Protein 1WE1 (pdb70)

Radius of gyration: 30.24 Å; Cα contacts (8 Å, |Δi|>4): 987; chains: 4; bounding box: 77×78×67 Å

Secondary structure (DSSP, 8-state):
---HHHHHHHHTHHHHHHHHTSHHHHHHHTT---HHHHHHHHHHHHHHHHHHHHHHHHTTTSTTGGGG--TTS--HHHHHHHHHHHH-TTHHHH----HHHHHHHHHHHHHHHH-GGGHHHHHIIIIIHHHHHHHHHHHHHHHHHT-SSSS-GGG--TT-SSHHHHHHHHHHHHHT----HHHHHHHHHHHHHHHHHHHHHHHHTHHHHHHHHHHHHHHHH-/---HHHHHHHHTHHHHHHHHTSHHHHHHHTT---HHHHHHHHHHHHHHHHHHHHHHHHTTT-TTGGGG--GGG--HHHHHHHHHHHH-TTHHHH----HHHHHHHHHHHHHHHH-GGGHHHHHIIIIIHHHHHHHHHHHHHHHHTT-BSBS-GGG--TT-S-HHHHHHHHHHHHHTS---HHHHHHHHHHHHHHHHHHHHHHHTTHHHHHHHHHHHHHHHH-/---HHHHHHHHHHHHHHHHHTSHHHHHHHTT---HHHHHHHHHHHHHHHHHHHHHHHHTTTSTTGGGG--GGG--HHHHHHHHHHHH-TTHHHH----HHHHHHHHHHHHHHHH-GGGHHHHHIIIIIHHHHHHHHHHHHHHHHTT--SSS-GGG--TT-S-HHHHHHHHHHHHHT----HHHHHHHHHHHHHHHHHHHHHHHHSHHHHHHHHHHHHHHHH-/--HHHHHHHHSHHHHHHHHTSHHHHHHHTT---HHHHHHHHHHHHHHHHHHHHHHHT-SS-TTTTTT--GGG--HHHHHHHHHHHH-TTGGGT----HHHHHHHHHHHHHHHH-GGGHHHHHIIIIIHHHHSHHHHHHHHHHHHT--SSS-GGG--TT-S-HHHHHHHHHHHHHT----HHHHHHHHHHHHHHHHHHHHHHHHTHHHHHHHHHHHHHHHT-

Nearest PDB structures (foldseek):
  1we1-assembly4_D  TM=1.002E+00  e=9.434E-27  Synechocystis sp. PCC 6803
  1wox-assembly1_B  TM=9.243E-01  e=7.169E-17  Synechocystis sp. PCC 6803
  5uc9-assembly2_B  TM=9.709E-01  e=1.671E-16  Homo sapiens
  5kzl-assembly1_A  TM=9.758E-01  e=2.385E-16  Leptospira interrogans
  4mec-assembly5_E  TM=9.619E-01  e=2.558E-14  Rattus norvegicus

CATH classification: 1.20.910.10

B-factor: mean 52.41, std 11.66, range [22.94, 97.83]

Sequence (887 aa):
SVNLASQLREGTKKSHSMAENVGFVKCFLKGVVEKNSYRKLVGNLYFVYSAMEEEMAKFKDHPILSHIYFPELNRKQSLEQDLQFYYGSNWRQEVKISAAGQAYVDRVRQVAATAPELLVAHSYTRYLGDLSGGQILKKIAQNAMNLHDGGTAFYEFADIDDEKAFKNTYRQAMNDLPIDQATAERIVDEANDAFAMNMKMFNELEGNLIKAIGIMVFNSLTSVNLASQLREGTKKSHSMAENVGFVKCFLKGVVEKNSYRKLVGNLYFVYSAMEEEMAKFKDHPILSHIYFPELNRKQSLEQDLQFYYGSNWRQEVKISAAGQAYVDRVRQVAATAPELLVAHSYTRYLGDLSGGQILKKIAQNAMNLHDGGTAFYEFADIDDEKAFKNTYRQAMNDLPIDQATAERIVDEANDAFAMNMKMFNELEGNLIKAIGIMVFNSLTSVNLASQLREGTKKSHSMAENVGFVKCFLKGVVEKNSYRKLVGNLYFVYSAMEEEMAKFKDHPILSHIYFPELNRKQSLEQDLQFYYGSNWRQEVKISAAGQAYVDRVRQVAATAPELLVAHSYTRYLGDLSGGQILKKIAQNAMNLHDGGTAFYEFADIDDEKAFKNTYRQAMNDLPIDQATAERIVDEANDAFAMNMKMFNELEGNLIKAIGIMVFNSLTVNLASQLREGTKKSHSMAENVGFVKCFLKGVVEKNSYRKLVGNLYFVYSAMEEEMAKFKDHPILSHIYFPELNRKQSLEQDLQFYYGSNWRQEVKISAAGQAYVDRVRQVAATAPELLVAHSYTRYLGDLSGGQILKKIAQNAMNLHDGGTAFYEFADIDDEKAFKNTYRQAMNDLPIDQATAERIVDEANDAFAMNMKMFNELEGNLIKAIGIMVFNSLT

Structure (mmCIF, N/CA/C/O backbone):
data_1WE1
#
_entry.id   1WE1
#
_cell.length_a   110.790
_cell.length_b   113.730
_cell.length_c   109.700
_cell.angle_alpha   90.00
_cell.angle_beta   112.26
_cell.angle_gamma   90.00
#
_symmetry.space_group_name_H-M   'C 1 2 1'
#
loop_
_entity.id
_entity.type
_entity.pdbx_description
1 polymer 'Heme oxygenase 1'
2 non-polymer 'PHOSPHATE ION'
3 non-polymer 'CHLORIDE ION'
4 non-polymer 'PROTOPORPHYRIN IX CONTAINING FE'
5 non-polymer 'ISOPROPYL ALCOHOL'
6 water water
#
loop_
_atom_site.group_PDB
_atom_site.id
_atom_site.type_symbol
_atom_site.label_atom_id
_atom_site.label_alt_id
_atom_site.label_comp_id
_atom_site.label_asym_id
_atom_site.label_entity_id
_atom_site.label_seq_id
_atom_site.pdbx_PDB_ins_code
_atom_site.Cartn_x
_atom_site.Cartn_y
_atom_site.Cartn_z
_atom_site.occupancy
_atom_site.B_iso_or_equiv
_atom_site.auth_seq_id
_atom_site.auth_comp_id
_atom_site.auth_asym_id
_atom_site.auth_atom_id
_atom_site.pdbx_PDB_model_num
ATOM 1 N N . SER A 1 2 ? 31.403 -4.959 49.663 1.00 74.29 2 SER A N 1
ATOM 2 C CA . SER A 1 2 ? 31.861 -6.307 50.096 1.00 75.09 2 SER A CA 1
ATOM 3 C C . SER A 1 2 ? 32.755 -6.991 49.057 1.00 76.08 2 SER A C 1
ATOM 4 O O . SER A 1 2 ? 33.668 -7.739 49.427 1.00 77.19 2 SER A O 1
ATOM 6 N N . VAL A 1 3 ? 32.508 -6.728 47.769 1.00 75.72 3 VAL A N 1
ATOM 7 C CA . VAL A 1 3 ? 33.289 -7.347 46.690 1.00 74.83 3 VAL A CA 1
ATOM 8 C C . VAL A 1 3 ? 33.847 -6.413 45.602 1.00 74.16 3 VAL A C 1
ATOM 9 O O . VAL A 1 3 ? 34.834 -6.757 44.954 1.00 75.14 3 VAL A O 1
ATOM 13 N N . ASN A 1 4 ? 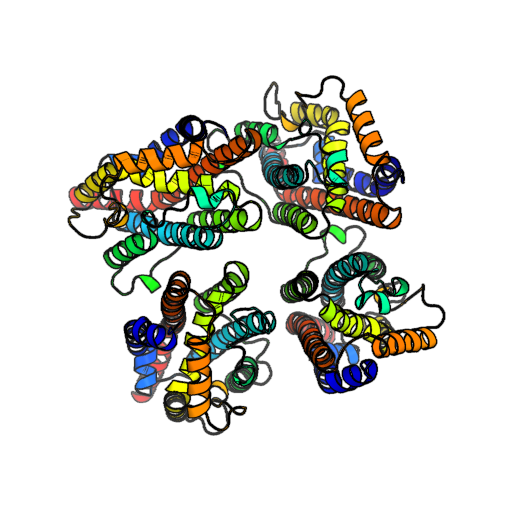33.220 -5.255 45.394 1.00 72.55 4 ASN A N 1
ATOM 14 C CA . ASN A 1 4 ? 33.666 -4.273 44.388 1.00 72.25 4 ASN A CA 1
ATOM 15 C C . ASN A 1 4 ? 33.317 -4.632 42.920 1.00 70.64 4 ASN A C 1
ATOM 16 O O . ASN A 1 4 ? 34.126 -4.472 41.999 1.00 68.74 4 ASN A O 1
ATOM 21 N N . LEU A 1 5 ? 32.080 -5.076 42.706 1.00 69.38 5 LEU A N 1
ATOM 22 C CA . LEU A 1 5 ? 31.640 -5.462 41.368 1.00 68.50 5 LEU A CA 1
ATOM 23 C C . LEU A 1 5 ? 31.722 -4.322 40.345 1.00 66.71 5 LEU A C 1
ATOM 24 O O . LEU A 1 5 ? 31.874 -4.566 39.149 1.00 66.82 5 LEU A O 1
ATOM 29 N N . ALA A 1 6 ? 31.638 -3.082 40.815 1.00 64.26 6 ALA A N 1
ATOM 30 C CA . ALA A 1 6 ? 31.706 -1.929 39.925 1.00 62.20 6 ALA A CA 1
ATOM 31 C C . ALA A 1 6 ? 32.840 -2.056 38.908 1.00 61.05 6 ALA A C 1
ATOM 32 O O . ALA A 1 6 ? 32.648 -1.822 37.712 1.00 61.96 6 ALA A O 1
ATOM 34 N N . SER A 1 7 ? 34.021 -2.431 39.383 1.00 59.29 7 SER A N 1
ATOM 35 C CA . SER A 1 7 ? 35.173 -2.585 38.502 1.00 57.23 7 SER A CA 1
ATOM 36 C C . SER A 1 7 ? 35.149 -3.925 37.783 1.00 54.90 7 SER A C 1
ATOM 37 O O . SER A 1 7 ? 35.698 -4.065 36.687 1.00 53.29 7 SER A O 1
ATOM 40 N N . GLN A 1 8 ? 34.513 -4.909 38.406 1.00 53.01 8 GLN A N 1
ATOM 41 C CA . GLN A 1 8 ? 34.411 -6.226 37.809 1.00 52.50 8 GLN A CA 1
ATOM 42 C C . GLN A 1 8 ? 33.462 -6.178 36.609 1.00 51.18 8 GLN A C 1
ATOM 43 O O . GLN A 1 8 ? 33.722 -6.794 35.582 1.00 49.01 8 GLN A O 1
ATOM 49 N N . LEU A 1 9 ? 32.368 -5.435 36.730 1.00 50.89 9 LEU A N 1
ATOM 50 C CA . LEU A 1 9 ? 31.437 -5.313 35.613 1.00 51.26 9 LEU A CA 1
ATOM 51 C C . LEU A 1 9 ? 32.110 -4.510 34.509 1.00 51.98 9 LEU A C 1
ATOM 52 O O . LEU A 1 9 ? 32.089 -4.909 33.350 1.00 50.42 9 LEU A O 1
ATOM 57 N N . ARG A 1 10 ? 32.737 -3.397 34.878 1.00 53.32 10 ARG A N 1
ATOM 58 C CA . ARG A 1 10 ? 33.400 -2.564 33.889 1.00 55.90 10 ARG A CA 1
ATOM 59 C C . ARG A 1 10 ? 34.477 -3.311 33.111 1.00 56.14 10 ARG A C 1
ATOM 60 O O . ARG A 1 10 ? 34.505 -3.271 31.885 1.00 57.67 10 ARG A O 1
ATOM 68 N N . GLU A 1 11 ? 35.374 -3.988 33.805 1.00 56.77 11 GLU A N 1
ATOM 69 C CA . GLU A 1 11 ? 36.413 -4.710 33.092 1.00 56.59 11 GLU A CA 1
ATOM 70 C C . GLU A 1 11 ? 35.812 -5.921 32.405 1.00 54.12 11 GLU A C 1
ATOM 71 O O . GLU A 1 11 ? 36.199 -6.265 31.293 1.00 55.30 11 GLU A O 1
ATOM 77 N N . GLY A 1 12 ? 34.845 -6.548 33.068 1.00 52.56 12 GLY A N 1
ATOM 78 C CA . GLY A 1 12 ? 34.203 -7.742 32.535 1.00 51.28 12 GLY A CA 1
ATOM 79 C C . GLY A 1 12 ? 33.358 -7.620 31.275 1.00 50.36 12 GLY A C 1
ATOM 80 O O . GLY A 1 12 ? 33.128 -8.619 30.593 1.00 50.63 12 GLY A O 1
ATOM 81 N N . THR A 1 13 ? 32.884 -6.417 30.964 1.00 49.02 13 THR A N 1
ATOM 82 C CA . THR A 1 13 ? 32.072 -6.208 29.769 1.00 46.98 13 THR A CA 1
ATOM 83 C C . THR A 1 13 ? 32.846 -5.417 28.719 1.00 47.93 13 THR A C 1
ATOM 84 O O . THR A 1 13 ? 32.274 -4.943 27.741 1.00 48.10 13 THR A O 1
ATOM 88 N N . LYS A 1 14 ? 34.149 -5.270 28.926 1.00 48.35 14 LYS A N 1
ATOM 89 C CA . LYS A 1 14 ? 34.990 -4.537 27.987 1.00 49.11 14 LYS A CA 1
ATOM 90 C C . LYS A 1 14 ? 34.794 -5.082 26.572 1.00 50.01 14 LYS A C 1
ATOM 91 O O . LYS A 1 14 ? 34.419 -4.347 25.665 1.00 51.60 14 LYS A O 1
ATOM 93 N N . LYS A 1 15 ? 35.044 -6.374 26.395 1.00 50.01 15 LYS A N 1
ATOM 94 C CA . LYS A 1 15 ? 34.897 -7.028 25.098 1.00 50.34 15 LYS A CA 1
ATOM 95 C C . LYS A 1 15 ? 33.509 -6.813 24.478 1.00 49.90 15 LYS A C 1
ATOM 96 O O . LYS A 1 15 ? 33.390 -6.316 23.361 1.00 48.73 15 LYS A O 1
ATOM 102 N N . SER A 1 16 ? 32.464 -7.195 25.205 1.00 47.54 16 SER A N 1
ATOM 103 C CA . SER A 1 16 ? 31.108 -7.052 24.703 1.00 46.68 16 SER A CA 1
ATOM 104 C C . SER A 1 16 ? 30.754 -5.658 24.218 1.00 46.88 16 SER A C 1
ATOM 105 O O . SER A 1 16 ? 30.172 -5.510 23.153 1.00 47.66 16 SER A O 1
ATOM 108 N N . HIS A 1 17 ? 31.089 -4.636 24.996 1.00 46.78 17 HIS A N 1
ATOM 109 C CA . HIS A 1 17 ? 30.788 -3.265 24.604 1.00 46.01 17 HIS A CA 1
ATOM 110 C C . HIS A 1 17 ? 31.472 -2.958 23.280 1.00 46.40 17 HIS A C 1
ATOM 111 O O . HIS A 1 17 ? 30.938 -2.232 22.439 1.00 47.61 17 HIS A O 1
ATOM 118 N N . SER A 1 18 ? 32.658 -3.521 23.102 1.00 46.64 18 SER A N 1
ATOM 119 C CA . SER A 1 18 ? 33.422 -3.339 21.878 1.00 47.16 18 SER A CA 1
ATOM 120 C C . SER A 1 18 ? 32.683 -3.969 20.679 1.00 47.05 18 SER A C 1
ATOM 121 O O . SER A 1 18 ? 32.633 -3.380 19.598 1.00 44.95 18 SER A O 1
ATOM 124 N N . MET A 1 19 ? 32.110 -5.157 20.873 1.00 46.50 19 MET A N 1
ATOM 125 C CA . MET A 1 19 ? 31.368 -5.824 19.806 1.00 47.61 19 MET A CA 1
ATOM 126 C C . MET A 1 19 ? 30.105 -5.025 19.500 1.00 47.60 19 MET A C 1
ATOM 127 O O . MET A 1 19 ? 29.660 -4.947 18.358 1.00 47.57 19 MET A O 1
ATOM 132 N N . ALA A 1 20 ? 29.532 -4.429 20.535 1.00 46.93 20 ALA A N 1
ATOM 133 C CA . ALA A 1 20 ? 28.330 -3.625 20.381 1.00 47.37 20 ALA A CA 1
ATOM 134 C C . ALA A 1 20 ? 28.580 -2.477 19.395 1.00 48.40 20 ALA A C 1
ATOM 135 O O . ALA A 1 20 ? 27.794 -2.241 18.477 1.00 47.89 20 ALA A O 1
ATOM 137 N N . GLU A 1 21 ? 29.692 -1.777 19.586 1.00 49.99 21 GLU A N 1
ATOM 138 C CA . GLU A 1 21 ? 30.046 -0.653 18.734 1.00 50.98 21 GLU A CA 1
ATOM 139 C C . GLU A 1 21 ? 30.292 -1.069 17.288 1.00 50.03 21 GLU A C 1
ATOM 140 O O . GLU A 1 21 ? 30.170 -0.254 16.379 1.00 51.60 21 GLU A O 1
ATOM 146 N N . ASN A 1 22 ? 30.636 -2.334 17.076 1.00 49.27 22 ASN A N 1
ATOM 147 C CA . ASN A 1 22 ? 30.939 -2.824 15.737 1.00 47.77 22 ASN A CA 1
ATOM 148 C C . ASN A 1 22 ? 29.801 -3.470 14.949 1.00 47.24 22 ASN A C 1
ATOM 149 O O . ASN A 1 22 ? 30.001 -3.917 13.822 1.00 46.51 22 ASN A O 1
ATOM 154 N N . VAL A 1 23 ? 28.617 -3.538 15.542 1.00 45.52 23 VAL A N 1
ATOM 155 C CA . VAL A 1 23 ? 27.473 -4.099 14.851 1.00 42.95 23 VAL A CA 1
ATOM 156 C C . VAL A 1 23 ? 27.194 -3.186 13.651 1.00 41.62 23 VAL A C 1
ATOM 157 O O . VAL A 1 23 ? 27.316 -1.966 13.765 1.00 41.38 23 VAL A O 1
ATOM 161 N N . GLY A 1 24 ? 26.837 -3.779 12.512 1.00 39.35 24 GLY A N 1
ATOM 162 C CA . GLY A 1 24 ? 26.547 -3.002 11.316 1.00 37.73 24 GLY A CA 1
ATOM 163 C C . GLY A 1 24 ? 25.624 -1.820 11.570 1.00 36.81 24 GLY A C 1
ATOM 164 O O . GLY A 1 24 ? 25.963 -0.674 11.282 1.00 36.37 24 GLY A O 1
ATOM 165 N N . PHE A 1 25 ? 24.449 -2.099 12.120 1.00 35.98 25 PHE A N 1
ATOM 166 C CA . PHE A 1 25 ? 23.484 -1.054 12.426 1.00 35.13 25 PHE A CA 1
ATOM 167 C C . PHE A 1 25 ? 24.145 0.088 13.213 1.00 35.69 25 PHE A C 1
ATOM 168 O O . PHE A 1 25 ? 23.988 1.268 12.860 1.00 33.21 25 PHE A O 1
ATOM 176 N N . VAL A 1 26 ? 24.879 -0.273 14.274 1.00 36.48 26 VAL A N 1
ATOM 177 C CA . VAL A 1 26 ? 25.557 0.704 15.131 1.00 34.23 26 VAL A CA 1
ATOM 178 C C . VAL A 1 26 ? 26.628 1.484 14.393 1.00 34.59 26 VAL A C 1
ATOM 179 O O . VAL A 1 26 ? 26.715 2.706 14.533 1.00 33.28 26 VAL A O 1
ATOM 183 N N . LYS A 1 27 ? 27.441 0.792 13.604 1.00 34.85 27 LYS A N 1
ATOM 184 C CA . LYS A 1 27 ? 28.475 1.475 12.839 1.00 37.19 27 LYS A CA 1
ATOM 185 C C . LYS A 1 27 ? 27.857 2.594 12.001 1.00 39.41 27 LYS A C 1
ATOM 186 O O . LYS A 1 27 ? 28.375 3.710 11.958 1.00 39.28 27 LYS A O 1
ATOM 192 N N . CYS A 1 28 ? 26.749 2.285 11.329 1.00 39.40 28 CYS A N 1
ATOM 193 C CA . CYS A 1 28 ? 26.077 3.273 10.503 1.00 40.85 28 CYS A CA 1
ATOM 194 C C . CYS A 1 28 ? 25.555 4.417 11.362 1.00 40.91 28 CYS A C 1
ATOM 195 O O . CYS A 1 28 ? 25.660 5.582 10.985 1.00 40.94 28 CYS A O 1
ATOM 198 N N . PHE A 1 29 ? 24.988 4.080 12.514 1.00 40.61 29 PHE A N 1
ATOM 199 C CA . PHE A 1 29 ? 24.458 5.079 13.444 1.00 42.33 29 PHE A CA 1
ATOM 200 C C . PHE A 1 29 ? 25.549 6.076 13.850 1.00 43.08 29 PHE A C 1
ATOM 201 O O . PHE A 1 29 ? 25.344 7.285 13.855 1.00 42.25 29 PHE A O 1
ATOM 209 N N . LEU A 1 30 ? 26.710 5.545 14.204 1.00 45.85 30 LEU A N 1
ATOM 210 C CA . LEU A 1 30 ? 27.824 6.368 14.622 1.00 47.51 30 LEU A CA 1
ATOM 211 C C . LEU A 1 30 ? 28.270 7.308 13.518 1.00 48.30 30 LEU A C 1
ATOM 212 O O . LEU A 1 30 ? 28.493 8.488 13.769 1.00 49.87 30 LEU A O 1
ATOM 217 N N . LYS A 1 31 ? 28.391 6.791 12.299 1.00 49.64 31 LYS A N 1
ATOM 218 C CA . LYS A 1 31 ? 28.800 7.617 11.165 1.00 50.82 31 LYS A CA 1
ATOM 219 C C . LYS A 1 31 ? 27.676 8.560 10.729 1.00 51.65 31 LYS A C 1
ATOM 220 O O . LYS A 1 31 ? 27.717 9.129 9.636 1.00 52.34 31 LYS A O 1
ATOM 226 N N . GLY A 1 32 ? 26.665 8.703 11.581 1.00 51.68 32 GLY A N 1
ATOM 227 C CA . GLY A 1 32 ? 25.570 9.604 11.287 1.00 51.22 32 GLY A CA 1
ATOM 228 C C . GLY A 1 32 ? 24.439 9.127 10.407 1.00 52.10 32 GLY A C 1
ATOM 229 O O . GLY A 1 32 ? 23.512 9.890 10.142 1.00 53.79 32 GLY A O 1
ATOM 230 N N . VAL A 1 33 ? 24.487 7.891 9.930 1.00 51.80 33 VAL A N 1
ATOM 231 C CA . VAL A 1 33 ? 23.391 7.418 9.102 1.00 49.76 33 VAL A CA 1
ATOM 232 C C . VAL A 1 33 ? 22.420 6.540 9.911 1.00 51.58 33 VAL A C 1
ATOM 233 O O . VAL A 1 33 ? 22.635 5.343 10.136 1.00 51.45 33 VAL A O 1
ATOM 237 N N . VAL A 1 34 ? 21.370 7.197 10.395 1.00 51.86 34 VAL A N 1
ATOM 238 C CA . VAL A 1 34 ? 20.300 6.574 11.163 1.00 52.62 34 VAL A CA 1
ATOM 239 C C . VAL A 1 34 ? 19.027 7.095 10.530 1.00 53.23 34 VAL A C 1
ATOM 240 O O . VAL A 1 34 ? 19.003 8.190 9.973 1.00 53.74 34 VAL A O 1
ATOM 244 N N . GLU A 1 35 ? 17.962 6.320 10.606 1.00 54.42 35 GLU A N 1
ATOM 245 C CA . GLU A 1 35 ? 16.732 6.763 9.999 1.00 53.70 35 GLU A CA 1
ATOM 246 C C . GLU A 1 35 ? 15.519 6.419 10.839 1.00 51.67 35 GLU A C 1
ATOM 247 O O . GLU A 1 35 ? 15.374 5.302 11.336 1.00 51.30 35 GLU A O 1
ATOM 253 N N . LYS A 1 36 ? 14.666 7.423 10.994 1.00 50.34 36 LYS A N 1
ATOM 254 C CA . LYS A 1 36 ? 13.434 7.351 11.762 1.00 50.23 36 LYS A CA 1
ATOM 255 C C . LYS A 1 36 ? 12.676 6.013 11.811 1.00 49.34 36 LYS A C 1
ATOM 256 O O . LYS A 1 36 ? 12.259 5.585 12.877 1.00 48.94 36 LYS A O 1
ATOM 262 N N . ASN A 1 37 ? 12.501 5.331 10.687 1.00 49.16 37 ASN A N 1
ATOM 263 C CA . ASN A 1 37 ? 11.728 4.092 10.735 1.00 48.88 37 ASN A CA 1
ATOM 264 C C . ASN A 1 37 ? 12.335 2.895 11.446 1.00 46.57 37 ASN A C 1
ATOM 265 O O . ASN A 1 37 ? 11.635 2.199 12.177 1.00 45.60 37 ASN A O 1
ATOM 270 N N . SER A 1 38 ? 13.619 2.633 11.244 1.00 44.27 38 SER A N 1
ATOM 271 C CA . SER A 1 38 ? 14.221 1.504 11.927 1.00 43.58 38 SER A CA 1
ATOM 272 C C . SER A 1 38 ? 14.482 1.878 13.399 1.00 43.56 38 SER A C 1
ATOM 273 O O . SER A 1 38 ? 14.145 1.116 14.302 1.00 41.92 38 SER A O 1
ATOM 276 N N . TYR A 1 39 ? 15.034 3.067 13.633 1.00 42.02 39 TYR A N 1
ATOM 277 C CA . TYR A 1 39 ? 15.331 3.534 14.988 1.00 42.18 39 TYR A CA 1
ATOM 278 C C . TYR A 1 39 ? 14.070 3.625 15.834 1.00 42.13 39 TYR A C 1
ATOM 279 O O . TYR A 1 39 ? 14.107 3.541 17.050 1.00 42.11 39 TYR A O 1
ATOM 288 N N . ARG A 1 40 ? 12.946 3.798 15.167 1.00 44.16 40 ARG A N 1
ATOM 289 C CA . ARG A 1 40 ? 11.651 3.913 15.819 1.00 44.22 40 ARG A CA 1
ATOM 290 C C . ARG A 1 40 ? 11.268 2.562 16.442 1.00 43.62 40 ARG A C 1
ATOM 291 O O . ARG A 1 40 ? 10.617 2.496 17.487 1.00 40.74 40 ARG A O 1
ATOM 299 N N . LYS A 1 41 ? 11.680 1.483 15.783 1.00 43.55 41 LYS A N 1
ATOM 300 C CA . LYS A 1 41 ? 11.379 0.145 16.257 1.00 44.47 41 LYS A CA 1
ATOM 301 C C . LYS A 1 41 ? 12.249 -0.220 17.454 1.00 43.73 41 LYS A C 1
ATOM 302 O O . LYS A 1 41 ? 11.842 -1.000 18.323 1.00 43.57 41 LYS A O 1
ATOM 308 N N . LEU A 1 42 ? 13.446 0.357 17.501 1.00 42.50 42 LEU A N 1
ATOM 309 C CA . LEU A 1 42 ? 14.359 0.121 18.606 1.00 41.63 42 LEU A CA 1
ATOM 310 C C . LEU A 1 42 ? 13.741 0.745 19.849 1.00 40.06 42 LEU A C 1
ATOM 311 O O . LEU A 1 42 ? 13.710 0.136 20.918 1.00 41.89 42 LEU A O 1
ATOM 316 N N . VAL A 1 43 ? 13.234 1.962 19.691 1.00 37.27 43 VAL A N 1
ATOM 317 C CA . VAL A 1 43 ? 12.596 2.679 20.787 1.00 35.59 43 VAL A CA 1
ATOM 318 C C . VAL A 1 43 ? 11.414 1.883 21.314 1.00 35.17 43 VAL A C 1
ATOM 319 O O . VAL A 1 43 ? 11.195 1.818 22.519 1.00 34.67 43 VAL A O 1
ATOM 323 N N . GLY A 1 44 ? 10.649 1.287 20.406 1.00 34.09 44 GLY A N 1
ATOM 324 C CA . GLY A 1 44 ? 9.512 0.482 20.814 1.00 33.86 44 GLY A CA 1
ATOM 325 C C . GLY A 1 44 ? 9.997 -0.681 21.665 1.00 35.47 44 GLY A C 1
ATOM 326 O O . GLY A 1 44 ? 9.427 -0.967 22.719 1.00 37.08 44 GLY A O 1
ATOM 327 N N . ASN A 1 45 ? 11.060 -1.354 21.233 1.00 34.65 45 ASN A N 1
ATOM 328 C CA . ASN A 1 45 ? 11.573 -2.466 22.022 1.00 36.11 45 ASN A CA 1
ATOM 329 C C . ASN A 1 45 ? 12.065 -2.033 23.415 1.00 36.45 45 ASN A C 1
ATOM 330 O O . ASN A 1 45 ? 11.593 -2.552 24.434 1.00 37.26 45 ASN A O 1
ATOM 335 N N . LEU A 1 46 ? 12.995 -1.083 23.472 1.00 35.62 46 LEU A N 1
ATOM 336 C CA . LEU A 1 46 ? 13.494 -0.632 24.764 1.00 36.27 46 LEU A CA 1
ATOM 337 C C . LEU A 1 46 ? 12.329 -0.237 25.659 1.00 36.16 46 LEU A C 1
ATOM 338 O O . LEU A 1 46 ? 12.358 -0.454 26.864 1.00 37.10 46 LEU A O 1
ATOM 343 N N . TYR A 1 47 ? 11.293 0.333 25.059 1.00 36.48 47 TYR A N 1
ATOM 344 C CA . TYR A 1 47 ? 10.120 0.728 25.814 1.00 35.97 47 TYR A CA 1
ATOM 345 C C . TYR A 1 47 ? 9.598 -0.457 26.642 1.00 37.22 47 TYR A C 1
ATOM 346 O O . TYR A 1 47 ? 9.293 -0.304 27.820 1.00 37.46 47 TYR A O 1
ATOM 355 N N . PHE A 1 48 ? 9.500 -1.638 26.031 1.00 39.02 48 PHE A N 1
ATOM 356 C CA . PHE A 1 48 ? 9.005 -2.817 26.746 1.00 40.91 48 PHE A CA 1
ATOM 357 C C . PHE A 1 48 ? 10.020 -3.368 27.744 1.00 40.40 48 PHE A C 1
ATOM 358 O O . PHE A 1 48 ? 9.656 -3.815 28.830 1.00 39.31 48 PHE A O 1
ATOM 366 N N . VAL A 1 49 ? 11.294 -3.328 27.379 1.00 39.28 49 VAL A N 1
ATOM 367 C CA . VAL A 1 49 ? 12.318 -3.835 28.269 1.00 37.55 49 VAL A CA 1
ATOM 368 C C . VAL A 1 49 ? 12.388 -3.002 29.533 1.00 38.44 49 VAL A C 1
ATOM 369 O O . VAL A 1 49 ? 12.424 -3.546 30.632 1.00 40.85 49 VAL A O 1
ATOM 373 N N . TYR A 1 50 ? 12.412 -1.679 29.391 1.00 38.15 50 TYR A N 1
ATOM 374 C CA . TYR A 1 50 ? 12.468 -0.816 30.568 1.00 37.61 50 TYR A CA 1
ATOM 375 C C . TYR A 1 50 ? 11.210 -0.944 31.391 1.00 38.85 50 TYR A C 1
ATOM 376 O O . TYR A 1 50 ? 11.265 -0.891 32.609 1.00 39.55 50 TYR A O 1
ATOM 385 N N . SER A 1 51 ? 10.068 -1.123 30.736 1.00 41.54 51 SER A N 1
ATOM 386 C CA . SER A 1 51 ? 8.828 -1.271 31.486 1.00 43.12 51 SER A CA 1
ATOM 387 C C . SER A 1 51 ? 8.974 -2.467 32.412 1.00 43.32 51 SER A C 1
ATOM 388 O O . SER A 1 51 ? 8.754 -2.350 33.618 1.00 43.82 51 SER A O 1
ATOM 391 N N . ALA A 1 52 ? 9.358 -3.607 31.836 1.00 43.86 52 ALA A N 1
ATOM 392 C CA . ALA A 1 52 ? 9.548 -4.854 32.584 1.00 44.71 52 ALA A CA 1
ATOM 393 C C . ALA A 1 52 ? 10.500 -4.667 33.764 1.00 45.02 52 ALA A C 1
ATOM 394 O O . ALA A 1 52 ? 10.170 -4.978 34.903 1.00 42.93 52 ALA A O 1
ATOM 396 N N . MET A 1 53 ? 11.680 -4.142 33.465 1.00 46.44 53 MET A N 1
ATOM 397 C CA . MET A 1 53 ? 12.715 -3.902 34.456 1.00 48.55 53 MET A CA 1
ATOM 398 C C . MET A 1 53 ? 12.291 -2.941 35.566 1.00 48.84 53 MET A C 1
ATOM 399 O O . MET A 1 53 ? 12.504 -3.215 36.736 1.00 48.80 53 MET A O 1
ATOM 404 N N . GLU A 1 54 ? 11.679 -1.820 35.206 1.00 50.35 54 GLU A N 1
ATOM 405 C CA . GLU A 1 54 ? 11.256 -0.843 36.209 1.00 50.00 54 GLU A CA 1
ATOM 406 C C . GLU A 1 54 ? 10.101 -1.313 37.093 1.00 50.21 54 GLU A C 1
ATOM 407 O O . GLU A 1 54 ? 9.989 -0.905 38.252 1.00 49.49 54 GLU A O 1
ATOM 413 N N . GLU A 1 55 ? 9.249 -2.173 36.552 1.00 49.72 55 GLU A N 1
ATOM 414 C CA . GLU A 1 55 ? 8.138 -2.710 37.325 1.00 51.34 55 GLU A CA 1
ATOM 415 C C . GLU A 1 55 ? 8.689 -3.696 38.380 1.00 52.90 55 GLU A C 1
ATOM 416 O O . GLU A 1 55 ? 8.377 -3.591 39.567 1.00 51.48 55 GLU A O 1
ATOM 422 N N . GLU A 1 56 ? 9.514 -4.644 37.933 1.00 53.98 56 GLU A N 1
ATOM 423 C CA . GLU A 1 56 ? 10.107 -5.645 38.818 1.00 54.57 56 GLU A CA 1
ATOM 424 C C . GLU A 1 56 ? 11.015 -4.991 39.860 1.00 55.22 56 GLU A C 1
ATOM 425 O O . GLU A 1 56 ? 11.011 -5.371 41.027 1.00 55.24 56 GLU A O 1
ATOM 431 N N . MET A 1 57 ? 11.791 -4.004 39.440 1.00 55.68 57 MET A N 1
ATOM 432 C CA . MET A 1 57 ? 12.688 -3.331 40.362 1.00 58.10 57 MET A CA 1
ATOM 433 C C . MET A 1 57 ? 11.919 -2.648 41.504 1.00 58.80 57 MET A C 1
ATOM 434 O O . MET A 1 57 ? 12.410 -2.573 42.632 1.00 58.04 57 MET A O 1
ATOM 439 N N . ALA A 1 58 ? 10.716 -2.159 41.210 1.00 58.91 58 ALA A N 1
ATOM 440 C CA . ALA A 1 58 ? 9.896 -1.486 42.214 1.00 59.76 58 ALA A CA 1
ATOM 441 C C . ALA A 1 58 ? 9.386 -2.472 43.256 1.00 60.61 58 ALA A C 1
ATOM 442 O O . ALA A 1 58 ? 9.149 -2.093 44.406 1.00 61.67 58 ALA A O 1
ATOM 444 N N . LYS A 1 59 ? 9.207 -3.730 42.860 1.00 60.98 59 LYS A N 1
ATOM 445 C CA . LYS A 1 59 ? 8.759 -4.756 43.802 1.00 62.45 59 LYS A CA 1
ATOM 446 C C . LYS A 1 59 ? 9.869 -5.021 44.812 1.00 61.71 59 LYS A C 1
ATOM 447 O O . LYS A 1 59 ? 9.609 -5.400 45.950 1.00 61.46 59 LYS A O 1
ATOM 453 N N . PHE A 1 60 ? 11.111 -4.830 44.381 1.00 61.46 60 PHE A N 1
ATOM 454 C CA . PHE A 1 60 ? 12.251 -5.071 45.250 1.00 62.36 60 PHE A CA 1
ATOM 455 C C . PHE A 1 60 ? 12.872 -3.785 45.769 1.00 63.41 60 PHE A C 1
ATOM 456 O O . PHE A 1 60 ? 14.069 -3.742 46.032 1.00 62.99 60 PHE A O 1
ATOM 464 N N . LYS A 1 61 ? 12.067 -2.738 45.924 1.00 65.53 61 LYS A N 1
ATOM 465 C CA . LYS A 1 61 ? 12.599 -1.474 46.421 1.00 68.35 61 LYS A CA 1
ATOM 466 C C . LYS A 1 61 ? 13.221 -1.656 47.811 1.00 69.31 61 LYS A C 1
ATOM 467 O O . LYS A 1 61 ? 14.159 -0.940 48.179 1.00 69.22 61 LYS A O 1
ATOM 473 N N . ASP A 1 62 ? 12.709 -2.628 48.567 1.00 69.54 62 ASP A N 1
ATOM 474 C CA . ASP A 1 62 ? 13.198 -2.900 49.922 1.00 70.28 62 ASP A CA 1
ATOM 475 C C . ASP A 1 62 ? 13.863 -4.269 50.086 1.00 69.24 62 ASP A C 1
ATOM 476 O O . ASP A 1 62 ? 13.978 -4.780 51.200 1.00 69.21 62 ASP A O 1
ATOM 481 N N . HIS A 1 63 ? 14.296 -4.857 48.974 1.00 67.85 63 HIS A N 1
ATOM 482 C CA . HIS A 1 63 ? 14.962 -6.157 48.985 1.00 65.97 63 HIS A CA 1
ATOM 483 C C . HIS A 1 63 ? 16.387 -5.990 49.529 1.00 65.08 63 HIS A C 1
ATOM 484 O O . HIS A 1 63 ? 17.027 -4.961 49.319 1.00 63.51 63 HIS A O 1
ATOM 491 N N . PRO A 1 64 ? 16.889 -6.995 50.263 1.00 65.12 64 PRO A N 1
ATOM 492 C CA . PRO A 1 64 ? 18.236 -6.965 50.847 1.00 65.09 64 PRO A CA 1
ATOM 493 C C . PRO A 1 64 ? 19.356 -6.490 49.916 1.00 63.99 64 PRO A C 1
ATOM 494 O O . PRO A 1 64 ? 20.297 -5.822 50.358 1.00 63.89 64 PRO A O 1
ATOM 498 N N . ILE A 1 65 ? 19.253 -6.831 48.634 1.00 62.55 65 ILE A N 1
ATOM 499 C CA . ILE A 1 65 ? 20.268 -6.438 47.660 1.00 61.14 65 ILE A CA 1
ATOM 500 C C . ILE A 1 65 ? 19.837 -5.305 46.741 1.00 60.25 65 ILE A C 1
ATOM 501 O O . ILE A 1 65 ? 20.421 -4.228 46.781 1.00 60.65 65 ILE A O 1
ATOM 506 N N . LEU A 1 66 ? 18.815 -5.546 45.923 1.00 60.02 66 LEU A N 1
ATOM 507 C CA . LEU A 1 66 ? 18.317 -4.546 44.970 1.00 59.57 66 LEU A CA 1
ATOM 508 C C . LEU A 1 66 ? 18.028 -3.142 45.524 1.00 59.02 66 LEU A C 1
ATOM 509 O O . LEU A 1 66 ? 18.183 -2.145 44.811 1.00 56.83 66 LEU A O 1
ATOM 514 N N . SER A 1 67 ? 17.617 -3.066 46.785 1.00 58.92 67 SER A N 1
ATOM 515 C CA . SER A 1 67 ? 17.309 -1.785 47.422 1.00 60.73 67 SER A CA 1
ATOM 516 C C . SER A 1 67 ? 18.478 -0.811 47.347 1.00 60.50 67 SER A C 1
ATOM 517 O O . SER A 1 67 ? 18.295 0.401 47.458 1.00 58.82 67 SER A O 1
ATOM 520 N N . HIS A 1 68 ? 19.677 -1.357 47.174 1.00 62.20 68 HIS A N 1
ATOM 521 C CA . HIS A 1 68 ? 20.900 -0.566 47.090 1.00 64.25 68 HIS A CA 1
ATOM 522 C C . HIS A 1 68 ? 21.053 0.127 45.739 1.00 64.44 68 HIS A C 1
ATOM 523 O O . HIS A 1 68 ? 21.646 1.203 45.651 1.00 65.43 68 HIS A O 1
ATOM 530 N N . ILE A 1 69 ? 20.529 -0.490 44.685 1.00 63.48 69 ILE A N 1
ATOM 531 C CA . ILE A 1 69 ? 20.631 0.096 43.355 1.00 62.30 69 ILE A CA 1
ATOM 532 C C . ILE A 1 69 ? 19.262 0.554 42.853 1.00 62.04 69 ILE A C 1
ATOM 533 O O . ILE A 1 69 ? 19.018 0.650 41.648 1.00 61.64 69 ILE A O 1
ATOM 538 N N . TYR A 1 70 ? 18.372 0.839 43.794 1.00 60.76 70 TYR A N 1
ATOM 539 C CA . TYR A 1 70 ? 17.036 1.288 43.455 1.00 61.61 70 TYR A CA 1
ATOM 540 C C . TYR A 1 70 ? 16.982 2.812 43.418 1.00 60.38 70 TYR A C 1
ATOM 541 O O . TYR A 1 70 ? 16.782 3.463 44.445 1.00 60.08 70 TYR A O 1
ATOM 550 N N . PHE A 1 71 ? 17.162 3.367 42.223 1.00 58.48 71 PHE A N 1
ATOM 551 C CA . PHE A 1 71 ? 17.144 4.807 42.001 1.00 55.72 71 PHE A CA 1
ATOM 552 C C . PHE A 1 71 ? 16.067 5.161 40.979 1.00 54.69 71 PHE A C 1
ATOM 553 O O . PHE A 1 71 ? 16.359 5.332 39.796 1.00 52.78 71 PHE A O 1
ATOM 561 N N . PRO A 1 72 ? 14.808 5.285 41.427 1.00 54.86 72 PRO A N 1
ATOM 562 C CA . PRO A 1 72 ? 13.688 5.623 40.538 1.00 53.79 72 PRO A CA 1
ATOM 563 C C . PRO A 1 72 ? 13.946 6.868 39.689 1.00 53.17 72 PRO A C 1
ATOM 564 O O . PRO A 1 72 ? 13.148 7.218 38.818 1.00 52.21 72 PRO A O 1
ATOM 568 N N . GLU A 1 73 ? 15.067 7.530 39.950 1.00 52.54 73 GLU A N 1
ATOM 569 C CA . GLU A 1 73 ? 15.442 8.719 39.203 1.00 53.71 73 GLU A CA 1
ATOM 570 C C . GLU A 1 73 ? 15.985 8.300 37.844 1.00 52.16 73 GLU A C 1
ATOM 571 O O . GLU A 1 73 ? 16.135 9.125 36.945 1.00 53.40 73 GLU A O 1
ATOM 577 N N . LEU A 1 74 ? 16.291 7.013 37.705 1.00 49.40 74 LEU A N 1
ATOM 578 C CA . LEU A 1 74 ? 16.815 6.485 36.458 1.00 46.69 74 LEU A CA 1
ATOM 579 C C . LEU A 1 74 ? 15.700 6.079 35.499 1.00 45.57 74 LEU A C 1
ATOM 580 O O . LEU A 1 74 ? 15.886 6.132 34.283 1.00 43.25 74 LEU A O 1
ATOM 585 N N . ASN A 1 75 ? 14.545 5.691 36.042 1.00 44.25 75 ASN A N 1
ATOM 586 C CA . ASN A 1 75 ? 13.411 5.248 35.219 1.00 45.91 75 ASN A CA 1
ATOM 587 C C . ASN A 1 75 ? 13.266 5.915 33.835 1.00 45.33 75 ASN A C 1
ATOM 588 O O . ASN A 1 75 ? 13.090 7.128 33.711 1.00 46.34 75 ASN A O 1
ATOM 593 N N . ARG A 1 76 ? 13.346 5.090 32.796 1.00 43.70 76 ARG A N 1
ATOM 594 C CA . ARG A 1 76 ? 13.253 5.555 31.417 1.00 42.21 76 ARG A CA 1
ATOM 595 C C . ARG A 1 76 ? 11.881 5.314 30.760 1.00 41.47 76 ARG A C 1
ATOM 596 O O . ARG A 1 76 ? 11.599 5.874 29.708 1.00 39.90 76 ARG A O 1
ATOM 604 N N . LYS A 1 77 ? 11.025 4.500 31.365 1.00 41.01 77 LYS A N 1
ATOM 605 C CA . LYS A 1 77 ? 9.747 4.204 30.727 1.00 43.31 77 LYS A CA 1
ATOM 606 C C . LYS A 1 77 ? 8.975 5.418 30.192 1.00 45.84 77 LYS A C 1
ATOM 607 O O . LYS A 1 77 ? 8.660 5.479 28.998 1.00 44.96 77 LYS A O 1
ATOM 613 N N . GLN A 1 78 ? 8.671 6.372 31.071 1.00 47.08 78 GLN A N 1
ATOM 614 C CA . GLN A 1 78 ? 7.931 7.573 30.687 1.00 48.40 78 GLN A CA 1
ATOM 615 C C . GLN A 1 78 ? 8.600 8.387 29.571 1.00 48.19 78 GLN A C 1
ATOM 616 O O . GLN A 1 78 ? 7.941 8.786 28.609 1.00 48.12 78 GLN A O 1
ATOM 622 N N . SER A 1 79 ? 9.899 8.639 29.696 1.00 47.25 79 SER A N 1
ATOM 623 C CA . SER A 1 79 ? 10.610 9.409 28.683 1.00 47.17 79 SER A CA 1
ATOM 624 C C . SER A 1 79 ? 10.543 8.689 27.344 1.00 47.41 79 SER A C 1
ATOM 625 O O . SER A 1 79 ? 10.465 9.322 26.292 1.00 49.38 79 SER A O 1
ATOM 628 N N . LEU A 1 80 ? 10.560 7.360 27.394 1.00 45.73 80 LEU A N 1
ATOM 629 C CA . LEU A 1 80 ? 10.500 6.529 26.201 1.00 44.30 80 LEU A CA 1
ATOM 630 C C . LEU A 1 80 ? 9.085 6.583 25.603 1.00 46.10 80 LEU A C 1
ATOM 631 O O . LEU A 1 80 ? 8.899 6.433 24.385 1.00 46.28 80 LEU A O 1
ATOM 636 N N . GLU A 1 81 ? 8.084 6.793 26.452 1.00 44.62 81 GLU A N 1
ATOM 637 C CA . GLU A 1 81 ? 6.723 6.900 25.954 1.00 46.98 81 GLU A CA 1
ATOM 638 C C . GLU A 1 81 ? 6.633 8.224 25.209 1.00 47.88 81 GLU A C 1
ATOM 639 O O . GLU A 1 81 ? 5.930 8.346 24.200 1.00 47.94 81 GLU A O 1
ATOM 645 N N . GLN A 1 82 ? 7.358 9.216 25.711 1.00 47.96 82 GLN A N 1
ATOM 646 C CA . GLN A 1 82 ? 7.371 10.523 25.081 1.00 48.87 82 GLN A CA 1
ATOM 647 C C . GLN A 1 82 ? 7.974 10.410 23.689 1.00 47.97 82 GLN A C 1
ATOM 648 O O . GLN A 1 82 ? 7.500 11.038 22.744 1.00 48.27 82 GLN A O 1
ATOM 654 N N . ASP A 1 83 ? 9.001 9.583 23.556 1.00 46.92 83 ASP A N 1
ATOM 655 C CA . ASP A 1 83 ? 9.629 9.395 22.260 1.00 46.23 83 ASP A CA 1
ATOM 656 C C . ASP A 1 83 ? 8.728 8.645 21.273 1.00 44.47 83 ASP A C 1
ATOM 657 O O . ASP A 1 83 ? 8.738 8.943 20.090 1.00 43.65 83 ASP A O 1
ATOM 662 N N . LEU A 1 84 ? 7.957 7.674 21.754 1.00 43.30 84 LEU A N 1
ATOM 663 C CA . LEU A 1 84 ? 7.055 6.920 20.886 1.00 44.37 84 LEU A CA 1
ATOM 664 C C . LEU A 1 84 ? 5.989 7.871 20.337 1.00 44.63 84 LEU A C 1
ATOM 665 O O . LEU A 1 84 ? 5.587 7.789 19.169 1.00 41.21 84 LEU A O 1
ATOM 670 N N . GLN A 1 85 ? 5.534 8.768 21.202 1.00 45.91 85 GLN A N 1
ATOM 671 C CA . GLN A 1 85 ? 4.536 9.758 20.833 1.00 48.96 85 GLN A CA 1
ATOM 672 C C . GLN A 1 85 ? 5.066 10.564 19.647 1.00 48.98 85 GLN A C 1
ATOM 673 O O . GLN A 1 85 ? 4.351 10.810 18.679 1.00 50.91 85 GLN A O 1
ATOM 679 N N . PHE A 1 86 ? 6.329 10.963 19.735 1.00 47.10 86 PHE A N 1
ATOM 680 C CA . PHE A 1 86 ? 6.976 11.741 18.695 1.00 46.05 86 PHE A CA 1
ATOM 681 C C . PHE A 1 86 ? 7.189 10.968 17.380 1.00 46.49 86 PHE A C 1
ATOM 682 O O . PHE A 1 86 ? 6.924 11.493 16.293 1.00 48.98 86 PHE A O 1
ATOM 690 N N . TYR A 1 87 ? 7.667 9.731 17.470 1.00 44.68 87 TYR A N 1
ATOM 691 C CA . TYR A 1 87 ? 7.915 8.927 16.280 1.00 41.34 87 TYR A CA 1
ATOM 692 C C . TYR A 1 87 ? 6.673 8.275 15.691 1.00 43.52 87 TYR A C 1
ATOM 693 O O . TYR A 1 87 ? 6.608 8.040 14.486 1.00 43.92 87 TYR A O 1
ATOM 702 N N . TYR A 1 88 ? 5.691 7.983 16.539 1.00 44.28 88 TYR A N 1
ATOM 703 C CA . TYR A 1 88 ? 4.462 7.337 16.091 1.00 45.34 88 TYR A CA 1
ATOM 704 C C . TYR A 1 88 ? 3.240 8.234 16.110 1.00 45.73 88 TYR A C 1
ATOM 705 O O . TYR A 1 88 ? 2.292 8.009 15.350 1.00 47.21 88 TYR A O 1
ATOM 714 N N . GLY A 1 89 ? 3.242 9.228 16.988 1.00 44.39 89 GLY A N 1
ATOM 715 C CA . GLY A 1 89 ? 2.103 10.119 17.068 1.00 44.87 89 GLY A CA 1
ATOM 716 C C . GLY A 1 89 ? 1.095 9.667 18.104 1.00 46.91 89 GLY A C 1
ATOM 717 O O . GLY A 1 89 ? 1.266 8.630 18.743 1.00 48.22 89 GLY A O 1
ATOM 718 N N . SER A 1 90 ? 0.027 10.444 18.254 1.00 46.69 90 SER A N 1
ATOM 719 C CA . SER A 1 90 ? -1.019 10.170 19.228 1.00 46.41 90 SER A CA 1
ATOM 720 C C . SER A 1 90 ? -1.544 8.746 19.324 1.00 45.60 90 SER A C 1
ATOM 721 O O . SER A 1 90 ? -1.911 8.307 20.410 1.00 46.42 90 SER A O 1
ATOM 724 N N . ASN A 1 91 ? -1.607 8.021 18.213 1.00 42.65 91 ASN A N 1
ATOM 725 C CA . ASN A 1 91 ? -2.106 6.660 18.294 1.00 41.00 91 ASN A CA 1
ATOM 726 C C . ASN A 1 91 ? -0.975 5.659 18.567 1.00 40.50 91 ASN A C 1
ATOM 727 O O . ASN A 1 91 ? -1.126 4.468 18.260 1.00 39.36 91 ASN A O 1
ATOM 732 N N . TRP A 1 92 ? 0.136 6.115 19.152 1.00 38.01 92 TRP A N 1
ATOM 733 C CA . TRP A 1 92 ? 1.264 5.212 19.398 1.00 39.49 92 TRP A CA 1
ATOM 734 C C . TRP A 1 92 ? 0.969 3.939 20.183 1.00 39.15 92 TRP A C 1
ATOM 735 O O . TRP A 1 92 ? 1.574 2.910 19.903 1.00 38.86 92 TRP A O 1
ATOM 746 N N . ARG A 1 93 ? 0.055 3.989 21.152 1.00 40.91 93 ARG A N 1
ATOM 747 C CA . ARG A 1 93 ? -0.266 2.785 21.927 1.00 43.42 93 ARG A CA 1
ATOM 748 C C . ARG A 1 93 ? -0.689 1.686 20.959 1.00 44.53 93 ARG A C 1
ATOM 749 O O . ARG A 1 93 ? -0.450 0.503 21.201 1.00 45.05 93 ARG A O 1
ATOM 757 N N . GLN A 1 94 ? -1.303 2.091 19.849 1.00 46.13 94 GLN A N 1
ATOM 758 C CA . GLN A 1 94 ? -1.806 1.144 18.860 1.00 46.92 94 GLN A CA 1
ATOM 759 C C . GLN A 1 94 ? -0.826 0.767 17.757 1.00 46.94 94 GLN A C 1
ATOM 760 O O . GLN A 1 94 ? -1.004 -0.253 17.104 1.00 47.35 94 GLN A O 1
ATOM 766 N N . GLU A 1 95 ? 0.205 1.577 17.543 1.00 47.92 95 GLU A N 1
ATOM 767 C CA . GLU A 1 95 ? 1.180 1.293 16.489 1.00 49.03 95 GLU A CA 1
ATOM 768 C C . GLU A 1 95 ? 2.469 0.622 16.962 1.00 48.55 95 GLU A C 1
ATOM 769 O O . GLU A 1 95 ? 3.134 -0.079 16.190 1.00 46.45 95 GLU A O 1
ATOM 775 N N . VAL A 1 96 ? 2.827 0.850 18.222 1.00 46.83 96 VAL A N 1
ATOM 776 C CA . VAL A 1 96 ? 4.054 0.290 18.758 1.00 47.57 96 VAL A CA 1
ATOM 777 C C . VAL A 1 96 ? 3.977 -1.221 18.891 1.00 46.84 96 VAL A C 1
ATOM 778 O O . VAL A 1 96 ? 2.945 -1.766 19.279 1.00 48.10 96 VAL A O 1
ATOM 782 N N . LYS A 1 97 ? 5.067 -1.895 18.545 1.00 46.12 97 LYS A N 1
ATOM 783 C CA . LYS A 1 97 ? 5.118 -3.347 18.646 1.00 48.14 97 LYS A CA 1
ATOM 784 C C . LYS A 1 97 ? 6.490 -3.797 19.166 1.00 47.79 97 LYS A C 1
ATOM 785 O O . LYS A 1 97 ? 7.460 -3.029 19.187 1.00 48.99 97 LYS A O 1
ATOM 791 N N . ILE A 1 98 ? 6.569 -5.049 19.586 1.00 46.13 98 ILE A N 1
ATOM 792 C CA . ILE A 1 98 ? 7.814 -5.582 20.104 1.00 45.06 98 ILE A CA 1
ATOM 793 C C . ILE A 1 98 ? 8.299 -6.684 19.167 1.00 43.91 98 ILE A C 1
ATOM 794 O O . ILE A 1 98 ? 7.499 -7.473 18.682 1.00 45.54 98 ILE A O 1
ATOM 799 N N . SER A 1 99 ? 9.599 -6.723 18.889 1.00 42.56 99 SER A N 1
ATOM 800 C CA . SER A 1 99 ? 10.152 -7.758 18.015 1.00 41.86 99 SER A CA 1
ATOM 801 C C . SER A 1 99 ? 10.479 -9.033 18.814 1.00 41.73 99 SER A C 1
ATOM 802 O O . SER A 1 99 ? 10.430 -9.037 20.050 1.00 42.81 99 SER A O 1
ATOM 805 N N . ALA A 1 100 ? 10.828 -10.111 18.112 1.00 40.19 100 ALA A N 1
ATOM 806 C CA . ALA A 1 100 ? 11.163 -11.365 18.786 1.00 38.45 100 ALA A CA 1
ATOM 807 C C . ALA A 1 100 ? 12.353 -11.188 19.729 1.00 37.07 100 ALA A C 1
ATOM 808 O O . ALA A 1 100 ? 12.313 -11.658 20.855 1.00 37.28 100 ALA A O 1
ATOM 810 N N . ALA A 1 101 ? 13.405 -10.513 19.279 1.00 37.96 101 ALA A N 1
ATOM 811 C CA . ALA A 1 101 ? 14.572 -10.305 20.134 1.00 40.91 101 ALA A CA 1
ATOM 812 C C . ALA A 1 101 ? 14.165 -9.475 21.339 1.00 42.69 101 ALA A C 1
ATOM 813 O O . ALA A 1 101 ? 14.591 -9.738 22.470 1.00 43.13 101 ALA A O 1
ATOM 815 N N . GLY A 1 102 ? 13.329 -8.474 21.091 1.00 42.50 102 GLY A N 1
ATOM 816 C CA . GLY A 1 102 ? 12.874 -7.630 22.173 1.00 42.31 102 GLY A CA 1
ATOM 817 C C . GLY A 1 102 ? 12.078 -8.434 23.178 1.00 42.29 102 GLY A C 1
ATOM 818 O O . GLY A 1 102 ? 12.169 -8.200 24.377 1.00 41.59 102 GLY A O 1
ATOM 819 N N . GLN A 1 103 ? 11.287 -9.386 22.692 1.00 42.72 103 GLN A N 1
ATOM 820 C CA . GLN A 1 103 ? 10.477 -10.210 23.583 1.00 41.32 103 GLN A CA 1
ATOM 821 C C . GLN A 1 103 ? 11.387 -11.114 24.407 1.00 40.61 103 GLN A C 1
ATOM 822 O O . GLN A 1 103 ? 11.163 -11.308 25.606 1.00 40.60 103 GLN A O 1
ATOM 828 N N . ALA A 1 104 ? 12.412 -11.663 23.762 1.00 37.55 104 ALA A N 1
ATOM 829 C CA . ALA A 1 104 ? 13.354 -12.528 24.455 1.00 38.66 104 ALA A CA 1
ATOM 830 C C . ALA A 1 104 ? 14.006 -11.708 25.573 1.00 39.35 104 ALA A C 1
ATOM 831 O O . ALA A 1 104 ? 14.206 -12.195 26.686 1.00 39.86 104 ALA A O 1
ATOM 833 N N . TYR A 1 105 ? 14.328 -10.456 25.268 1.00 39.48 105 TYR A N 1
ATOM 834 C CA . TYR A 1 105 ? 14.934 -9.574 26.248 1.00 40.14 105 TYR A CA 1
ATOM 835 C C . TYR A 1 105 ? 13.994 -9.464 27.455 1.00 39.99 105 TYR A C 1
ATOM 836 O O . TYR A 1 105 ? 14.379 -9.778 28.578 1.00 39.90 105 TYR A O 1
ATOM 845 N N . VAL A 1 106 ? 12.763 -9.020 27.210 1.00 39.23 106 VAL A N 1
ATOM 846 C CA . VAL A 1 106 ? 11.758 -8.865 28.261 1.00 39.75 106 VAL A CA 1
ATOM 847 C C . VAL A 1 106 ? 11.580 -10.159 29.033 1.00 41.69 106 VAL A C 1
ATOM 848 O O . VAL A 1 106 ? 11.426 -10.148 30.258 1.00 41.84 106 VAL A O 1
ATOM 852 N N . ASP A 1 107 ? 11.577 -11.268 28.297 1.00 43.83 107 ASP A N 1
ATOM 853 C CA . ASP A 1 107 ? 11.414 -12.597 28.885 1.00 45.32 107 ASP A CA 1
ATOM 854 C C . ASP A 1 107 ? 12.509 -12.895 29.907 1.00 45.32 107 ASP A C 1
ATOM 855 O O . ASP A 1 107 ? 12.227 -13.390 30.997 1.00 44.54 107 ASP A O 1
ATOM 860 N N . ARG A 1 108 ? 13.755 -12.589 29.559 1.00 45.57 108 ARG A N 1
ATOM 861 C CA . ARG A 1 108 ? 14.856 -12.830 30.474 1.00 47.48 108 ARG A CA 1
ATOM 862 C C . ARG A 1 108 ? 14.725 -12.005 31.756 1.00 47.81 108 ARG A C 1
ATOM 863 O O . ARG A 1 108 ? 14.957 -12.515 32.852 1.00 47.85 108 ARG A O 1
ATOM 871 N N . VAL A 1 109 ? 14.368 -10.732 31.619 1.00 48.12 109 VAL A N 1
ATOM 872 C CA . VAL A 1 109 ? 14.221 -9.854 32.781 1.00 48.69 109 VAL A CA 1
ATOM 873 C C . VAL A 1 109 ? 13.222 -10.458 33.765 1.00 49.74 109 VAL A C 1
ATOM 874 O O . VAL A 1 109 ? 13.487 -10.560 34.963 1.00 49.05 109 VAL A O 1
ATOM 878 N N . ARG A 1 110 ? 12.074 -10.861 33.233 1.00 50.40 110 ARG A N 1
ATOM 879 C CA . ARG A 1 110 ? 11.009 -11.444 34.024 1.00 50.84 110 ARG A CA 1
ATOM 880 C C . ARG A 1 110 ? 11.425 -12.756 34.671 1.00 51.45 110 ARG A C 1
ATOM 881 O O . ARG A 1 110 ? 11.058 -13.035 35.814 1.00 50.52 110 ARG A O 1
ATOM 889 N N . GLN A 1 111 ? 12.192 -13.556 33.939 1.00 51.88 111 GLN A N 1
ATOM 890 C CA . GLN A 1 111 ? 12.649 -14.845 34.436 1.00 52.51 111 GLN A CA 1
ATOM 891 C C . GLN A 1 111 ? 13.585 -14.619 35.615 1.00 52.80 111 GLN A C 1
ATOM 892 O O . GLN A 1 111 ? 13.380 -15.133 36.715 1.00 52.84 111 GLN A O 1
ATOM 898 N N . VAL A 1 112 ? 14.627 -13.844 35.364 1.00 51.91 112 VAL A N 1
ATOM 899 C CA . VAL A 1 112 ? 15.606 -13.537 36.374 1.00 51.22 112 VAL A CA 1
ATOM 900 C C . VAL A 1 112 ? 14.939 -12.981 37.628 1.00 51.53 112 VAL A C 1
ATOM 901 O O . VAL A 1 112 ? 15.375 -13.262 38.742 1.00 51.06 112 VAL A O 1
ATOM 905 N N . ALA A 1 113 ? 13.872 -12.208 37.454 1.00 50.82 113 ALA A N 1
ATOM 906 C CA . ALA A 1 113 ? 13.186 -11.628 38.605 1.00 50.66 113 ALA A CA 1
ATOM 907 C C . ALA A 1 113 ? 12.449 -12.655 39.467 1.00 50.65 113 ALA A C 1
ATOM 908 O O . ALA A 1 113 ? 12.115 -12.373 40.614 1.00 51.25 113 ALA A O 1
ATOM 910 N N . ALA A 1 114 ? 12.196 -13.843 38.930 1.00 52.03 114 ALA A N 1
ATOM 911 C CA . ALA A 1 114 ? 11.478 -14.871 39.694 1.00 53.75 114 ALA A CA 1
ATOM 912 C C . ALA A 1 114 ? 12.381 -15.866 40.437 1.00 54.70 114 ALA A C 1
ATOM 913 O O . ALA A 1 114 ? 12.003 -16.387 41.492 1.00 55.76 114 ALA A O 1
ATOM 915 N N . THR A 1 115 ? 13.577 -16.109 39.899 1.00 54.56 115 THR A N 1
ATOM 916 C CA . THR A 1 115 ? 14.497 -17.069 40.491 1.00 53.46 115 THR A CA 1
ATOM 917 C C . THR A 1 115 ? 15.853 -16.516 40.941 1.00 52.30 115 THR A C 1
ATOM 918 O O . THR A 1 115 ? 16.516 -17.117 41.779 1.00 52.79 115 THR A O 1
ATOM 922 N N . ALA A 1 116 ? 16.267 -15.374 40.404 1.00 51.65 116 ALA A N 1
ATOM 923 C CA . ALA A 1 116 ? 17.554 -14.792 40.784 1.00 49.59 116 ALA A CA 1
ATOM 924 C C . ALA A 1 116 ? 17.546 -13.269 40.778 1.00 49.22 116 ALA A C 1
ATOM 925 O O . ALA A 1 116 ? 18.372 -12.645 40.131 1.00 49.77 116 ALA A O 1
ATOM 927 N N . PRO A 1 117 ? 16.625 -12.650 41.528 1.00 49.63 117 PRO A N 1
ATOM 928 C CA . PRO A 1 117 ? 16.526 -11.191 41.590 1.00 49.05 117 PRO A CA 1
ATOM 929 C C . PRO A 1 117 ? 17.842 -10.434 41.646 1.00 49.11 117 PRO A C 1
ATOM 930 O O . PRO A 1 117 ? 17.907 -9.273 41.224 1.00 49.37 117 PRO A O 1
ATOM 934 N N . GLU A 1 118 ? 18.893 -11.068 42.156 1.00 47.39 118 GLU A N 1
ATOM 935 C CA . GLU A 1 118 ? 20.169 -10.365 42.233 1.00 46.90 118 GLU A CA 1
ATOM 936 C C . GLU A 1 118 ? 20.778 -10.143 40.855 1.00 45.27 118 GLU A C 1
ATOM 937 O O . GLU A 1 118 ? 21.568 -9.221 40.672 1.00 46.86 118 GLU A O 1
ATOM 943 N N . LEU A 1 119 ? 20.408 -10.975 39.886 1.00 43.06 119 LEU A N 1
ATOM 944 C CA . LEU A 1 119 ? 20.919 -10.824 38.528 1.00 42.31 119 LEU A CA 1
ATOM 945 C C . LEU A 1 119 ? 20.370 -9.544 37.879 1.00 43.79 119 LEU A C 1
ATOM 946 O O . LEU A 1 119 ? 20.862 -9.091 36.840 1.00 43.63 119 LEU A O 1
ATOM 951 N N . LEU A 1 120 ? 19.354 -8.966 38.513 1.00 44.13 120 LEU A N 1
ATOM 952 C CA . LEU A 1 120 ? 18.732 -7.734 38.050 1.00 44.67 120 LEU A CA 1
ATOM 953 C C . LEU A 1 120 ? 19.720 -6.568 38.106 1.00 45.71 120 LEU A C 1
ATOM 954 O O . LEU A 1 120 ? 19.528 -5.550 37.446 1.00 45.11 120 LEU A O 1
ATOM 959 N N . VAL A 1 121 ? 20.775 -6.706 38.900 1.00 46.75 121 VAL A N 1
ATOM 960 C CA . VAL A 1 121 ? 21.760 -5.637 38.985 1.00 48.39 121 VAL A CA 1
ATOM 961 C C . VAL A 1 121 ? 22.586 -5.621 37.707 1.00 47.33 121 VAL A C 1
ATOM 962 O O . VAL A 1 121 ? 23.159 -4.604 37.346 1.00 47.51 121 VAL A O 1
ATOM 966 N N . ALA A 1 122 ? 22.636 -6.752 37.014 1.00 47.93 122 ALA A N 1
ATOM 967 C CA . ALA A 1 122 ? 23.390 -6.840 35.766 1.00 47.59 122 ALA A CA 1
ATOM 968 C C . ALA A 1 122 ? 22.628 -6.082 34.690 1.00 47.51 122 ALA A C 1
ATOM 969 O O . ALA A 1 122 ? 23.221 -5.419 33.840 1.00 47.31 122 ALA A O 1
ATOM 971 N N . HIS A 1 123 ? 21.304 -6.195 34.745 1.00 47.92 123 HIS A N 1
ATOM 972 C CA . HIS A 1 123 ? 20.417 -5.533 33.804 1.00 47.30 123 HIS A CA 1
ATOM 973 C C . HIS A 1 123 ? 20.348 -4.036 34.060 1.00 46.97 123 HIS A C 1
ATOM 974 O O . HIS A 1 123 ? 20.368 -3.242 33.116 1.00 47.47 123 HIS A O 1
ATOM 981 N N . SER A 1 124 ? 20.269 -3.657 35.334 1.00 46.10 124 SER A N 1
ATOM 982 C CA . SER A 1 124 ? 20.251 -2.251 35.714 1.00 44.44 124 SER A CA 1
ATOM 983 C C . SER A 1 124 ? 21.582 -1.652 35.259 1.00 44.96 124 SER A C 1
ATOM 984 O O . SER A 1 124 ? 21.635 -0.552 34.704 1.00 46.02 124 SER A O 1
ATOM 987 N N . TYR A 1 125 ? 22.661 -2.395 35.483 1.00 43.35 125 TYR A N 1
ATOM 988 C CA . TYR A 1 125 ? 23.973 -1.920 35.105 1.00 41.51 125 TYR A CA 1
ATOM 989 C C . TYR A 1 125 ? 24.035 -1.726 33.602 1.00 42.30 125 TYR A C 1
ATOM 990 O O . TYR A 1 125 ? 24.281 -0.616 33.135 1.00 44.51 125 TYR A O 1
ATOM 999 N N . THR A 1 126 ? 23.796 -2.794 32.847 1.00 42.30 126 THR A N 1
ATOM 1000 C CA . THR A 1 126 ? 23.865 -2.731 31.387 1.00 42.20 126 THR A CA 1
ATOM 1001 C C . THR A 1 126 ? 23.080 -1.597 30.724 1.00 40.48 126 THR A C 1
ATOM 1002 O O . THR A 1 126 ? 23.574 -0.977 29.799 1.00 35.63 126 THR A O 1
ATOM 1006 N N . ARG A 1 127 ? 21.874 -1.308 31.200 1.00 42.16 127 ARG A N 1
ATOM 1007 C CA . ARG A 1 127 ? 21.096 -0.221 30.607 1.00 44.27 127 ARG A CA 1
ATOM 1008 C C . ARG A 1 127 ? 21.387 1.147 31.235 1.00 44.00 127 ARG A C 1
ATOM 1009 O O . ARG A 1 127 ? 22.018 2.007 30.615 1.00 44.06 127 ARG A O 1
ATOM 1017 N N . TYR A 1 128 ? 20.933 1.346 32.463 1.00 44.01 128 TYR A N 1
ATOM 1018 C CA . TYR A 1 128 ? 21.142 2.611 33.163 1.00 44.55 128 TYR A CA 1
ATOM 1019 C C . TYR A 1 128 ? 22.564 3.179 33.207 1.00 44.92 128 TYR A C 1
ATOM 1020 O O . TYR A 1 128 ? 22.753 4.351 32.891 1.00 45.06 128 TYR A O 1
ATOM 1029 N N . LEU A 1 129 ? 23.569 2.392 33.586 1.00 45.40 129 LEU A N 1
ATOM 1030 C CA . LEU A 1 129 ? 24.915 2.970 33.640 1.00 47.08 129 LEU A CA 1
ATOM 1031 C C . LEU A 1 129 ? 25.437 3.282 32.244 1.00 47.54 129 LEU A C 1
ATOM 1032 O O . LEU A 1 129 ? 26.309 4.129 32.071 1.00 47.65 129 LEU A O 1
ATOM 1037 N N . GLY A 1 130 ? 24.891 2.600 31.244 1.00 48.74 130 GLY A N 1
ATOM 1038 C CA . GLY A 1 130 ? 25.297 2.865 29.874 1.00 49.36 130 GLY A CA 1
ATOM 1039 C C . GLY A 1 130 ? 24.574 4.095 29.350 1.00 49.91 130 GLY A C 1
ATOM 1040 O O . GLY A 1 130 ? 25.167 4.927 28.661 1.00 50.26 130 GLY A O 1
ATOM 1041 N N . ASP A 1 131 ? 23.285 4.201 29.673 1.00 49.39 131 ASP A N 1
ATOM 1042 C CA . ASP A 1 131 ? 22.474 5.344 29.266 1.00 50.46 131 ASP A CA 1
ATOM 1043 C C . ASP A 1 131 ? 23.093 6.605 29.853 1.00 51.01 131 ASP A C 1
ATOM 1044 O O . ASP A 1 131 ? 23.141 7.661 29.220 1.00 49.94 131 ASP A O 1
ATOM 1049 N N . LEU A 1 132 ? 23.552 6.471 31.089 1.00 50.09 132 LEU A N 1
ATOM 1050 C CA . LEU A 1 132 ? 24.130 7.570 31.822 1.00 50.31 132 LEU A CA 1
ATOM 1051 C C . LEU A 1 132 ? 25.447 8.021 31.234 1.00 50.40 132 LEU A C 1
ATOM 1052 O O . LEU A 1 132 ? 25.721 9.212 31.179 1.00 52.05 132 LEU A O 1
ATOM 1057 N N . SER A 1 133 ? 26.250 7.075 30.772 1.00 50.61 133 SER A N 1
ATOM 1058 C CA . SER A 1 133 ? 27.567 7.394 30.231 1.00 51.42 133 SER A CA 1
ATOM 1059 C C . SER A 1 133 ? 27.624 7.768 28.754 1.00 52.18 133 SER A C 1
ATOM 1060 O O . SER A 1 133 ? 28.445 8.605 28.357 1.00 50.98 133 SER A O 1
ATOM 1063 N N . GLY A 1 134 ? 26.775 7.134 27.944 1.00 51.68 134 GLY A N 1
ATOM 1064 C CA . GLY A 1 134 ? 26.765 7.417 26.515 1.00 52.91 134 GLY A CA 1
ATOM 1065 C C . GLY A 1 134 ? 25.642 8.341 26.076 1.00 52.69 134 GLY A C 1
ATOM 1066 O O . GLY A 1 134 ? 25.666 8.888 24.977 1.00 53.11 134 GLY A O 1
ATOM 1067 N N . GLY A 1 135 ? 24.662 8.513 26.953 1.00 52.87 135 GLY A N 1
ATOM 1068 C CA . GLY A 1 135 ? 23.517 9.360 26.671 1.00 55.58 135 GLY A CA 1
ATOM 1069 C C . GLY A 1 135 ? 23.746 10.653 25.909 1.00 57.57 135 GLY A C 1
ATOM 1070 O O . GLY A 1 135 ? 22.969 10.986 25.011 1.00 58.82 135 GLY A O 1
ATOM 1071 N N . GLN A 1 136 ? 24.793 11.396 26.250 1.00 57.55 136 GLN A N 1
ATOM 1072 C CA . GLN A 1 136 ? 25.048 12.653 25.561 1.00 58.03 136 GLN A CA 1
ATOM 1073 C C . GLN A 1 136 ? 25.573 12.490 24.138 1.00 56.05 136 GLN A C 1
ATOM 1074 O O . GLN A 1 136 ? 25.169 13.229 23.241 1.00 55.97 136 GLN A O 1
ATOM 1080 N N . ILE A 1 137 ? 26.474 11.538 23.928 1.00 53.53 137 ILE A N 1
ATOM 1081 C CA . ILE A 1 137 ? 27.024 11.317 22.601 1.00 53.30 137 ILE A CA 1
ATOM 1082 C C . ILE A 1 137 ? 25.936 10.854 21.644 1.00 52.86 137 ILE A C 1
ATOM 1083 O O . ILE A 1 137 ? 25.760 11.424 20.568 1.00 51.78 137 ILE A O 1
ATOM 1088 N N . LEU A 1 138 ? 25.207 9.820 22.055 1.00 51.88 138 LEU A N 1
ATOM 1089 C CA . LEU A 1 138 ? 24.129 9.250 21.247 1.00 52.76 138 LEU A CA 1
ATOM 1090 C C . LEU A 1 138 ? 23.043 10.267 20.883 1.00 51.24 138 LEU A C 1
ATOM 1091 O O . LEU A 1 138 ? 22.485 10.233 19.779 1.00 49.38 138 LEU A O 1
ATOM 1096 N N . LYS A 1 139 ? 22.756 11.166 21.819 1.00 50.45 139 LYS A N 1
ATOM 1097 C CA . LYS A 1 139 ? 21.735 12.180 21.626 1.00 50.82 139 LYS A CA 1
ATOM 1098 C C . LYS A 1 139 ? 22.091 13.118 20.478 1.00 52.01 139 LYS A C 1
ATOM 1099 O O . LYS A 1 139 ? 21.276 13.334 19.582 1.00 50.52 139 LYS A O 1
ATOM 1105 N N . LYS A 1 140 ? 23.302 13.671 20.491 1.00 51.89 140 LYS A N 1
ATOM 1106 C CA . LYS A 1 140 ? 23.692 14.570 19.416 1.00 53.32 140 LYS A CA 1
ATOM 1107 C C . LYS A 1 140 ? 23.710 13.836 18.072 1.00 51.71 140 LYS A C 1
ATOM 1108 O O . LYS A 1 140 ? 23.151 14.320 17.089 1.00 52.92 140 LYS A O 1
ATOM 1114 N N . ILE A 1 141 ? 24.337 12.670 18.023 1.00 49.99 141 ILE A N 1
ATOM 1115 C CA . ILE A 1 141 ? 24.380 11.910 16.781 1.00 49.93 141 ILE A CA 1
ATOM 1116 C C . ILE A 1 141 ? 22.978 11.667 16.218 1.00 48.18 141 ILE A C 1
ATOM 1117 O O . ILE A 1 141 ? 22.770 11.751 15.017 1.00 45.83 141 ILE A O 1
ATOM 1122 N N . ALA A 1 142 ? 22.029 11.365 17.097 1.00 47.53 142 ALA A N 1
ATOM 1123 C CA . ALA A 1 142 ? 20.656 11.120 16.694 1.00 45.92 142 ALA A CA 1
ATOM 1124 C C . ALA A 1 142 ? 20.057 12.422 16.182 1.00 47.53 142 ALA A C 1
ATOM 1125 O O . ALA A 1 142 ? 19.551 12.487 15.057 1.00 47.84 142 ALA A O 1
ATOM 1127 N N . GLN A 1 143 ? 20.114 13.451 17.022 1.00 48.79 143 GLN A N 1
ATOM 1128 C CA . GLN A 1 143 ? 19.607 14.779 16.687 1.00 51.41 143 GLN A CA 1
ATOM 1129 C C . GLN A 1 143 ? 20.157 15.308 15.353 1.00 52.15 143 GLN A C 1
ATOM 1130 O O . GLN A 1 143 ? 19.442 15.960 14.596 1.00 50.24 143 GLN A O 1
ATOM 1136 N N . ASN A 1 144 ? 21.426 15.033 15.070 1.00 52.83 144 ASN A N 1
ATOM 1137 C CA . ASN A 1 144 ? 22.018 15.503 13.827 1.00 55.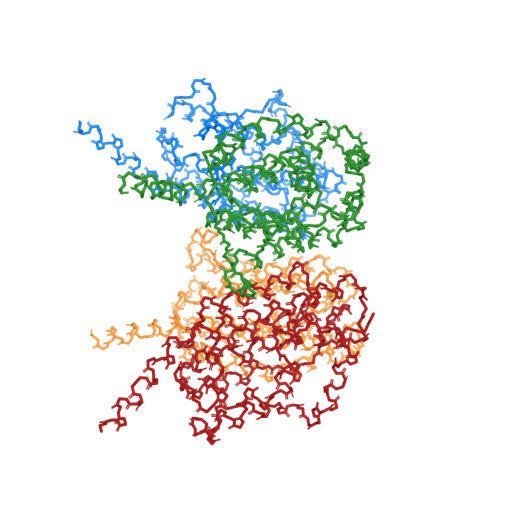70 144 ASN A CA 1
ATOM 1138 C C . ASN A 1 144 ? 21.614 14.668 12.615 1.00 56.70 144 ASN A C 1
ATOM 1139 O O . ASN A 1 144 ? 21.282 15.212 11.557 1.00 55.24 144 ASN A O 1
ATOM 1144 N N . ALA A 1 145 ? 21.624 13.350 12.782 1.00 56.71 145 ALA A N 1
ATOM 1145 C CA . ALA A 1 145 ? 21.291 12.444 11.699 1.00 57.07 145 ALA A CA 1
ATOM 1146 C C . ALA A 1 145 ? 19.810 12.381 11.325 1.00 58.37 145 ALA A C 1
ATOM 1147 O O . ALA A 1 145 ? 19.464 11.843 10.279 1.00 58.42 145 ALA A O 1
ATOM 1149 N N . MET A 1 146 ? 18.942 12.934 12.163 1.00 60.32 146 MET A N 1
ATOM 1150 C CA . MET A 1 146 ? 17.506 12.900 11.896 1.00 63.22 146 MET A CA 1
ATOM 1151 C C . MET A 1 146 ? 16.828 14.268 12.026 1.00 66.46 146 MET A C 1
ATOM 1152 O O . MET A 1 146 ? 15.638 14.412 11.741 1.00 65.13 146 MET A O 1
ATOM 1157 N N . ASN A 1 147 ? 17.580 15.272 12.454 1.00 71.16 147 ASN A N 1
ATOM 1158 C CA . ASN A 1 147 ? 17.018 16.607 12.621 1.00 76.01 147 ASN A CA 1
ATOM 1159 C C . ASN A 1 147 ? 15.911 16.652 13.673 1.00 78.47 147 ASN A C 1
ATOM 1160 O O . ASN A 1 147 ? 14.732 16.775 13.336 1.00 79.35 147 ASN A O 1
ATOM 1165 N N . LEU A 1 148 ? 16.296 16.548 14.944 1.00 80.66 148 LEU A N 1
ATOM 1166 C CA . LEU A 1 148 ? 15.339 16.600 16.048 1.00 83.14 148 LEU A CA 1
ATOM 1167 C C . LEU A 1 148 ? 15.587 17.848 16.897 1.00 85.42 148 LEU A C 1
ATOM 1168 O O . LEU A 1 148 ? 15.939 17.744 18.077 1.00 86.16 148 LEU A O 1
ATOM 1173 N N . HIS A 1 149 ? 15.404 19.021 16.291 1.00 87.54 149 HIS A N 1
ATOM 1174 C CA . HIS A 1 149 ? 15.611 20.293 16.985 1.00 89.11 149 HIS A CA 1
ATOM 1175 C C . HIS A 1 149 ? 15.121 20.171 18.425 1.00 89.10 149 HIS A C 1
ATOM 1176 O O . HIS A 1 149 ? 15.770 20.654 19.355 1.00 90.06 149 HIS A O 1
ATOM 1183 N N . ASP A 1 150 ? 13.975 19.515 18.595 1.00 87.91 150 ASP A N 1
ATOM 1184 C CA . ASP A 1 150 ? 13.396 19.288 19.915 1.00 86.55 150 ASP A CA 1
ATOM 1185 C C . ASP A 1 150 ? 12.327 18.203 19.835 1.00 83.45 150 ASP A C 1
ATOM 1186 O O . ASP A 1 150 ? 11.359 18.321 19.079 1.00 83.97 150 ASP A O 1
ATOM 1191 N N . GLY A 1 151 ? 12.509 17.150 20.625 1.00 78.96 151 GLY A N 1
ATOM 1192 C CA . GLY A 1 151 ? 11.576 16.041 20.617 1.00 72.05 151 GLY A CA 1
ATOM 1193 C C . GLY A 1 151 ? 12.235 14.852 19.942 1.00 68.30 151 GLY A C 1
ATOM 1194 O O . GLY A 1 151 ? 12.986 15.013 18.974 1.00 66.51 151 GLY A O 1
ATOM 1195 N N . GLY A 1 152 ? 11.973 13.656 20.456 1.00 63.98 152 GLY A N 1
ATOM 1196 C CA . GLY A 1 152 ? 12.562 12.469 19.868 1.00 59.46 152 GLY A CA 1
ATOM 1197 C C . GLY A 1 152 ? 13.796 11.967 20.593 1.00 56.76 152 GLY A C 1
ATOM 1198 O O . GLY A 1 152 ? 14.333 10.916 20.243 1.00 55.38 152 GLY A O 1
ATOM 1199 N N . THR A 1 153 ? 14.251 12.704 21.602 1.00 54.04 153 THR A N 1
ATOM 1200 C CA . THR A 1 153 ? 15.431 12.296 22.356 1.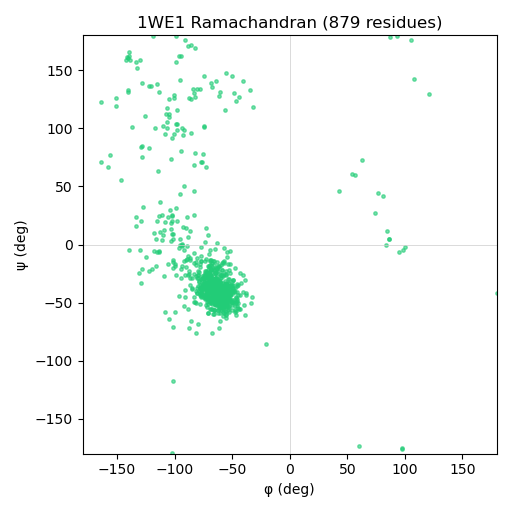00 52.82 153 THR A CA 1
ATOM 1201 C C . THR A 1 153 ? 15.249 12.394 23.867 1.00 50.85 153 THR A C 1
ATOM 1202 O O . THR A 1 153 ? 16.214 12.502 24.604 1.00 49.48 153 THR A O 1
ATOM 1206 N N . ALA A 1 154 ? 14.010 12.346 24.331 1.00 50.20 154 ALA A N 1
ATOM 1207 C CA . ALA A 1 154 ? 13.741 12.433 25.758 1.00 49.93 154 ALA A CA 1
ATOM 1208 C C . ALA A 1 154 ? 14.429 11.304 26.548 1.00 50.70 154 ALA A C 1
ATOM 1209 O O . ALA A 1 154 ? 14.670 11.429 27.755 1.00 50.77 154 ALA A O 1
ATOM 1211 N N . PHE A 1 155 ? 14.748 10.215 25.850 1.00 50.67 155 PHE A N 1
ATOM 1212 C CA . PHE A 1 155 ? 15.387 9.039 26.440 1.00 50.16 155 PHE A CA 1
ATOM 1213 C C . PHE A 1 155 ? 16.811 9.261 26.938 1.00 50.79 155 PHE A C 1
ATOM 1214 O O . PHE A 1 155 ? 17.245 8.625 27.890 1.00 52.96 155 PHE A O 1
ATOM 1222 N N . TYR A 1 156 ? 17.538 10.159 26.292 1.00 52.35 156 TYR A N 1
ATOM 1223 C CA . TYR A 1 156 ? 18.916 10.450 26.668 1.00 53.38 156 TYR A CA 1
ATOM 1224 C C . TYR A 1 156 ? 19.002 11.566 27.733 1.00 54.77 156 TYR A C 1
ATOM 1225 O O . TYR A 1 156 ? 20.087 11.917 28.202 1.00 55.20 156 TYR A O 1
ATOM 1234 N N . GLU A 1 157 ? 17.854 12.108 28.121 1.00 55.47 157 GLU A N 1
ATOM 1235 C CA . GLU A 1 157 ? 17.818 13.186 29.095 1.00 57.50 157 GLU A CA 1
ATOM 1236 C C . GLU A 1 157 ? 17.295 12.764 30.462 1.00 57.73 157 GLU A C 1
ATOM 1237 O O . GLU A 1 157 ? 16.115 12.437 30.616 1.00 56.56 157 GLU A O 1
ATOM 1243 N N . PHE A 1 158 ? 18.178 12.775 31.454 1.00 58.39 158 PHE A N 1
ATOM 1244 C CA . PHE A 1 158 ? 17.780 12.437 32.813 1.00 59.84 158 PHE A CA 1
ATOM 1245 C C . PHE A 1 158 ? 17.409 13.753 33.488 1.00 61.36 158 PHE A C 1
ATOM 1246 O O . PHE A 1 158 ? 18.263 14.514 33.941 1.00 60.98 158 PHE A O 1
ATOM 1254 N N . ALA A 1 159 ? 16.112 14.016 33.522 1.00 64.32 159 ALA A N 1
ATOM 1255 C CA . ALA A 1 159 ? 15.589 15.243 34.098 1.00 67.47 159 ALA A CA 1
ATOM 1256 C C . ALA A 1 159 ? 15.801 15.347 35.601 1.00 68.86 159 ALA A C 1
ATOM 1257 O O . ALA A 1 159 ? 16.241 16.382 36.106 1.00 69.66 159 ALA A O 1
ATOM 1259 N N . ASP A 1 160 ? 15.496 14.266 36.308 1.00 69.70 160 ASP A N 1
ATOM 1260 C CA . ASP A 1 160 ? 15.603 14.245 37.755 1.00 70.56 160 ASP A CA 1
ATOM 1261 C C . ASP A 1 160 ? 16.989 13.954 38.302 1.00 70.36 160 ASP A C 1
ATOM 1262 O O . ASP A 1 160 ? 17.133 13.460 39.416 1.00 69.81 160 ASP A O 1
ATOM 1267 N N . ILE A 1 161 ? 18.005 14.267 37.508 1.00 70.98 161 ILE A N 1
ATOM 1268 C CA . ILE A 1 161 ? 19.390 14.079 37.913 1.00 71.86 161 ILE A CA 1
ATOM 1269 C C . ILE A 1 161 ? 20.201 15.303 37.489 1.00 74.25 161 ILE A C 1
ATOM 1270 O O . ILE A 1 161 ? 20.569 15.463 36.320 1.00 73.26 161 ILE A O 1
ATOM 1275 N N . ASP A 1 162 ? 20.457 16.175 38.456 1.00 77.21 162 ASP A N 1
ATOM 1276 C CA . ASP A 1 162 ? 21.214 17.394 38.222 1.00 79.29 162 ASP A CA 1
ATOM 1277 C C . ASP A 1 162 ? 22.658 17.035 37.905 1.00 79.38 162 ASP A C 1
ATOM 1278 O O . ASP A 1 162 ? 23.079 17.075 36.749 1.00 79.71 162 ASP A O 1
ATOM 1283 N N . ASP A 1 163 ? 23.412 16.678 38.939 1.00 78.94 163 ASP A N 1
ATOM 1284 C CA . ASP A 1 163 ? 24.808 16.310 38.761 1.00 79.14 163 ASP A CA 1
ATOM 1285 C C . ASP A 1 163 ? 24.868 14.835 38.404 1.00 77.76 163 ASP A C 1
ATOM 1286 O O . ASP A 1 163 ? 24.857 13.975 39.281 1.00 78.15 163 ASP A O 1
ATOM 1291 N N . GLU A 1 164 ? 24.933 14.550 37.109 1.00 77.22 164 GLU A N 1
ATOM 1292 C CA . GLU A 1 164 ? 24.976 13.176 36.627 1.00 75.46 164 GLU A CA 1
ATOM 1293 C C . GLU A 1 164 ? 26.297 12.469 36.922 1.00 73.74 164 GLU A C 1
ATOM 1294 O O . GLU A 1 164 ? 26.307 11.292 37.272 1.00 73.98 164 GLU A O 1
ATOM 1300 N N . LYS A 1 165 ? 27.409 13.180 36.788 1.00 72.57 165 LYS A N 1
ATOM 1301 C CA . LYS A 1 165 ? 28.710 12.591 37.080 1.00 71.85 165 LYS A CA 1
ATOM 1302 C C . LYS A 1 165 ? 28.724 12.197 38.550 1.00 70.42 165 LYS A C 1
ATOM 1303 O O . LYS A 1 165 ? 29.304 11.178 38.929 1.00 70.34 165 LYS A O 1
ATOM 1309 N N . ALA A 1 166 ? 28.075 13.014 39.374 1.00 67.95 166 ALA A N 1
ATOM 1310 C CA . ALA A 1 166 ? 27.995 12.752 40.803 1.00 65.37 166 ALA A CA 1
ATOM 1311 C C . ALA A 1 166 ? 27.047 11.589 41.052 1.00 63.59 166 ALA A C 1
ATOM 1312 O O . ALA A 1 166 ? 27.175 10.884 42.054 1.00 63.82 166 ALA A O 1
ATOM 1314 N N . PHE A 1 167 ? 26.084 11.394 40.153 1.00 61.41 167 PHE A N 1
ATOM 1315 C CA . PHE A 1 167 ? 25.158 10.287 40.319 1.00 59.02 167 PHE A CA 1
ATOM 1316 C C . PHE A 1 167 ? 25.855 9.016 39.883 1.00 58.56 167 PHE A C 1
ATOM 1317 O O . PHE A 1 167 ? 25.673 7.958 40.481 1.00 58.76 167 PHE A O 1
ATOM 1325 N N . LYS A 1 168 ? 26.657 9.123 38.832 1.00 58.57 168 LYS A N 1
ATOM 1326 C CA . LYS A 1 168 ? 27.372 7.968 38.317 1.00 59.68 168 LYS A CA 1
ATOM 1327 C C . LYS A 1 168 ? 28.286 7.381 39.399 1.00 59.92 168 LYS A C 1
ATOM 1328 O O . LYS A 1 168 ? 28.597 6.195 39.383 1.00 59.59 168 LYS A O 1
ATOM 1334 N N . ASN A 1 169 ? 28.710 8.209 40.350 1.00 62.04 169 ASN A N 1
ATOM 1335 C CA . ASN A 1 169 ? 29.565 7.720 41.432 1.00 63.62 169 ASN A CA 1
ATOM 1336 C C . ASN A 1 169 ? 28.722 7.063 42.514 1.00 63.11 169 ASN A C 1
ATOM 1337 O O . ASN A 1 169 ? 29.013 5.948 42.946 1.00 62.94 169 ASN A O 1
ATOM 1342 N N . THR A 1 170 ? 27.679 7.755 42.954 1.00 61.55 170 THR A N 1
ATOM 1343 C CA . THR A 1 170 ? 26.798 7.194 43.958 1.00 61.83 170 THR A CA 1
ATOM 1344 C C . THR A 1 170 ? 26.401 5.796 43.483 1.00 62.16 170 THR A C 1
ATOM 1345 O O . THR A 1 170 ? 26.382 4.842 44.268 1.00 62.58 170 THR A O 1
ATOM 1349 N N . TYR A 1 171 ? 26.108 5.680 42.187 1.00 60.96 171 TYR A N 1
ATOM 1350 C CA . TYR A 1 171 ? 25.694 4.409 41.608 1.00 59.92 171 TYR A CA 1
ATOM 1351 C C . TYR A 1 171 ? 26.791 3.330 41.624 1.00 60.29 171 TYR A C 1
ATOM 1352 O O . TYR A 1 171 ? 26.527 2.196 42.024 1.00 59.68 171 TYR A O 1
ATOM 1361 N N . ARG A 1 172 ? 28.006 3.664 41.188 1.00 60.69 172 ARG A N 1
ATOM 1362 C CA . ARG A 1 172 ? 29.107 2.694 41.200 1.00 61.78 172 ARG A CA 1
ATOM 1363 C C . ARG A 1 172 ? 29.355 2.303 42.653 1.00 63.36 172 ARG A C 1
ATOM 1364 O O . ARG A 1 172 ? 29.555 1.133 42.982 1.00 62.09 172 ARG A O 1
ATOM 1372 N N . GLN A 1 173 ? 29.352 3.317 43.513 1.00 65.14 173 GLN A N 1
ATOM 1373 C CA . GLN A 1 173 ? 29.549 3.144 44.944 1.00 66.04 173 GLN A CA 1
ATOM 1374 C C . GLN A 1 173 ? 28.499 2.162 45.446 1.00 65.28 173 GLN A C 1
ATOM 1375 O O . GLN A 1 173 ? 28.824 1.162 46.093 1.00 65.12 173 GLN A O 1
ATOM 1381 N N . ALA A 1 174 ? 27.240 2.455 45.133 1.00 64.00 174 ALA A N 1
ATOM 1382 C CA . ALA A 1 174 ? 26.130 1.607 45.540 1.00 64.47 174 ALA A CA 1
ATOM 1383 C C . ALA A 1 174 ? 26.443 0.145 45.245 1.00 65.03 174 ALA A C 1
ATOM 1384 O O . ALA A 1 174 ? 26.239 -0.723 46.091 1.00 66.54 174 ALA A O 1
ATOM 1386 N N . MET A 1 175 ? 26.950 -0.122 44.047 1.00 65.28 175 MET A N 1
ATOM 1387 C CA . MET A 1 175 ? 27.298 -1.481 43.659 1.00 66.09 175 MET A CA 1
ATOM 1388 C C . MET A 1 175 ? 28.422 -2.058 44.520 1.00 65.74 175 MET A C 1
ATOM 1389 O O . MET A 1 175 ? 28.382 -3.230 44.896 1.00 64.30 175 MET A O 1
ATOM 1394 N N . ASN A 1 176 ? 29.420 -1.227 44.822 1.00 66.43 176 ASN A N 1
ATOM 1395 C CA . ASN A 1 176 ? 30.567 -1.639 45.626 1.00 68.05 176 ASN A CA 1
ATOM 1396 C C . ASN A 1 176 ? 30.252 -1.894 47.099 1.00 68.52 176 ASN A C 1
ATOM 1397 O O . ASN A 1 176 ? 31.103 -2.384 47.843 1.00 67.39 176 ASN A O 1
ATOM 1402 N N . ASP A 1 177 ? 29.035 -1.556 47.518 1.00 69.11 177 ASP A N 1
ATOM 1403 C CA . ASP A 1 177 ? 28.622 -1.777 48.898 1.00 70.59 177 ASP A CA 1
ATOM 1404 C C . ASP A 1 177 ? 27.513 -2.820 48.943 1.00 70.32 177 ASP A C 1
ATOM 1405 O O . ASP A 1 177 ? 26.716 -2.853 49.882 1.00 70.15 177 ASP A O 1
ATOM 1410 N N . LEU A 1 178 ? 27.468 -3.674 47.926 1.00 70.68 178 LEU A N 1
ATOM 1411 C CA . LEU A 1 178 ? 26.449 -4.719 47.843 1.00 70.80 178 LEU A CA 1
ATOM 1412 C C . LEU A 1 178 ? 26.807 -5.960 48.652 1.00 69.56 178 LEU A C 1
ATOM 1413 O O . LEU A 1 178 ? 27.916 -6.486 48.547 1.00 68.98 178 LEU A O 1
ATOM 1418 N N . PRO A 1 179 ? 25.861 -6.441 49.475 1.00 68.68 179 PRO A N 1
ATOM 1419 C CA . PRO A 1 179 ? 26.031 -7.626 50.324 1.00 68.17 179 PRO A CA 1
ATOM 1420 C C . PRO A 1 179 ? 26.032 -8.941 49.541 1.00 67.83 179 PRO A C 1
ATOM 1421 O O . PRO A 1 179 ? 25.125 -9.762 49.689 1.00 67.28 179 PRO A O 1
ATOM 1425 N N . ILE A 1 180 ? 27.051 -9.146 48.714 1.00 68.03 180 ILE A N 1
ATOM 1426 C CA . ILE A 1 180 ? 27.133 -10.367 47.920 1.00 70.36 180 ILE A CA 1
ATOM 1427 C C . ILE A 1 180 ? 28.522 -10.997 47.972 1.00 71.73 180 ILE A C 1
ATOM 1428 O O . ILE A 1 180 ? 29.509 -10.311 48.244 1.00 71.54 180 ILE A O 1
ATOM 1433 N N . ASP A 1 181 ? 28.591 -12.302 47.709 1.00 73.25 181 ASP A N 1
ATOM 1434 C CA . ASP A 1 181 ? 29.868 -13.009 47.709 1.00 74.90 181 ASP A CA 1
ATOM 1435 C C . ASP A 1 181 ? 30.436 -13.098 46.292 1.00 74.46 181 ASP A C 1
ATOM 1436 O O . ASP A 1 181 ? 29.698 -13.279 45.326 1.00 73.75 181 ASP A O 1
ATOM 1441 N N . GLN A 1 182 ? 31.752 -12.960 46.181 1.00 73.69 182 GLN A N 1
ATOM 1442 C CA . GLN A 1 182 ? 32.433 -13.012 44.896 1.00 73.47 182 GLN A CA 1
ATOM 1443 C C . GLN A 1 182 ? 31.878 -14.056 43.926 1.00 72.74 182 GLN A C 1
ATOM 1444 O O . GLN A 1 182 ? 31.932 -13.865 42.708 1.00 71.96 182 GLN A O 1
ATOM 1450 N N . ALA A 1 183 ? 31.348 -15.153 44.464 1.00 71.70 183 ALA A N 1
ATOM 1451 C CA . ALA A 1 183 ? 30.789 -16.218 43.630 1.00 71.61 183 ALA A CA 1
ATOM 1452 C C . ALA A 1 183 ? 29.609 -15.709 42.800 1.00 72.14 183 ALA A C 1
ATOM 1453 O O . ALA A 1 183 ? 29.558 -15.902 41.583 1.00 71.73 183 ALA A O 1
ATOM 1455 N N . THR A 1 184 ? 28.661 -15.058 43.466 1.00 71.63 184 THR A N 1
ATOM 1456 C CA . THR A 1 184 ? 27.495 -14.520 42.787 1.00 71.49 184 THR A CA 1
ATOM 1457 C C . THR A 1 184 ? 27.889 -13.280 41.975 1.00 71.20 184 THR A C 1
ATOM 1458 O O . THR A 1 184 ? 27.405 -13.076 40.860 1.00 70.37 184 THR A O 1
ATOM 1462 N N . ALA A 1 185 ? 28.779 -12.463 42.530 1.00 69.59 185 ALA A N 1
ATOM 1463 C CA . ALA A 1 185 ? 29.236 -11.261 41.839 1.00 68.21 185 ALA A CA 1
ATOM 1464 C C . ALA A 1 185 ? 29.724 -11.645 40.450 1.00 67.13 185 ALA A C 1
ATOM 1465 O O . ALA A 1 185 ? 29.771 -10.816 39.540 1.00 66.88 185 ALA A O 1
ATOM 1467 N N . GLU A 1 186 ? 30.084 -12.909 40.288 1.00 65.02 186 GLU A N 1
ATOM 1468 C CA . GLU A 1 186 ? 30.555 -13.376 39.002 1.00 64.14 186 GLU A CA 1
ATOM 1469 C C . GLU A 1 186 ? 29.396 -13.833 38.121 1.00 61.80 186 GLU A C 1
ATOM 1470 O O . GLU A 1 186 ? 29.503 -13.818 36.898 1.00 61.31 186 GLU A O 1
ATOM 1476 N N . ARG A 1 187 ? 28.288 -14.230 38.743 1.00 59.30 187 ARG A N 1
ATOM 1477 C CA . ARG A 1 187 ? 27.103 -14.656 37.996 1.00 57.48 187 ARG A CA 1
ATOM 1478 C C . ARG A 1 187 ? 26.433 -13.410 37.407 1.00 55.25 187 ARG A C 1
ATOM 1479 O O . ARG A 1 187 ? 25.723 -13.478 36.401 1.00 54.02 187 ARG A O 1
ATOM 1487 N N . ILE A 1 188 ? 26.667 -12.285 38.078 1.00 52.00 188 ILE A N 1
ATOM 1488 C CA . ILE A 1 188 ? 26.143 -10.986 37.700 1.00 49.58 188 ILE A CA 1
ATOM 1489 C C . ILE A 1 188 ? 26.913 -10.500 36.480 1.00 50.28 188 ILE A C 1
ATOM 1490 O O . ILE A 1 188 ? 26.324 -10.015 35.509 1.00 50.65 188 ILE A O 1
ATOM 1495 N N . VAL A 1 189 ? 28.235 -10.626 36.534 1.00 48.79 189 VAL A N 1
ATOM 1496 C CA . VAL A 1 189 ? 29.055 -10.220 35.414 1.00 48.14 189 VAL A CA 1
ATOM 1497 C C . VAL A 1 189 ? 28.653 -11.036 34.184 1.00 50.04 189 VAL A C 1
ATOM 1498 O O . VAL A 1 189 ? 28.455 -10.491 33.091 1.00 50.29 189 VAL A O 1
ATOM 1502 N N . ASP A 1 190 ? 28.506 -12.340 34.351 1.00 50.89 190 ASP A N 1
ATOM 1503 C CA . ASP A 1 190 ? 28.115 -13.155 33.212 1.00 53.68 190 ASP A CA 1
ATOM 1504 C C . ASP A 1 190 ? 26.757 -12.729 32.659 1.00 52.52 190 ASP A C 1
ATOM 1505 O O . ASP A 1 190 ? 26.565 -12.695 31.451 1.00 51.89 190 ASP A O 1
ATOM 1510 N N . GLU A 1 191 ? 25.825 -12.387 33.544 1.00 51.85 191 GLU A N 1
ATOM 1511 C CA . GLU A 1 191 ? 24.497 -11.958 33.119 1.00 50.36 191 GLU A CA 1
ATOM 1512 C C . GLU A 1 191 ? 24.584 -10.647 32.321 1.00 49.06 191 GLU A C 1
ATOM 1513 O O . GLU A 1 191 ? 23.835 -10.437 31.366 1.00 46.57 191 GLU A O 1
ATOM 1519 N N . ALA A 1 192 ? 25.507 -9.774 32.714 1.00 47.36 192 ALA A N 1
ATOM 1520 C CA . ALA A 1 192 ? 25.689 -8.507 32.028 1.00 47.27 192 ALA A CA 1
ATOM 1521 C C . ALA A 1 192 ? 26.094 -8.756 30.568 1.00 47.55 192 ALA A C 1
ATOM 1522 O O . ALA A 1 192 ? 25.561 -8.127 29.651 1.00 46.05 192 ALA A O 1
ATOM 1524 N N . ASN A 1 193 ? 27.040 -9.666 30.358 1.00 47.50 193 ASN A N 1
ATOM 1525 C CA . ASN A 1 193 ? 27.476 -9.991 29.008 1.00 49.53 193 ASN A CA 1
ATOM 1526 C C . ASN A 1 193 ? 26.310 -10.616 28.232 1.00 50.25 193 ASN A C 1
ATOM 1527 O O . ASN A 1 193 ? 26.266 -10.565 26.995 1.00 48.54 193 ASN A O 1
ATOM 1532 N N . ASP A 1 194 ? 25.366 -11.202 28.962 1.00 50.02 194 ASP A N 1
ATOM 1533 C CA . ASP A 1 194 ? 24.195 -11.796 28.331 1.00 51.60 194 ASP A CA 1
ATOM 1534 C C . ASP A 1 194 ? 23.305 -10.662 27.815 1.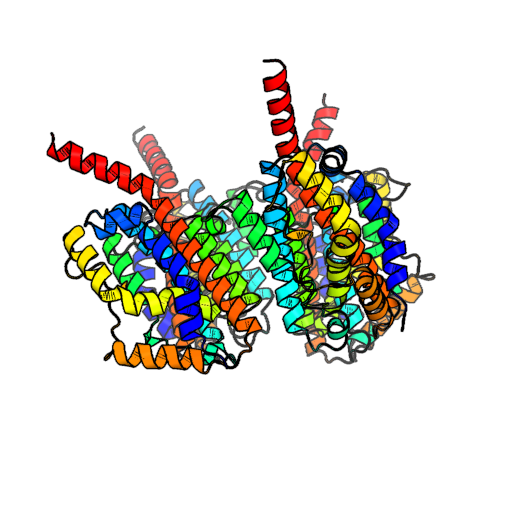00 50.01 194 ASP A C 1
ATOM 1535 O O . ASP A 1 194 ? 22.874 -10.676 26.659 1.00 49.65 194 ASP A O 1
ATOM 1540 N N . ALA A 1 195 ? 23.040 -9.685 28.682 1.00 45.93 195 ALA A N 1
ATOM 1541 C CA . ALA A 1 195 ? 22.208 -8.547 28.321 1.00 44.38 195 ALA A CA 1
ATOM 1542 C C . ALA A 1 195 ? 22.786 -7.826 27.111 1.00 42.61 195 ALA A C 1
ATOM 1543 O O . ALA A 1 195 ? 22.053 -7.459 26.201 1.00 42.93 195 ALA A O 1
ATOM 1545 N N . PHE A 1 196 ? 24.097 -7.624 27.094 1.00 39.49 196 PHE A N 1
ATOM 1546 C CA . PHE A 1 196 ? 24.709 -6.959 25.958 1.00 40.10 196 PHE A CA 1
ATOM 1547 C C . PHE A 1 196 ? 24.320 -7.690 24.676 1.00 40.72 196 PHE A C 1
ATOM 1548 O O . PHE A 1 196 ? 23.921 -7.068 23.692 1.00 40.85 196 PHE A O 1
ATOM 1556 N N . ALA A 1 197 ? 24.446 -9.013 24.692 1.00 39.93 197 ALA A N 1
ATOM 1557 C CA . ALA A 1 197 ? 24.125 -9.807 23.522 1.00 40.26 197 ALA A CA 1
ATOM 1558 C C . ALA A 1 197 ? 22.670 -9.587 23.121 1.00 41.13 197 ALA A C 1
ATOM 1559 O O . ALA A 1 197 ? 22.351 -9.542 21.937 1.00 42.49 197 ALA A O 1
ATOM 1561 N N . MET A 1 198 ? 21.791 -9.442 24.103 1.00 40.57 198 MET A N 1
ATOM 1562 C CA . MET A 1 198 ? 20.382 -9.229 23.813 1.00 41.86 198 MET A CA 1
ATOM 1563 C C . MET A 1 198 ? 20.102 -7.868 23.162 1.00 42.31 198 MET A C 1
ATOM 1564 O O . MET A 1 198 ? 19.160 -7.720 22.384 1.00 39.73 198 MET A O 1
ATOM 1569 N N . ASN A 1 199 ? 20.925 -6.878 23.486 1.00 41.72 199 ASN A N 1
ATOM 1570 C CA . ASN A 1 199 ? 20.778 -5.560 22.898 1.00 42.39 199 ASN A CA 1
ATOM 1571 C C . ASN A 1 199 ? 21.271 -5.681 21.469 1.00 42.48 199 ASN A C 1
ATOM 1572 O O . ASN A 1 199 ? 20.643 -5.199 20.529 1.00 43.14 199 ASN A O 1
ATOM 1577 N N . MET A 1 200 ? 22.401 -6.355 21.319 1.00 42.27 200 MET A N 1
ATOM 1578 C CA . MET A 1 200 ? 22.998 -6.543 20.020 1.00 41.56 200 MET A CA 1
ATOM 1579 C C . MET A 1 200 ? 22.072 -7.285 19.066 1.00 43.23 200 MET A C 1
ATOM 1580 O O . MET A 1 200 ? 22.073 -7.014 17.866 1.00 44.05 200 MET A O 1
ATOM 1585 N N . LYS A 1 201 ? 21.265 -8.205 19.584 1.00 43.77 201 LYS A N 1
ATOM 1586 C CA . LYS A 1 201 ? 20.366 -8.939 18.712 1.00 44.05 201 LYS A CA 1
ATOM 1587 C C . LYS A 1 201 ? 19.238 -8.032 18.203 1.00 43.34 201 LYS A C 1
ATOM 1588 O O . LYS A 1 201 ? 18.767 -8.187 17.073 1.00 41.37 201 LYS A O 1
ATOM 1594 N N . MET A 1 202 ? 18.806 -7.081 19.029 1.00 42.43 202 MET A N 1
ATOM 1595 C CA . MET A 1 202 ? 17.769 -6.151 18.601 1.00 40.40 202 MET A CA 1
ATOM 1596 C C . MET A 1 202 ? 18.309 -5.289 17.445 1.00 40.63 202 MET A C 1
ATOM 1597 O O . MET A 1 202 ? 17.595 -5.017 16.473 1.00 38.89 202 MET A O 1
ATOM 1602 N N . PHE A 1 203 ? 19.573 -4.877 17.552 1.00 40.48 203 PHE A N 1
ATOM 1603 C CA . PHE A 1 203 ? 20.210 -4.054 16.525 1.00 40.44 203 PHE A CA 1
ATOM 1604 C C . PHE A 1 203 ? 20.309 -4.805 15.205 1.00 42.77 203 PHE A C 1
ATOM 1605 O O . PHE A 1 203 ? 20.005 -4.259 14.140 1.00 42.91 203 PHE A O 1
ATOM 1613 N N . ASN A 1 204 ? 20.761 -6.053 15.273 1.00 44.09 204 ASN A N 1
ATOM 1614 C CA . ASN A 1 204 ? 20.893 -6.873 14.074 1.00 44.97 204 ASN A CA 1
ATOM 1615 C C . ASN A 1 204 ? 19.543 -7.069 13.362 1.00 44.66 204 ASN A C 1
ATOM 1616 O O . ASN A 1 204 ? 19.496 -7.169 12.134 1.00 44.09 204 ASN A O 1
ATOM 1621 N N . GLU A 1 205 ? 18.458 -7.115 14.136 1.00 43.08 205 GLU A N 1
ATOM 1622 C CA . GLU A 1 205 ? 17.114 -7.269 13.579 1.00 43.47 205 GLU A CA 1
ATOM 1623 C C . GLU A 1 205 ? 16.771 -6.087 12.675 1.00 43.39 205 GLU A C 1
ATOM 1624 O O . GLU A 1 205 ? 15.904 -6.181 11.805 1.00 44.20 205 GLU A O 1
ATOM 1630 N N . LEU A 1 206 ? 17.447 -4.969 12.887 1.00 40.79 206 LEU A N 1
ATOM 1631 C CA . LEU A 1 206 ? 17.154 -3.798 12.099 1.00 39.60 206 LEU A CA 1
ATOM 1632 C C . LEU A 1 206 ? 18.057 -3.609 10.907 1.00 39.04 206 LEU A C 1
ATOM 1633 O O . LEU A 1 206 ? 17.842 -2.693 10.129 1.00 39.50 206 LEU A O 1
ATOM 1638 N N . GLU A 1 207 ? 19.045 -4.479 10.737 1.00 38.82 207 GLU A N 1
ATOM 1639 C CA . GLU A 1 207 ? 19.960 -4.326 9.610 1.00 40.52 207 GLU A CA 1
ATOM 1640 C C . GLU A 1 207 ? 19.224 -4.252 8.285 1.00 41.77 207 GLU A C 1
ATOM 1641 O O . GLU A 1 207 ? 19.456 -3.330 7.502 1.00 43.05 207 GLU A O 1
ATOM 1647 N N . GLY A 1 208 ? 18.339 -5.215 8.036 1.00 42.65 208 GLY A N 1
ATOM 1648 C CA . GLY A 1 208 ? 17.576 -5.228 6.799 1.00 41.72 208 GLY A CA 1
ATOM 1649 C C . GLY A 1 208 ? 16.733 -3.978 6.567 1.00 43.90 208 GLY A C 1
ATOM 1650 O O . GLY A 1 208 ? 16.658 -3.479 5.440 1.00 43.52 208 GLY A O 1
ATOM 1651 N N . ASN A 1 209 ? 16.096 -3.464 7.617 1.00 45.00 209 ASN A N 1
ATOM 1652 C CA . ASN A 1 209 ? 15.272 -2.263 7.482 1.00 48.22 209 ASN A CA 1
ATOM 1653 C C . ASN A 1 209 ? 16.123 -1.038 7.124 1.00 49.14 209 ASN A C 1
ATOM 1654 O O . ASN A 1 209 ? 15.677 -0.140 6.405 1.00 50.05 209 ASN A O 1
ATOM 1659 N N . LEU A 1 210 ? 17.347 -1.007 7.636 1.00 48.43 210 LEU A N 1
ATOM 1660 C CA . LEU A 1 210 ? 18.258 0.101 7.392 1.00 47.19 210 LEU A CA 1
ATOM 1661 C C . LEU A 1 210 ? 18.817 0.053 5.966 1.00 47.53 210 LEU A C 1
ATOM 1662 O O . LEU A 1 210 ? 19.005 1.094 5.327 1.00 45.94 210 LEU A O 1
ATOM 1667 N N . ILE A 1 211 ? 19.089 -1.155 5.476 1.00 47.60 211 ILE A N 1
ATOM 1668 C CA . ILE A 1 211 ? 19.613 -1.323 4.129 1.00 48.39 211 ILE A CA 1
ATOM 1669 C C . ILE A 1 211 ? 18.636 -0.681 3.142 1.00 49.26 211 ILE A C 1
ATOM 1670 O O . ILE A 1 211 ? 19.011 0.236 2.408 1.00 50.13 211 ILE A O 1
ATOM 1675 N N . LYS A 1 212 ? 17.385 -1.139 3.131 1.00 48.42 212 LYS A N 1
ATOM 1676 C CA . LYS A 1 212 ? 16.404 -0.561 2.224 1.00 49.16 212 LYS A CA 1
ATOM 1677 C C . LYS A 1 212 ? 16.464 0.956 2.269 1.00 48.13 212 LYS A C 1
ATOM 1678 O O . LYS A 1 212 ? 16.736 1.596 1.251 1.00 47.90 212 LYS A O 1
ATOM 1684 N N . ALA A 1 213 ? 16.214 1.514 3.455 1.00 46.23 213 ALA A N 1
ATOM 1685 C CA . ALA A 1 213 ? 16.238 2.962 3.685 1.00 44.87 213 ALA A CA 1
ATOM 1686 C C . ALA A 1 213 ? 17.464 3.638 3.070 1.00 44.61 213 ALA A C 1
ATOM 1687 O O . ALA A 1 213 ? 17.369 4.733 2.508 1.00 45.01 213 ALA A O 1
ATOM 1689 N N . ILE A 1 214 ? 18.618 2.990 3.194 1.00 44.18 214 ILE A N 1
ATOM 1690 C CA . ILE A 1 214 ? 19.846 3.533 2.637 1.00 45.18 214 ILE A CA 1
ATOM 1691 C C . ILE A 1 214 ? 19.730 3.493 1.119 1.00 44.91 214 ILE A C 1
ATOM 1692 O O . ILE A 1 214 ? 19.993 4.486 0.447 1.00 45.48 214 ILE A O 1
ATOM 1697 N N . GLY A 1 215 ? 19.338 2.338 0.586 1.00 44.56 215 GLY A N 1
ATOM 1698 C CA . GLY A 1 215 ? 19.193 2.204 -0.850 1.00 44.57 215 GLY A CA 1
ATOM 1699 C C . GLY A 1 215 ? 18.210 3.231 -1.386 1.00 44.98 215 GLY A C 1
ATOM 1700 O O . GLY A 1 215 ? 18.405 3.812 -2.452 1.00 42.08 215 GLY A O 1
ATOM 1701 N N . ILE A 1 216 ? 17.157 3.474 -0.620 1.00 45.13 216 ILE A N 1
ATOM 1702 C CA . ILE A 1 216 ? 16.142 4.413 -1.027 1.00 46.96 216 ILE A CA 1
ATOM 1703 C C . ILE A 1 216 ? 16.643 5.847 -1.089 1.00 49.78 216 ILE A C 1
ATOM 1704 O O . ILE A 1 216 ? 16.408 6.543 -2.079 1.00 52.04 216 ILE A O 1
ATOM 1709 N N . MET A 1 217 ? 17.345 6.302 -0.059 1.00 50.81 217 MET A N 1
ATOM 1710 C CA . MET A 1 217 ? 17.845 7.671 -0.090 1.00 51.88 217 MET A CA 1
ATOM 1711 C C . MET A 1 217 ? 18.883 7.893 -1.198 1.00 50.24 217 MET A C 1
ATOM 1712 O O . MET A 1 217 ? 18.889 8.944 -1.834 1.00 50.48 217 MET A O 1
ATOM 1717 N N . VAL A 1 218 ? 19.751 6.911 -1.435 1.00 47.28 218 VAL A N 1
ATOM 1718 C CA . VAL A 1 218 ? 20.770 7.034 -2.473 1.00 45.69 218 VAL A CA 1
ATOM 1719 C C . VAL A 1 218 ? 20.159 6.914 -3.864 1.00 47.93 218 VAL A C 1
ATOM 1720 O O . VAL A 1 218 ? 20.618 7.550 -4.810 1.00 47.32 218 VAL A O 1
ATOM 1724 N N . PHE A 1 219 ? 19.135 6.077 -3.985 1.00 48.84 219 PHE A N 1
ATOM 1725 C CA . PHE A 1 219 ? 18.446 5.902 -5.255 1.00 49.45 219 PHE A CA 1
ATOM 1726 C C . PHE A 1 219 ? 17.793 7.243 -5.577 1.00 49.64 219 PHE A C 1
ATOM 1727 O O . PHE A 1 219 ? 17.881 7.726 -6.709 1.00 48.87 219 PHE A O 1
ATOM 1735 N N . ASN A 1 220 ? 17.142 7.837 -4.576 1.00 48.65 220 ASN A N 1
ATOM 1736 C CA . ASN A 1 220 ? 16.498 9.137 -4.756 1.00 49.47 220 ASN A CA 1
ATOM 1737 C C . ASN A 1 220 ? 17.545 10.190 -5.115 1.00 50.05 220 ASN A C 1
ATOM 1738 O O . ASN A 1 220 ? 17.270 11.153 -5.820 1.00 51.03 220 ASN A O 1
ATOM 1743 N N . SER A 1 221 ? 18.757 9.996 -4.621 1.00 50.51 221 SER A N 1
ATOM 1744 C CA . SER A 1 221 ? 19.835 10.928 -4.893 1.00 51.94 221 SER A CA 1
ATOM 1745 C C . SER A 1 221 ? 20.266 10.829 -6.366 1.00 52.02 221 SER A C 1
ATOM 1746 O O . SER A 1 221 ? 20.435 11.843 -7.043 1.00 51.71 221 SER A O 1
ATOM 1749 N N . LEU A 1 222 ? 20.439 9.603 -6.852 1.00 51.00 222 LEU A N 1
ATOM 1750 C CA . LEU A 1 222 ? 20.837 9.372 -8.234 1.00 50.11 222 LEU A CA 1
ATOM 1751 C C . LEU A 1 222 ? 19.732 9.808 -9.187 1.00 50.79 222 LEU A C 1
ATOM 1752 O O . LEU A 1 222 ? 19.959 9.954 -10.379 1.00 51.76 222 LEU A O 1
ATOM 1757 N N . THR A 1 223 ? 18.542 10.025 -8.650 1.00 51.17 223 THR A N 1
ATOM 1758 C CA . THR A 1 223 ? 17.406 10.427 -9.461 1.00 52.83 223 THR A CA 1
ATOM 1759 C C . THR A 1 223 ? 16.914 11.840 -9.102 1.00 54.06 223 THR A C 1
ATOM 1760 O O . THR A 1 223 ? 15.818 12.220 -9.552 1.00 55.86 223 THR A O 1
ATOM 1764 N N . SER B 1 2 ? 20.514 -43.472 54.431 1.00 44.24 2 SER B N 1
ATOM 1765 C CA . SER B 1 2 ? 19.257 -44.117 54.924 1.00 45.11 2 SER B CA 1
ATOM 1766 C C . SER B 1 2 ? 18.794 -45.269 54.030 1.00 44.41 2 SER B C 1
ATOM 1767 O O . SER B 1 2 ? 18.297 -46.276 54.540 1.00 46.33 2 SER B O 1
ATOM 1770 N N . VAL B 1 3 ? 18.906 -45.125 52.709 1.00 42.50 3 VAL B N 1
ATOM 1771 C CA . VAL B 1 3 ? 18.572 -46.247 51.813 1.00 40.85 3 VAL B CA 1
ATOM 1772 C C . VAL B 1 3 ? 19.562 -46.273 50.653 1.00 39.49 3 VAL B C 1
ATOM 1773 O O . VAL B 1 3 ? 20.244 -45.279 50.388 1.00 38.60 3 VAL B O 1
ATOM 1777 N N . ASN B 1 4 ? 19.645 -47.417 49.981 1.00 38.52 4 ASN B N 1
ATOM 1778 C CA . ASN B 1 4 ? 20.551 -47.586 48.846 1.00 38.92 4 ASN B CA 1
ATOM 1779 C C . ASN B 1 4 ? 19.997 -46.909 47.591 1.00 40.16 4 ASN B C 1
ATOM 1780 O O . ASN B 1 4 ? 19.572 -47.565 46.640 1.00 41.06 4 ASN B O 1
ATOM 1785 N N . LEU B 1 5 ? 20.016 -45.581 47.604 1.00 41.18 5 LEU B N 1
ATOM 1786 C CA . LEU B 1 5 ? 19.523 -44.782 46.498 1.00 40.77 5 LEU B CA 1
ATOM 1787 C C . LEU B 1 5 ? 20.328 -45.017 45.225 1.00 41.51 5 LEU B C 1
ATOM 1788 O O . LEU B 1 5 ? 19.756 -45.269 44.164 1.00 42.69 5 LEU B O 1
ATOM 1793 N N . ALA B 1 6 ? 21.650 -44.943 45.327 1.00 40.35 6 ALA B N 1
ATOM 1794 C CA . ALA B 1 6 ? 22.502 -45.131 44.156 1.00 41.59 6 ALA B CA 1
ATOM 1795 C C . ALA B 1 6 ? 22.111 -46.337 43.320 1.00 41.79 6 ALA B C 1
ATOM 1796 O O . ALA B 1 6 ? 22.031 -46.255 42.096 1.00 42.82 6 ALA B O 1
ATOM 1798 N N . SER B 1 7 ? 21.863 -47.453 43.987 1.00 42.86 7 SER B N 1
ATOM 1799 C CA . SER B 1 7 ? 21.505 -48.686 43.313 1.00 42.71 7 SER B CA 1
ATOM 1800 C C . SER B 1 7 ? 20.053 -48.696 42.822 1.00 43.77 7 SER B C 1
ATOM 1801 O O . SER B 1 7 ? 19.756 -49.236 41.754 1.00 42.22 7 SER B O 1
ATOM 1804 N N . GLN B 1 8 ? 19.145 -48.116 43.602 1.00 43.51 8 GLN B N 1
ATOM 1805 C CA . GLN B 1 8 ? 17.750 -48.063 43.193 1.00 45.08 8 GLN B CA 1
ATOM 1806 C C . GLN B 1 8 ? 17.598 -47.170 41.959 1.00 46.69 8 GLN B C 1
ATOM 1807 O O . GLN B 1 8 ? 16.714 -47.376 41.135 1.00 47.53 8 GLN B O 1
ATOM 1813 N N . LEU B 1 9 ? 18.467 -46.172 41.838 1.00 47.10 9 LEU B N 1
ATOM 1814 C CA . LEU B 1 9 ? 18.428 -45.277 40.695 1.00 45.95 9 LEU B CA 1
ATOM 1815 C C . LEU B 1 9 ? 19.010 -45.971 39.487 1.00 46.36 9 LEU B C 1
ATOM 1816 O O . LEU B 1 9 ? 18.461 -45.863 38.393 1.00 47.32 9 LEU B O 1
ATOM 1821 N N . ARG B 1 10 ? 20.116 -46.687 39.676 1.00 45.30 10 ARG B N 1
ATOM 1822 C CA . ARG B 1 10 ? 20.729 -47.406 38.567 1.00 45.17 10 ARG B CA 1
ATOM 1823 C C . ARG B 1 10 ? 19.735 -48.435 38.019 1.00 46.02 10 ARG B C 1
ATOM 1824 O O . ARG B 1 10 ? 19.450 -48.454 36.817 1.00 46.14 10 ARG B O 1
ATOM 1832 N N . GLU B 1 11 ? 19.205 -49.275 38.905 1.00 43.86 11 GLU B N 1
ATOM 1833 C CA . GLU B 1 11 ? 18.252 -50.301 38.514 1.00 45.22 11 GLU B CA 1
ATOM 1834 C C . GLU B 1 11 ? 16.917 -49.732 38.037 1.00 45.54 11 GLU B C 1
ATOM 1835 O O . GLU B 1 11 ? 16.339 -50.230 37.073 1.00 46.62 11 GLU B O 1
ATOM 1841 N N . GLY B 1 12 ? 16.432 -48.689 38.705 1.00 44.23 12 GLY B N 1
ATOM 1842 C CA . GLY B 1 12 ? 15.162 -48.096 38.326 1.00 40.39 12 GLY B CA 1
ATOM 1843 C C . GLY B 1 12 ? 15.133 -47.342 37.004 1.00 39.86 12 GLY B C 1
ATOM 1844 O O . GLY B 1 12 ? 14.052 -47.126 36.458 1.00 39.11 12 GLY B O 1
ATOM 1845 N N . THR B 1 13 ? 16.296 -46.936 36.492 1.00 36.59 13 THR B N 1
ATOM 1846 C CA . THR B 1 13 ? 16.359 -46.201 35.232 1.00 37.32 13 THR B CA 1
ATOM 1847 C C . THR B 1 13 ? 17.037 -47.039 34.162 1.00 39.71 13 THR B C 1
ATOM 1848 O O . THR B 1 13 ? 17.383 -46.533 33.089 1.00 39.49 13 THR B O 1
ATOM 1852 N N . LYS B 1 14 ? 17.236 -48.318 34.466 1.00 41.12 14 LYS B N 1
ATOM 1853 C CA . LYS B 1 14 ? 17.887 -49.253 33.548 1.00 42.26 14 LYS B CA 1
ATOM 1854 C C . LYS B 1 14 ? 17.172 -49.285 32.196 1.00 42.25 14 LYS B C 1
ATOM 1855 O O . LYS B 1 14 ? 17.779 -49.035 31.139 1.00 39.96 14 LYS B O 1
ATOM 1861 N N . LYS B 1 15 ? 15.879 -49.600 32.235 1.00 41.42 15 LYS B N 1
ATOM 1862 C CA . LYS B 1 15 ? 15.082 -49.661 31.018 1.00 42.48 15 LYS B CA 1
ATOM 1863 C C . LYS B 1 15 ? 15.167 -48.358 30.236 1.00 41.08 15 LYS B C 1
ATOM 1864 O O . LYS B 1 15 ? 15.365 -48.373 29.020 1.00 41.61 15 LYS B O 1
ATOM 1870 N N . SER B 1 16 ? 15.039 -47.233 30.936 1.00 39.19 16 SER B N 1
ATOM 1871 C CA . SER B 1 16 ? 15.079 -45.931 30.285 1.00 37.46 16 SER B CA 1
ATOM 1872 C C . SER B 1 16 ? 16.387 -45.666 29.588 1.00 37.97 16 SER B C 1
ATOM 1873 O O . SER B 1 16 ? 16.397 -45.130 28.484 1.00 39.32 16 SER B O 1
ATOM 1876 N N . HIS B 1 17 ? 17.496 -46.032 30.224 1.00 38.28 17 HIS B N 1
ATOM 1877 C CA . HIS B 1 17 ? 18.804 -45.802 29.615 1.00 37.12 17 HIS B CA 1
ATOM 1878 C C . HIS B 1 17 ? 18.879 -46.612 28.326 1.00 35.61 17 HIS B C 1
ATOM 1879 O O . HIS B 1 17 ? 19.496 -46.196 27.350 1.00 35.84 17 HIS B O 1
ATOM 1886 N N . SER B 1 18 ? 18.227 -47.764 28.319 1.00 37.62 18 SER B N 1
ATOM 1887 C CA . SER B 1 18 ? 18.243 -48.608 27.133 1.00 40.07 18 SER B CA 1
ATOM 1888 C C . SER B 1 18 ? 17.376 -48.015 26.014 1.00 40.16 18 SER B C 1
ATOM 1889 O O . SER B 1 18 ? 17.741 -48.092 24.841 1.00 38.03 18 SER B O 1
ATOM 1892 N N . MET B 1 19 ? 16.240 -47.420 26.380 1.00 41.20 19 MET B N 1
ATOM 1893 C CA . MET B 1 19 ? 15.373 -46.776 25.400 1.00 42.47 19 MET B CA 1
ATOM 1894 C C . MET B 1 19 ? 16.160 -45.604 24.818 1.00 43.13 19 MET B C 1
ATOM 1895 O O . MET B 1 19 ? 16.154 -45.365 23.612 1.00 44.87 19 MET B O 1
ATOM 1900 N N . ALA B 1 20 ? 16.849 -44.876 25.684 1.00 44.22 20 ALA B N 1
ATOM 1901 C CA . ALA B 1 20 ? 17.648 -43.735 25.255 1.00 46.49 20 ALA B CA 1
ATOM 1902 C C . ALA B 1 20 ? 18.675 -44.138 24.193 1.00 47.84 20 ALA B C 1
ATOM 1903 O O . ALA B 1 20 ? 18.975 -43.362 23.282 1.00 47.95 20 ALA B O 1
ATOM 1905 N N . GLU B 1 21 ? 19.215 -45.348 24.316 1.00 49.53 21 GLU B N 1
ATOM 1906 C CA . GLU B 1 21 ? 20.210 -45.843 23.363 1.00 52.13 21 GLU B CA 1
ATOM 1907 C C . GLU B 1 21 ? 19.572 -46.306 22.062 1.00 51.71 21 GLU B C 1
ATOM 1908 O O . GLU B 1 21 ? 20.249 -46.421 21.044 1.00 51.80 21 GLU B O 1
ATOM 1914 N N . ASN B 1 22 ? 18.270 -46.571 22.098 1.00 51.64 22 ASN B N 1
ATOM 1915 C CA . ASN B 1 22 ? 17.557 -47.033 20.912 1.00 51.61 22 ASN B CA 1
ATOM 1916 C C . ASN B 1 22 ? 16.727 -45.976 20.199 1.00 49.76 22 ASN B C 1
ATOM 1917 O O . ASN B 1 22 ? 15.809 -46.312 19.458 1.00 49.29 22 ASN B O 1
ATOM 1922 N N . VAL B 1 23 ? 17.036 -44.707 20.443 1.00 47.95 23 VAL B N 1
ATOM 1923 C CA . VAL B 1 23 ? 16.333 -43.612 19.789 1.00 45.42 23 VAL B CA 1
ATOM 1924 C C . VAL B 1 23 ? 17.048 -43.412 18.461 1.00 44.77 23 VAL B C 1
ATOM 1925 O O . VAL B 1 23 ? 18.274 -43.234 18.435 1.00 46.39 23 VAL B O 1
ATOM 1929 N N . GLY B 1 24 ? 16.290 -43.459 17.365 1.00 41.07 24 GLY B N 1
ATOM 1930 C CA . GLY B 1 24 ? 16.866 -43.286 16.039 1.00 35.84 24 GLY B CA 1
ATOM 1931 C C . GLY B 1 24 ? 18.042 -42.329 15.930 1.00 33.60 24 GLY B C 1
ATOM 1932 O O . GLY B 1 24 ? 19.080 -42.674 15.361 1.00 33.89 24 GLY B O 1
ATOM 1933 N N . PHE B 1 25 ? 17.891 -41.122 16.462 1.00 31.98 25 PHE B N 1
ATOM 1934 C CA . PHE B 1 25 ? 18.967 -40.137 16.407 1.00 33.66 25 PHE B CA 1
ATOM 1935 C C . PHE B 1 25 ? 20.252 -40.612 17.116 1.00 33.11 25 PHE B C 1
ATOM 1936 O O . PHE B 1 25 ? 21.373 -40.345 16.651 1.00 29.08 25 PHE B O 1
ATOM 1944 N N . VAL B 1 26 ? 20.089 -41.320 18.234 1.00 33.22 26 VAL B N 1
ATOM 1945 C CA . VAL B 1 26 ? 21.247 -41.789 18.998 1.00 35.63 26 VAL B CA 1
ATOM 1946 C C . VAL B 1 26 ? 21.927 -42.990 18.351 1.00 36.79 26 VAL B C 1
ATOM 1947 O O . VAL B 1 26 ? 23.156 -43.119 18.406 1.00 38.04 26 VAL B O 1
ATOM 1951 N N . LYS B 1 27 ? 21.146 -43.874 17.738 1.00 38.68 27 LYS B N 1
ATOM 1952 C CA . LYS B 1 27 ? 21.753 -45.021 17.067 1.00 41.12 27 LYS B CA 1
ATOM 1953 C C . LYS B 1 27 ? 22.675 -44.523 15.970 1.00 42.33 27 LYS B C 1
ATOM 1954 O O . LYS B 1 27 ? 23.809 -44.991 15.850 1.00 44.33 27 LYS B O 1
ATOM 1960 N N . CYS B 1 28 ? 22.191 -43.566 15.176 1.00 42.18 28 CYS B N 1
ATOM 1961 C CA . CYS B 1 28 ? 22.989 -43.014 14.085 1.00 41.73 28 CYS B CA 1
ATOM 1962 C C . CYS B 1 28 ? 24.230 -42.375 14.652 1.00 40.42 28 CYS B C 1
ATOM 1963 O O . CYS B 1 28 ? 25.320 -42.486 14.082 1.00 40.20 28 CYS B O 1
ATOM 1966 N N . PHE B 1 29 ? 24.055 -41.684 15.773 1.00 40.79 29 PHE B N 1
ATOM 1967 C CA . PHE B 1 29 ? 25.174 -41.036 16.444 1.00 41.57 29 PHE B CA 1
ATOM 1968 C C . PHE B 1 29 ? 26.185 -42.130 16.806 1.00 40.96 29 PHE B C 1
ATOM 1969 O O . PHE B 1 29 ? 27.348 -42.080 16.393 1.00 38.75 29 PHE B O 1
ATOM 1977 N N . LEU B 1 30 ? 25.715 -43.130 17.552 1.00 39.41 30 LEU B N 1
ATOM 1978 C CA . LEU B 1 30 ? 26.558 -44.234 17.987 1.00 41.78 30 LEU B CA 1
ATOM 1979 C C . LEU B 1 30 ? 27.300 -44.938 16.845 1.00 43.79 30 LEU B C 1
ATOM 1980 O O . LEU B 1 30 ? 28.402 -45.459 17.044 1.00 44.79 30 LEU B O 1
ATOM 1985 N N . LYS B 1 31 ? 26.716 -44.943 15.649 1.00 45.37 31 LYS B N 1
ATOM 1986 C CA . LYS B 1 31 ? 27.370 -45.571 14.503 1.00 46.03 31 LYS B CA 1
ATOM 1987 C C . LYS B 1 31 ? 28.206 -44.577 13.705 1.00 45.94 31 LYS B C 1
ATOM 1988 O O . LYS B 1 31 ? 28.590 -44.852 12.572 1.00 46.25 31 LYS B O 1
ATOM 1994 N N . GLY B 1 32 ? 28.476 -43.416 14.297 1.00 46.33 32 GLY B N 1
ATOM 1995 C CA . GLY B 1 32 ? 29.289 -42.411 13.630 1.00 45.15 32 GLY B CA 1
ATOM 1996 C C . GLY B 1 32 ? 28.563 -41.482 12.678 1.00 46.11 32 GLY B C 1
ATOM 1997 O O . GLY B 1 32 ? 29.187 -40.740 11.916 1.00 45.43 32 GLY B O 1
ATOM 1998 N N . VAL B 1 33 ? 27.240 -41.508 12.713 1.00 46.87 33 VAL B N 1
ATOM 1999 C CA . VAL B 1 33 ? 26.473 -40.651 11.825 1.00 49.16 33 VAL B CA 1
ATOM 2000 C C . VAL B 1 33 ? 25.862 -39.496 12.618 1.00 49.87 33 VAL B C 1
ATOM 2001 O O . VAL B 1 33 ? 24.849 -39.661 13.299 1.00 49.37 33 VAL B O 1
ATOM 2005 N N . VAL B 1 34 ? 26.494 -38.329 12.534 1.00 50.54 34 VAL B N 1
ATOM 2006 C CA . VAL B 1 34 ? 26.014 -37.162 13.261 1.00 53.28 34 VAL B CA 1
ATOM 2007 C C . VAL B 1 34 ? 26.350 -35.841 12.573 1.00 53.52 34 VAL B C 1
ATOM 2008 O O . VAL B 1 34 ? 27.519 -35.510 12.365 1.00 53.12 34 VAL B O 1
ATOM 2012 N N . GLU B 1 35 ? 25.302 -35.099 12.226 1.00 55.31 35 GLU B N 1
ATOM 2013 C CA . GLU B 1 35 ? 25.432 -33.796 11.575 1.00 57.28 35 GLU B CA 1
ATOM 2014 C C . GLU B 1 35 ? 25.810 -32.742 12.620 1.00 54.66 35 GLU B C 1
ATOM 2015 O O . GLU B 1 35 ? 25.219 -32.682 13.699 1.00 53.51 35 GLU B O 1
ATOM 2021 N N . LYS B 1 36 ? 26.789 -31.910 12.291 1.00 53.47 36 LYS B N 1
ATOM 2022 C CA . LYS B 1 36 ? 27.242 -30.864 13.202 1.00 54.60 36 LYS B CA 1
ATOM 2023 C C . LYS B 1 36 ? 26.130 -29.885 13.618 1.00 54.42 36 LYS B C 1
ATOM 2024 O O . LYS B 1 36 ? 26.024 -29.526 14.789 1.00 53.18 36 LYS B O 1
ATOM 2030 N N . ASN B 1 37 ? 25.296 -29.472 12.667 1.00 54.98 37 ASN B N 1
ATOM 2031 C CA . ASN B 1 37 ? 24.203 -28.538 12.944 1.00 55.18 37 ASN B CA 1
ATOM 2032 C C . ASN B 1 37 ? 23.134 -29.042 13.915 1.00 54.30 37 ASN B C 1
ATOM 2033 O O . ASN B 1 37 ? 22.726 -28.316 14.827 1.00 54.08 37 ASN B O 1
ATOM 2038 N N . SER B 1 38 ? 22.662 -30.267 13.737 1.00 51.76 38 SER B N 1
ATOM 2039 C CA . SER B 1 38 ? 21.665 -30.774 14.670 1.00 51.22 38 SER B CA 1
ATOM 2040 C C . SER B 1 38 ? 22.310 -31.016 16.041 1.00 48.68 38 SER B C 1
ATOM 2041 O O . SER B 1 38 ? 21.671 -30.868 17.079 1.00 46.39 38 SER B O 1
ATOM 2044 N N . TYR B 1 39 ? 23.588 -31.379 16.037 1.00 47.72 39 TYR B N 1
ATOM 2045 C CA . TYR B 1 39 ? 24.307 -31.633 17.278 1.00 46.04 39 TYR B CA 1
ATOM 2046 C C . TYR B 1 39 ? 24.396 -30.362 18.136 1.00 45.19 39 TYR B C 1
ATOM 2047 O O . TYR B 1 39 ? 24.008 -30.379 19.305 1.00 44.63 39 TYR B O 1
ATOM 2056 N N . ARG B 1 40 ? 24.871 -29.262 17.553 1.00 43.04 40 ARG B N 1
ATOM 2057 C CA . ARG B 1 40 ? 25.010 -28.002 18.289 1.00 43.42 40 ARG B CA 1
ATOM 2058 C C . ARG B 1 40 ? 23.678 -27.434 18.796 1.00 44.17 40 ARG B C 1
ATOM 2059 O O . ARG B 1 40 ? 23.635 -26.581 19.690 1.00 43.59 40 ARG B O 1
ATOM 2067 N N . LYS B 1 41 ? 22.588 -27.903 18.212 1.00 43.99 41 LYS B N 1
ATOM 2068 C CA . LYS B 1 41 ? 21.266 -27.465 18.619 1.00 43.22 41 LYS B CA 1
ATOM 2069 C C . LYS B 1 41 ? 20.986 -28.221 19.919 1.00 41.67 41 LYS B C 1
ATOM 2070 O O . LYS B 1 41 ? 20.269 -27.758 20.803 1.00 40.15 41 LYS B O 1
ATOM 2076 N N . LEU B 1 42 ? 21.572 -29.405 20.025 1.00 40.90 42 LEU B N 1
ATOM 2077 C CA . LEU B 1 42 ? 21.409 -30.218 21.216 1.00 39.72 42 LEU B CA 1
ATOM 2078 C C . LEU B 1 42 ? 22.247 -29.571 22.318 1.00 38.71 42 LEU B C 1
ATOM 2079 O O . LEU B 1 42 ? 21.806 -29.431 23.461 1.00 38.34 42 LEU B O 1
ATOM 2084 N N . VAL B 1 43 ? 23.459 -29.162 21.955 1.00 37.50 43 VAL B N 1
ATOM 2085 C CA . VAL B 1 43 ? 24.349 -28.514 22.902 1.00 38.08 43 VAL B CA 1
ATOM 2086 C C . VAL B 1 43 ? 23.605 -27.328 23.484 1.00 37.97 43 VAL B C 1
ATOM 2087 O O . VAL B 1 43 ? 23.534 -27.169 24.704 1.00 38.09 43 VAL B O 1
ATOM 2091 N N . GLY B 1 44 ? 23.036 -26.515 22.593 1.00 38.63 44 GLY B N 1
ATOM 2092 C CA . GLY B 1 44 ? 22.290 -25.333 22.994 1.00 37.34 44 GLY B CA 1
ATOM 2093 C C . GLY B 1 44 ? 21.213 -25.602 24.026 1.00 39.33 44 GLY B C 1
ATOM 2094 O O . GLY B 1 44 ? 21.114 -24.887 25.028 1.00 38.10 44 GLY B O 1
ATOM 2095 N N . ASN B 1 45 ? 20.395 -26.627 23.797 1.00 40.49 45 ASN B N 1
ATOM 2096 C CA . ASN B 1 45 ? 19.350 -26.943 24.759 1.00 41.74 45 ASN B CA 1
ATOM 2097 C C . ASN B 1 45 ? 19.958 -27.295 26.112 1.00 42.97 45 ASN B C 1
ATOM 2098 O O . ASN B 1 45 ? 19.483 -26.831 27.145 1.00 42.81 45 ASN B O 1
ATOM 2103 N N . LEU B 1 46 ? 21.012 -28.110 26.104 1.00 43.47 46 LEU B N 1
ATOM 2104 C CA . LEU B 1 46 ? 21.661 -28.505 27.345 1.00 43.66 46 LEU B CA 1
ATOM 2105 C C . LEU B 1 46 ? 22.217 -27.290 28.091 1.00 44.57 46 LEU B C 1
ATOM 2106 O O . LEU B 1 46 ? 22.129 -27.223 29.320 1.00 45.26 46 LEU B O 1
ATOM 2111 N N . TYR B 1 47 ? 22.770 -26.325 27.353 1.00 44.12 47 TYR B N 1
ATOM 2112 C CA . TYR B 1 47 ? 23.296 -25.107 27.965 1.00 42.82 47 TYR B CA 1
ATOM 2113 C C . TYR B 1 47 ? 22.237 -24.450 28.846 1.00 43.20 47 TYR B C 1
ATOM 2114 O O . TYR B 1 47 ? 22.554 -23.912 29.906 1.00 43.68 47 TYR B O 1
ATOM 2123 N N . PHE B 1 48 ? 20.975 -24.500 28.415 1.00 43.86 48 PHE B N 1
ATOM 2124 C CA . PHE B 1 48 ? 19.886 -23.895 29.187 1.00 44.14 48 PHE B CA 1
ATOM 2125 C C . PHE B 1 48 ? 19.452 -24.742 30.365 1.00 44.06 48 PHE B C 1
ATOM 2126 O O . PHE B 1 48 ? 19.213 -24.219 31.458 1.00 45.85 48 PHE B O 1
ATOM 2134 N N . VAL B 1 49 ? 19.349 -26.047 30.148 1.00 42.51 49 VAL B N 1
ATOM 2135 C CA . VAL B 1 49 ? 18.951 -26.953 31.219 1.00 41.08 49 VAL B CA 1
ATOM 2136 C C . VAL B 1 49 ? 19.998 -26.868 32.333 1.00 39.71 49 VAL B C 1
ATOM 2137 O O . VAL B 1 49 ? 19.669 -26.621 33.490 1.00 36.88 49 VAL B O 1
ATOM 2141 N N . TYR B 1 50 ? 21.263 -27.048 31.974 1.00 39.74 50 TYR B N 1
ATOM 2142 C CA . TYR B 1 50 ? 22.330 -26.978 32.958 1.00 41.61 50 TYR B CA 1
ATOM 2143 C C . TYR B 1 50 ? 22.363 -25.635 33.680 1.00 42.33 50 TYR B C 1
ATOM 2144 O O . TYR B 1 50 ? 22.514 -25.595 34.903 1.00 42.89 50 TYR B O 1
ATOM 2153 N N . SER B 1 51 ? 22.207 -24.542 32.939 1.00 42.23 51 SER B N 1
ATOM 2154 C CA . SER B 1 51 ? 22.206 -23.216 33.557 1.00 43.28 51 SER B CA 1
ATOM 2155 C C . SER B 1 51 ? 21.137 -23.123 34.645 1.00 43.75 51 SER B C 1
ATOM 2156 O O . SER B 1 51 ? 21.409 -22.722 35.785 1.00 41.38 51 SER B O 1
ATOM 2159 N N . ALA B 1 52 ? 19.920 -23.504 34.285 1.00 43.62 52 ALA B N 1
ATOM 2160 C CA . ALA B 1 52 ? 18.817 -23.476 35.221 1.00 44.00 52 ALA B CA 1
ATOM 2161 C C . ALA B 1 52 ? 19.098 -24.352 36.437 1.00 45.49 52 ALA B C 1
ATOM 2162 O O . ALA B 1 52 ? 18.868 -23.946 37.576 1.00 46.97 52 ALA B O 1
ATOM 2164 N N . MET B 1 53 ? 19.602 -25.553 36.195 1.00 47.92 53 MET B N 1
ATOM 2165 C CA . MET B 1 53 ? 19.881 -26.496 37.274 1.00 49.68 53 MET B CA 1
ATOM 2166 C C . MET B 1 53 ? 21.001 -26.041 38.204 1.00 49.77 53 MET B C 1
ATOM 2167 O O . MET B 1 53 ? 20.866 -26.092 39.425 1.00 48.07 53 MET B O 1
ATOM 2172 N N . GLU B 1 54 ? 22.107 -25.589 37.630 1.00 51.02 54 GLU B N 1
ATOM 2173 C CA . GLU B 1 54 ? 23.239 -25.148 38.435 1.00 52.02 54 GLU B CA 1
ATOM 2174 C C . GLU B 1 54 ? 22.954 -23.881 39.242 1.00 53.12 54 GLU B C 1
ATOM 2175 O O . GLU B 1 54 ? 23.663 -23.560 40.200 1.00 53.85 54 GLU B O 1
ATOM 2181 N N . GLU B 1 55 ? 21.888 -23.189 38.865 1.00 53.91 55 GLU B N 1
ATOM 2182 C CA . GLU B 1 55 ? 21.465 -21.976 39.543 1.00 55.55 55 GLU B CA 1
ATOM 2183 C C . GLU B 1 55 ? 20.629 -22.343 40.773 1.00 54.25 55 GLU B C 1
ATOM 2184 O O . GLU B 1 55 ? 20.818 -21.787 41.855 1.00 55.11 55 GLU B O 1
ATOM 2190 N N . GLU B 1 56 ? 19.700 -23.274 40.601 1.00 52.69 56 GLU B N 1
ATOM 2191 C CA . GLU B 1 56 ? 18.851 -23.711 41.699 1.00 52.17 56 GLU B CA 1
ATOM 2192 C C . GLU B 1 56 ? 19.671 -24.540 42.695 1.00 51.71 56 GLU B C 1
ATOM 2193 O O . GLU B 1 56 ? 19.460 -24.493 43.905 1.00 49.06 56 GLU B O 1
ATOM 2199 N N . MET B 1 57 ? 20.620 -25.299 42.171 1.00 52.15 57 MET B N 1
ATOM 2200 C CA . MET B 1 57 ? 21.447 -26.139 43.010 1.00 53.46 57 MET B CA 1
ATOM 2201 C C . MET B 1 57 ? 22.245 -25.287 43.987 1.00 54.37 57 MET B C 1
ATOM 2202 O O . MET B 1 57 ? 22.358 -25.616 45.168 1.00 54.02 57 MET B O 1
ATOM 2207 N N . ALA B 1 58 ? 22.795 -24.189 43.484 1.00 54.72 58 ALA B N 1
ATOM 2208 C CA . ALA B 1 58 ? 23.576 -23.282 44.304 1.00 55.75 58 ALA B CA 1
ATOM 2209 C C . ALA B 1 58 ? 22.702 -22.715 45.419 1.00 57.40 58 ALA B C 1
ATOM 2210 O O . ALA B 1 58 ? 23.117 -22.664 46.582 1.00 58.37 58 ALA B O 1
ATOM 2212 N N . LYS B 1 59 ? 21.489 -22.301 45.070 1.00 57.19 59 LYS B N 1
ATOM 2213 C CA . LYS B 1 59 ? 20.590 -21.742 46.065 1.00 58.14 59 LYS B CA 1
ATOM 2214 C C . LYS B 1 59 ? 20.297 -22.724 47.190 1.00 57.61 59 LYS B C 1
ATOM 2215 O O . LYS B 1 59 ? 19.916 -22.310 48.287 1.00 57.92 59 LYS B O 1
ATOM 2221 N N . PHE B 1 60 ? 20.473 -24.018 46.931 1.00 56.47 60 PHE B N 1
ATOM 2222 C CA . PHE B 1 60 ? 20.203 -25.025 47.959 1.00 56.25 60 PHE B CA 1
ATOM 2223 C C . PHE B 1 60 ? 21.442 -25.703 48.540 1.00 55.43 60 PHE B C 1
ATOM 2224 O O . PHE B 1 60 ? 21.339 -26.769 49.132 1.00 54.74 60 PHE B O 1
ATOM 2232 N N . LYS B 1 61 ? 22.606 -25.085 48.391 1.00 56.58 61 LYS B N 1
ATOM 2233 C CA . LYS B 1 61 ? 23.840 -25.667 48.911 1.00 57.58 61 LYS B CA 1
ATOM 2234 C C . LYS B 1 61 ? 23.771 -25.982 50.407 1.00 57.51 61 LYS B C 1
ATOM 2235 O O . LYS B 1 61 ? 24.472 -26.875 50.892 1.00 54.85 61 LYS B O 1
ATOM 2241 N N . ASP B 1 62 ? 22.923 -25.252 51.130 1.00 57.71 62 ASP B N 1
ATOM 2242 C CA . ASP B 1 62 ? 22.764 -25.459 52.569 1.00 58.89 62 ASP B CA 1
ATOM 2243 C C . ASP B 1 62 ? 21.452 -26.170 52.899 1.00 58.27 62 ASP B C 1
ATOM 2244 O O . ASP B 1 62 ? 20.939 -26.062 54.015 1.00 58.56 62 ASP B O 1
ATOM 2249 N N . HIS B 1 63 ? 20.916 -26.903 51.926 1.00 57.32 63 HIS B N 1
ATOM 2250 C CA . HIS B 1 63 ? 19.660 -27.636 52.101 1.00 55.19 63 HIS B CA 1
ATOM 2251 C C . HIS B 1 63 ? 19.911 -28.992 52.769 1.00 53.59 63 HIS B C 1
ATOM 2252 O O . HIS B 1 63 ? 20.828 -29.720 52.387 1.00 52.13 63 HIS B O 1
ATOM 2259 N N . PRO B 1 64 ? 19.092 -29.344 53.777 1.00 53.52 64 PRO B N 1
ATOM 2260 C CA . PRO B 1 64 ? 19.203 -30.608 54.521 1.00 52.42 64 PRO B CA 1
ATOM 2261 C C . PRO B 1 64 ? 19.462 -31.834 53.644 1.00 51.65 64 PRO B C 1
ATOM 2262 O O . PRO B 1 64 ? 20.289 -32.683 53.975 1.00 51.30 64 PRO B O 1
ATOM 2266 N N . ILE B 1 65 ? 18.755 -31.927 52.525 1.00 51.09 65 ILE B N 1
ATOM 2267 C CA . ILE B 1 65 ? 18.932 -33.054 51.624 1.00 49.19 65 ILE B CA 1
ATOM 2268 C C . ILE B 1 65 ? 19.878 -32.794 50.462 1.00 49.09 65 ILE B C 1
ATOM 2269 O O . ILE B 1 65 ? 20.708 -33.646 50.158 1.00 51.04 65 ILE B O 1
ATOM 2274 N N . LEU B 1 66 ? 19.766 -31.634 49.815 1.00 47.77 66 LEU B N 1
ATOM 2275 C CA . LEU B 1 66 ? 20.613 -31.331 48.659 1.00 48.44 66 LEU B CA 1
ATOM 2276 C C . LEU B 1 66 ? 22.061 -30.928 48.949 1.00 48.86 66 LEU B C 1
ATOM 2277 O O . LEU B 1 66 ? 22.898 -30.901 48.040 1.00 48.56 66 LEU B O 1
ATOM 2282 N N . SER B 1 67 ? 22.367 -30.610 50.199 1.00 48.00 67 SER B N 1
ATOM 2283 C CA . SER B 1 67 ? 23.735 -30.235 50.545 1.00 47.84 67 SER B CA 1
ATOM 2284 C C . SER B 1 67 ? 24.670 -31.423 50.298 1.00 46.62 67 SER B C 1
ATOM 2285 O O . SER B 1 67 ? 25.832 -31.246 49.950 1.00 44.26 67 SER B O 1
ATOM 2288 N N . HIS B 1 68 ? 24.140 -32.631 50.470 1.00 48.13 68 HIS B N 1
ATOM 2289 C CA . HIS B 1 68 ? 24.909 -33.860 50.280 1.00 51.27 68 HIS B CA 1
ATOM 2290 C C . HIS B 1 68 ? 25.347 -34.138 48.845 1.00 50.78 68 HIS B C 1
ATOM 2291 O O . HIS B 1 68 ? 26.265 -34.923 48.624 1.00 50.84 68 HIS B O 1
ATOM 2298 N N . ILE B 1 69 ? 24.689 -33.519 47.872 1.00 50.86 69 ILE B N 1
ATOM 2299 C CA . ILE B 1 69 ? 25.063 -33.732 46.480 1.00 51.03 69 ILE B CA 1
ATOM 2300 C C . ILE B 1 69 ? 25.543 -32.458 45.789 1.00 50.41 69 ILE B C 1
ATOM 2301 O O . ILE B 1 69 ? 25.725 -32.433 44.571 1.00 49.02 69 ILE B O 1
ATOM 2306 N N . TYR B 1 70 ? 25.752 -31.401 46.570 1.00 51.13 70 TYR B N 1
ATOM 2307 C CA . TYR B 1 70 ? 26.245 -30.147 46.011 1.00 52.17 70 TYR B CA 1
ATOM 2308 C C . TYR B 1 70 ? 27.725 -30.312 45.701 1.00 50.88 70 TYR B C 1
ATOM 2309 O O . TYR B 1 70 ? 28.555 -30.249 46.604 1.00 52.56 70 TYR B O 1
ATOM 2318 N N . PHE B 1 71 ? 28.046 -30.536 44.429 1.00 49.10 71 PHE B N 1
ATOM 2319 C CA . PHE B 1 71 ? 29.424 -30.717 43.982 1.00 47.21 71 PHE B CA 1
ATOM 2320 C C . PHE B 1 71 ? 29.717 -29.788 42.826 1.00 47.83 71 PHE B C 1
ATOM 2321 O O . PHE B 1 71 ? 29.795 -30.224 41.679 1.00 49.48 71 PHE B O 1
ATOM 2329 N N . PRO B 1 72 ? 29.908 -28.495 43.106 1.00 47.55 72 PRO B N 1
ATOM 2330 C CA . PRO B 1 72 ? 30.193 -27.542 42.026 1.00 45.26 72 PRO B CA 1
ATOM 2331 C C . PRO B 1 72 ? 31.271 -27.960 41.023 1.00 44.75 72 PRO B C 1
ATOM 2332 O O . PRO B 1 72 ? 31.307 -27.426 39.911 1.00 45.56 72 PRO B O 1
ATOM 2336 N N . GLU B 1 73 ? 32.143 -28.900 41.396 1.00 43.40 73 GLU B N 1
ATOM 2337 C CA . GLU B 1 73 ? 33.207 -29.345 40.480 1.00 43.64 73 GLU B CA 1
ATOM 2338 C C . GLU B 1 73 ? 32.599 -29.993 39.244 1.00 41.76 73 GLU B C 1
ATOM 2339 O O . GLU B 1 73 ? 33.277 -30.204 38.248 1.00 41.59 73 GLU B O 1
ATOM 2345 N N . LEU B 1 74 ? 31.318 -30.322 39.335 1.00 40.78 74 LEU B N 1
ATOM 2346 C CA . LEU B 1 74 ? 30.590 -30.952 38.247 1.00 40.94 74 LEU B CA 1
ATOM 2347 C C . LEU B 1 74 ? 30.022 -29.968 37.219 1.00 42.22 74 LEU B C 1
ATOM 2348 O O . LEU B 1 74 ? 29.860 -30.335 36.048 1.00 42.57 74 LEU B O 1
ATOM 2353 N N . ASN B 1 75 ? 29.718 -28.741 37.652 1.00 42.09 75 ASN B N 1
ATOM 2354 C CA . ASN B 1 75 ? 29.121 -27.719 36.777 1.00 43.83 75 ASN B CA 1
ATOM 2355 C C . ASN B 1 75 ? 29.569 -27.723 35.323 1.00 44.24 75 ASN B C 1
ATOM 2356 O O . ASN B 1 75 ? 30.762 -27.759 35.027 1.00 45.14 75 ASN B O 1
ATOM 2361 N N . ARG B 1 76 ? 28.604 -27.642 34.412 1.00 44.37 76 ARG B N 1
ATOM 2362 C CA . ARG B 1 76 ? 28.916 -27.688 32.991 1.00 43.62 76 ARG B CA 1
ATOM 2363 C C . ARG B 1 76 ? 28.557 -26.454 32.169 1.00 43.22 76 ARG B C 1
ATOM 2364 O O . ARG B 1 76 ? 28.904 -26.376 30.992 1.00 42.45 76 ARG B O 1
ATOM 2372 N N . LYS B 1 77 ? 27.883 -25.489 32.790 1.00 44.24 77 LYS B N 1
ATOM 2373 C CA . LYS B 1 77 ? 27.478 -24.259 32.109 1.00 44.60 77 LYS B CA 1
ATOM 2374 C C . LYS B 1 77 ? 28.645 -23.658 31.326 1.00 47.13 77 LYS B C 1
ATOM 2375 O O . LYS B 1 77 ? 28.537 -23.379 30.125 1.00 48.71 77 LYS B O 1
ATOM 2381 N N . GLN B 1 78 ? 29.767 -23.469 32.006 1.00 49.38 78 GLN B N 1
ATOM 2382 C CA . GLN B 1 78 ? 30.953 -22.902 31.374 1.00 51.16 78 GLN B CA 1
ATOM 2383 C C . GLN B 1 78 ? 31.475 -23.767 30.220 1.00 50.69 78 GLN B C 1
ATOM 2384 O O . GLN B 1 78 ? 31.844 -23.250 29.160 1.00 51.13 78 GLN B O 1
ATOM 2390 N N . SER B 1 79 ? 31.494 -25.083 30.405 1.00 49.12 79 SER B N 1
ATOM 2391 C CA . SER B 1 79 ? 31.991 -25.954 29.350 1.00 48.37 79 SER B CA 1
ATOM 2392 C C . SER B 1 79 ? 31.074 -25.891 28.137 1.00 47.61 79 SER B C 1
ATOM 2393 O O . SER B 1 79 ? 31.547 -25.921 27.001 1.00 48.13 79 SER B O 1
ATOM 2396 N N . LEU B 1 80 ? 29.766 -25.812 28.374 1.00 46.74 80 LEU B N 1
ATOM 2397 C CA . LEU B 1 80 ? 28.806 -25.721 27.275 1.00 47.26 80 LEU B CA 1
ATOM 2398 C C . LEU B 1 80 ? 28.998 -24.395 26.528 1.00 47.61 80 LEU B C 1
ATOM 2399 O O . LEU B 1 80 ? 28.840 -24.323 25.304 1.00 47.01 80 LEU B O 1
ATOM 2404 N N . GLU B 1 81 ? 29.333 -23.345 27.271 1.00 47.85 81 GLU B N 1
ATOM 2405 C CA . GLU B 1 81 ? 29.561 -22.044 26.664 1.00 48.93 81 GLU B CA 1
ATOM 2406 C C . GLU B 1 81 ? 30.766 -22.113 25.732 1.00 47.95 81 GLU B C 1
ATOM 2407 O O . GLU B 1 81 ? 30.779 -21.485 24.679 1.00 47.07 81 GLU B O 1
ATOM 2413 N N . GLN B 1 82 ? 31.776 -22.885 26.114 1.00 47.78 82 GLN B N 1
ATOM 2414 C CA . GLN B 1 82 ? 32.960 -23.027 25.270 1.00 47.56 82 GLN B CA 1
ATOM 2415 C C . GLN B 1 82 ? 32.600 -23.820 24.023 1.00 46.69 82 GLN B C 1
ATOM 2416 O O . GLN B 1 82 ? 33.117 -23.564 22.938 1.00 45.05 82 GLN B O 1
ATOM 2422 N N . ASP B 1 83 ? 31.714 -24.796 24.176 1.00 46.74 83 ASP B N 1
ATOM 2423 C CA . ASP B 1 83 ? 31.318 -25.586 23.026 1.00 48.28 83 ASP B CA 1
ATOM 2424 C C . ASP B 1 83 ? 30.425 -24.763 22.106 1.00 47.36 83 ASP B C 1
ATOM 2425 O O . ASP B 1 83 ? 30.560 -24.860 20.891 1.00 48.73 83 ASP B O 1
ATOM 2430 N N . LEU B 1 84 ? 29.533 -23.943 22.667 1.00 46.72 84 LEU B N 1
ATOM 2431 C CA . LEU B 1 84 ? 28.662 -23.100 21.831 1.00 46.79 84 LEU B CA 1
ATOM 2432 C C . LEU B 1 84 ? 29.516 -22.089 21.064 1.00 48.48 84 LEU B C 1
ATOM 2433 O O . LEU B 1 84 ? 29.159 -21.676 19.964 1.00 49.97 84 LEU B O 1
ATOM 2438 N N . GLN B 1 85 ? 30.648 -21.696 21.637 1.00 49.33 85 GLN B N 1
ATOM 2439 C CA . GLN B 1 85 ? 31.519 -20.743 20.965 1.00 51.67 85 GLN B CA 1
ATOM 2440 C C . GLN B 1 85 ? 32.227 -21.409 19.802 1.00 51.53 85 GLN B C 1
ATOM 2441 O O . GLN B 1 85 ? 32.543 -20.760 18.805 1.00 51.92 85 GLN B O 1
ATOM 2447 N N . PHE B 1 86 ? 32.480 -22.708 19.939 1.00 50.30 86 PHE B N 1
ATOM 2448 C CA . PHE B 1 86 ? 33.153 -23.471 18.898 1.00 48.72 86 PHE B CA 1
ATOM 2449 C C . PHE B 1 86 ? 32.192 -23.745 17.751 1.00 49.32 86 PHE B C 1
ATOM 2450 O O . PHE B 1 86 ? 32.543 -23.584 16.583 1.00 49.96 86 PHE B O 1
ATOM 2458 N N . TYR B 1 87 ? 30.977 -24.155 18.090 1.00 48.50 87 TYR B N 1
ATOM 2459 C CA . TYR B 1 87 ? 29.979 -24.478 17.082 1.00 48.89 87 TYR B CA 1
ATOM 2460 C C . TYR B 1 87 ? 29.273 -23.288 16.458 1.00 49.47 87 TYR B C 1
ATOM 2461 O O . TYR B 1 87 ? 28.759 -23.394 15.340 1.00 50.81 87 TYR B O 1
ATOM 2470 N N . TYR B 1 88 ? 29.248 -22.162 17.167 1.00 48.71 88 TYR B N 1
ATOM 2471 C CA . TYR B 1 88 ? 28.557 -20.979 16.675 1.00 48.40 88 TYR B CA 1
ATOM 2472 C C . TYR B 1 88 ? 29.412 -19.757 16.395 1.00 49.57 88 TYR B C 1
ATOM 2473 O O . TYR B 1 88 ? 28.990 -18.857 15.668 1.00 51.90 88 TYR B O 1
ATOM 2482 N N . GLY B 1 89 ? 30.610 -19.717 16.960 1.00 50.05 89 GLY B N 1
ATOM 2483 C CA . GLY B 1 89 ? 31.468 -18.566 16.747 1.00 49.40 89 GLY B CA 1
ATOM 2484 C C . GLY B 1 89 ? 31.361 -17.587 17.902 1.00 49.06 89 GLY B C 1
ATOM 2485 O O . GLY B 1 89 ? 30.663 -17.854 18.886 1.00 48.16 89 GLY B O 1
ATOM 2486 N N . SER B 1 90 ? 32.045 -16.451 17.781 1.00 49.66 90 SER B N 1
ATOM 2487 C CA . SER B 1 90 ? 32.048 -15.427 18.823 1.00 50.02 90 SER B CA 1
ATOM 2488 C C . SER B 1 90 ? 30.679 -14.820 19.147 1.00 48.79 90 SER B C 1
ATOM 2489 O O . SER B 1 90 ? 30.506 -14.231 20.210 1.00 49.14 90 SER B O 1
ATOM 2492 N N . ASN B 1 91 ? 29.714 -14.963 18.241 1.00 47.01 91 ASN B N 1
ATOM 2493 C CA . ASN B 1 91 ? 28.367 -14.438 18.471 1.00 46.54 91 ASN B CA 1
ATOM 2494 C C . ASN B 1 91 ? 27.355 -15.522 18.872 1.00 46.90 91 ASN B C 1
ATOM 2495 O O . ASN B 1 91 ? 26.151 -15.355 18.659 1.00 48.17 91 ASN B O 1
ATOM 2500 N N . TRP B 1 92 ? 27.824 -16.624 19.452 1.00 46.03 92 TRP B N 1
ATOM 2501 C CA . TRP B 1 92 ? 26.914 -17.701 19.838 1.00 45.46 92 TRP B CA 1
ATOM 2502 C C . TRP B 1 92 ? 25.774 -17.216 20.724 1.00 46.49 92 TRP B C 1
ATOM 2503 O O . TRP B 1 92 ? 24.626 -17.622 20.559 1.00 46.47 92 TRP B O 1
ATOM 2514 N N . ARG B 1 93 ? 26.099 -16.340 21.663 1.00 48.60 93 ARG B N 1
ATOM 2515 C CA . ARG B 1 93 ? 25.113 -15.804 22.590 1.00 49.14 93 ARG B CA 1
ATOM 2516 C C . ARG B 1 93 ? 23.835 -15.338 21.858 1.00 48.77 93 ARG B C 1
ATOM 2517 O O . ARG B 1 93 ? 22.722 -15.513 22.357 1.00 45.25 93 ARG B O 1
ATOM 2525 N N . GLN B 1 94 ? 23.998 -14.763 20.666 1.00 49.69 94 GLN B N 1
ATOM 2526 C CA . GLN B 1 94 ? 22.851 -14.282 19.883 1.00 50.65 94 GLN B CA 1
ATOM 2527 C C . GLN B 1 94 ? 22.327 -15.381 18.960 1.00 51.44 94 GLN B C 1
ATOM 2528 O O . GLN B 1 94 ? 21.240 -15.261 18.391 1.00 50.83 94 GLN B O 1
ATOM 2534 N N . GLU B 1 95 ? 23.121 -16.436 18.802 1.00 52.51 95 GLU B N 1
ATOM 2535 C CA . GLU B 1 95 ? 22.771 -17.561 17.942 1.00 55.33 95 GLU B CA 1
ATOM 2536 C C . GLU B 1 95 ? 22.027 -18.661 18.697 1.00 55.40 95 GLU B C 1
ATOM 2537 O O . GLU B 1 95 ? 21.095 -19.263 18.174 1.00 54.34 95 GLU B O 1
ATOM 2543 N N . VAL B 1 96 ? 22.448 -18.924 19.928 1.00 56.67 96 VAL B N 1
ATOM 2544 C CA . VAL B 1 96 ? 21.826 -19.966 20.735 1.00 57.44 96 VAL B CA 1
ATOM 2545 C C . VAL B 1 96 ? 20.314 -19.874 20.742 1.00 57.28 96 VAL B C 1
ATOM 2546 O O . VAL B 1 96 ? 19.756 -18.810 20.999 1.00 58.23 96 VAL B O 1
ATOM 2550 N N . LYS B 1 97 ? 19.664 -21.004 20.485 1.00 56.32 97 LYS B N 1
ATOM 2551 C CA . LYS B 1 97 ? 18.208 -21.092 20.473 1.00 55.18 97 LYS B CA 1
ATOM 2552 C C . LYS B 1 97 ? 17.792 -22.270 21.343 1.00 53.61 97 LYS B C 1
ATOM 2553 O O . LYS B 1 97 ? 18.596 -23.161 21.611 1.00 54.99 97 LYS B O 1
ATOM 2559 N N . ILE B 1 98 ? 16.550 -22.270 21.806 1.00 50.22 98 ILE B N 1
ATOM 2560 C CA . ILE B 1 98 ? 16.075 -23.370 22.620 1.00 47.89 98 ILE B CA 1
ATOM 2561 C C . ILE B 1 98 ? 14.857 -23.996 21.956 1.00 46.40 98 ILE B C 1
ATOM 2562 O O . ILE B 1 98 ? 13.990 -23.291 21.461 1.00 47.30 98 ILE B O 1
ATOM 2567 N N . SER B 1 99 ? 14.806 -25.323 21.925 1.00 44.68 99 SER B N 1
ATOM 2568 C CA . SER B 1 99 ? 13.686 -26.031 21.326 1.00 42.55 99 SER B CA 1
ATOM 2569 C C . SER B 1 99 ? 12.553 -26.113 22.345 1.00 43.71 99 SER B C 1
ATOM 2570 O O . SER B 1 99 ? 12.744 -25.811 23.523 1.00 44.56 99 SER B O 1
ATOM 2573 N N . ALA B 1 100 ? 11.371 -26.522 21.897 1.00 44.11 100 ALA B N 1
ATOM 2574 C CA . ALA B 1 100 ? 10.231 -26.639 22.797 1.00 43.09 100 ALA B CA 1
ATOM 2575 C C . ALA B 1 100 ? 10.526 -27.677 23.876 1.00 42.32 100 ALA B C 1
ATOM 2576 O O . ALA B 1 100 ? 10.203 -27.480 25.047 1.00 43.43 100 ALA B O 1
ATOM 2578 N N . ALA B 1 101 ? 11.133 -28.786 23.467 1.00 40.73 101 ALA B N 1
ATOM 2579 C CA . ALA B 1 101 ? 11.491 -29.857 24.391 1.00 40.11 101 ALA B CA 1
ATOM 2580 C C . ALA B 1 101 ? 12.494 -29.304 25.415 1.00 39.56 101 ALA B C 1
ATOM 2581 O O . ALA B 1 101 ? 12.393 -29.556 26.610 1.00 38.64 101 ALA B O 1
ATOM 2583 N N . GLY B 1 102 ? 13.462 -28.542 24.934 1.00 38.98 102 GLY B N 1
ATOM 2584 C CA . GLY B 1 102 ? 14.423 -27.953 25.841 1.00 40.76 102 GLY B CA 1
ATOM 2585 C C . GLY B 1 102 ? 13.733 -27.047 26.848 1.00 41.57 102 GLY B C 1
ATOM 2586 O O . GLY B 1 102 ? 14.045 -27.089 28.040 1.00 42.75 102 GLY B O 1
ATOM 2587 N N . GLN B 1 103 ? 12.793 -26.226 26.382 1.00 40.25 103 GLN B N 1
ATOM 2588 C CA . GLN B 1 103 ? 12.086 -25.324 27.277 1.00 38.03 103 GLN B CA 1
ATOM 2589 C C . GLN B 1 103 ? 11.298 -26.119 28.306 1.00 38.11 103 GLN B C 1
ATOM 2590 O O . GLN B 1 103 ? 11.290 -25.782 29.490 1.00 39.75 103 GLN B O 1
ATOM 2596 N N . ALA B 1 104 ? 10.627 -27.176 27.866 1.00 37.50 104 ALA B N 1
ATOM 2597 C CA . ALA B 1 104 ? 9.857 -27.984 28.807 1.00 38.57 104 ALA B CA 1
ATOM 2598 C C . ALA B 1 104 ? 10.799 -28.530 29.893 1.00 39.52 104 ALA B C 1
ATOM 2599 O O . ALA B 1 104 ? 10.487 -28.474 31.083 1.00 39.97 104 ALA B O 1
ATOM 2601 N N . TYR B 1 105 ? 11.950 -29.043 29.463 1.00 40.48 105 TYR B N 1
ATOM 2602 C CA . TYR B 1 105 ? 12.955 -29.599 30.361 1.00 44.14 105 TYR B CA 1
ATOM 2603 C C . TYR B 1 105 ? 13.323 -28.542 31.407 1.00 43.49 105 TYR B C 1
ATOM 2604 O O . TYR B 1 105 ? 13.277 -28.812 32.603 1.00 43.41 105 TYR B O 1
ATOM 2613 N N . VAL B 1 106 ? 13.673 -27.342 30.939 1.00 43.31 106 VAL B N 1
ATOM 2614 C CA . VAL B 1 106 ? 14.032 -26.210 31.804 1.00 41.98 106 VAL B CA 1
ATOM 2615 C C . VAL B 1 106 ? 12.895 -25.853 32.764 1.00 43.51 106 VAL B C 1
ATOM 2616 O O . VAL B 1 106 ? 13.126 -25.630 33.951 1.00 44.90 106 VAL B O 1
ATOM 2620 N N . ASP B 1 107 ? 11.672 -25.779 32.246 1.00 42.74 107 ASP B N 1
ATOM 2621 C CA . ASP B 1 107 ? 10.521 -25.443 33.084 1.00 43.66 107 ASP B CA 1
ATOM 2622 C C . ASP B 1 107 ? 10.331 -26.453 34.204 1.00 42.59 107 ASP B C 1
ATOM 2623 O O . ASP B 1 107 ? 9.920 -26.088 35.312 1.00 40.53 107 ASP B O 1
ATOM 2628 N N . ARG B 1 108 ? 10.613 -27.724 33.908 1.00 40.82 108 ARG B N 1
ATOM 2629 C CA . ARG B 1 108 ? 10.463 -28.774 34.905 1.00 39.58 108 ARG B CA 1
ATOM 2630 C C . ARG B 1 108 ? 11.490 -28.595 36.003 1.00 38.59 108 ARG B C 1
ATOM 2631 O O . ARG B 1 108 ? 11.159 -28.703 37.170 1.00 38.35 108 ARG B O 1
ATOM 2639 N N . VAL B 1 109 ? 12.735 -28.325 35.634 1.00 38.60 109 VAL B N 1
ATOM 2640 C CA . VAL B 1 109 ? 13.776 -28.116 36.636 1.00 42.24 109 VAL B CA 1
ATOM 2641 C C . VAL B 1 109 ? 13.371 -26.956 37.577 1.00 44.03 109 VAL B C 1
ATOM 2642 O O . VAL B 1 109 ? 13.433 -27.074 38.807 1.00 44.93 109 VAL B O 1
ATOM 2646 N N . ARG B 1 110 ? 12.927 -25.848 36.994 1.00 44.07 110 ARG B N 1
ATOM 2647 C CA . ARG B 1 110 ? 12.521 -24.697 37.779 1.00 44.24 110 ARG B CA 1
ATOM 2648 C C . ARG B 1 110 ? 11.298 -25.018 38.639 1.00 43.70 110 ARG B C 1
ATOM 2649 O O . ARG B 1 110 ? 11.147 -24.502 39.747 1.00 42.79 110 ARG B O 1
ATOM 2657 N N . GLN B 1 111 ? 10.438 -25.895 38.138 1.00 42.88 111 GLN B N 1
ATOM 2658 C CA . GLN B 1 111 ? 9.228 -26.248 38.863 1.00 43.40 111 GLN B CA 1
ATOM 2659 C C . GLN B 1 111 ? 9.447 -27.091 40.110 1.00 42.97 111 GLN B C 1
ATOM 2660 O O . GLN B 1 111 ? 8.840 -26.824 41.148 1.00 40.12 111 GLN B O 1
ATOM 2666 N N . VAL B 1 112 ? 10.294 -28.114 40.005 1.00 43.91 112 VAL B N 1
ATOM 2667 C CA . VAL B 1 112 ? 10.575 -28.974 41.150 1.00 46.20 112 VAL B CA 1
ATOM 2668 C C . VAL B 1 112 ? 11.325 -28.177 42.212 1.00 48.54 112 VAL B C 1
ATOM 2669 O O . VAL B 1 112 ? 11.091 -28.348 43.412 1.00 49.70 112 VAL B O 1
ATOM 2673 N N . ALA B 1 113 ? 12.215 -27.297 41.758 1.00 49.49 113 ALA B N 1
ATOM 2674 C CA . ALA B 1 113 ? 13.008 -26.464 42.652 1.00 50.97 113 ALA B CA 1
ATOM 2675 C C . ALA B 1 113 ? 12.142 -25.506 43.479 1.00 51.59 113 ALA B C 1
ATOM 2676 O O . ALA B 1 113 ? 12.561 -25.030 44.539 1.00 54.27 113 ALA B O 1
ATOM 2678 N N . ALA B 1 114 ? 10.933 -25.232 43.006 1.00 51.09 114 ALA B N 1
ATOM 2679 C CA . ALA B 1 114 ? 10.034 -24.325 43.712 1.00 50.69 114 ALA B CA 1
ATOM 2680 C C . ALA B 1 114 ? 8.981 -25.029 44.558 1.00 50.54 114 ALA B C 1
ATOM 2681 O O . ALA B 1 114 ? 8.373 -24.406 45.426 1.00 53.73 114 ALA B O 1
ATOM 2683 N N . THR B 1 115 ? 8.758 -26.318 44.326 1.00 49.82 115 THR B N 1
ATOM 2684 C CA . THR B 1 115 ? 7.721 -27.030 45.072 1.00 49.32 115 THR B CA 1
ATOM 2685 C C . THR B 1 115 ? 8.164 -28.335 45.744 1.00 48.16 115 THR B C 1
ATOM 2686 O O . THR B 1 115 ? 7.516 -28.800 46.686 1.00 46.61 115 THR B O 1
ATOM 2690 N N . ALA B 1 116 ? 9.257 -28.924 45.256 1.00 46.55 116 ALA B N 1
ATOM 2691 C CA . ALA B 1 116 ? 9.777 -30.186 45.800 1.00 45.59 116 ALA B CA 1
ATOM 2692 C C . ALA B 1 116 ? 11.257 -30.327 45.459 1.00 43.36 116 ALA B C 1
ATOM 2693 O O . ALA B 1 116 ? 11.642 -31.225 44.716 1.00 41.89 116 ALA B O 1
ATOM 2695 N N . PRO B 1 117 ? 12.104 -29.452 46.037 1.00 43.81 117 PRO B N 1
ATOM 2696 C CA . PRO B 1 117 ? 13.557 -29.392 45.848 1.00 43.52 117 PRO B CA 1
ATOM 2697 C C . PRO B 1 117 ? 14.246 -30.750 45.847 1.00 43.94 117 PRO B C 1
ATOM 2698 O O . PRO B 1 117 ? 15.257 -30.946 45.153 1.00 41.09 117 PRO B O 1
ATOM 2702 N N . GLU B 1 118 ? 13.699 -31.673 46.634 1.00 43.01 118 GLU B N 1
ATOM 2703 C CA . GLU B 1 118 ? 14.261 -33.003 46.738 1.00 43.91 118 GLU B CA 1
ATOM 2704 C C . GLU B 1 118 ? 14.267 -33.742 45.405 1.00 42.58 118 GLU B C 1
ATOM 2705 O O . GLU B 1 118 ? 15.152 -34.543 45.154 1.00 42.14 118 GLU B O 1
ATOM 2711 N N . LEU B 1 119 ? 13.289 -33.493 44.540 1.00 43.60 119 LEU B N 1
ATOM 2712 C CA . LEU B 1 119 ? 13.287 -34.185 43.246 1.00 42.53 119 LEU B CA 1
ATOM 2713 C C . LEU B 1 119 ? 14.488 -33.740 42.401 1.00 40.18 119 LEU B C 1
ATOM 2714 O O . LEU B 1 119 ? 14.844 -34.381 41.410 1.00 37.08 119 LEU B O 1
ATOM 2719 N N . LEU B 1 120 ? 15.123 -32.643 42.808 1.00 39.43 120 LEU B N 1
ATOM 2720 C CA . LEU B 1 120 ? 16.295 -32.158 42.100 1.00 37.59 120 LEU B CA 1
ATOM 2721 C C . LEU B 1 120 ? 17.425 -33.206 42.147 1.00 39.12 120 LEU B C 1
ATOM 2722 O O . LEU B 1 120 ? 18.353 -33.143 41.320 1.00 39.61 120 LEU B O 1
ATOM 2727 N N . VAL B 1 121 ? 17.371 -34.169 43.082 1.00 35.66 121 VAL B N 1
ATOM 2728 C CA . VAL B 1 121 ? 18.443 -35.162 43.099 1.00 36.44 121 VAL B CA 1
ATOM 2729 C C . VAL B 1 121 ? 18.335 -36.065 41.855 1.00 36.34 121 VAL B C 1
ATOM 2730 O O . VAL B 1 121 ? 19.350 -36.504 41.311 1.00 35.43 121 VAL B O 1
ATOM 2734 N N . ALA B 1 122 ? 17.114 -36.308 41.378 1.00 36.95 122 ALA B N 1
ATOM 2735 C CA . ALA B 1 122 ? 16.921 -37.125 40.174 1.00 35.73 122 ALA B CA 1
ATOM 2736 C C . ALA B 1 122 ? 17.554 -36.426 38.971 1.00 36.00 122 ALA B C 1
ATOM 2737 O O . ALA B 1 122 ? 18.083 -37.072 38.063 1.00 38.41 122 ALA B O 1
ATOM 2739 N N . HIS B 1 123 ? 17.525 -35.099 38.976 1.00 35.72 123 HIS B N 1
ATOM 2740 C CA . HIS B 1 123 ? 18.096 -34.327 37.880 1.00 35.01 123 HIS B CA 1
ATOM 2741 C C . HIS B 1 123 ? 19.613 -34.278 37.889 1.00 35.36 123 HIS B C 1
ATOM 2742 O O . HIS B 1 123 ? 20.237 -34.262 36.830 1.00 34.11 123 HIS B O 1
ATOM 2749 N N . SER B 1 124 ? 20.205 -34.263 39.083 1.00 37.09 124 SER B N 1
ATOM 2750 C CA . SER B 1 124 ? 21.664 -34.240 39.217 1.00 35.98 124 SER B CA 1
ATOM 2751 C C . SER B 1 124 ? 22.211 -35.611 38.811 1.00 35.44 124 SER B C 1
ATOM 2752 O O . SER B 1 124 ? 23.225 -35.724 38.112 1.00 33.47 124 SER B O 1
ATOM 2755 N N . TYR B 1 125 ? 21.515 -36.654 39.249 1.00 35.11 125 TYR B N 1
ATOM 2756 C CA . TYR B 1 125 ? 21.908 -38.015 38.934 1.00 36.89 125 TYR B CA 1
ATOM 2757 C C . TYR B 1 125 ? 21.802 -38.285 37.427 1.00 37.13 125 TYR B C 1
ATOM 2758 O O . TYR B 1 125 ? 22.747 -38.754 36.794 1.00 36.67 125 TYR B O 1
ATOM 2767 N N . THR B 1 126 ? 20.645 -37.974 36.858 1.00 37.72 126 THR B N 1
ATOM 2768 C CA . THR B 1 126 ? 20.412 -38.217 35.444 1.00 37.95 126 THR B CA 1
ATOM 2769 C C . THR B 1 126 ? 21.396 -37.526 34.512 1.00 38.04 126 THR B C 1
ATOM 2770 O O . THR B 1 126 ? 21.881 -38.138 33.550 1.00 37.28 126 THR B O 1
ATOM 2774 N N . ARG B 1 127 ? 21.713 -36.267 34.802 1.00 37.95 127 ARG B N 1
ATOM 2775 C CA . ARG B 1 127 ? 22.652 -35.526 33.969 1.00 37.79 127 ARG B CA 1
ATOM 2776 C C . ARG B 1 127 ? 24.116 -35.684 34.359 1.00 37.31 127 ARG B C 1
ATOM 2777 O O . ARG B 1 127 ? 24.924 -36.084 33.530 1.00 37.02 127 ARG B O 1
ATOM 2785 N N . TYR B 1 128 ? 24.464 -35.385 35.612 1.00 36.57 128 TYR B N 1
ATOM 2786 C CA . TYR B 1 128 ? 25.862 -35.470 36.033 1.00 34.11 128 TYR B CA 1
ATOM 2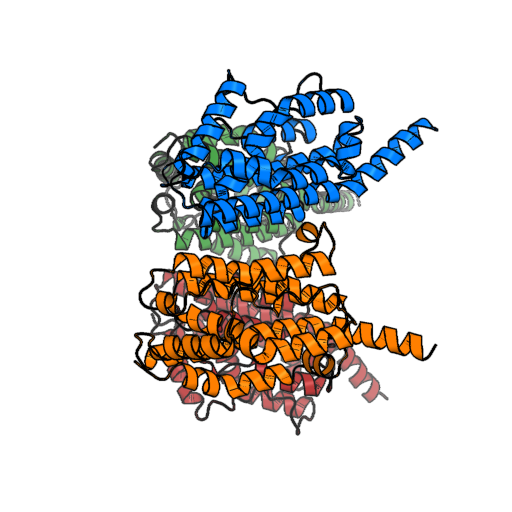787 C C . TYR B 1 128 ? 26.463 -36.860 36.123 1.00 31.50 128 TYR B C 1
ATOM 2788 O O . TYR B 1 128 ? 27.538 -37.085 35.587 1.00 28.55 128 TYR B O 1
ATOM 2797 N N . LEU B 1 129 ? 25.799 -37.804 36.780 1.00 31.42 129 LEU B N 1
ATOM 2798 C CA . LEU B 1 129 ? 26.398 -39.129 36.847 1.00 32.49 129 LEU B CA 1
ATOM 2799 C C . LEU B 1 129 ? 26.535 -39.701 35.438 1.00 34.82 129 LEU B C 1
ATOM 2800 O O . LEU B 1 129 ? 27.542 -40.326 35.114 1.00 35.11 129 LEU B O 1
ATOM 2805 N N . GLY B 1 130 ? 25.541 -39.465 34.583 1.00 35.75 130 GLY B N 1
ATOM 2806 C CA . GLY B 1 130 ? 25.639 -39.960 33.220 1.00 36.36 130 GLY B CA 1
ATOM 2807 C C . GLY B 1 130 ? 26.819 -39.365 32.477 1.00 38.24 130 GLY B C 1
ATOM 2808 O O . GLY B 1 130 ? 27.506 -40.059 31.727 1.00 40.42 130 GLY B O 1
ATOM 2809 N N . ASP B 1 131 ? 27.054 -38.070 32.679 1.00 39.81 131 ASP B N 1
ATOM 2810 C CA . ASP B 1 131 ? 28.167 -37.373 32.040 1.00 39.86 131 ASP B CA 1
ATOM 2811 C C . ASP B 1 131 ? 29.490 -37.971 32.509 1.00 41.75 131 ASP B C 1
ATOM 2812 O O . ASP B 1 131 ? 30.396 -38.188 31.702 1.00 41.68 131 ASP B O 1
ATOM 2817 N N . LEU B 1 132 ? 29.608 -38.226 33.814 1.00 42.04 132 LEU B N 1
ATOM 2818 C CA . LEU B 1 132 ? 30.833 -38.815 34.362 1.00 43.46 132 LEU B CA 1
ATOM 2819 C C . LEU B 1 132 ? 31.092 -40.184 33.737 1.00 42.33 132 LEU B C 1
ATOM 2820 O O . LEU B 1 132 ? 32.181 -40.459 33.254 1.00 41.05 132 LEU B O 1
ATOM 2825 N N . SER B 1 133 ? 30.064 -41.025 33.750 1.00 42.22 133 SER B N 1
ATOM 2826 C CA . SER B 1 133 ? 30.133 -42.381 33.228 1.00 43.17 133 SER B CA 1
ATOM 2827 C C . SER B 1 133 ? 30.348 -42.554 31.728 1.00 44.22 133 SER B C 1
ATOM 2828 O O . SER B 1 133 ? 31.338 -43.163 31.311 1.00 45.21 133 SER B O 1
ATOM 2831 N N . GLY B 1 134 ? 29.438 -42.019 30.912 1.00 43.24 134 GLY B N 1
ATOM 2832 C CA . GLY B 1 134 ? 29.556 -42.209 29.475 1.00 42.65 134 GLY B CA 1
ATOM 2833 C C . GLY B 1 134 ? 30.277 -41.123 28.724 1.00 43.83 134 GLY B C 1
ATOM 2834 O O . GLY B 1 134 ? 30.442 -41.202 27.505 1.00 43.82 134 GLY B O 1
ATOM 2835 N N . GLY B 1 135 ? 30.727 -40.118 29.464 1.00 43.86 135 GLY B N 1
ATOM 2836 C CA . GLY B 1 135 ? 31.411 -38.990 28.863 1.00 44.09 135 GLY B CA 1
ATOM 2837 C C . GLY B 1 135 ? 32.477 -39.282 27.834 1.00 45.46 135 GLY B C 1
ATOM 2838 O O . GLY B 1 135 ? 32.440 -38.745 26.730 1.00 45.88 135 GLY B O 1
ATOM 2839 N N . GLN B 1 136 ? 33.440 -40.123 28.185 1.00 48.13 136 GLN B N 1
ATOM 2840 C CA . GLN B 1 136 ? 34.522 -40.438 27.263 1.00 49.47 136 GLN B CA 1
ATOM 2841 C C . GLN B 1 136 ? 34.095 -41.285 26.062 1.00 47.36 136 GLN B C 1
ATOM 2842 O O . GLN B 1 136 ? 34.702 -41.193 24.998 1.00 45.71 136 GLN B O 1
ATOM 2848 N N . ILE B 1 137 ? 33.064 -42.106 26.218 1.00 45.62 137 ILE B N 1
ATOM 2849 C CA . ILE B 1 137 ? 32.619 -42.901 25.088 1.00 47.19 137 ILE B CA 1
ATOM 2850 C C . ILE B 1 137 ? 32.072 -41.916 24.058 1.00 46.81 137 ILE B C 1
ATOM 2851 O O . ILE B 1 137 ? 32.409 -41.980 22.872 1.00 47.22 137 ILE B O 1
ATOM 2856 N N . LEU B 1 138 ? 31.229 -41.001 24.534 1.00 45.52 138 LEU B N 1
ATOM 2857 C CA . LEU B 1 138 ? 30.603 -39.998 23.687 1.00 44.72 138 LEU B CA 1
ATOM 2858 C C . LEU B 1 138 ? 31.610 -39.045 23.049 1.00 44.86 138 LEU B C 1
ATOM 2859 O O . LEU B 1 138 ? 31.533 -38.751 21.849 1.00 44.01 138 LEU B O 1
ATOM 2864 N N . LYS B 1 139 ? 32.560 -38.567 23.846 1.00 42.85 139 LYS B N 1
ATOM 2865 C CA . LYS B 1 139 ? 33.561 -37.651 23.337 1.00 41.68 139 LYS B CA 1
ATOM 2866 C C . LYS B 1 139 ? 34.341 -38.285 22.196 1.00 41.21 139 LYS B C 1
ATOM 2867 O O . LYS B 1 139 ? 34.694 -37.612 21.226 1.00 41.23 139 LYS B O 1
ATOM 2873 N N . LYS B 1 140 ? 34.619 -39.579 22.317 1.00 38.68 140 LYS B N 1
ATOM 2874 C CA . LYS B 1 140 ? 35.370 -40.286 21.284 1.00 39.56 140 LYS B CA 1
ATOM 2875 C C . LYS B 1 140 ? 34.557 -40.376 19.991 1.00 38.36 140 LYS B C 1
ATOM 2876 O O . LYS B 1 140 ? 35.055 -40.076 18.908 1.00 35.32 140 LYS B O 1
ATOM 2878 N N . ILE B 1 141 ? 33.306 -40.803 20.120 1.00 38.23 141 ILE B N 1
ATOM 2879 C CA . ILE B 1 141 ? 32.418 -40.927 18.977 1.00 40.56 141 ILE B CA 1
ATOM 2880 C C . ILE B 1 141 ? 32.213 -39.578 18.278 1.00 41.64 141 ILE B C 1
ATOM 2881 O O . ILE B 1 141 ? 32.296 -39.494 17.053 1.00 43.53 141 ILE B O 1
ATOM 2886 N N . ALA B 1 142 ? 31.958 -38.531 19.059 1.00 41.81 142 ALA B N 1
ATOM 2887 C CA . ALA B 1 142 ? 31.754 -37.200 18.508 1.00 43.24 142 ALA B CA 1
ATOM 2888 C C . ALA B 1 142 ? 32.978 -36.715 17.736 1.00 45.67 142 ALA B C 1
ATOM 2889 O O . ALA B 1 142 ? 32.847 -36.227 16.609 1.00 47.58 142 ALA B O 1
ATOM 2891 N N . GLN B 1 143 ? 34.162 -36.836 18.330 1.00 47.40 143 GLN B N 1
ATOM 2892 C CA . GLN B 1 143 ? 35.389 -36.400 17.655 1.00 50.43 143 GLN B CA 1
ATOM 2893 C C . GLN B 1 143 ? 35.682 -37.223 16.400 1.00 50.58 143 GLN B C 1
ATOM 2894 O O . GLN B 1 143 ? 36.381 -36.763 15.493 1.00 51.17 143 GLN B O 1
ATOM 2900 N N . ASN B 1 144 ? 35.161 -38.443 16.357 1.00 49.69 144 ASN B N 1
ATOM 2901 C CA . ASN B 1 144 ? 35.360 -39.292 15.195 1.00 51.40 144 ASN B CA 1
ATOM 2902 C C . ASN B 1 144 ? 34.359 -38.912 14.100 1.00 51.89 144 ASN B C 1
ATOM 2903 O O . ASN B 1 144 ? 34.737 -38.683 12.950 1.00 49.40 144 ASN B O 1
ATOM 2908 N N . ALA B 1 145 ? 33.085 -38.838 14.470 1.00 51.37 145 ALA B N 1
ATOM 2909 C CA . ALA B 1 145 ? 32.041 -38.496 13.522 1.00 54.15 145 ALA B CA 1
ATOM 2910 C C . ALA B 1 145 ? 32.237 -37.101 12.900 1.00 56.94 145 ALA B C 1
ATOM 2911 O O . ALA B 1 145 ? 32.489 -36.983 11.700 1.00 56.60 145 ALA B O 1
ATOM 2913 N N . MET B 1 146 ? 32.132 -36.048 13.705 1.00 59.88 146 MET B N 1
ATOM 2914 C CA . MET B 1 146 ? 32.301 -34.688 13.187 1.00 62.81 146 MET B CA 1
ATOM 2915 C C . MET B 1 146 ? 33.760 -34.313 12.954 1.00 65.02 146 MET B C 1
ATOM 2916 O O . MET B 1 146 ? 34.063 -33.214 12.500 1.00 65.46 146 MET B O 1
ATOM 2921 N N . ASN B 1 147 ? 34.664 -35.225 13.277 1.00 68.06 147 ASN B N 1
ATOM 2922 C CA . ASN B 1 147 ? 36.083 -34.982 13.077 1.00 71.83 147 ASN B CA 1
ATOM 2923 C C . ASN B 1 147 ? 36.607 -33.719 13.776 1.00 72.99 147 ASN B C 1
ATOM 2924 O O . ASN B 1 147 ? 37.114 -32.802 13.127 1.00 73.31 147 ASN B O 1
ATOM 2929 N N . LEU B 1 148 ? 36.483 -33.670 15.099 1.00 75.02 148 LEU B N 1
ATOM 2930 C CA . LEU B 1 148 ? 36.977 -32.525 15.859 1.00 76.44 148 LEU B CA 1
ATOM 2931 C C . LEU B 1 148 ? 38.304 -32.897 16.516 1.00 79.25 148 LEU B C 1
ATOM 2932 O O . LEU B 1 148 ? 38.801 -34.015 16.370 1.00 79.50 148 LEU B O 1
ATOM 2937 N N . HIS B 1 149 ? 38.857 -31.937 17.248 1.00 82.20 149 HIS B N 1
ATOM 2938 C CA . HIS B 1 149 ? 40.100 -32.089 17.994 1.00 84.55 149 HIS B CA 1
ATOM 2939 C C . HIS B 1 149 ? 40.376 -30.759 18.690 1.00 85.06 149 HIS B C 1
ATOM 2940 O O . HIS B 1 149 ? 40.770 -30.726 19.861 1.00 85.86 149 HIS B O 1
ATOM 2947 N N . ASP B 1 150 ? 40.135 -29.668 17.961 1.00 84.89 150 ASP B N 1
ATOM 2948 C CA . ASP B 1 150 ? 40.323 -28.309 18.472 1.00 83.42 150 ASP B CA 1
ATOM 2949 C C . ASP B 1 150 ? 39.108 -27.840 19.271 1.00 80.70 150 ASP B C 1
ATOM 2950 O O . ASP B 1 150 ? 38.637 -26.717 19.092 1.00 81.33 150 ASP B O 1
ATOM 2955 N N . GLY B 1 151 ? 38.603 -28.693 20.156 1.00 76.74 151 GLY B N 1
ATOM 2956 C CA . GLY B 1 151 ? 37.442 -28.317 20.937 1.00 71.33 151 GLY B CA 1
ATOM 2957 C C . GLY B 1 151 ? 36.156 -28.866 20.347 1.00 67.83 151 GLY B C 1
ATOM 2958 O O . GLY B 1 151 ? 36.164 -29.604 19.358 1.00 67.20 151 GLY B O 1
ATOM 2959 N N . GLY B 1 152 ? 35.040 -28.487 20.952 1.00 63.86 152 GLY B N 1
ATOM 2960 C CA . GLY B 1 152 ? 33.755 -28.972 20.500 1.00 59.28 152 GLY B CA 1
ATOM 2961 C C . GLY B 1 152 ? 33.349 -30.100 21.424 1.00 57.37 152 GLY B C 1
ATOM 2962 O O . GLY B 1 152 ? 32.260 -30.661 21.296 1.00 57.12 152 GLY B O 1
ATOM 2963 N N . THR B 1 153 ? 34.225 -30.417 22.378 1.00 54.69 153 THR B N 1
ATOM 2964 C CA . THR B 1 153 ? 33.973 -31.497 23.326 1.00 53.26 153 THR B CA 1
ATOM 2965 C C . THR B 1 153 ? 34.260 -31.143 24.786 1.00 50.43 153 THR B C 1
ATOM 2966 O O . THR B 1 153 ? 34.375 -32.035 25.628 1.00 47.30 153 THR B O 1
ATOM 2970 N N . ALA B 1 154 ? 34.374 -29.850 25.085 1.00 48.19 154 ALA B N 1
ATOM 2971 C CA . ALA B 1 154 ? 34.657 -29.404 26.448 1.00 45.09 154 ALA B CA 1
ATOM 2972 C C . ALA B 1 154 ? 33.606 -29.877 27.452 1.00 43.97 154 ALA B C 1
ATOM 2973 O O . ALA B 1 154 ? 33.899 -30.033 28.633 1.00 43.94 154 ALA B O 1
ATOM 2975 N N . PHE B 1 155 ? 32.386 -30.109 26.980 1.00 41.83 155 PHE B N 1
ATOM 2976 C CA . PHE B 1 155 ? 31.300 -30.566 27.840 1.00 40.73 155 PHE B CA 1
ATOM 2977 C C . PHE B 1 155 ? 31.569 -31.935 28.489 1.00 42.58 155 PHE B C 1
ATOM 2978 O O . PHE B 1 155 ? 31.111 -32.205 29.599 1.00 43.51 155 PHE B O 1
ATOM 2986 N N . TYR B 1 156 ? 32.321 -32.790 27.803 1.00 44.92 156 TYR B N 1
ATOM 2987 C CA . TYR B 1 156 ? 32.641 -34.125 28.309 1.00 46.01 156 TYR B CA 1
ATOM 2988 C C . TYR B 1 156 ? 33.825 -34.160 29.273 1.00 47.83 156 TYR B C 1
ATOM 2989 O O . TYR B 1 156 ? 34.002 -35.146 29.990 1.00 48.15 156 TYR B O 1
ATOM 2998 N N . GLU B 1 157 ? 34.624 -33.095 29.299 1.00 49.06 157 GLU B N 1
ATOM 2999 C CA . GLU B 1 157 ? 35.792 -33.032 30.185 1.00 52.61 157 GLU B CA 1
ATOM 3000 C C . GLU B 1 157 ? 35.589 -32.268 31.505 1.00 51.86 157 GLU B C 1
ATOM 3001 O O . GLU B 1 157 ? 35.361 -31.060 31.499 1.00 51.54 157 GLU B O 1
ATOM 3007 N N . PHE B 1 158 ? 35.694 -32.976 32.629 1.00 51.95 158 PHE B N 1
ATOM 3008 C CA . PHE B 1 158 ? 35.552 -32.359 33.948 1.00 53.43 158 PHE B CA 1
ATOM 3009 C C . PHE B 1 158 ? 36.937 -31.998 34.476 1.00 54.96 158 PHE B C 1
ATOM 3010 O O . PHE B 1 158 ? 37.500 -32.716 35.296 1.00 56.88 158 PHE B O 1
ATOM 3018 N N . ALA B 1 159 ? 37.466 -30.873 34.010 1.00 56.20 159 ALA B N 1
ATOM 3019 C CA . ALA B 1 159 ? 38.794 -30.406 34.386 1.00 56.92 159 ALA B CA 1
ATOM 3020 C C . ALA B 1 159 ? 39.066 -30.151 35.873 1.00 57.36 159 ALA B C 1
ATOM 3021 O O . ALA B 1 159 ? 40.224 -30.046 36.271 1.00 58.79 159 ALA B O 1
ATOM 3023 N N . ASP B 1 160 ? 38.031 -30.047 36.696 1.00 57.24 160 ASP B N 1
ATOM 3024 C CA . ASP B 1 160 ? 38.265 -29.802 38.115 1.00 58.90 160 ASP B CA 1
ATOM 3025 C C . ASP B 1 160 ? 38.139 -31.059 38.978 1.00 59.40 160 ASP B C 1
ATOM 3026 O O . ASP B 1 160 ? 38.223 -30.986 40.210 1.00 59.06 160 ASP B O 1
ATOM 3031 N N . ILE B 1 161 ? 37.928 -32.204 38.329 1.00 59.48 161 ILE B N 1
ATOM 3032 C CA . ILE B 1 161 ? 37.824 -33.490 39.018 1.00 59.71 161 ILE B CA 1
ATOM 3033 C C . ILE B 1 161 ? 39.087 -34.274 38.651 1.00 61.41 161 ILE B C 1
ATOM 3034 O O . ILE B 1 161 ? 39.184 -34.825 37.555 1.00 60.57 161 ILE B O 1
ATOM 3039 N N . ASP B 1 162 ? 40.054 -34.316 39.562 1.00 63.93 162 ASP B N 1
ATOM 3040 C CA . ASP B 1 162 ? 41.312 -35.022 39.309 1.00 66.42 162 ASP B CA 1
ATOM 3041 C C . ASP B 1 162 ? 41.117 -36.526 39.141 1.00 65.68 162 ASP B C 1
ATOM 3042 O O . ASP B 1 162 ? 41.505 -37.095 38.118 1.00 65.17 162 ASP B O 1
ATOM 3047 N N . ASP B 1 163 ? 40.519 -37.167 40.142 1.00 64.79 163 ASP B N 1
ATOM 3048 C CA . ASP B 1 163 ? 40.260 -38.603 40.080 1.00 64.52 163 ASP B CA 1
ATOM 3049 C C . ASP B 1 163 ? 38.765 -38.782 39.860 1.00 62.68 163 ASP B C 1
ATOM 3050 O O . ASP B 1 163 ? 37.967 -38.602 40.779 1.00 61.87 163 ASP B O 1
ATOM 3055 N N . GLU B 1 164 ? 38.382 -39.145 38.644 1.00 61.03 164 GLU B N 1
ATOM 3056 C CA . GLU B 1 164 ? 36.969 -39.303 38.339 1.00 59.55 164 GLU B CA 1
ATOM 3057 C C . GLU B 1 164 ? 36.341 -40.560 38.928 1.00 57.36 164 GLU B C 1
ATOM 3058 O O . GLU B 1 164 ? 35.168 -40.551 39.302 1.00 58.13 164 GLU B O 1
ATOM 3064 N N . LYS B 1 165 ? 37.111 -41.637 39.042 1.00 54.65 165 LYS B N 1
ATOM 3065 C CA . LYS B 1 165 ? 36.566 -42.860 39.634 1.00 53.58 165 LYS B CA 1
ATOM 3066 C C . LYS B 1 165 ? 36.249 -42.644 41.118 1.00 51.49 165 LYS B C 1
ATOM 3067 O O . LYS B 1 165 ? 35.188 -43.032 41.607 1.00 50.66 165 LYS B O 1
ATOM 3073 N N . ALA B 1 166 ? 37.180 -42.017 41.827 1.00 49.93 166 ALA B N 1
ATOM 3074 C CA . ALA B 1 166 ? 36.994 -41.716 43.242 1.00 49.71 166 ALA B CA 1
ATOM 3075 C C . ALA B 1 166 ? 35.761 -40.828 43.422 1.00 48.65 166 ALA B C 1
ATOM 3076 O O . ALA B 1 166 ? 34.894 -41.115 44.256 1.00 48.12 166 ALA B O 1
ATOM 3078 N N . PHE B 1 167 ? 35.685 -39.752 42.637 1.00 47.82 167 PHE B N 1
ATOM 3079 C CA . PHE B 1 167 ? 34.547 -38.843 42.725 1.00 47.80 167 PHE B CA 1
ATOM 3080 C C . PHE B 1 167 ? 33.262 -39.622 42.509 1.00 47.18 167 PHE B C 1
ATOM 3081 O O . PHE B 1 167 ? 32.299 -39.483 43.267 1.00 46.83 167 PHE B O 1
ATOM 3089 N N . LYS B 1 168 ? 33.260 -40.454 41.476 1.00 46.59 168 LYS B N 1
ATOM 3090 C CA . LYS B 1 168 ? 32.100 -41.271 41.172 1.00 48.16 168 LYS B CA 1
ATOM 3091 C C . LYS B 1 168 ? 31.656 -41.994 42.447 1.00 47.62 168 LYS B C 1
ATOM 3092 O O . LYS B 1 168 ? 30.480 -41.982 42.795 1.00 47.67 168 LYS B O 1
ATOM 3098 N N . ASN B 1 169 ? 32.602 -42.606 43.156 1.00 50.09 169 ASN B N 1
ATOM 3099 C CA . ASN B 1 169 ? 32.288 -43.309 44.405 1.00 51.39 169 ASN B CA 1
ATOM 3100 C C . ASN B 1 169 ? 31.762 -42.372 45.483 1.00 49.38 169 ASN B C 1
ATOM 3101 O O . ASN B 1 169 ? 30.821 -42.704 46.204 1.00 48.50 169 ASN B O 1
ATOM 3106 N N . THR B 1 170 ? 32.373 -41.202 45.597 1.00 47.71 170 THR B N 1
ATOM 3107 C CA . THR B 1 170 ? 31.930 -40.229 46.583 1.00 47.51 170 THR B CA 1
ATOM 3108 C C . THR B 1 170 ? 30.473 -39.881 46.306 1.00 46.21 170 THR B C 1
ATOM 3109 O O . THR B 1 170 ? 29.610 -40.004 47.181 1.00 44.88 170 THR B O 1
ATOM 3113 N N . TYR B 1 171 ? 30.212 -39.454 45.071 1.00 45.79 171 TYR B N 1
ATOM 3114 C CA . TYR B 1 171 ? 28.868 -39.076 44.644 1.00 43.55 171 TYR B CA 1
ATOM 3115 C C . TYR B 1 171 ? 27.838 -40.149 44.980 1.00 41.29 171 TYR B C 1
ATOM 3116 O O . TYR B 1 171 ? 26.802 -39.847 45.565 1.00 39.83 171 TYR B O 1
ATOM 3125 N N . ARG B 1 172 ? 28.121 -41.399 44.626 1.00 41.00 172 ARG B N 1
ATOM 3126 C CA . ARG B 1 172 ? 27.181 -42.478 44.921 1.00 43.40 172 ARG B CA 1
ATOM 3127 C C . ARG B 1 172 ? 26.940 -42.616 46.422 1.00 44.70 172 ARG B C 1
ATOM 3128 O O . ARG B 1 172 ? 25.794 -42.773 46.864 1.00 43.78 172 ARG B O 1
ATOM 3136 N N . GLN B 1 173 ? 28.015 -42.548 47.208 1.00 46.82 173 GLN B N 1
ATOM 3137 C CA . GLN B 1 173 ? 27.904 -42.659 48.662 1.00 46.35 173 GLN B CA 1
ATOM 3138 C C . GLN B 1 173 ? 27.013 -41.543 49.181 1.00 44.44 173 GLN B C 1
ATOM 3139 O O . GLN B 1 173 ? 26.150 -41.750 50.033 1.00 42.27 173 GLN B O 1
ATOM 3145 N N . ALA B 1 174 ? 27.229 -40.351 48.648 1.00 43.84 174 ALA B N 1
ATOM 3146 C CA . ALA B 1 174 ? 26.446 -39.200 49.045 1.00 45.68 174 ALA B CA 1
ATOM 3147 C C . ALA B 1 174 ? 24.949 -39.463 48.818 1.00 47.38 174 ALA B C 1
ATOM 3148 O O . ALA B 1 174 ? 24.104 -39.002 49.595 1.00 48.18 174 ALA B O 1
ATOM 3150 N N . MET B 1 175 ? 24.614 -40.205 47.763 1.00 46.40 175 MET B N 1
ATOM 3151 C CA . MET B 1 175 ? 23.210 -40.504 47.496 1.00 46.27 175 MET B CA 1
ATOM 3152 C C . MET B 1 175 ? 22.703 -41.537 48.482 1.00 44.59 175 MET B C 1
ATOM 3153 O O . MET B 1 175 ? 21.545 -41.495 48.890 1.00 41.98 175 MET B O 1
ATOM 3158 N N . ASN B 1 176 ? 23.573 -42.476 48.848 1.00 45.32 176 ASN B N 1
ATOM 3159 C CA . ASN B 1 176 ? 23.206 -43.519 49.804 1.00 48.34 176 ASN B CA 1
ATOM 3160 C C . ASN B 1 176 ? 23.130 -42.928 51.220 1.00 49.66 176 ASN B C 1
ATOM 3161 O O . ASN B 1 176 ? 22.589 -43.553 52.139 1.00 49.34 176 ASN B O 1
ATOM 3166 N N . ASP B 1 177 ? 23.663 -41.720 51.391 1.00 48.95 177 ASP B N 1
ATOM 3167 C CA . ASP B 1 177 ? 23.637 -41.073 52.695 1.00 51.57 177 ASP B CA 1
ATOM 3168 C C . ASP B 1 177 ? 22.587 -39.984 52.792 1.00 50.48 177 ASP B C 1
ATOM 3169 O O . ASP B 1 177 ? 22.476 -39.294 53.813 1.00 50.85 177 ASP B O 1
ATOM 3174 N N . LEU B 1 178 ? 21.821 -39.825 51.722 1.00 48.17 178 LEU B N 1
ATOM 3175 C CA . LEU B 1 178 ? 20.765 -38.835 51.702 1.00 44.81 178 LEU B CA 1
ATOM 3176 C C . LEU B 1 178 ? 19.770 -39.201 52.812 1.00 44.03 178 LEU B C 1
ATOM 3177 O O . LEU B 1 178 ? 19.312 -40.344 52.905 1.00 42.25 178 LEU B O 1
ATOM 3182 N N . PRO B 1 179 ? 19.444 -38.240 53.686 1.00 42.63 179 PRO B N 1
ATOM 3183 C CA . PRO B 1 179 ? 18.500 -38.523 54.770 1.00 42.78 179 PRO B CA 1
ATOM 3184 C C . PRO B 1 179 ? 17.043 -38.601 54.290 1.00 42.44 179 PRO B C 1
ATOM 3185 O O . PRO B 1 179 ? 16.265 -37.668 54.483 1.00 42.30 179 PRO B O 1
ATOM 3189 N N . ILE B 1 180 ? 16.683 -39.723 53.674 1.00 41.36 180 ILE B N 1
ATOM 3190 C CA . ILE B 1 180 ? 15.330 -39.914 53.169 1.00 41.53 180 ILE B CA 1
ATOM 3191 C C . ILE B 1 180 ? 14.772 -41.324 53.416 1.00 43.54 180 ILE B C 1
ATOM 3192 O O . ILE B 1 180 ? 15.518 -42.279 53.645 1.00 42.64 180 ILE B O 1
ATOM 3197 N N . ASP B 1 181 ? 13.449 -41.444 53.384 1.00 45.36 181 ASP B N 1
ATOM 3198 C CA . ASP B 1 181 ? 12.799 -42.738 53.563 1.00 46.57 181 ASP B CA 1
ATOM 3199 C C . ASP B 1 181 ? 12.620 -43.356 52.179 1.00 46.41 181 ASP B C 1
ATOM 3200 O O . ASP B 1 181 ? 12.942 -42.724 51.170 1.00 45.65 181 ASP B O 1
ATOM 3205 N N . GLN B 1 182 ? 12.114 -44.583 52.134 1.00 47.08 182 GLN B N 1
ATOM 3206 C CA . GLN B 1 182 ? 11.902 -45.278 50.869 1.00 47.06 182 GLN B CA 1
ATOM 3207 C C . GLN B 1 182 ? 10.876 -44.523 50.006 1.00 47.06 182 GLN B C 1
ATOM 3208 O O . GLN B 1 182 ? 11.094 -44.315 48.809 1.00 47.35 182 GLN B O 1
ATOM 3214 N N . ALA B 1 183 ? 9.778 -44.094 50.627 1.00 46.02 183 ALA B N 1
ATOM 3215 C CA . ALA B 1 183 ? 8.721 -43.356 49.929 1.00 45.44 183 ALA B CA 1
ATOM 3216 C C . ALA B 1 183 ? 9.300 -42.266 49.031 1.00 44.90 183 ALA B C 1
ATOM 3217 O O . ALA B 1 183 ? 8.963 -42.163 47.845 1.00 45.26 183 ALA B O 1
ATOM 3219 N N . THR B 1 184 ? 10.178 -41.458 49.609 1.00 42.95 184 THR B N 1
ATOM 3220 C CA . THR B 1 184 ? 10.811 -40.371 48.883 1.00 42.66 184 THR B CA 1
ATOM 3221 C C . THR B 1 184 ? 11.798 -40.891 47.849 1.00 43.14 184 THR B C 1
ATOM 3222 O O . THR B 1 184 ? 11.994 -40.277 46.796 1.00 42.87 184 THR B O 1
ATOM 3226 N N . ALA B 1 185 ? 12.419 -42.028 48.151 1.00 42.86 185 ALA B N 1
ATOM 3227 C CA . ALA B 1 185 ? 13.384 -42.615 47.237 1.00 42.57 185 ALA B CA 1
ATOM 3228 C C . ALA B 1 185 ? 12.661 -42.966 45.939 1.00 43.94 185 ALA B C 1
ATOM 3229 O O . ALA B 1 185 ? 13.143 -42.669 44.842 1.00 43.90 185 ALA B O 1
ATOM 3231 N N . GLU B 1 186 ? 11.499 -43.593 46.067 1.00 42.53 186 GLU B N 1
ATOM 3232 C CA . GLU B 1 186 ? 10.743 -43.969 44.896 1.00 44.90 186 GLU B CA 1
ATOM 3233 C C . GLU B 1 186 ? 10.242 -42.782 44.077 1.00 43.95 186 GLU B C 1
ATOM 3234 O O . GLU B 1 186 ? 10.103 -42.902 42.864 1.00 43.48 186 GLU B O 1
ATOM 3240 N N . ARG B 1 187 ? 9.990 -41.641 44.721 1.00 42.61 187 ARG B N 1
ATOM 3241 C CA . ARG B 1 187 ? 9.532 -40.465 43.991 1.00 41.98 187 ARG B CA 1
ATOM 3242 C C . ARG B 1 187 ? 10.683 -39.859 43.196 1.00 42.57 187 ARG B C 1
ATOM 3243 O O . ARG B 1 187 ? 10.479 -39.182 42.184 1.00 43.51 187 ARG B O 1
ATOM 3251 N N . ILE B 1 188 ? 11.899 -40.113 43.659 1.00 41.43 188 ILE B N 1
ATOM 3252 C CA . ILE B 1 188 ? 13.082 -39.603 42.992 1.00 39.83 188 ILE B CA 1
ATOM 3253 C C . ILE B 1 188 ? 13.464 -40.473 41.791 1.00 40.39 188 ILE B C 1
ATOM 3254 O O . ILE B 1 188 ? 13.914 -39.961 40.764 1.00 40.86 188 ILE B O 1
ATOM 3259 N N . VAL B 1 189 ? 13.293 -41.786 41.924 1.00 40.58 189 VAL B N 1
ATOM 3260 C CA . VAL B 1 189 ? 13.600 -42.714 40.835 1.00 41.53 189 VAL B CA 1
ATOM 3261 C C . VAL B 1 189 ? 12.603 -42.436 39.701 1.00 41.14 189 VAL B C 1
ATOM 3262 O O . VAL B 1 189 ? 12.955 -42.479 38.514 1.00 39.24 189 VAL B O 1
ATOM 3266 N N . ASP B 1 190 ? 11.367 -42.125 40.092 1.00 41.55 190 ASP B N 1
ATOM 3267 C CA . ASP B 1 190 ? 10.297 -41.799 39.154 1.00 42.27 190 ASP B CA 1
ATOM 3268 C C . ASP B 1 190 ? 10.704 -40.571 38.356 1.00 41.57 190 ASP B C 1
ATOM 3269 O O . ASP B 1 190 ? 10.776 -40.604 37.131 1.00 41.59 190 ASP B O 1
ATOM 3274 N N . GLU B 1 191 ? 10.962 -39.485 39.073 1.00 39.50 191 GLU B N 1
ATOM 3275 C CA . GLU B 1 191 ? 11.371 -38.244 38.454 1.00 39.31 191 GLU B CA 1
ATOM 3276 C C . GLU B 1 191 ? 12.581 -38.494 37.560 1.00 38.28 191 GLU B C 1
ATOM 3277 O O . GLU B 1 191 ? 12.736 -37.860 36.519 1.00 39.52 191 GLU B O 1
ATOM 3283 N N . ALA B 1 192 ? 13.433 -39.428 37.956 1.00 35.78 192 ALA B N 1
ATOM 3284 C CA . ALA B 1 192 ? 14.620 -39.716 37.172 1.00 35.49 192 ALA B CA 1
ATOM 3285 C C . ALA B 1 192 ? 14.232 -40.315 35.819 1.00 33.81 192 ALA B C 1
ATOM 3286 O O . ALA B 1 192 ? 14.853 -40.015 34.798 1.00 31.68 192 ALA B O 1
ATOM 3288 N N . ASN B 1 193 ? 13.226 -41.179 35.822 1.00 32.76 193 ASN B N 1
ATOM 3289 C CA . ASN B 1 193 ? 12.778 -41.771 34.578 1.00 35.33 193 ASN B CA 1
ATOM 3290 C C . ASN B 1 193 ? 12.174 -40.690 33.673 1.00 34.85 193 ASN B C 1
ATOM 3291 O O . ASN B 1 193 ? 12.377 -40.699 32.465 1.00 34.92 193 ASN B O 1
ATOM 3296 N N . ASP B 1 194 ? 11.466 -39.740 34.267 1.00 35.31 194 ASP B N 1
ATOM 3297 C CA . ASP B 1 194 ? 10.891 -38.650 33.507 1.00 37.60 194 ASP B CA 1
ATOM 3298 C C . ASP B 1 194 ? 11.996 -37.857 32.825 1.00 38.15 194 ASP B C 1
ATOM 3299 O O . ASP B 1 194 ? 11.900 -37.539 31.635 1.00 39.96 194 ASP B O 1
ATOM 3304 N N . ALA B 1 195 ? 13.048 -37.553 33.576 1.00 36.18 195 ALA B N 1
ATOM 3305 C CA . ALA B 1 195 ? 14.179 -36.804 33.046 1.00 36.65 195 ALA B CA 1
ATOM 3306 C C . ALA B 1 195 ? 14.761 -37.475 31.804 1.00 36.78 195 ALA B C 1
ATOM 3307 O O . ALA B 1 195 ? 15.151 -36.791 30.851 1.00 36.42 195 ALA B O 1
ATOM 3309 N N . PHE B 1 196 ? 14.832 -38.804 31.813 1.00 35.94 196 PHE B N 1
ATOM 3310 C CA . PHE B 1 196 ? 15.346 -39.532 30.656 1.00 37.68 196 PHE B CA 1
ATOM 3311 C C . PHE B 1 196 ? 14.372 -39.266 29.489 1.00 38.91 196 PHE B C 1
ATOM 3312 O O . PHE B 1 196 ? 14.791 -39.008 28.353 1.00 36.13 196 PHE B O 1
ATOM 3320 N N . ALA B 1 197 ? 13.074 -39.324 29.787 1.00 38.95 197 ALA B N 1
ATOM 3321 C CA . ALA B 1 197 ? 12.040 -39.081 28.781 1.00 40.93 197 ALA B CA 1
ATOM 3322 C C . ALA B 1 197 ? 12.249 -37.712 28.131 1.00 40.90 197 ALA B C 1
ATOM 3323 O O . ALA B 1 197 ? 12.206 -37.581 26.911 1.00 41.19 197 ALA B O 1
ATOM 3325 N N . MET B 1 198 ? 12.493 -36.697 28.955 1.00 41.02 198 MET B N 1
ATOM 3326 C CA . MET B 1 198 ? 12.723 -35.347 28.454 1.00 40.76 198 MET B CA 1
ATOM 3327 C C . MET B 1 198 ? 13.979 -35.241 27.596 1.00 39.34 198 MET B C 1
ATOM 3328 O O . MET B 1 198 ? 14.030 -34.433 26.684 1.00 42.60 198 MET B O 1
ATOM 3333 N N . ASN B 1 199 ? 14.996 -36.044 27.883 1.00 37.86 199 ASN B N 1
ATOM 3334 C CA . ASN B 1 199 ? 16.210 -36.017 27.079 1.00 36.20 199 ASN B CA 1
ATOM 3335 C C . ASN B 1 199 ? 15.890 -36.660 25.726 1.00 35.76 199 ASN B C 1
ATOM 3336 O O . ASN B 1 199 ? 16.289 -36.169 24.672 1.00 34.84 199 ASN B O 1
ATOM 3341 N N . MET B 1 200 ? 15.141 -37.751 25.761 1.00 36.39 200 MET B N 1
ATOM 3342 C CA . MET B 1 200 ? 14.784 -38.444 24.543 1.00 38.22 200 MET B CA 1
ATOM 3343 C C . MET B 1 200 ? 13.952 -37.567 23.609 1.00 39.02 200 MET B C 1
ATOM 3344 O O . MET B 1 200 ? 14.164 -37.549 22.390 1.00 35.43 200 MET B O 1
ATOM 3349 N N . LYS B 1 201 ? 13.023 -36.823 24.193 1.00 38.97 201 LYS B N 1
ATOM 3350 C CA . LYS B 1 201 ? 12.182 -35.918 23.436 1.00 40.04 201 LYS B CA 1
ATOM 3351 C C . LYS B 1 201 ? 13.097 -34.966 22.661 1.00 40.83 201 LYS B C 1
ATOM 3352 O O . LYS B 1 201 ? 12.844 -34.655 21.501 1.00 42.52 201 LYS B O 1
ATOM 3358 N N . MET B 1 202 ? 14.172 -34.511 23.297 1.00 41.22 202 MET B N 1
ATOM 3359 C CA . MET B 1 202 ? 15.106 -33.619 22.624 1.00 41.07 202 MET B CA 1
ATOM 3360 C C . MET B 1 202 ? 15.800 -34.299 21.450 1.00 41.55 202 MET B C 1
ATOM 3361 O O . MET B 1 202 ? 16.057 -33.658 20.430 1.00 41.05 202 MET B O 1
ATOM 3366 N N . PHE B 1 203 ? 16.111 -35.588 21.589 1.00 41.64 203 PHE B N 1
ATOM 3367 C CA . PHE B 1 203 ? 16.760 -36.317 20.493 1.00 42.21 203 PHE B CA 1
ATOM 3368 C C . PHE B 1 203 ? 15.773 -36.545 19.349 1.00 40.32 203 PHE B C 1
ATOM 3369 O O . PHE B 1 203 ? 16.106 -36.345 18.184 1.00 39.22 203 PHE B O 1
ATOM 3377 N N . ASN B 1 204 ? 14.561 -36.970 19.682 1.00 40.27 204 ASN B N 1
ATOM 3378 C CA . ASN B 1 204 ? 13.556 -37.208 18.661 1.00 42.04 204 ASN B CA 1
ATOM 3379 C C . ASN B 1 204 ? 13.284 -35.933 17.863 1.00 44.10 204 ASN B C 1
ATOM 3380 O O . ASN B 1 204 ? 13.066 -35.996 16.660 1.00 45.78 204 ASN B O 1
ATOM 3385 N N . GLU B 1 205 ? 13.316 -34.778 18.518 1.00 44.17 205 GLU B N 1
ATOM 3386 C CA . GLU B 1 205 ? 13.096 -33.525 17.803 1.00 44.78 205 GLU B CA 1
ATOM 3387 C C . GLU B 1 205 ? 14.082 -33.373 16.637 1.00 43.99 205 GLU B C 1
ATOM 3388 O O . GLU B 1 205 ? 13.792 -32.682 15.665 1.00 45.45 205 GLU B O 1
ATOM 3394 N N . LEU B 1 206 ? 15.237 -34.025 16.725 1.00 42.17 206 LEU B N 1
ATOM 3395 C CA . LEU B 1 206 ? 16.255 -33.900 15.691 1.00 39.76 206 LEU B CA 1
ATOM 3396 C C . LEU B 1 206 ? 16.252 -34.985 14.622 1.00 39.53 206 LEU B C 1
ATOM 3397 O O . LEU B 1 206 ? 17.074 -34.949 13.702 1.00 36.50 206 LEU B O 1
ATOM 3402 N N . GLU B 1 207 ? 15.339 -35.947 14.732 1.00 39.68 207 GLU B N 1
ATOM 3403 C CA . GLU B 1 207 ? 15.284 -37.020 13.738 1.00 44.45 207 GLU B CA 1
ATOM 3404 C C . GLU B 1 207 ? 15.124 -36.504 12.292 1.00 43.36 207 GLU B C 1
ATOM 3405 O O . GLU B 1 207 ? 15.888 -36.878 11.406 1.00 41.95 207 GLU B O 1
ATOM 3411 N N . GLY B 1 208 ? 14.138 -35.642 12.062 1.00 43.87 208 GLY B N 1
ATOM 3412 C CA . GLY B 1 208 ? 13.920 -35.108 10.728 1.00 44.19 208 GLY B CA 1
ATOM 3413 C C . GLY B 1 208 ? 15.127 -34.388 10.146 1.00 45.96 208 GLY B C 1
ATOM 3414 O O . GLY B 1 208 ? 15.497 -34.621 8.990 1.00 45.54 208 GLY B O 1
ATOM 3415 N N . ASN B 1 209 ? 15.742 -33.510 10.938 1.00 45.92 209 ASN B N 1
ATOM 3416 C CA . ASN B 1 209 ? 16.913 -32.766 10.492 1.00 47.55 209 ASN B CA 1
ATOM 3417 C C . ASN B 1 209 ? 17.996 -33.741 10.050 1.00 48.29 209 ASN B C 1
ATOM 3418 O O . ASN B 1 209 ? 18.717 -33.507 9.072 1.00 50.20 209 ASN B O 1
ATOM 3423 N N . LEU B 1 210 ? 18.112 -34.832 10.796 1.00 47.79 210 LEU B N 1
ATOM 3424 C CA . LEU B 1 210 ? 19.127 -35.833 10.527 1.00 47.03 210 LEU B CA 1
ATOM 3425 C C . LEU B 1 210 ? 18.808 -36.619 9.274 1.00 46.07 210 LEU B C 1
ATOM 3426 O O . LEU B 1 210 ? 19.716 -36.951 8.503 1.00 46.43 210 LEU B O 1
ATOM 3431 N N . ILE B 1 211 ? 17.526 -36.914 9.068 1.00 44.33 211 ILE B N 1
ATOM 3432 C CA . ILE B 1 211 ? 17.117 -37.660 7.886 1.00 43.44 211 ILE B CA 1
ATOM 3433 C C . ILE B 1 211 ? 17.577 -36.898 6.660 1.00 43.60 211 ILE B C 1
ATOM 3434 O O . ILE B 1 211 ? 18.195 -37.467 5.768 1.00 45.73 211 ILE B O 1
ATOM 3439 N N . LYS B 1 212 ? 17.291 -35.602 6.628 1.00 44.71 212 LYS B N 1
ATOM 3440 C CA . LYS B 1 212 ? 17.675 -34.768 5.495 1.00 47.24 212 LYS B CA 1
ATOM 3441 C C . LYS B 1 212 ? 19.182 -34.790 5.259 1.00 47.10 212 LYS B C 1
ATOM 3442 O O . LYS B 1 212 ? 19.645 -35.208 4.193 1.00 48.91 212 LYS B O 1
ATOM 3448 N N . ALA B 1 213 ? 19.944 -34.333 6.254 1.00 46.86 213 ALA B N 1
ATOM 3449 C CA . ALA B 1 213 ? 21.399 -34.302 6.156 1.00 43.53 213 ALA B CA 1
ATOM 3450 C C . ALA B 1 213 ? 21.950 -35.625 5.635 1.00 41.91 213 ALA B C 1
ATOM 3451 O O . ALA B 1 213 ? 22.868 -35.628 4.831 1.00 41.58 213 ALA B O 1
ATOM 3453 N N . ILE B 1 214 ? 21.402 -36.749 6.085 1.00 41.64 214 ILE B N 1
ATOM 3454 C CA . ILE B 1 214 ? 21.907 -38.024 5.597 1.00 42.93 214 ILE B CA 1
ATOM 3455 C C . ILE B 1 214 ? 21.618 -38.137 4.111 1.00 45.10 214 ILE B C 1
ATOM 3456 O O . ILE B 1 214 ? 22.503 -38.480 3.312 1.00 44.46 214 ILE B O 1
ATOM 3461 N N . GLY B 1 215 ? 20.376 -37.834 3.746 1.00 46.34 215 GLY B N 1
ATOM 3462 C CA . GLY B 1 215 ? 19.982 -37.887 2.350 1.00 46.01 215 GLY B CA 1
ATOM 3463 C C . GLY B 1 215 ? 20.881 -37.003 1.511 1.00 45.59 215 GLY B C 1
ATOM 3464 O O . GLY B 1 215 ? 21.346 -37.409 0.443 1.00 44.42 215 GLY B O 1
ATOM 3465 N N . ILE B 1 216 ? 21.140 -35.797 2.004 1.00 45.05 216 ILE B N 1
ATOM 3466 C CA . ILE B 1 216 ? 21.991 -34.862 1.293 1.00 46.57 216 ILE B CA 1
ATOM 3467 C C . ILE B 1 216 ? 23.399 -35.386 1.033 1.00 48.26 216 ILE B C 1
ATOM 3468 O O . ILE B 1 216 ? 23.901 -35.280 -0.087 1.00 48.58 216 ILE B O 1
ATOM 3473 N N . MET B 1 217 ? 24.039 -35.957 2.049 1.00 50.06 217 MET B N 1
ATOM 3474 C CA . MET B 1 217 ? 25.396 -36.468 1.860 1.00 51.31 217 MET B CA 1
ATOM 3475 C C . MET B 1 217 ? 25.485 -37.705 0.966 1.00 48.68 217 MET B C 1
ATOM 3476 O O . MET B 1 217 ? 26.393 -37.801 0.145 1.00 46.80 217 MET B O 1
ATOM 3481 N N . VAL B 1 218 ? 24.566 -38.657 1.103 1.00 46.64 218 VAL B N 1
ATOM 3482 C CA . VAL B 1 218 ? 24.662 -39.817 0.227 1.00 46.43 218 VAL B CA 1
ATOM 3483 C C . VAL B 1 218 ? 24.354 -39.405 -1.218 1.00 46.10 218 VAL B C 1
ATOM 3484 O O . VAL B 1 218 ? 24.957 -39.936 -2.152 1.00 44.35 218 VAL B O 1
ATOM 3488 N N . PHE B 1 219 ? 23.436 -38.449 -1.392 1.00 44.78 219 PHE B N 1
ATOM 3489 C CA . PHE B 1 219 ? 23.094 -37.940 -2.716 1.00 43.93 219 PHE B CA 1
ATOM 3490 C C . PHE B 1 219 ? 24.341 -37.341 -3.368 1.00 45.42 219 PHE B C 1
ATOM 3491 O O . PHE B 1 219 ? 24.580 -37.534 -4.569 1.00 44.02 219 PHE B O 1
ATOM 3499 N N . ASN B 1 220 ? 25.130 -36.602 -2.584 1.00 47.47 220 ASN B N 1
ATOM 3500 C CA . ASN B 1 220 ? 26.359 -36.000 -3.109 1.00 49.74 220 ASN B CA 1
ATOM 3501 C C . ASN B 1 220 ? 27.346 -37.098 -3.447 1.00 50.00 220 ASN B C 1
ATOM 3502 O O . ASN B 1 220 ? 28.115 -36.993 -4.396 1.00 50.43 220 ASN B O 1
ATOM 3507 N N . SER B 1 221 ? 27.315 -38.161 -2.660 1.00 51.12 221 SER B N 1
ATOM 3508 C CA . SER B 1 221 ? 28.209 -39.278 -2.890 1.00 51.66 221 SER B CA 1
ATOM 3509 C C . SER B 1 221 ? 27.834 -39.919 -4.222 1.00 51.55 221 SER B C 1
ATOM 3510 O O . SER B 1 221 ? 28.669 -40.034 -5.115 1.00 52.56 221 SER B O 1
ATOM 3513 N N . LEU B 1 222 ? 26.573 -40.319 -4.351 1.00 51.02 222 LEU B N 1
ATOM 3514 C CA . LEU B 1 222 ? 26.078 -40.926 -5.580 1.00 51.83 222 LEU B CA 1
ATOM 3515 C C . LEU B 1 222 ? 26.382 -40.063 -6.794 1.00 53.13 222 LEU B C 1
ATOM 3516 O O . LEU B 1 222 ? 26.618 -40.578 -7.881 1.00 55.39 222 LEU B O 1
ATOM 3521 N N . THR B 1 223 ? 26.371 -38.750 -6.608 1.00 54.74 223 THR B N 1
ATOM 3522 C CA . THR B 1 223 ? 26.649 -37.822 -7.693 1.00 57.89 223 THR B CA 1
ATOM 3523 C C . THR B 1 223 ? 28.159 -37.712 -7.918 1.00 61.34 223 THR B C 1
ATOM 3524 O O . THR B 1 223 ? 28.724 -36.596 -7.814 1.00 62.60 223 THR B O 1
ATOM 3528 N N . SER C 1 2 ? -3.848 5.090 50.701 1.00 46.43 2 SER C N 1
ATOM 3529 C CA . SER C 1 2 ? -4.499 4.978 49.369 1.00 45.34 2 SER C CA 1
ATOM 3530 C C . SER C 1 2 ? -4.648 6.353 48.729 1.00 45.64 2 SER C C 1
ATOM 3531 O O . SER C 1 2 ? -4.571 7.373 49.406 1.00 47.21 2 SER C O 1
ATOM 3534 N N . VAL C 1 3 ? -4.862 6.383 47.419 1.00 46.08 3 VAL C N 1
ATOM 3535 C CA . VAL C 1 3 ? -5.023 7.652 46.707 1.00 43.56 3 VAL C CA 1
ATOM 3536 C C . VAL C 1 3 ? -6.397 7.741 46.052 1.00 42.27 3 VAL C C 1
ATOM 3537 O O . VAL C 1 3 ? -7.214 6.814 46.153 1.00 39.82 3 VAL C O 1
ATOM 3541 N N . ASN C 1 4 ? -6.654 8.863 45.387 1.00 40.71 4 ASN C N 1
ATOM 3542 C CA . ASN C 1 4 ? -7.930 9.042 44.701 1.00 39.81 4 ASN C CA 1
ATOM 3543 C C . ASN C 1 4 ? -7.839 8.359 43.328 1.00 38.87 4 ASN C C 1
ATOM 3544 O O . ASN C 1 4 ? -7.823 9.017 42.291 1.00 40.08 4 ASN C O 1
ATOM 3549 N N . LEU C 1 5 ? -7.768 7.030 43.339 1.00 37.50 5 LEU C N 1
ATOM 3550 C CA . LEU C 1 5 ? -7.649 6.250 42.107 1.00 36.40 5 LEU C CA 1
ATOM 3551 C C . LEU C 1 5 ? -8.794 6.524 41.123 1.00 35.77 5 LEU C C 1
ATOM 3552 O O . LEU C 1 5 ? -8.565 6.807 39.937 1.00 33.84 5 LEU C O 1
ATOM 3557 N N . ALA C 1 6 ? -10.020 6.424 41.630 1.00 33.52 6 ALA C N 1
ATOM 3558 C CA . ALA C 1 6 ? -11.208 6.629 40.820 1.00 35.42 6 ALA C CA 1
ATOM 3559 C C . ALA C 1 6 ? -11.064 7.835 39.909 1.00 35.67 6 ALA C C 1
ATOM 3560 O O . ALA C 1 6 ? -11.209 7.731 38.691 1.00 35.70 6 ALA C O 1
ATOM 3562 N N . SER C 1 7 ? -10.775 8.977 40.515 1.00 35.48 7 SER C N 1
ATOM 3563 C CA . SER C 1 7 ? -10.622 10.218 39.782 1.00 35.80 7 SER C CA 1
ATOM 3564 C C . SER C 1 7 ? -9.365 10.238 38.900 1.00 36.87 7 SER C C 1
ATOM 3565 O O . SER C 1 7 ? -9.358 10.841 37.816 1.00 35.56 7 SER C O 1
ATOM 3568 N N . GLN C 1 8 ? -8.297 9.587 39.354 1.00 37.41 8 GLN C N 1
ATOM 3569 C CA . GLN C 1 8 ? -7.077 9.570 38.555 1.00 38.85 8 GLN C CA 1
ATOM 3570 C C . GLN C 1 8 ? -7.276 8.737 37.288 1.00 37.49 8 GLN C C 1
ATOM 3571 O O . GLN C 1 8 ? -6.677 9.025 36.253 1.00 32.73 8 GLN C O 1
ATOM 3577 N N . LEU C 1 9 ? -8.116 7.708 37.383 1.00 36.24 9 LEU C N 1
ATOM 3578 C CA . LEU C 1 9 ? -8.399 6.865 36.237 1.00 36.71 9 LEU C CA 1
ATOM 3579 C C . LEU C 1 9 ? -9.285 7.625 35.257 1.00 37.25 9 LEU C C 1
ATOM 3580 O O . LEU C 1 9 ? -9.004 7.656 34.055 1.00 37.00 9 LEU C O 1
ATOM 3585 N N . ARG C 1 10 ? -10.328 8.270 35.769 1.00 36.72 10 ARG C N 1
ATOM 3586 C CA . ARG C 1 10 ? -11.224 9.045 34.921 1.00 38.02 10 ARG C CA 1
ATOM 3587 C C . ARG C 1 10 ? -10.434 10.104 34.157 1.00 38.45 10 ARG C C 1
ATOM 3588 O O . ARG C 1 10 ? -10.487 10.170 32.931 1.00 38.08 10 ARG C O 1
ATOM 3596 N N . GLU C 1 11 ? -9.675 10.918 34.881 1.00 38.36 11 GLU C N 1
ATOM 3597 C CA . GLU C 1 11 ? -8.884 11.954 34.243 1.00 37.14 11 GLU C CA 1
ATOM 3598 C C . GLU C 1 11 ? -7.786 11.368 33.364 1.00 35.93 11 GLU C C 1
ATOM 3599 O O . GLU C 1 11 ? -7.529 11.846 32.258 1.00 35.96 11 GLU C O 1
ATOM 3605 N N . GLY C 1 12 ? -7.153 10.309 33.840 1.00 34.44 12 GLY C N 1
ATOM 3606 C CA . GLY C 1 12 ? -6.086 9.702 33.071 1.00 33.45 12 GLY C CA 1
ATOM 3607 C C . GLY C 1 12 ? -6.467 8.994 31.785 1.00 34.17 12 GLY C C 1
ATOM 3608 O O . GLY C 1 12 ? -5.603 8.754 30.952 1.00 34.06 12 GLY C O 1
ATOM 3609 N N . THR C 1 13 ? -7.743 8.660 31.615 1.00 34.76 13 THR C N 1
ATOM 3610 C CA . THR C 1 13 ? -8.190 7.959 30.419 1.00 33.81 13 THR C CA 1
ATOM 3611 C C . THR C 1 13 ? -9.155 8.771 29.533 1.00 36.10 13 THR C C 1
ATOM 3612 O O . THR C 1 13 ? -9.521 8.343 28.429 1.00 34.19 13 THR C O 1
ATOM 3616 N N . LYS C 1 14 ? -9.554 9.933 30.040 1.00 37.93 14 LYS C N 1
ATOM 3617 C CA . LYS C 1 14 ? -10.455 10.872 29.368 1.00 39.34 14 LYS C CA 1
ATOM 3618 C C . LYS C 1 14 ? -10.072 11.086 27.894 1.00 40.34 14 LYS C C 1
ATOM 3619 O O . LYS C 1 14 ? -10.925 10.996 26.991 1.00 37.83 14 LYS C O 1
ATOM 3625 N N . LYS C 1 15 ? -8.791 11.344 27.641 1.00 39.72 15 LYS C N 1
ATOM 3626 C CA . LYS C 1 15 ? -8.346 11.564 26.276 1.00 40.69 15 LYS C CA 1
ATOM 3627 C C . LYS C 1 15 ? -8.413 10.307 25.430 1.00 40.11 15 LYS C C 1
ATOM 3628 O O . LYS C 1 15 ? -8.447 10.387 24.208 1.00 42.07 15 LYS C O 1
ATOM 3634 N N . SER C 1 16 ? -8.425 9.145 26.077 1.00 39.62 16 SER C N 1
ATOM 3635 C CA . SER C 1 16 ? -8.473 7.876 25.357 1.00 36.44 16 SER C CA 1
ATOM 3636 C C . SER C 1 16 ? -9.889 7.440 25.079 1.00 35.11 16 SER C C 1
ATOM 3637 O O . SER C 1 16 ? -10.130 6.697 24.135 1.00 33.28 16 SER C O 1
ATOM 3640 N N . HIS C 1 17 ? -10.816 7.881 25.919 1.00 35.08 17 HIS C N 1
ATOM 3641 C CA . HIS C 1 17 ? -12.214 7.546 25.728 1.00 36.80 17 HIS C CA 1
ATOM 3642 C C . HIS C 1 17 ? -12.685 8.376 24.530 1.00 38.49 17 HIS C C 1
ATOM 3643 O O . HIS C 1 17 ? -13.475 7.930 23.706 1.00 40.66 17 HIS C O 1
ATOM 3650 N N . SER C 1 18 ? -12.157 9.586 24.439 1.00 40.47 18 SER C N 1
ATOM 3651 C CA . SER C 1 18 ? -12.484 10.491 23.361 1.00 41.39 18 SER C CA 1
ATOM 3652 C C . SER C 1 18 ? -11.943 9.937 22.053 1.00 41.58 18 SER C C 1
ATOM 3653 O O . SER C 1 18 ? -12.582 10.063 21.019 1.00 41.16 18 SER C O 1
ATOM 3656 N N . MET C 1 19 ? -10.763 9.323 22.099 1.00 40.71 19 MET C N 1
ATOM 3657 C CA . MET C 1 19 ? -10.172 8.738 20.900 1.00 39.35 19 MET C CA 1
ATOM 3658 C C . MET C 1 19 ? -11.012 7.538 20.427 1.00 38.05 19 MET C C 1
ATOM 3659 O O . MET C 1 19 ? -11.223 7.346 19.227 1.00 35.81 19 MET C O 1
ATOM 3664 N N . ALA C 1 20 ? -11.503 6.750 21.376 1.00 35.56 20 ALA C N 1
ATOM 3665 C CA . ALA C 1 20 ? -12.324 5.591 21.063 1.00 39.57 20 ALA C CA 1
ATOM 3666 C C . ALA C 1 20 ? -13.618 6.038 20.385 1.00 42.05 20 ALA C C 1
ATOM 3667 O O . ALA C 1 20 ? -14.078 5.418 19.425 1.00 41.50 20 ALA C O 1
ATOM 3669 N N . GLU C 1 21 ? -14.203 7.111 20.909 1.00 43.01 21 GLU C N 1
ATOM 3670 C CA . GLU C 1 21 ? -15.430 7.657 20.363 1.00 43.06 21 GLU C CA 1
ATOM 3671 C C . GLU C 1 21 ? -15.218 8.148 18.931 1.00 43.02 21 GLU C C 1
ATOM 3672 O O . GLU C 1 21 ? -16.175 8.278 18.174 1.00 43.80 21 GLU C O 1
ATOM 3678 N N . ASN C 1 22 ? -13.970 8.409 18.556 1.00 40.98 22 ASN C N 1
ATOM 3679 C CA . ASN C 1 22 ? -13.691 8.884 17.207 1.00 42.44 22 ASN C CA 1
ATOM 3680 C C . ASN C 1 22 ? -13.124 7.826 16.267 1.00 41.42 22 ASN C C 1
ATOM 3681 O O . ASN C 1 22 ? -12.532 8.166 15.245 1.00 40.04 22 ASN C O 1
ATOM 3686 N N . VAL C 1 23 ? -13.282 6.551 16.613 1.00 39.56 23 VAL C N 1
ATOM 3687 C CA . VAL C 1 23 ? -12.812 5.482 15.736 1.00 38.04 23 VAL C CA 1
ATOM 3688 C C . VAL C 1 23 ? -13.898 5.312 14.659 1.00 36.32 23 VAL C C 1
ATOM 3689 O O . VAL C 1 23 ? -15.093 5.277 14.971 1.00 33.78 23 VAL C O 1
ATOM 3693 N N . GLY C 1 24 ? -13.475 5.222 13.402 1.00 34.50 24 GLY C N 1
ATOM 3694 C CA . GLY C 1 24 ? -14.415 5.085 12.300 1.00 35.04 24 GLY C CA 1
ATOM 3695 C C . GLY C 1 24 ? -15.599 4.173 12.560 1.00 35.34 24 GLY C C 1
ATOM 3696 O O . GLY C 1 24 ? -16.755 4.565 12.369 1.00 34.56 24 GLY C O 1
ATOM 3697 N N . PHE C 1 25 ? -15.302 2.959 13.013 1.00 35.13 25 PHE C N 1
ATOM 3698 C CA . PHE C 1 25 ? -16.320 1.959 13.298 1.00 34.44 25 PHE C CA 1
ATOM 3699 C C . PHE C 1 25 ? -17.301 2.402 14.382 1.00 33.83 25 PHE C C 1
ATOM 3700 O O . PHE C 1 25 ? -18.481 2.033 14.356 1.00 33.78 25 PHE C O 1
ATOM 3708 N N . VAL C 1 26 ? -16.819 3.186 15.339 1.00 34.55 26 VAL C N 1
ATOM 3709 C CA . VAL C 1 26 ? -17.672 3.623 16.444 1.00 35.69 26 VAL C CA 1
ATOM 3710 C C . VAL C 1 26 ? -18.562 4.798 16.070 1.00 36.43 26 VAL C C 1
ATOM 3711 O O . VAL C 1 26 ? -19.741 4.828 16.450 1.00 34.30 26 VAL C O 1
ATOM 3715 N N . LYS C 1 27 ? -17.999 5.763 15.341 1.00 37.59 27 LYS C N 1
ATOM 3716 C CA . LYS C 1 27 ? -18.772 6.914 14.889 1.00 40.83 27 LYS C CA 1
ATOM 3717 C C . LYS C 1 27 ? -19.967 6.395 14.075 1.00 41.59 27 LYS C C 1
ATOM 3718 O O . LYS C 1 27 ? -21.076 6.916 14.202 1.00 41.46 27 LYS C O 1
ATOM 3724 N N . CYS C 1 28 ? -19.736 5.368 13.250 1.00 41.57 28 CYS C N 1
ATOM 3725 C CA . CYS C 1 28 ? -20.808 4.763 12.451 1.00 42.86 28 CYS C CA 1
ATOM 3726 C C . CYS C 1 28 ? -21.839 4.106 13.369 1.00 41.34 28 CYS C C 1
ATOM 3727 O O . CYS C 1 28 ? -23.047 4.261 13.187 1.00 41.57 28 CYS C O 1
ATOM 3730 N N . PHE C 1 29 ? -21.344 3.369 14.353 1.00 40.58 29 PHE C N 1
ATOM 3731 C CA . PHE C 1 29 ? -22.189 2.695 15.336 1.00 41.22 29 PHE C CA 1
ATOM 3732 C C . PHE C 1 29 ? -23.110 3.726 15.993 1.00 43.03 29 PHE C C 1
ATOM 3733 O O . PHE C 1 29 ? -24.329 3.564 16.049 1.00 42.39 29 PHE C O 1
ATOM 3741 N N . LEU C 1 30 ? -22.497 4.788 16.505 1.00 44.23 30 LEU C N 1
ATOM 3742 C CA . LEU C 1 30 ? -23.216 5.864 17.170 1.00 45.69 30 LEU C CA 1
ATOM 3743 C C . LEU C 1 30 ? -24.325 6.501 16.322 1.00 45.53 30 LEU C C 1
ATOM 3744 O O . LEU C 1 30 ? -25.339 6.936 16.859 1.00 44.57 30 LEU C O 1
ATOM 3749 N N . LYS C 1 31 ? -24.127 6.560 15.006 1.00 46.43 31 LYS C N 1
ATOM 3750 C CA . LYS C 1 31 ? -25.113 7.158 14.110 1.00 46.64 31 LYS C CA 1
ATOM 3751 C C . LYS C 1 31 ? -26.144 6.178 13.588 1.00 47.53 31 LYS C C 1
ATOM 3752 O O . LYS C 1 31 ? -26.862 6.482 12.644 1.00 49.17 31 LYS C O 1
ATOM 3758 N N . GLY C 1 32 ? -26.215 5.003 14.201 1.00 47.89 32 GLY C N 1
ATOM 3759 C CA . GLY C 1 32 ? -27.183 4.009 13.783 1.00 46.62 32 GLY C CA 1
ATOM 3760 C C . GLY C 1 32 ? -26.722 3.118 12.643 1.00 47.62 32 GLY C C 1
ATOM 3761 O O . GLY C 1 32 ? -27.484 2.297 12.137 1.00 48.62 32 GLY C O 1
ATOM 3762 N N . VAL C 1 33 ? -25.478 3.259 12.219 1.00 46.72 33 VAL C N 1
ATOM 3763 C CA . VAL C 1 33 ? -25.016 2.421 11.140 1.00 46.88 33 VAL C CA 1
ATOM 3764 C C . VAL C 1 33 ? -24.156 1.304 11.717 1.00 50.52 33 VAL C C 1
ATOM 3765 O O . VAL C 1 33 ? -22.952 1.464 11.893 1.00 50.91 33 VAL C O 1
ATOM 3769 N N . VAL C 1 34 ? -24.785 0.175 12.027 1.00 52.49 34 VAL C N 1
ATOM 3770 C CA . VAL C 1 34 ? -24.064 -0.956 12.583 1.00 56.39 34 VAL C CA 1
ATOM 3771 C C . VAL C 1 34 ? -24.376 -2.208 11.774 1.00 58.96 34 VAL C C 1
ATOM 3772 O O . VAL C 1 34 ? -25.528 -2.442 11.395 1.00 60.21 34 VAL C O 1
ATOM 3776 N N . GLU C 1 35 ? -23.342 -3.009 11.524 1.00 60.66 35 GLU C N 1
ATOM 3777 C CA . GLU C 1 35 ? -23.463 -4.228 10.730 1.00 63.46 35 GLU C CA 1
ATOM 3778 C C . GLU C 1 35 ? -23.394 -5.501 11.584 1.00 62.85 35 GLU C C 1
ATOM 3779 O O . GLU C 1 35 ? -22.378 -5.781 12.214 1.00 63.77 35 GLU C O 1
ATOM 3785 N N . LYS C 1 36 ? -24.475 -6.275 11.585 1.00 62.69 36 LYS C N 1
ATOM 3786 C CA . LYS C 1 36 ? -24.568 -7.507 12.368 1.00 62.60 36 LYS C CA 1
ATOM 3787 C C . LYS C 1 36 ? -23.386 -8.480 12.222 1.00 62.50 36 LYS C C 1
ATOM 3788 O O . LYS C 1 36 ? -22.974 -9.117 13.192 1.00 61.36 36 LYS C O 1
ATOM 3794 N N . ASN C 1 37 ? -22.829 -8.596 11.024 1.00 62.79 37 ASN C N 1
ATOM 3795 C CA . ASN C 1 37 ? -21.702 -9.503 10.811 1.00 63.73 37 ASN C CA 1
ATOM 3796 C C . ASN C 1 37 ? -20.436 -9.007 11.502 1.00 62.68 37 ASN C C 1
ATOM 3797 O O . ASN C 1 37 ? -19.705 -9.788 12.114 1.00 62.85 37 ASN C O 1
ATOM 3802 N N . SER C 1 38 ? -20.187 -7.708 11.401 1.00 60.58 38 SER C N 1
ATOM 3803 C CA . SER C 1 38 ? -19.022 -7.093 12.026 1.00 59.90 38 SER C CA 1
ATOM 3804 C C . SER C 1 38 ? -19.189 -7.059 13.548 1.00 57.31 38 SER C C 1
ATOM 3805 O O . SER C 1 38 ? -18.284 -7.406 14.298 1.00 55.70 38 SER C O 1
ATOM 3808 N N . TYR C 1 39 ? -20.361 -6.632 13.990 1.00 55.46 39 TYR C N 1
ATOM 3809 C CA . TYR C 1 39 ? -20.658 -6.546 15.412 1.00 57.12 39 TYR C CA 1
ATOM 3810 C C . TYR C 1 39 ? -20.580 -7.918 16.070 1.00 55.99 39 TYR C C 1
ATOM 3811 O O . TYR C 1 39 ? -20.218 -8.051 17.235 1.00 55.71 39 TYR C O 1
ATOM 3820 N N . ARG C 1 40 ? -20.934 -8.936 15.301 1.00 55.84 40 ARG C N 1
ATOM 3821 C CA . ARG C 1 40 ? -20.914 -10.308 15.770 1.00 54.03 40 ARG C CA 1
ATOM 3822 C C . ARG C 1 40 ? -19.466 -10.691 16.073 1.00 52.11 40 ARG C C 1
ATOM 3823 O O . ARG C 1 40 ? -19.179 -11.424 17.016 1.00 49.72 40 ARG C O 1
ATOM 3831 N N . LYS C 1 41 ? -18.549 -10.180 15.268 1.00 50.85 41 LYS C N 1
ATOM 3832 C CA . LYS C 1 41 ? -17.146 -10.482 15.481 1.00 52.12 41 LYS C CA 1
ATOM 3833 C C . LYS C 1 41 ? -16.641 -9.822 16.764 1.00 52.57 41 LYS C C 1
ATOM 3834 O O . LYS C 1 41 ? -15.815 -10.393 17.477 1.00 52.98 41 LYS C O 1
ATOM 3840 N N . LEU C 1 42 ? -17.142 -8.621 17.058 1.00 51.68 42 LEU C N 1
ATOM 3841 C CA . LEU C 1 42 ? -16.737 -7.912 18.262 1.00 49.98 42 LEU C CA 1
ATOM 3842 C C . LEU C 1 42 ? -17.133 -8.740 19.476 1.00 49.48 42 LEU C C 1
ATOM 3843 O O . LEU C 1 42 ? -16.295 -9.046 20.328 1.00 49.28 42 LEU C O 1
ATOM 3848 N N . VAL C 1 43 ? -18.414 -9.096 19.547 1.00 48.19 43 VAL C N 1
ATOM 3849 C CA . VAL C 1 43 ? -18.932 -9.898 20.654 1.00 48.10 43 VAL C CA 1
ATOM 3850 C C . VAL C 1 43 ? -18.080 -11.150 20.810 1.00 48.44 43 VAL C C 1
ATOM 3851 O O . VAL C 1 43 ? -17.935 -11.681 21.908 1.00 48.00 43 VAL C O 1
ATOM 3855 N N . GLY C 1 44 ? -17.526 -11.611 19.693 1.00 48.36 44 GLY C N 1
ATOM 3856 C CA . GLY C 1 44 ? -16.688 -12.787 19.709 1.00 46.99 44 GLY C CA 1
ATOM 3857 C C . GLY C 1 44 ? -15.404 -12.487 20.445 1.00 47.28 44 GLY C C 1
ATOM 3858 O O . GLY C 1 44 ? -15.048 -13.177 21.398 1.00 48.28 44 GLY C O 1
ATOM 3859 N N . ASN C 1 45 ? -14.693 -11.455 20.017 1.00 46.71 45 ASN C N 1
ATOM 3860 C CA . ASN C 1 45 ? -13.457 -11.121 20.699 1.00 47.46 45 ASN C CA 1
ATOM 3861 C C . ASN C 1 45 ? -13.672 -10.790 22.186 1.00 47.55 45 ASN C C 1
ATOM 3862 O O . ASN C 1 45 ? -12.930 -11.277 23.052 1.00 47.35 45 ASN C O 1
ATOM 3867 N N . LEU C 1 46 ? -14.689 -9.990 22.491 1.00 44.98 46 LEU C N 1
ATOM 3868 C CA . LEU C 1 46 ? -14.946 -9.637 23.880 1.00 45.15 46 LEU C CA 1
ATOM 3869 C C . LEU C 1 46 ? -15.123 -10.890 24.720 1.00 46.59 46 LEU C C 1
ATOM 3870 O O . LEU C 1 46 ? -14.740 -10.922 25.888 1.00 46.13 46 LEU C O 1
ATOM 3875 N N . TYR C 1 47 ? -15.703 -11.923 24.120 1.00 48.30 47 TYR C N 1
ATOM 3876 C CA . TYR C 1 47 ? -15.922 -13.185 24.815 1.00 49.57 47 TYR C CA 1
ATOM 3877 C C . TYR C 1 47 ? -14.604 -13.734 25.382 1.00 49.98 47 TYR C C 1
ATOM 3878 O O . TYR C 1 47 ? -14.495 -14.030 26.573 1.00 48.87 47 TYR C O 1
ATOM 3887 N N . PHE C 1 48 ? -13.596 -13.862 24.532 1.00 50.62 48 PHE C N 1
ATOM 3888 C CA . PHE C 1 48 ? -12.318 -14.376 24.989 1.00 52.68 48 PHE C CA 1
ATOM 3889 C C . PHE C 1 48 ? -11.646 -13.438 25.983 1.00 52.85 48 PHE C C 1
ATOM 3890 O O . PHE C 1 48 ? -11.052 -13.889 26.959 1.00 54.91 48 PHE C O 1
ATOM 3898 N N . VAL C 1 49 ? -11.755 -12.134 25.757 1.00 52.45 49 VAL C N 1
ATOM 3899 C CA . VAL C 1 49 ? -11.137 -11.171 26.667 1.00 50.33 49 VAL C CA 1
ATOM 3900 C C . VAL C 1 49 ? -11.737 -11.228 28.078 1.00 49.58 49 VAL C C 1
ATOM 3901 O O . VAL C 1 49 ? -11.005 -11.333 29.067 1.00 47.89 49 VAL C O 1
ATOM 3905 N N . TYR C 1 50 ? -13.062 -11.161 28.179 1.00 49.14 50 TYR C N 1
ATOM 3906 C CA . TYR C 1 50 ? -13.701 -11.212 29.489 1.00 49.09 50 TYR C CA 1
ATOM 3907 C C . TYR C 1 50 ? -13.444 -12.564 30.124 1.00 48.62 50 TYR C C 1
ATOM 3908 O O . TYR C 1 50 ? -13.203 -12.650 31.319 1.00 48.19 50 TYR C O 1
ATOM 3917 N N . SER C 1 51 ? -13.480 -13.622 29.325 1.00 50.13 51 SER C N 1
ATOM 3918 C CA . SER C 1 51 ? -13.220 -14.964 29.852 1.00 50.17 51 SER C CA 1
ATOM 3919 C C . SER C 1 51 ? -11.891 -14.992 30.592 1.00 49.39 51 SER C C 1
ATOM 3920 O O . SER C 1 51 ? -11.801 -15.502 31.708 1.00 48.61 51 SER C O 1
ATOM 3923 N N . ALA C 1 52 ? -10.864 -14.432 29.968 1.00 49.15 52 ALA C N 1
ATOM 3924 C CA . ALA C 1 52 ? -9.543 -14.395 30.569 1.00 51.14 52 ALA C CA 1
ATOM 3925 C C . ALA C 1 52 ? -9.523 -13.559 31.851 1.00 52.83 52 ALA C C 1
ATOM 3926 O O . ALA C 1 52 ? -8.826 -13.895 32.812 1.00 53.13 52 ALA C O 1
ATOM 3928 N N . MET C 1 53 ? -10.292 -12.478 31.867 1.00 53.83 53 MET C N 1
ATOM 3929 C CA . MET C 1 53 ? -10.331 -11.600 33.024 1.00 56.13 53 MET C CA 1
ATOM 3930 C C . MET C 1 53 ? -10.992 -12.216 34.236 1.00 57.57 53 MET C C 1
ATOM 3931 O O . MET C 1 53 ? -10.412 -12.260 35.314 1.00 58.14 53 MET C O 1
ATOM 3936 N N . GLU C 1 54 ? -12.225 -12.669 34.058 1.00 59.53 54 GLU C N 1
ATOM 3937 C CA . GLU C 1 54 ? -12.995 -13.243 35.150 1.00 62.68 54 GLU C CA 1
ATOM 3938 C C . GLU C 1 54 ? -12.347 -14.515 35.699 1.00 63.96 54 GLU C C 1
ATOM 3939 O O . GLU C 1 54 ? -12.506 -14.840 36.876 1.00 64.53 54 GLU C O 1
ATOM 3945 N N . GLU C 1 55 ? -11.597 -15.214 34.851 1.00 64.77 55 GLU C N 1
ATOM 3946 C CA . GLU C 1 55 ? -10.900 -16.425 35.263 1.00 65.58 55 GLU C CA 1
ATOM 3947 C C . GLU C 1 55 ? -9.756 -16.009 36.178 1.00 65.96 55 GLU C C 1
ATOM 3948 O O . GLU C 1 55 ? -9.683 -16.429 37.333 1.00 67.05 55 GLU C O 1
ATOM 3954 N N . GLU C 1 56 ? -8.865 -15.175 35.650 1.00 65.20 56 GLU C N 1
ATOM 3955 C CA . GLU C 1 56 ? -7.721 -14.690 36.409 1.00 64.98 56 GLU C CA 1
ATOM 3956 C C . GLU C 1 56 ? -8.162 -13.955 37.670 1.00 65.39 56 GLU C C 1
ATOM 3957 O O . GLU C 1 56 ? -7.558 -14.110 38.724 1.00 66.15 56 GLU C O 1
ATOM 3963 N N . MET C 1 57 ? -9.219 -13.158 37.559 1.00 65.68 57 MET C N 1
ATOM 3964 C CA . MET C 1 57 ? -9.715 -12.394 38.694 1.00 66.08 57 MET C CA 1
ATOM 3965 C C . MET C 1 57 ? -10.251 -13.319 39.777 1.00 66.34 57 MET C C 1
ATOM 3966 O O . MET C 1 57 ? -10.338 -12.946 40.952 1.00 65.63 57 MET C O 1
ATOM 3971 N N . ALA C 1 58 ? -10.602 -14.533 39.372 1.00 66.24 58 ALA C N 1
ATOM 3972 C CA . ALA C 1 58 ? -11.134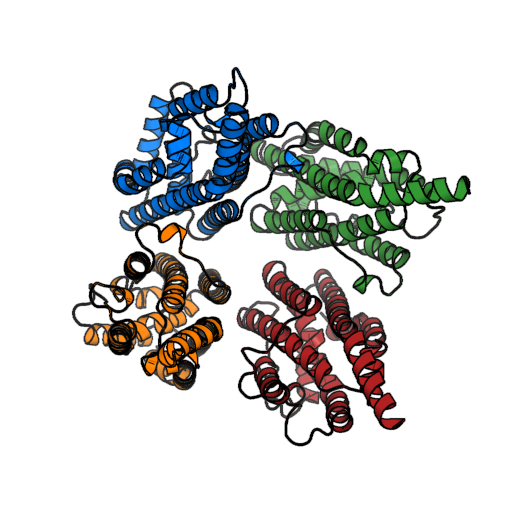 -15.516 40.297 1.00 66.10 58 ALA C CA 1
ATOM 3973 C C . ALA C 1 58 ? -10.075 -15.958 41.303 1.00 66.19 58 ALA C C 1
ATOM 3974 O O . ALA C 1 58 ? -10.314 -15.926 42.514 1.00 65.84 58 ALA C O 1
ATOM 3976 N N . LYS C 1 59 ? -8.900 -16.350 40.816 1.00 64.71 59 LYS C N 1
ATOM 3977 C CA . LYS C 1 59 ? -7.858 -16.806 41.724 1.00 64.73 59 LYS C CA 1
ATOM 3978 C C . LYS C 1 59 ? -7.251 -15.723 42.613 1.00 65.43 59 LYS C C 1
ATOM 3979 O O . LYS C 1 59 ? -6.568 -16.044 43.591 1.00 66.24 59 LYS C O 1
ATOM 3985 N N . PHE C 1 60 ? -7.491 -14.453 42.290 1.00 64.26 60 PHE C N 1
ATOM 3986 C CA . PHE C 1 60 ? -6.974 -13.362 43.113 1.00 63.98 60 PHE C CA 1
ATOM 3987 C C . PHE C 1 60 ? -8.077 -12.768 43.974 1.00 64.16 60 PHE C C 1
ATOM 3988 O O . PHE C 1 60 ? -7.913 -11.705 44.562 1.00 64.22 60 PHE C O 1
ATOM 3996 N N . LYS C 1 61 ? -9.203 -13.463 44.055 1.00 65.21 61 LYS C N 1
ATOM 3997 C CA . LYS C 1 61 ? -10.323 -12.981 44.847 1.00 66.27 61 LYS C CA 1
ATOM 3998 C C . LYS C 1 61 ? -9.938 -12.741 46.302 1.00 66.45 61 LYS C C 1
ATOM 3999 O O . LYS C 1 61 ? -10.666 -12.074 47.039 1.00 66.70 61 LYS C O 1
ATOM 4005 N N . ASP C 1 62 ? -8.799 -13.285 46.718 1.00 66.33 62 ASP C N 1
ATOM 4006 C CA . ASP C 1 62 ? -8.341 -13.118 48.094 1.00 66.94 62 ASP C CA 1
ATOM 4007 C C . ASP C 1 62 ? -7.070 -12.278 48.166 1.00 66.32 62 ASP C C 1
ATOM 4008 O O . ASP C 1 62 ? -6.600 -11.940 49.256 1.00 66.93 62 ASP C O 1
ATOM 4013 N N . HIS C 1 63 ? -6.530 -11.947 46.996 1.00 63.55 63 HIS C N 1
ATOM 4014 C CA . HIS C 1 63 ? -5.331 -11.128 46.874 1.00 60.52 63 HIS C CA 1
ATOM 4015 C C . HIS C 1 63 ? -5.483 -9.853 47.710 1.00 59.48 63 HIS C C 1
ATOM 4016 O O . HIS C 1 63 ? -6.569 -9.300 47.819 1.00 58.78 63 HIS C O 1
ATOM 4023 N N . PRO C 1 64 ? -4.386 -9.370 48.312 1.00 59.44 64 PRO C N 1
ATOM 4024 C CA . PRO C 1 64 ? -4.403 -8.161 49.148 1.00 58.78 64 PRO C CA 1
ATOM 4025 C C . PRO C 1 64 ? -5.085 -6.950 48.515 1.00 57.14 64 PRO C C 1
ATOM 4026 O O . PRO C 1 64 ? -5.808 -6.212 49.182 1.00 57.56 64 PRO C O 1
ATOM 4030 N N . ILE C 1 65 ? -4.840 -6.753 47.225 1.00 55.14 65 ILE C N 1
ATOM 4031 C CA . ILE C 1 65 ? -5.404 -5.624 46.490 1.00 52.38 65 ILE C CA 1
ATOM 4032 C C . ILE C 1 65 ? -6.632 -6.005 45.656 1.00 51.60 65 ILE C C 1
ATOM 4033 O O . ILE C 1 65 ? -7.710 -5.449 45.848 1.00 49.96 65 ILE C O 1
ATOM 4038 N N . LEU C 1 66 ? -6.465 -6.956 44.740 1.00 51.62 66 LEU C N 1
ATOM 4039 C CA . LEU C 1 66 ? -7.561 -7.397 43.888 1.00 52.51 66 LEU C CA 1
ATOM 4040 C C . LEU C 1 66 ? -8.838 -7.753 44.647 1.00 54.20 66 LEU C C 1
ATOM 4041 O O . LEU C 1 66 ? -9.939 -7.445 44.188 1.00 54.83 66 LEU C O 1
ATOM 4046 N N . SER C 1 67 ? -8.705 -8.397 45.802 1.00 54.90 67 SER C N 1
ATOM 4047 C CA . SER C 1 67 ? -9.883 -8.794 46.573 1.00 55.87 67 SER C CA 1
ATOM 4048 C C . SER C 1 67 ? -10.868 -7.649 46.764 1.00 56.64 67 SER C C 1
ATOM 4049 O O . SER C 1 67 ? -12.075 -7.866 46.849 1.00 57.89 67 SER C O 1
ATOM 4052 N N . HIS C 1 68 ? -10.347 -6.429 46.824 1.00 57.22 68 HIS C N 1
ATOM 4053 C CA . HIS C 1 68 ? -11.172 -5.246 47.021 1.00 58.59 68 HIS C CA 1
ATOM 4054 C C . HIS C 1 68 ? -12.114 -4.922 45.861 1.00 58.14 68 HIS C C 1
ATOM 4055 O O . HIS C 1 68 ? -13.203 -4.388 46.078 1.00 57.95 68 HIS C O 1
ATOM 4062 N N . ILE C 1 69 ? -11.704 -5.238 44.634 1.00 57.11 69 ILE C N 1
ATOM 4063 C CA . ILE C 1 69 ? -12.548 -4.974 43.475 1.00 56.60 69 ILE C CA 1
ATOM 4064 C C . ILE C 1 69 ? -13.036 -6.260 42.833 1.00 57.82 69 ILE C C 1
ATOM 4065 O O . ILE C 1 69 ? -13.140 -6.358 41.614 1.00 59.05 69 ILE C O 1
ATOM 4070 N N . TYR C 1 70 ? -13.324 -7.258 43.656 1.00 59.07 70 TYR C N 1
ATOM 4071 C CA . TYR C 1 70 ? -13.824 -8.515 43.137 1.00 59.37 70 TYR C CA 1
ATOM 4072 C C . TYR C 1 70 ? -15.340 -8.486 43.281 1.00 58.83 70 TYR C C 1
ATOM 4073 O O . TYR C 1 70 ? -15.876 -8.646 44.377 1.00 58.49 70 TYR C O 1
ATOM 4082 N N . PHE C 1 71 ? -16.027 -8.255 42.168 1.00 58.22 71 PHE C N 1
ATOM 4083 C CA . PHE C 1 71 ? -17.483 -8.190 42.162 1.00 56.87 71 PHE C CA 1
ATOM 4084 C C . PHE C 1 71 ? -18.046 -9.097 41.075 1.00 57.24 71 PHE C C 1
ATOM 4085 O O . PHE C 1 71 ? -18.359 -8.646 39.973 1.00 56.50 71 PHE C O 1
ATOM 4093 N N . PRO C 1 72 ? -18.193 -10.390 41.373 1.00 57.80 72 PRO C N 1
ATOM 4094 C CA . PRO C 1 72 ? -18.731 -11.329 40.378 1.00 57.71 72 PRO C CA 1
ATOM 4095 C C . PRO C 1 72 ? -20.058 -10.875 39.761 1.00 57.17 72 PRO C C 1
ATOM 4096 O O . PRO C 1 72 ? -20.391 -11.266 38.643 1.00 58.58 72 PRO C O 1
ATOM 4100 N N . GLU C 1 73 ? -20.810 -10.046 40.482 1.00 56.31 73 GLU C N 1
ATOM 4101 C CA . GLU C 1 73 ? -22.085 -9.544 39.974 1.00 55.39 73 GLU C CA 1
ATOM 4102 C C . GLU C 1 73 ? -21.856 -8.824 38.654 1.00 53.46 73 GLU C C 1
ATOM 4103 O O . GLU C 1 73 ? -22.799 -8.540 37.921 1.00 53.28 73 GLU C O 1
ATOM 4109 N N . LEU C 1 74 ? -20.593 -8.525 38.368 1.00 50.92 74 LEU C N 1
ATOM 4110 C CA . LEU C 1 74 ? -20.214 -7.832 37.145 1.00 50.15 74 LEU C CA 1
ATOM 4111 C C . LEU C 1 74 ? -19.801 -8.773 36.022 1.00 50.33 74 LEU C C 1
ATOM 4112 O O . LEU C 1 74 ? -19.816 -8.379 34.855 1.00 50.32 74 LEU C O 1
ATOM 4117 N N . ASN C 1 75 ? -19.419 -10.002 36.361 1.00 50.93 75 ASN C N 1
ATOM 4118 C CA . ASN C 1 75 ? -18.982 -10.960 35.344 1.00 52.38 75 ASN C CA 1
ATOM 4119 C C . ASN C 1 75 ? -19.876 -10.975 34.103 1.00 52.11 75 ASN C C 1
ATOM 4120 O O . ASN C 1 75 ? -21.091 -11.132 34.197 1.00 53.65 75 ASN C O 1
ATOM 4125 N N . ARG C 1 76 ? -19.260 -10.820 32.937 1.00 51.35 76 ARG C N 1
ATOM 4126 C CA . ARG C 1 76 ? -20.004 -10.775 31.685 1.00 52.95 76 ARG C CA 1
ATOM 4127 C C . ARG C 1 76 ? -19.828 -11.971 30.744 1.00 53.82 76 ARG C C 1
ATOM 4128 O O . ARG C 1 76 ? -20.383 -11.964 29.646 1.00 54.00 76 ARG C O 1
ATOM 4136 N N . LYS C 1 77 ? -19.078 -12.993 31.150 1.00 54.61 77 LYS C N 1
ATOM 4137 C CA . LYS C 1 77 ? -18.883 -14.139 30.266 1.00 55.33 77 LYS C CA 1
ATOM 4138 C C . LYS C 1 77 ? -20.190 -14.844 29.908 1.00 55.84 77 LYS C C 1
ATOM 4139 O O . LYS C 1 77 ? -20.473 -15.088 28.731 1.00 54.86 77 LYS C O 1
ATOM 4145 N N . GLN C 1 78 ? -20.992 -15.168 30.917 1.00 55.78 78 GLN C N 1
ATOM 4146 C CA . GLN C 1 78 ? -22.254 -15.846 30.653 1.00 56.90 78 GLN C CA 1
ATOM 4147 C C . GLN C 1 78 ? -23.204 -15.022 29.769 1.00 55.50 78 GLN C C 1
ATOM 4148 O O . GLN C 1 78 ? -24.007 -15.583 29.030 1.00 55.96 78 GLN C O 1
ATOM 4154 N N . SER C 1 79 ? -23.112 -13.699 29.832 1.00 54.35 79 SER C N 1
ATOM 4155 C CA . SER C 1 79 ? -23.987 -12.861 29.019 1.00 53.99 79 SER C CA 1
ATOM 4156 C C . SER C 1 79 ? -23.480 -12.802 27.586 1.00 52.48 79 SER C C 1
ATOM 4157 O O . SER C 1 79 ? -24.262 -12.692 26.650 1.00 51.44 79 SER C O 1
ATOM 4160 N N . LEU C 1 80 ? -22.166 -12.872 27.421 1.00 51.98 80 LEU C N 1
ATOM 4161 C CA . LEU C 1 80 ? -21.566 -12.841 26.094 1.00 51.88 80 LEU C CA 1
ATOM 4162 C C . LEU C 1 80 ? -21.893 -14.145 25.383 1.00 52.53 80 LEU C C 1
ATOM 4163 O O . LEU C 1 80 ? -21.975 -14.200 24.155 1.00 51.19 80 LEU C O 1
ATOM 4168 N N . GLU C 1 81 ? -22.082 -15.200 26.167 1.00 54.15 81 GLU C N 1
ATOM 4169 C CA . GLU C 1 81 ? -22.412 -16.500 25.600 1.00 55.96 81 GLU C CA 1
ATOM 4170 C C . GLU C 1 81 ? -23.837 -16.503 25.048 1.00 55.94 81 GLU C C 1
ATOM 4171 O O . GLU C 1 81 ? -24.091 -17.022 23.962 1.00 55.81 81 GLU C O 1
ATOM 4177 N N . GLN C 1 82 ? -24.764 -15.915 25.795 1.00 55.98 82 GLN C N 1
ATOM 4178 C CA . GLN C 1 82 ? -26.147 -15.847 25.349 1.00 57.19 82 GLN C CA 1
ATOM 4179 C C . GLN C 1 82 ? -26.228 -15.061 24.035 1.00 56.66 82 GLN C C 1
ATOM 4180 O O . GLN C 1 82 ? -27.026 -15.378 23.147 1.00 56.48 82 GLN C O 1
ATOM 4186 N N . ASP C 1 83 ? -25.385 -14.041 23.911 1.00 55.96 83 ASP C N 1
ATOM 4187 C CA . ASP C 1 83 ? -25.364 -13.235 22.704 1.00 55.20 83 ASP C CA 1
ATOM 4188 C C . ASP C 1 83 ? -24.680 -13.983 21.568 1.00 54.56 83 ASP C C 1
ATOM 4189 O O . ASP C 1 83 ? -25.106 -13.894 20.419 1.00 55.05 83 ASP C O 1
ATOM 4194 N N . LEU C 1 84 ? -23.623 -14.721 21.883 1.00 52.94 84 LEU C N 1
ATOM 4195 C CA . LEU C 1 84 ? -22.933 -15.481 20.857 1.00 52.01 84 LEU C CA 1
ATOM 4196 C C . LEU C 1 84 ? -23.886 -16.524 20.305 1.00 53.34 84 LEU C C 1
ATOM 4197 O O . LEU C 1 84 ? -23.920 -16.781 19.101 1.00 53.41 84 LEU C O 1
ATOM 4202 N N . GLN C 1 85 ? -24.668 -17.123 21.193 1.00 54.44 85 GLN C N 1
ATOM 4203 C CA . GLN C 1 85 ? -25.645 -18.119 20.780 1.00 56.31 85 GLN C CA 1
ATOM 4204 C C . GLN C 1 85 ? -26.702 -17.470 19.875 1.00 56.94 85 GLN C C 1
ATOM 4205 O O . GLN C 1 85 ? -27.277 -18.131 19.009 1.00 57.06 85 GLN C O 1
ATOM 4211 N N . PHE C 1 86 ? -26.940 -16.173 20.075 1.00 56.86 86 PHE C N 1
ATOM 4212 C CA . PHE C 1 86 ? -27.923 -15.433 19.292 1.00 55.32 86 PHE C CA 1
ATOM 4213 C C . PHE C 1 86 ? -27.443 -15.038 17.901 1.00 54.85 86 PHE C C 1
ATOM 4214 O O . PHE C 1 86 ? -28.225 -15.044 16.957 1.00 55.20 86 PHE C O 1
ATOM 4222 N N . TYR C 1 87 ? -26.169 -14.679 17.770 1.00 54.53 87 TYR C N 1
ATOM 4223 C CA . TYR C 1 87 ? -25.625 -14.266 16.473 1.00 54.76 87 TYR C CA 1
ATOM 4224 C C . TYR C 1 87 ? -25.007 -15.395 15.647 1.00 56.18 87 TYR C C 1
ATOM 4225 O O . TYR C 1 87 ? -24.748 -15.219 14.451 1.00 56.13 87 TYR C O 1
ATOM 4234 N N . TYR C 1 88 ? -24.757 -16.541 16.277 1.00 56.79 88 TYR C N 1
ATOM 4235 C CA . TYR C 1 88 ? -24.162 -17.676 15.575 1.00 58.10 88 TYR C CA 1
ATOM 4236 C C . TYR C 1 88 ? -24.986 -18.964 15.617 1.00 60.16 88 TYR C C 1
ATOM 4237 O O . TYR C 1 88 ? -24.825 -19.834 14.763 1.00 62.54 88 TYR C O 1
ATOM 4246 N N . GLY C 1 89 ? -25.865 -19.088 16.604 1.00 61.87 89 GLY C N 1
ATOM 4247 C CA . GLY C 1 89 ? -26.673 -20.289 16.716 1.00 62.98 89 GLY C CA 1
ATOM 4248 C C . GLY C 1 89 ? -26.173 -21.158 17.855 1.00 64.28 89 GLY C C 1
ATOM 4249 O O . GLY C 1 89 ? -25.163 -20.833 18.490 1.00 63.82 89 GLY C O 1
ATOM 4250 N N . SER C 1 90 ? -26.868 -22.260 18.122 1.00 64.72 90 SER C N 1
ATOM 4251 C CA . SER C 1 90 ? -26.462 -23.158 19.200 1.00 65.62 90 SER C CA 1
ATOM 4252 C C . SER C 1 90 ? -25.106 -23.790 18.891 1.00 64.39 90 SER C C 1
ATOM 4253 O O . SER C 1 90 ? -24.550 -24.519 19.710 1.00 64.65 90 SER C O 1
ATOM 4256 N N . ASN C 1 91 ? -24.578 -23.488 17.709 1.00 63.65 91 ASN C N 1
ATOM 4257 C CA . ASN C 1 91 ? -23.291 -24.004 17.267 1.00 62.74 91 ASN C CA 1
ATOM 4258 C C . ASN C 1 91 ? -22.198 -22.948 17.403 1.00 62.69 91 ASN C C 1
ATOM 4259 O O . ASN C 1 91 ? -21.069 -23.139 16.934 1.00 61.83 91 ASN C O 1
ATOM 4264 N N . TRP C 1 92 ? -22.535 -21.835 18.050 1.00 62.49 92 TRP C N 1
ATOM 4265 C CA . TRP C 1 92 ? -21.593 -20.735 18.212 1.00 61.48 92 TRP C CA 1
ATOM 4266 C C . TRP C 1 92 ? -20.227 -21.177 18.713 1.00 61.83 92 TRP C C 1
ATOM 4267 O O . TRP C 1 92 ? -19.202 -20.817 18.141 1.00 62.63 92 TRP C O 1
ATOM 4278 N N . ARG C 1 93 ? -20.223 -21.974 19.774 1.00 61.21 93 ARG C N 1
ATOM 4279 C CA . ARG C 1 93 ? -18.993 -22.453 20.383 1.00 60.79 93 ARG C CA 1
ATOM 4280 C C . ARG C 1 93 ? -17.953 -22.917 19.361 1.00 61.50 93 ARG C C 1
ATOM 4281 O O . ARG C 1 93 ? -16.755 -22.905 19.639 1.00 61.82 93 ARG C O 1
ATOM 4289 N N . GLN C 1 94 ? -18.407 -23.315 18.177 1.00 62.23 94 GLN C N 1
ATOM 4290 C CA . GLN C 1 94 ? -17.494 -23.769 17.136 1.00 63.11 94 GLN C CA 1
ATOM 4291 C C . GLN C 1 94 ? -17.226 -22.731 16.057 1.00 63.53 94 GLN C C 1
ATOM 4292 O O . GLN C 1 94 ? -16.238 -22.825 15.330 1.00 62.08 94 GLN C O 1
ATOM 4298 N N . GLU C 1 95 ? -18.108 -21.746 15.941 1.00 64.31 95 GLU C N 1
ATOM 4299 C CA . GLU C 1 95 ? -17.928 -20.719 14.930 1.00 64.76 95 GLU C CA 1
ATOM 4300 C C . GLU C 1 95 ? -17.188 -19.487 15.440 1.00 63.63 95 GLU C C 1
ATOM 4301 O O . GLU C 1 95 ? -16.649 -18.722 14.646 1.00 63.17 95 GLU C O 1
ATOM 4307 N N . VAL C 1 96 ? -17.140 -19.315 16.760 1.00 62.70 96 VAL C N 1
ATOM 4308 C CA . VAL C 1 96 ? -16.466 -18.171 17.377 1.00 62.48 96 VAL C CA 1
ATOM 4309 C C . VAL C 1 96 ? -14.999 -18.033 16.973 1.00 62.13 96 VAL C C 1
ATOM 4310 O O . VAL C 1 96 ? -14.182 -18.894 17.290 1.00 63.38 96 VAL C O 1
ATOM 4314 N N . LYS C 1 97 ? -14.657 -16.951 16.287 1.00 60.75 97 LYS C N 1
ATOM 4315 C CA . LYS C 1 97 ? -13.269 -16.731 15.904 1.00 59.59 97 LYS C CA 1
ATOM 4316 C C . LYS C 1 97 ? -12.687 -15.767 16.939 1.00 58.85 97 LYS C C 1
ATOM 4317 O O . LYS C 1 97 ? -13.385 -15.339 17.852 1.00 61.05 97 LYS C O 1
ATOM 4319 N N . ILE C 1 98 ? -11.412 -15.434 16.803 1.00 56.27 98 ILE C N 1
ATOM 4320 C CA . ILE C 1 98 ? -10.745 -14.525 17.724 1.00 53.58 98 ILE C CA 1
ATOM 4321 C C . ILE C 1 98 ? -9.695 -13.896 16.820 1.00 52.06 98 ILE C C 1
ATOM 4322 O O . ILE C 1 98 ? -8.950 -14.610 16.166 1.00 53.16 98 ILE C O 1
ATOM 4327 N N . SER C 1 99 ? -9.657 -12.569 16.744 1.00 50.32 99 SER C N 1
ATOM 4328 C CA . SER C 1 99 ? -8.711 -11.884 15.858 1.00 48.96 99 SER C CA 1
ATOM 4329 C C . SER C 1 99 ? -7.360 -11.592 16.499 1.00 47.63 99 SER C C 1
ATOM 4330 O O . SER C 1 99 ? -7.191 -11.762 17.707 1.00 49.27 99 SER C O 1
ATOM 4333 N N . ALA C 1 100 ? -6.404 -11.144 15.685 1.00 45.46 100 ALA C N 1
ATOM 4334 C CA . ALA C 1 100 ? -5.060 -10.800 16.163 1.00 44.62 100 ALA C CA 1
ATOM 4335 C C . ALA C 1 100 ? -5.126 -9.792 17.316 1.00 45.62 100 ALA C C 1
ATOM 4336 O O . ALA C 1 100 ? -4.470 -9.964 18.347 1.00 45.99 100 ALA C O 1
ATOM 4338 N N . ALA C 1 101 ? -5.918 -8.739 17.130 1.00 46.21 101 ALA C N 1
ATOM 4339 C CA . ALA C 1 101 ? -6.083 -7.709 18.149 1.00 44.57 101 ALA C CA 1
ATOM 4340 C C . ALA C 1 101 ? -6.734 -8.349 19.357 1.00 44.01 101 ALA C C 1
ATOM 4341 O O . ALA C 1 101 ? -6.362 -8.075 20.493 1.00 45.36 101 ALA C O 1
ATOM 4343 N N . GLY C 1 102 ? -7.712 -9.207 19.109 1.00 44.05 102 GLY C N 1
ATOM 4344 C CA . GLY C 1 102 ? -8.374 -9.876 20.214 1.00 44.59 102 GLY C CA 1
ATOM 4345 C C . GLY C 1 102 ? -7.419 -10.756 21.005 1.00 44.74 102 GLY C C 1
ATOM 4346 O O . GLY C 1 102 ? -7.574 -10.902 22.211 1.00 45.91 102 GLY C O 1
ATOM 4347 N N . GLN C 1 103 ? -6.439 -11.343 20.321 1.00 45.12 103 GLN C N 1
ATOM 4348 C CA . GLN C 1 103 ? -5.445 -12.216 20.947 1.00 46.24 103 GLN C CA 1
ATOM 4349 C C . GLN C 1 103 ? -4.410 -11.364 21.688 1.00 46.97 103 GLN C C 1
ATOM 4350 O O . GLN C 1 103 ? -3.916 -11.739 22.757 1.00 44.78 103 GLN C O 1
ATOM 4356 N N . ALA C 1 104 ? -4.081 -10.214 21.113 1.00 46.29 104 ALA C N 1
ATOM 4357 C CA . ALA C 1 104 ? -3.133 -9.313 21.752 1.00 48.09 104 ALA C CA 1
ATOM 4358 C C . ALA C 1 104 ? -3.712 -8.935 23.112 1.00 48.27 104 ALA C C 1
ATOM 4359 O O . ALA C 1 104 ? -3.014 -8.934 24.133 1.00 48.60 104 ALA C O 1
ATOM 4361 N N . TYR C 1 105 ? -5.005 -8.626 23.101 1.00 47.94 105 TYR C N 1
ATOM 4362 C CA . TYR C 1 105 ? -5.746 -8.231 24.290 1.00 47.65 105 TYR C CA 1
ATOM 4363 C C . TYR C 1 105 ? -5.681 -9.321 25.362 1.00 48.47 105 TYR C C 1
ATOM 4364 O O . TYR C 1 105 ? -5.272 -9.057 26.492 1.00 48.66 105 TYR C O 1
ATOM 4373 N N . VAL C 1 106 ? -6.083 -10.542 25.008 1.00 49.22 106 VAL C N 1
ATOM 4374 C CA . VAL C 1 106 ? -6.077 -11.664 25.954 1.00 48.92 106 VAL C CA 1
ATOM 4375 C C . VAL C 1 106 ? -4.688 -11.936 26.517 1.00 49.29 106 VAL C C 1
ATOM 4376 O O . VAL C 1 106 ? -4.531 -12.175 27.716 1.00 49.44 106 VAL C O 1
ATOM 4380 N N . ASP C 1 107 ? -3.688 -11.910 25.643 1.00 49.32 107 ASP C N 1
ATOM 4381 C CA . ASP C 1 107 ? -2.304 -12.150 26.045 1.00 49.16 107 ASP C CA 1
ATOM 4382 C C . ASP C 1 107 ? -1.863 -11.161 27.115 1.00 48.65 107 ASP C C 1
ATOM 4383 O O . ASP C 1 107 ? -1.178 -11.536 28.070 1.00 48.92 107 ASP C O 1
ATOM 4388 N N . ARG C 1 108 ? -2.251 -9.898 26.957 1.00 47.24 108 ARG C N 1
ATOM 4389 C CA . ARG C 1 108 ? -1.888 -8.871 27.928 1.00 45.91 108 ARG C CA 1
ATOM 4390 C C . ARG C 1 108 ? -2.525 -9.164 29.280 1.00 45.23 108 ARG C C 1
ATOM 4391 O O . ARG C 1 108 ? -1.888 -9.021 30.312 1.00 46.31 108 ARG C O 1
ATOM 4399 N N . VAL C 1 109 ? -3.786 -9.573 29.271 1.00 45.13 109 VAL C N 1
ATOM 4400 C CA . VAL C 1 109 ? -4.486 -9.890 30.504 1.00 45.51 109 VAL C CA 1
ATOM 4401 C C . VAL C 1 109 ? -3.752 -11.036 31.210 1.00 47.29 109 VAL C C 1
ATOM 4402 O O . VAL C 1 109 ? -3.496 -10.976 32.408 1.00 46.34 109 VAL C O 1
ATOM 4406 N N . ARG C 1 110 ? -3.407 -12.076 30.456 1.00 49.06 110 ARG C N 1
ATOM 4407 C CA . ARG C 1 110 ? -2.688 -13.226 31.005 1.00 50.13 110 ARG C CA 1
ATOM 4408 C C . ARG C 1 110 ? -1.300 -12.834 31.526 1.00 50.72 110 ARG C C 1
ATOM 4409 O O . ARG C 1 110 ? -0.887 -13.253 32.606 1.00 50.84 110 ARG C O 1
ATOM 4417 N N . GLN C 1 111 ? -0.597 -12.022 30.744 1.00 51.70 111 GLN C N 1
ATOM 4418 C CA . GLN C 1 111 ? 0.743 -11.538 31.076 1.00 52.72 111 GLN C CA 1
ATOM 4419 C C . GLN C 1 111 ? 0.776 -10.761 32.388 1.00 51.85 111 GLN C C 1
ATOM 4420 O O . GLN C 1 111 ? 1.674 -10.944 33.203 1.00 52.50 111 GLN C O 1
ATOM 4426 N N . VAL C 1 112 ? -0.208 -9.886 32.568 1.00 50.64 112 VAL C N 1
ATOM 4427 C CA . VAL C 1 112 ? -0.330 -9.052 33.756 1.00 50.73 112 VAL C CA 1
ATOM 4428 C C . VAL C 1 112 ? -0.767 -9.854 34.981 1.00 52.27 112 VAL C C 1
ATOM 4429 O O . VAL C 1 112 ? -0.489 -9.468 36.116 1.00 52.51 112 VAL C O 1
ATOM 4433 N N . ALA C 1 113 ? -1.461 -10.963 34.750 1.00 52.65 113 ALA C N 1
ATOM 4434 C CA . ALA C 1 113 ? -1.917 -11.811 35.838 1.00 52.74 113 ALA C CA 1
ATOM 4435 C C . ALA C 1 113 ? -0.696 -12.541 36.407 1.00 55.52 113 ALA C C 1
ATOM 4436 O O . ALA C 1 113 ? -0.601 -12.790 37.614 1.00 55.37 113 ALA C O 1
ATOM 4438 N N . ALA C 1 114 ? 0.243 -12.849 35.517 1.00 56.76 114 ALA C N 1
ATOM 4439 C CA . ALA C 1 114 ? 1.473 -13.556 35.859 1.00 58.54 114 ALA C CA 1
ATOM 4440 C C . ALA C 1 114 ? 2.567 -12.722 36.546 1.00 60.27 114 ALA C C 1
ATOM 4441 O O . ALA C 1 114 ? 3.162 -13.179 37.527 1.00 62.53 114 ALA C O 1
ATOM 4443 N N . THR C 1 115 ? 2.823 -11.508 36.050 1.00 60.62 115 THR C N 1
ATOM 4444 C CA . THR C 1 115 ? 3.884 -10.655 36.598 1.00 59.97 115 THR C CA 1
ATOM 4445 C C . THR C 1 115 ? 3.510 -9.436 37.458 1.00 59.08 115 THR C C 1
ATOM 4446 O O . THR C 1 115 ? 4.367 -8.892 38.165 1.00 58.64 115 THR C O 1
ATOM 4450 N N . ALA C 1 116 ? 2.253 -9.003 37.403 1.00 57.63 116 ALA C N 1
ATOM 4451 C CA . ALA C 1 116 ? 1.819 -7.833 38.173 1.00 55.47 116 ALA C CA 1
ATOM 4452 C C . ALA C 1 116 ? 0.300 -7.771 38.249 1.00 54.02 116 ALA C C 1
ATOM 4453 O O . ALA C 1 116 ? -0.324 -6.907 37.637 1.00 54.01 116 ALA C O 1
ATOM 4455 N N . PRO C 1 117 ? -0.312 -8.681 39.019 1.00 52.68 117 PRO C N 1
ATOM 4456 C CA . PRO C 1 117 ? -1.765 -8.748 39.183 1.00 51.65 117 PRO C CA 1
ATOM 4457 C C . PRO C 1 117 ? -2.477 -7.465 39.624 1.00 50.66 117 PRO C C 1
ATOM 4458 O O . PRO C 1 117 ? -3.701 -7.360 39.490 1.00 51.29 117 PRO C O 1
ATOM 4462 N N . GLU C 1 118 ? -1.734 -6.493 40.145 1.00 47.86 118 GLU C N 1
ATOM 4463 C CA . GLU C 1 118 ? -2.362 -5.252 40.572 1.00 45.16 118 GLU C CA 1
ATOM 4464 C C . GLU C 1 118 ? -2.826 -4.448 39.357 1.00 44.02 118 GLU C C 1
ATOM 4465 O O . GLU C 1 118 ? -3.776 -3.678 39.441 1.00 43.56 118 GLU C O 1
ATOM 4471 N N . LEU C 1 119 ? -2.149 -4.611 38.226 1.00 41.49 119 LEU C N 1
ATOM 4472 C CA . LEU C 1 119 ? -2.551 -3.899 37.018 1.00 39.18 119 LEU C CA 1
ATOM 4473 C C . LEU C 1 119 ? -3.879 -4.460 36.516 1.00 39.87 119 LEU C C 1
ATOM 4474 O O . LEU C 1 119 ? -4.458 -3.955 35.563 1.00 41.36 119 LEU C O 1
ATOM 4479 N N . LEU C 1 120 ? -4.366 -5.511 37.157 1.00 37.77 120 LEU C N 1
ATOM 4480 C CA . LEU C 1 120 ? -5.626 -6.067 36.738 1.00 38.25 120 LEU C CA 1
ATOM 4481 C C . LEU C 1 120 ? -6.746 -5.097 37.122 1.00 39.58 120 LEU C C 1
ATOM 4482 O O . LEU C 1 120 ? -7.850 -5.178 36.571 1.00 41.24 120 LEU C O 1
ATOM 4487 N N . VAL C 1 121 ? -6.482 -4.170 38.045 1.00 37.84 121 VAL C N 1
ATOM 4488 C CA . VAL C 1 121 ? -7.534 -3.225 38.403 1.00 39.80 121 VAL C CA 1
ATOM 4489 C C . VAL C 1 121 ? -7.757 -2.259 37.229 1.00 40.08 121 VAL C C 1
ATOM 4490 O O . VAL C 1 121 ? -8.808 -1.653 37.120 1.00 40.59 121 VAL C O 1
ATOM 4494 N N . ALA C 1 122 ? -6.765 -2.110 36.357 1.00 41.02 122 ALA C N 1
ATOM 4495 C CA . ALA C 1 122 ? -6.900 -1.221 35.201 1.00 40.56 122 ALA C CA 1
ATOM 4496 C C . ALA C 1 122 ? -7.825 -1.878 34.171 1.00 41.70 122 ALA C C 1
ATOM 4497 O O . ALA C 1 122 ? -8.637 -1.215 33.529 1.00 40.70 122 ALA C O 1
ATOM 4499 N N . HIS C 1 123 ? -7.702 -3.192 34.031 1.00 40.88 123 HIS C N 1
ATOM 4500 C CA . HIS C 1 123 ? -8.520 -3.926 33.094 1.00 39.38 123 HIS C CA 1
ATOM 4501 C C . HIS C 1 123 ? -9.943 -4.055 33.596 1.00 39.57 123 HIS C C 1
ATOM 4502 O O . HIS C 1 123 ? -10.886 -4.073 32.802 1.00 40.89 123 HIS C O 1
ATOM 4509 N N . SER C 1 124 ? -10.107 -4.121 34.912 1.00 38.12 124 SER C N 1
ATOM 4510 C CA . SER C 1 124 ? -11.439 -4.225 35.486 1.00 38.21 124 SER C CA 1
ATOM 4511 C C . SER C 1 124 ? -12.166 -2.878 35.350 1.00 38.13 124 SER C C 1
ATOM 4512 O O . SER C 1 124 ? -13.390 -2.821 35.166 1.00 38.97 124 SER C O 1
ATOM 4515 N N . TYR C 1 125 ? -11.403 -1.796 35.432 1.00 35.44 125 TYR C N 1
ATOM 4516 C CA . TYR C 1 125 ? -11.956 -0.457 35.319 1.00 36.40 125 TYR C CA 1
ATOM 4517 C C . TYR C 1 125 ? -12.364 -0.149 33.874 1.00 37.20 125 TYR C C 1
ATOM 4518 O O . TYR C 1 125 ? -13.491 0.280 33.613 1.00 35.97 125 TYR C O 1
ATOM 4527 N N . THR C 1 126 ? -11.433 -0.369 32.949 1.00 35.40 126 THR C N 1
ATOM 4528 C CA . THR C 1 126 ? -11.678 -0.106 31.543 1.00 35.04 126 THR C CA 1
ATOM 4529 C C . THR C 1 126 ? -12.935 -0.796 31.008 1.00 35.89 126 THR C C 1
ATOM 4530 O O . THR C 1 126 ? -13.772 -0.149 30.373 1.00 32.59 126 THR C O 1
ATOM 4534 N N . ARG C 1 127 ? -13.073 -2.095 31.270 1.00 36.65 127 ARG C N 1
ATOM 4535 C CA . ARG C 1 127 ? -14.236 -2.830 30.789 1.00 37.29 127 ARG C CA 1
ATOM 4536 C C . ARG C 1 127 ? -15.488 -2.622 31.628 1.00 38.36 127 ARG C C 1
ATOM 4537 O O . ARG C 1 127 ? -16.437 -1.995 31.162 1.00 41.25 127 ARG C O 1
ATOM 4545 N N . TYR C 1 128 ? -15.485 -3.121 32.862 1.00 38.56 128 TYR C N 1
ATOM 4546 C CA . TYR C 1 128 ? -16.650 -3.038 33.743 1.00 38.28 128 TYR C CA 1
ATOM 4547 C C . TYR C 1 128 ? -17.222 -1.680 34.113 1.00 38.58 128 TYR C C 1
ATOM 4548 O O . TYR C 1 128 ? -18.426 -1.480 33.998 1.00 38.86 128 TYR C O 1
ATOM 4557 N N . LEU C 1 129 ? -16.401 -0.741 34.573 1.00 39.82 129 LEU C N 1
ATOM 4558 C CA . LEU C 1 129 ? -16.973 0.554 34.938 1.00 38.40 129 LEU C CA 1
ATOM 4559 C C . LEU C 1 129 ? -17.500 1.194 33.665 1.00 38.85 129 LEU C C 1
ATOM 4560 O O . LEU C 1 129 ? -18.468 1.945 33.696 1.00 38.69 129 LEU C O 1
ATOM 4565 N N . GLY C 1 130 ? -16.861 0.876 32.545 1.00 39.14 130 GLY C N 1
ATOM 4566 C CA . GLY C 1 130 ? -17.301 1.400 31.265 1.00 41.69 130 GLY C CA 1
ATOM 4567 C C . GLY C 1 130 ? -18.616 0.794 30.805 1.00 43.19 130 GLY C C 1
ATOM 4568 O O . GLY C 1 130 ? -19.474 1.497 30.261 1.00 41.79 130 GLY C O 1
ATOM 4569 N N . ASP C 1 131 ? -18.769 -0.511 31.031 1.00 44.01 131 ASP C N 1
ATOM 4570 C CA . ASP C 1 131 ? -19.975 -1.237 30.661 1.00 45.04 131 ASP C CA 1
ATOM 4571 C C . ASP C 1 131 ? -21.142 -0.735 31.483 1.00 45.60 131 ASP C C 1
ATOM 4572 O O . ASP C 1 131 ? -22.256 -0.613 30.993 1.00 46.66 131 ASP C O 1
ATOM 4577 N N . LEU C 1 132 ? -20.883 -0.461 32.751 1.00 47.04 132 LEU C N 1
ATOM 4578 C CA . LEU C 1 132 ? -21.933 -0.007 33.647 1.00 48.22 132 LEU C CA 1
ATOM 4579 C C . LEU C 1 132 ? -22.387 1.421 33.347 1.00 48.64 132 LEU C C 1
ATOM 4580 O O . LEU C 1 132 ? -23.515 1.797 33.671 1.00 49.94 132 LEU C O 1
ATOM 4585 N N . SER C 1 133 ? -21.520 2.205 32.712 1.00 47.05 133 SER C N 1
ATOM 4586 C CA . SER C 1 133 ? -21.834 3.595 32.391 1.00 48.05 133 SER C CA 1
ATOM 4587 C C . SER C 1 133 ? -22.457 3.831 31.003 1.00 47.74 133 SER C C 1
ATOM 4588 O O . SER C 1 133 ? -23.504 4.470 30.892 1.00 45.42 133 SER C O 1
ATOM 4591 N N . GLY C 1 134 ? -21.805 3.336 29.953 1.00 47.23 134 GLY C N 1
ATOM 4592 C CA . GLY C 1 134 ? -22.331 3.519 28.611 1.00 46.37 134 GLY C CA 1
ATOM 4593 C C . GLY C 1 134 ? -23.407 2.490 28.353 1.00 46.21 134 GLY C C 1
ATOM 4594 O O . GLY C 1 134 ? -24.196 2.593 27.413 1.00 47.63 134 GLY C O 1
ATOM 4595 N N . GLY C 1 135 ? -23.424 1.494 29.224 1.00 45.08 135 GLY C N 1
ATOM 4596 C CA . GLY C 1 135 ? -24.377 0.406 29.148 1.00 46.43 135 GLY C CA 1
ATOM 4597 C C . GLY C 1 135 ? -25.657 0.596 28.365 1.00 46.11 135 GLY C C 1
ATOM 4598 O O . GLY C 1 135 ? -25.725 0.232 27.195 1.00 45.69 135 GLY C O 1
ATOM 4599 N N . GLN C 1 136 ? -26.672 1.160 29.012 1.00 48.00 136 GLN C N 1
ATOM 4600 C CA . GLN C 1 136 ? -27.977 1.364 28.386 1.00 48.84 136 GLN C CA 1
ATOM 4601 C C . GLN C 1 136 ? -28.018 2.194 27.108 1.00 48.55 136 GLN C C 1
ATOM 4602 O O . GLN C 1 136 ? -28.915 2.011 26.288 1.00 48.42 136 GLN C O 1
ATOM 4608 N N . ILE C 1 137 ? -27.073 3.109 26.936 1.00 46.20 137 ILE C N 1
ATOM 4609 C CA . ILE C 1 137 ? -27.050 3.916 25.731 1.00 44.99 137 ILE C CA 1
ATOM 4610 C C . ILE C 1 137 ? -26.637 3.058 24.521 1.00 46.56 137 ILE C C 1
ATOM 4611 O O . ILE C 1 137 ? -27.288 3.087 23.476 1.00 48.18 137 ILE C O 1
ATOM 4616 N N . LEU C 1 138 ? -25.553 2.304 24.669 1.00 46.61 138 LEU C N 1
ATOM 4617 C CA . LEU C 1 138 ? -25.058 1.443 23.604 1.00 44.89 138 LEU C CA 1
ATOM 4618 C C . LEU C 1 138 ? -26.102 0.384 23.278 1.00 45.41 138 LEU C C 1
ATOM 4619 O O . LEU C 1 138 ? -26.283 0.006 22.118 1.00 44.34 138 LEU C O 1
ATOM 4624 N N . LYS C 1 139 ? -26.786 -0.096 24.311 1.00 44.70 139 LYS C N 1
ATOM 4625 C CA . LYS C 1 139 ? -27.816 -1.100 24.118 1.00 47.01 139 LYS C CA 1
ATOM 4626 C C . LYS C 1 139 ? -28.865 -0.583 23.120 1.00 48.67 139 LYS C C 1
ATOM 4627 O O . LYS C 1 139 ? -29.114 -1.208 22.088 1.00 48.62 139 LYS C O 1
ATOM 4633 N N . LYS C 1 140 ? -29.457 0.569 23.439 1.00 50.31 140 LYS C N 1
ATOM 4634 C CA . LYS C 1 140 ? -30.484 1.210 22.618 1.00 51.53 140 LYS C CA 1
ATOM 4635 C C . LYS C 1 140 ? -30.042 1.471 21.179 1.00 50.41 140 LYS C C 1
ATOM 4636 O O . LYS C 1 140 ? -30.784 1.195 20.240 1.00 46.63 140 LYS C O 1
ATOM 4642 N N . ILE C 1 141 ? -28.844 2.020 21.007 1.00 49.20 141 ILE C N 1
ATOM 4643 C CA . ILE C 1 141 ? -28.360 2.288 19.669 1.00 49.95 141 ILE C CA 1
ATOM 4644 C C . ILE C 1 141 ? -28.324 0.968 18.921 1.00 52.62 141 ILE C C 1
ATOM 4645 O O . ILE C 1 141 ? -28.796 0.875 17.793 1.00 53.78 141 ILE C O 1
ATOM 4650 N N . ALA C 1 142 ? -27.780 -0.059 19.570 1.00 54.79 142 ALA C N 1
ATOM 4651 C CA . ALA C 1 142 ? -27.677 -1.387 18.972 1.00 55.65 142 ALA C CA 1
ATOM 4652 C C . ALA C 1 142 ? -29.057 -1.948 18.586 1.00 56.69 142 ALA C C 1
ATOM 4653 O O . ALA C 1 142 ? -29.260 -2.410 17.457 1.00 56.95 142 ALA C O 1
ATOM 4655 N N . GLN C 1 143 ? -29.994 -1.898 19.529 1.00 56.28 143 GLN C N 1
ATOM 4656 C CA . GLN C 1 143 ? -31.355 -2.390 19.319 1.00 57.61 143 GLN C CA 1
ATOM 4657 C C . GLN C 1 143 ? -32.080 -1.740 18.134 1.00 58.39 143 GLN C C 1
ATOM 4658 O O . GLN C 1 143 ? -32.806 -2.401 17.392 1.00 57.27 143 GLN C O 1
ATOM 4664 N N . ASN C 1 144 ? -31.897 -0.436 17.980 1.00 59.35 144 ASN C N 1
ATOM 4665 C CA . ASN C 1 144 ? -32.551 0.294 16.916 1.00 60.76 144 ASN C CA 1
ATOM 4666 C C . ASN C 1 144 ? -31.876 0.112 15.573 1.00 61.89 144 ASN C C 1
ATOM 4667 O O . ASN C 1 144 ? -32.544 -0.024 14.550 1.00 60.71 144 ASN C O 1
ATOM 4672 N N . ALA C 1 145 ? -30.550 0.097 15.583 1.00 63.19 145 ALA C N 1
ATOM 4673 C CA . ALA C 1 145 ? -29.779 -0.044 14.357 1.00 64.91 145 ALA C CA 1
ATOM 4674 C C . ALA C 1 145 ? -29.876 -1.426 13.722 1.00 66.17 145 ALA C C 1
ATOM 4675 O O . ALA C 1 145 ? -29.930 -1.548 12.500 1.00 66.24 145 ALA C O 1
ATOM 4677 N N . MET C 1 146 ? -29.889 -2.469 14.542 1.00 67.81 146 MET C N 1
ATOM 4678 C CA . MET C 1 146 ? -29.976 -3.818 14.009 1.00 69.96 146 MET C CA 1
ATOM 4679 C C . MET C 1 146 ? -31.375 -4.403 14.136 1.00 73.09 146 MET C C 1
ATOM 4680 O O . MET C 1 146 ? -31.534 -5.622 14.161 1.00 74.81 146 MET C O 1
ATOM 4685 N N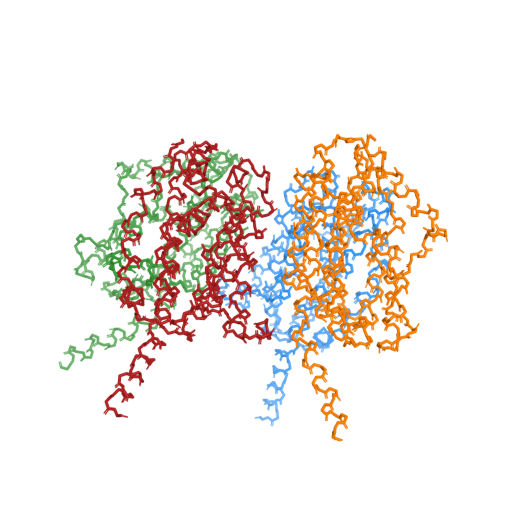 . ASN C 1 147 ? -32.386 -3.536 14.202 1.00 76.92 147 ASN C N 1
ATOM 4686 C CA . ASN C 1 147 ? -33.780 -3.980 14.322 1.00 80.10 147 ASN C CA 1
ATOM 4687 C C . ASN C 1 147 ? -33.808 -5.122 15.334 1.00 81.14 147 ASN C C 1
ATOM 4688 O O . ASN C 1 147 ? -34.439 -6.160 15.123 1.00 81.12 147 ASN C O 1
ATOM 4693 N N . LEU C 1 148 ? -33.112 -4.897 16.441 1.00 82.34 148 LEU C N 1
ATOM 4694 C CA . LEU C 1 148 ? -32.962 -5.884 17.496 1.00 83.86 148 LEU C CA 1
ATOM 4695 C C . LEU C 1 148 ? -33.807 -5.614 18.740 1.00 84.78 148 LEU C C 1
ATOM 4696 O O . LEU C 1 148 ? -33.741 -4.537 19.332 1.00 84.59 148 LEU C O 1
ATOM 4701 N N . HIS C 1 149 ? -34.612 -6.597 19.124 1.00 86.39 149 HIS C N 1
ATOM 4702 C CA . HIS C 1 149 ? -35.440 -6.482 20.320 1.00 88.32 149 HIS C CA 1
ATOM 4703 C C . HIS C 1 149 ? -34.721 -7.275 21.412 1.00 88.10 149 HIS C C 1
ATOM 4704 O O . HIS C 1 149 ? -33.595 -6.937 21.797 1.00 88.16 149 HIS C O 1
ATOM 4711 N N . ASP C 1 150 ? -35.367 -8.322 21.916 1.00 87.26 150 ASP C N 1
ATOM 4712 C CA . ASP C 1 150 ? -34.744 -9.172 22.924 1.00 85.81 150 ASP C CA 1
ATOM 4713 C C . ASP C 1 150 ? -33.845 -10.171 22.189 1.00 82.95 150 ASP C C 1
ATOM 4714 O O . ASP C 1 150 ? -34.284 -10.851 21.256 1.00 83.79 150 ASP C O 1
ATOM 4719 N N . GLY C 1 151 ? -32.585 -10.244 22.597 1.00 78.44 151 GLY C N 1
ATOM 4720 C CA . GLY C 1 151 ? -31.666 -11.157 21.949 1.00 72.63 151 GLY C CA 1
ATOM 4721 C C . GLY C 1 151 ? -30.495 -10.405 21.361 1.00 69.76 151 GLY C C 1
ATOM 4722 O O . GLY C 1 151 ? -30.673 -9.426 20.637 1.00 69.71 151 GLY C O 1
ATOM 4723 N N . GLY C 1 152 ? -29.291 -10.861 21.680 1.00 67.06 152 GLY C N 1
ATOM 4724 C CA . GLY C 1 152 ? -28.096 -10.214 21.175 1.00 63.51 152 GLY C CA 1
ATOM 4725 C C . GLY C 1 152 ? -27.842 -8.905 21.887 1.00 60.74 152 GLY C C 1
ATOM 4726 O O . GLY C 1 152 ? -27.211 -8.006 21.338 1.00 61.46 152 GLY C O 1
ATOM 4727 N N . THR C 1 153 ? -28.312 -8.809 23.126 1.00 57.46 153 THR C N 1
ATOM 4728 C CA . THR C 1 153 ? -28.163 -7.590 23.899 1.00 55.06 153 THR C CA 1
ATOM 4729 C C . THR C 1 153 ? -27.819 -7.824 25.379 1.00 53.12 153 THR C C 1
ATOM 4730 O O . THR C 1 153 ? -27.569 -6.877 26.126 1.00 52.39 153 THR C O 1
ATOM 4734 N N . ALA C 1 154 ? -27.789 -9.089 25.785 1.00 51.12 154 ALA C N 1
ATOM 4735 C CA . ALA C 1 154 ? -27.499 -9.481 27.166 1.00 48.96 154 ALA C CA 1
ATOM 4736 C C . ALA C 1 154 ? -26.267 -8.809 27.779 1.00 46.61 154 ALA C C 1
ATOM 4737 O O . ALA C 1 154 ? -26.272 -8.440 28.945 1.00 44.76 154 ALA C O 1
ATOM 4739 N N . PHE C 1 155 ? -25.216 -8.667 26.983 1.00 46.81 155 PHE C N 1
ATOM 4740 C CA . PHE C 1 155 ? -23.970 -8.034 27.406 1.00 47.61 155 PHE C CA 1
ATOM 4741 C C . PHE C 1 155 ? -24.163 -6.729 28.183 1.00 48.59 155 PHE C C 1
ATOM 4742 O O . PHE C 1 155 ? -23.406 -6.434 29.111 1.00 49.74 155 PHE C O 1
ATOM 4750 N N . TYR C 1 156 ? -25.184 -5.964 27.811 1.00 48.65 156 TYR C N 1
ATOM 4751 C CA . TYR C 1 156 ? -25.477 -4.675 28.438 1.00 49.28 156 TYR C CA 1
ATOM 4752 C C . TYR C 1 156 ? -26.391 -4.724 29.654 1.00 51.05 156 TYR C C 1
ATOM 4753 O O . TYR C 1 156 ? -26.567 -3.717 30.340 1.00 51.54 156 TYR C O 1
ATOM 4762 N N . GLU C 1 157 ? -26.991 -5.875 29.917 1.00 52.91 157 GLU C N 1
ATOM 4763 C CA . GLU C 1 157 ? -27.894 -6.000 31.054 1.00 56.24 157 GLU C CA 1
ATOM 4764 C C . GLU C 1 157 ? -27.185 -6.672 32.223 1.00 55.28 157 GLU C C 1
ATOM 4765 O O . GLU C 1 157 ? -26.565 -7.716 32.058 1.00 56.34 157 GLU C O 1
ATOM 4771 N N . PHE C 1 158 ? -27.254 -6.053 33.396 1.00 55.34 158 PHE C N 1
ATOM 4772 C CA . PHE C 1 158 ? -26.641 -6.618 34.594 1.00 55.58 158 PHE C CA 1
ATOM 4773 C C . PHE C 1 158 ? -27.756 -7.112 35.491 1.00 56.79 158 PHE C C 1
ATOM 4774 O O . PHE C 1 158 ? -28.333 -6.349 36.266 1.00 56.78 158 PHE C O 1
ATOM 4782 N N . ALA C 1 159 ? -28.051 -8.399 35.370 1.00 59.37 159 ALA C N 1
ATOM 4783 C CA . ALA C 1 159 ? -29.105 -9.042 36.139 1.00 62.05 159 ALA C CA 1
ATOM 4784 C C . ALA C 1 159 ? -28.954 -8.886 37.649 1.00 63.82 159 ALA C C 1
ATOM 4785 O O . ALA C 1 159 ? -29.828 -8.320 38.308 1.00 64.13 159 ALA C O 1
ATOM 4787 N N . ASP C 1 160 ? -27.848 -9.382 38.195 1.00 65.69 160 ASP C N 1
ATOM 4788 C CA . ASP C 1 160 ? -27.618 -9.321 39.636 1.00 67.90 160 ASP C CA 1
ATOM 4789 C C . ASP C 1 160 ? -27.322 -7.954 40.243 1.00 67.93 160 ASP C C 1
ATOM 4790 O O . ASP C 1 160 ? -26.967 -7.861 41.422 1.00 67.77 160 ASP C O 1
ATOM 4795 N N . ILE C 1 161 ? -27.463 -6.893 39.454 1.00 67.61 161 ILE C N 1
ATOM 4796 C CA . ILE C 1 161 ? -27.231 -5.559 39.987 1.00 67.24 161 ILE C CA 1
ATOM 4797 C C . ILE C 1 161 ? -28.517 -4.744 39.932 1.00 67.54 161 ILE C C 1
ATOM 4798 O O . ILE C 1 161 ? -28.908 -4.222 38.884 1.00 66.88 161 ILE C O 1
ATOM 4803 N N . ASP C 1 162 ? -29.172 -4.668 41.085 1.00 68.30 162 ASP C N 1
ATOM 4804 C CA . ASP C 1 162 ? -30.427 -3.944 41.259 1.00 68.79 162 ASP C CA 1
ATOM 4805 C C . ASP C 1 162 ? -30.236 -2.464 40.952 1.00 67.79 162 ASP C C 1
ATOM 4806 O O . ASP C 1 162 ? -30.719 -1.964 39.933 1.00 68.47 162 ASP C O 1
ATOM 4811 N N . ASP C 1 163 ? -29.537 -1.768 41.844 1.00 66.03 163 ASP C N 1
ATOM 4812 C CA . ASP C 1 163 ? -29.261 -0.350 41.661 1.00 63.71 163 ASP C CA 1
ATOM 4813 C C . ASP C 1 163 ? -27.855 -0.201 41.098 1.00 61.34 163 ASP C C 1
ATOM 4814 O O . ASP C 1 163 ? -26.863 -0.323 41.815 1.00 60.42 163 ASP C O 1
ATOM 4819 N N . GLU C 1 164 ? -27.771 0.077 39.808 1.00 58.89 164 GLU C N 1
ATOM 4820 C CA . GLU C 1 164 ? -26.480 0.218 39.166 1.00 56.99 164 GLU C CA 1
ATOM 4821 C C . GLU C 1 164 ? -25.752 1.507 39.544 1.00 54.44 164 GLU C C 1
ATOM 4822 O O . GLU C 1 164 ? -24.532 1.578 39.461 1.00 52.29 164 GLU C O 1
ATOM 4828 N N . LYS C 1 165 ? -26.502 2.512 39.987 1.00 52.79 165 LYS C N 1
ATOM 4829 C CA . LYS C 1 165 ? -25.920 3.792 40.372 1.00 52.13 165 LYS C CA 1
ATOM 4830 C C . LYS C 1 165 ? -25.253 3.737 41.733 1.00 52.75 165 LYS C C 1
ATOM 4831 O O . LYS C 1 165 ? -24.197 4.338 41.951 1.00 52.68 165 LYS C O 1
ATOM 4837 N N . ALA C 1 166 ? -25.885 3.026 42.657 1.00 52.79 166 ALA C N 1
ATOM 4838 C CA . ALA C 1 166 ? -25.336 2.876 43.989 1.00 52.09 166 ALA C CA 1
ATOM 4839 C C . ALA C 1 166 ? -24.097 1.996 43.835 1.00 52.28 166 ALA C C 1
ATOM 4840 O O . ALA C 1 166 ? -23.066 2.230 44.476 1.00 53.97 166 ALA C O 1
ATOM 4842 N N . PHE C 1 167 ? -24.196 0.994 42.966 1.00 50.64 167 PHE C N 1
ATOM 4843 C CA . PHE C 1 167 ? -23.078 0.096 42.738 1.00 49.33 167 PHE C CA 1
ATOM 4844 C C . PHE C 1 167 ? -21.862 0.850 42.205 1.00 49.26 167 PHE C C 1
ATOM 4845 O O . PHE C 1 167 ? -20.736 0.559 42.596 1.00 50.07 167 PHE C O 1
ATOM 4853 N N . LYS C 1 168 ? -22.075 1.809 41.308 1.00 49.07 168 LYS C N 1
ATOM 4854 C CA . LYS C 1 168 ? -20.950 2.571 40.768 1.00 48.65 168 LYS C CA 1
ATOM 4855 C C . LYS C 1 168 ? -20.234 3.250 41.918 1.00 47.26 168 LYS C C 1
ATOM 4856 O O . LYS C 1 168 ? -19.015 3.344 41.923 1.00 45.51 168 LYS C O 1
ATOM 4862 N N . ASN C 1 169 ? -21.002 3.728 42.892 1.00 48.63 169 ASN C N 1
ATOM 4863 C CA . ASN C 1 169 ? -20.416 4.389 44.044 1.00 50.76 169 ASN C CA 1
ATOM 4864 C C . ASN C 1 169 ? -19.642 3.401 44.891 1.00 50.17 169 ASN C C 1
ATOM 4865 O O . ASN C 1 169 ? -18.560 3.717 45.379 1.00 50.87 169 ASN C O 1
ATOM 4870 N N . THR C 1 170 ? -20.189 2.204 45.064 1.00 48.89 170 THR C N 1
ATOM 4871 C CA . THR C 1 170 ? -19.498 1.188 45.842 1.00 49.47 170 THR C CA 1
ATOM 4872 C C . THR C 1 170 ? -18.173 0.875 45.151 1.00 49.90 170 THR C C 1
ATOM 4873 O O . THR C 1 170 ? -17.122 0.793 45.797 1.00 51.67 170 THR C O 1
ATOM 4877 N N . TYR C 1 171 ? -18.235 0.726 43.830 1.00 49.68 171 TYR C N 1
ATOM 4878 C CA . TYR C 1 171 ? -17.068 0.398 43.019 1.00 48.46 171 TYR C CA 1
ATOM 4879 C C . TYR C 1 171 ? -15.987 1.497 42.972 1.00 47.97 171 TYR C C 1
ATOM 4880 O O . TYR C 1 171 ? -14.795 1.190 43.047 1.00 47.95 171 TYR C O 1
ATOM 4889 N N . ARG C 1 172 ? -16.374 2.763 42.841 1.00 46.71 172 ARG C N 1
ATOM 4890 C CA . ARG C 1 172 ? -15.367 3.823 42.818 1.00 47.76 172 ARG C CA 1
ATOM 4891 C C . ARG C 1 172 ? -14.706 3.887 44.196 1.00 48.77 172 ARG C C 1
ATOM 4892 O O . ARG C 1 172 ? -13.500 4.102 44.309 1.00 47.07 172 ARG C O 1
ATOM 4900 N N . GLN C 1 173 ? -15.509 3.715 45.245 1.00 49.49 173 GLN C N 1
ATOM 4901 C CA . GLN C 1 173 ? -14.974 3.775 46.592 1.00 51.33 173 GLN C CA 1
ATOM 4902 C C . GLN C 1 173 ? -14.000 2.629 46.805 1.00 50.23 173 GLN C C 1
ATOM 4903 O O . GLN C 1 173 ? -12.944 2.801 47.415 1.00 47.97 173 GLN C O 1
ATOM 4909 N N . ALA C 1 174 ? -14.358 1.458 46.294 1.00 49.01 174 ALA C N 1
ATOM 4910 C CA . ALA C 1 174 ? -13.486 0.308 46.414 1.00 49.42 174 ALA C CA 1
ATOM 4911 C C . ALA C 1 174 ? -12.123 0.696 45.832 1.00 50.36 174 ALA C C 1
ATOM 4912 O O . ALA C 1 174 ? -11.079 0.330 46.379 1.00 50.58 174 ALA C O 1
ATOM 4914 N N . MET C 1 175 ? -12.132 1.449 44.731 1.00 50.41 175 MET C N 1
ATOM 4915 C CA . MET C 1 175 ? -10.882 1.872 44.106 1.00 50.99 175 MET C CA 1
ATOM 4916 C C . MET C 1 175 ? -10.138 2.881 44.967 1.00 50.41 175 MET C C 1
ATOM 4917 O O . MET C 1 175 ? -8.916 2.806 45.091 1.00 50.77 175 MET C O 1
ATOM 4922 N N . ASN C 1 176 ? -10.865 3.821 45.565 1.00 49.36 176 ASN C N 1
ATOM 4923 C CA . ASN C 1 176 ? -10.229 4.822 46.417 1.00 49.93 176 ASN C CA 1
ATOM 4924 C C . ASN C 1 176 ? -9.632 4.241 47.704 1.00 50.66 176 ASN C C 1
ATOM 4925 O O . ASN C 1 176 ? -8.723 4.836 48.286 1.00 50.08 176 ASN C O 1
ATOM 4930 N N . ASP C 1 177 ? -10.138 3.090 48.148 1.00 51.10 177 ASP C N 1
ATOM 4931 C CA . ASP C 1 177 ? -9.626 2.459 49.360 1.00 52.58 177 ASP C CA 1
ATOM 4932 C C . ASP C 1 177 ? -8.574 1.407 49.061 1.00 53.42 177 ASP C C 1
ATOM 4933 O O . ASP C 1 177 ? -8.106 0.709 49.969 1.00 54.19 177 ASP C O 1
ATOM 4938 N N . LEU C 1 178 ? -8.207 1.280 47.790 1.00 52.16 178 LEU C N 1
ATOM 4939 C CA . LEU C 1 178 ? -7.184 0.319 47.416 1.00 51.33 178 LEU C CA 1
ATOM 4940 C C . LEU C 1 178 ? -5.905 0.722 48.158 1.00 51.72 178 LEU C C 1
ATOM 4941 O O . LEU C 1 178 ? -5.526 1.889 48.175 1.00 49.06 178 LEU C O 1
ATOM 4946 N N . PRO C 1 179 ? -5.243 -0.243 48.813 1.00 52.89 179 PRO C N 1
ATOM 4947 C CA . PRO C 1 179 ? -4.011 0.036 49.557 1.00 51.85 179 PRO C CA 1
ATOM 4948 C C . PRO C 1 179 ? -2.770 0.075 48.665 1.00 50.99 179 PRO C C 1
ATOM 4949 O O . PRO C 1 179 ? -1.995 -0.884 48.618 1.00 50.89 179 PRO C O 1
ATOM 4953 N N . ILE C 1 180 ? -2.581 1.189 47.963 1.00 49.64 180 ILE C N 1
ATOM 4954 C CA . ILE C 1 180 ? -1.437 1.337 47.067 1.00 47.91 180 ILE C CA 1
ATOM 4955 C C . ILE C 1 180 ? -0.839 2.737 47.157 1.00 49.02 180 ILE C C 1
ATOM 4956 O O . ILE C 1 180 ? -1.481 3.670 47.637 1.00 49.38 180 ILE C O 1
ATOM 4961 N N . ASP C 1 181 ? 0.391 2.886 46.684 1.00 49.65 181 ASP C N 1
ATOM 4962 C CA . ASP C 1 181 ? 1.040 4.190 46.703 1.00 51.49 181 ASP C CA 1
ATOM 4963 C C . ASP C 1 181 ? 0.838 4.848 45.340 1.00 51.13 181 ASP C C 1
ATOM 4964 O O . ASP C 1 181 ? 0.518 4.180 44.358 1.00 52.41 181 ASP C O 1
ATOM 4969 N N . GLN C 1 182 ? 1.033 6.158 45.285 1.00 49.95 182 GLN C N 1
ATOM 4970 C CA . GLN C 1 182 ? 0.866 6.905 44.048 1.00 48.37 182 GLN C CA 1
ATOM 4971 C C . GLN C 1 182 ? 1.639 6.277 42.883 1.00 48.47 182 GLN C C 1
ATOM 4972 O O . GLN C 1 182 ? 1.171 6.292 41.742 1.00 48.36 182 GLN C O 1
ATOM 4978 N N . ALA C 1 183 ? 2.811 5.716 43.174 1.00 46.57 183 ALA C N 1
ATOM 4979 C CA . ALA C 1 183 ? 3.642 5.098 42.141 1.00 45.33 183 ALA C CA 1
ATOM 4980 C C . ALA C 1 183 ? 2.950 3.946 41.413 1.00 44.19 183 ALA C C 1
ATOM 4981 O O . ALA C 1 183 ? 3.073 3.819 40.195 1.00 42.48 183 ALA C O 1
ATOM 4983 N N . THR C 1 184 ? 2.235 3.101 42.149 1.00 43.31 184 THR C N 1
ATOM 4984 C CA . THR C 1 184 ? 1.556 1.994 41.505 1.00 45.01 184 THR C CA 1
ATOM 4985 C C . THR C 1 184 ? 0.263 2.524 40.887 1.00 44.93 184 THR C C 1
ATOM 4986 O O . THR C 1 184 ? -0.243 1.964 39.913 1.00 45.80 184 THR C O 1
ATOM 4990 N N . ALA C 1 185 ? -0.266 3.605 41.454 1.00 41.11 185 ALA C N 1
ATOM 4991 C CA . ALA C 1 185 ? -1.476 4.208 40.920 1.00 40.98 185 ALA C CA 1
ATOM 4992 C C . ALA C 1 185 ? -1.193 4.651 39.480 1.00 41.40 185 ALA C C 1
ATOM 4993 O O . ALA C 1 185 ? -2.005 4.452 38.580 1.00 37.86 185 ALA C O 1
ATOM 4995 N N . GLU C 1 186 ? -0.021 5.239 39.272 1.00 41.11 186 GLU C N 1
ATOM 4996 C CA . GLU C 1 186 ? 0.338 5.711 37.957 1.00 42.84 186 GLU C CA 1
ATOM 4997 C C . GLU C 1 186 ? 0.583 4.569 36.996 1.00 42.05 186 GLU C C 1
ATOM 4998 O O . GLU C 1 186 ? 0.396 4.726 35.792 1.00 42.15 186 GLU C O 1
ATOM 5004 N N . ARG C 1 187 ? 0.977 3.417 37.526 1.00 39.94 187 ARG C N 1
ATOM 5005 C CA . ARG C 1 187 ? 1.202 2.259 36.681 1.00 38.29 187 ARG C CA 1
ATOM 5006 C C . ARG C 1 187 ? -0.160 1.695 36.250 1.00 37.04 187 ARG C C 1
ATOM 5007 O O . ARG C 1 187 ? -0.306 1.167 35.148 1.00 37.70 187 ARG C O 1
ATOM 5015 N N . ILE C 1 188 ? -1.148 1.802 37.129 1.00 34.08 188 ILE C N 1
ATOM 5016 C CA . ILE C 1 188 ? -2.479 1.305 36.832 1.00 35.50 188 ILE C CA 1
ATOM 5017 C C . ILE C 1 188 ? -3.168 2.199 35.779 1.00 37.74 188 ILE C C 1
ATOM 5018 O O . ILE C 1 188 ? -3.886 1.708 34.898 1.00 36.17 188 ILE C O 1
ATOM 5023 N N . VAL C 1 189 ? -2.939 3.506 35.871 1.00 36.19 189 VAL C N 1
ATOM 5024 C CA . VAL C 1 189 ? -3.525 4.433 34.920 1.00 37.71 189 VAL C CA 1
ATOM 5025 C C . VAL C 1 189 ? -2.928 4.194 33.532 1.00 37.89 189 VAL C C 1
ATOM 5026 O O . VAL C 1 189 ? -3.633 4.208 32.529 1.00 36.91 189 VAL C O 1
ATOM 5030 N N . ASP C 1 190 ? -1.626 3.960 33.478 1.00 39.44 190 ASP C N 1
ATOM 5031 C CA . ASP C 1 190 ? -0.973 3.716 32.203 1.00 39.22 190 ASP C CA 1
ATOM 5032 C C . ASP C 1 190 ? -1.511 2.436 31.559 1.00 39.28 190 ASP C C 1
ATOM 5033 O O . ASP C 1 190 ? -1.748 2.386 30.347 1.00 40.41 190 ASP C O 1
ATOM 5038 N N . GLU C 1 191 ? -1.708 1.407 32.378 1.00 37.02 191 GLU C N 1
ATOM 5039 C CA . GLU C 1 191 ? -2.214 0.125 31.913 1.00 35.63 191 GLU C CA 1
ATOM 5040 C C . GLU C 1 191 ? -3.620 0.321 31.376 1.00 34.41 191 GLU C C 1
ATOM 5041 O O . GLU C 1 191 ? -4.009 -0.295 30.384 1.00 33.64 191 GLU C O 1
ATOM 5047 N N . ALA C 1 192 ? -4.384 1.173 32.045 1.00 31.38 192 ALA C N 1
ATOM 5048 C CA . ALA C 1 192 ? -5.735 1.454 31.604 1.00 33.27 192 ALA C CA 1
ATOM 5049 C C . ALA C 1 192 ? -5.694 2.067 30.189 1.00 33.35 192 ALA C C 1
ATOM 5050 O O . ALA C 1 192 ? -6.493 1.699 29.333 1.00 33.87 192 ALA C O 1
ATOM 5052 N N . ASN C 1 193 ? -4.756 2.977 29.944 1.00 32.73 193 ASN C N 1
ATOM 5053 C CA . ASN C 1 193 ? -4.640 3.605 28.634 1.00 36.78 193 ASN C CA 1
ATOM 5054 C C . ASN C 1 193 ? -4.250 2.619 27.542 1.00 39.16 193 ASN C C 1
ATOM 5055 O O . ASN C 1 193 ? -4.534 2.853 26.367 1.00 38.94 193 ASN C O 1
ATOM 5060 N N . ASP C 1 194 ? -3.591 1.526 27.922 1.00 40.33 194 ASP C N 1
ATOM 5061 C CA . ASP C 1 194 ? -3.225 0.512 26.940 1.00 40.90 194 ASP C CA 1
ATOM 5062 C C . ASP C 1 194 ? -4.454 -0.349 26.650 1.00 38.83 194 ASP C C 1
ATOM 5063 O O . ASP C 1 194 ? -4.644 -0.791 25.525 1.00 39.09 194 ASP C O 1
ATOM 5068 N N . ALA C 1 195 ? -5.280 -0.591 27.667 1.00 35.36 195 ALA C N 1
ATOM 5069 C CA . ALA C 1 195 ? -6.482 -1.385 27.476 1.00 33.72 195 ALA C CA 1
ATOM 5070 C C . ALA C 1 195 ? -7.372 -0.680 26.449 1.00 34.32 195 ALA C C 1
ATOM 5071 O O . ALA C 1 195 ? -7.905 -1.329 25.534 1.00 32.76 195 ALA C O 1
ATOM 5073 N N . PHE C 1 196 ? -7.525 0.639 26.593 1.00 32.85 196 PHE C N 1
ATOM 5074 C CA . PHE C 1 196 ? -8.330 1.423 25.646 1.00 34.48 196 PHE C CA 1
ATOM 5075 C C . PHE C 1 196 ? -7.726 1.287 24.242 1.00 34.92 196 PHE C C 1
ATOM 5076 O O . PHE C 1 196 ? -8.449 1.234 23.248 1.00 34.44 196 PHE C O 1
ATOM 5084 N N . ALA C 1 197 ? -6.401 1.244 24.165 1.00 32.94 197 ALA C N 1
ATOM 5085 C CA . ALA C 1 197 ? -5.746 1.119 22.881 1.00 35.23 197 ALA C CA 1
ATOM 5086 C C . ALA C 1 197 ? -6.026 -0.263 22.292 1.00 38.62 197 ALA C C 1
ATOM 5087 O O . ALA C 1 197 ? -6.161 -0.419 21.070 1.00 40.74 197 ALA C O 1
ATOM 5089 N N . MET C 1 198 ? -6.139 -1.271 23.146 1.00 38.59 198 MET C N 1
ATOM 5090 C CA . MET C 1 198 ? -6.400 -2.599 22.632 1.00 41.10 198 MET C CA 1
ATOM 5091 C C . MET C 1 198 ? -7.833 -2.721 22.121 1.00 40.26 198 MET C C 1
ATOM 5092 O O . MET C 1 198 ? -8.080 -3.397 21.127 1.00 40.60 198 MET C O 1
ATOM 5097 N N . ASN C 1 199 ? -8.773 -2.063 22.783 1.00 38.83 199 ASN C N 1
ATOM 5098 C CA . ASN C 1 199 ? -10.148 -2.106 22.317 1.00 39.92 199 ASN C CA 1
ATOM 5099 C C . ASN C 1 199 ? -10.227 -1.397 20.958 1.00 41.60 199 ASN C C 1
ATOM 5100 O O . ASN C 1 199 ? -10.888 -1.884 20.039 1.00 42.97 199 ASN C O 1
ATOM 5105 N N . MET C 1 200 ? -9.531 -0.268 20.823 1.00 40.91 200 MET C N 1
ATOM 5106 C CA . MET C 1 200 ? -9.533 0.478 19.572 1.00 42.74 200 MET C CA 1
ATOM 5107 C C . MET C 1 200 ? -8.971 -0.340 18.408 1.00 44.09 200 MET C C 1
ATOM 5108 O O . MET C 1 200 ? -9.475 -0.258 17.286 1.00 41.59 200 MET C O 1
ATOM 5113 N N . LYS C 1 201 ? -7.931 -1.129 18.666 1.00 45.06 201 LYS C N 1
ATOM 5114 C CA . LYS C 1 201 ? -7.365 -1.957 17.610 1.00 44.93 201 LYS C CA 1
ATOM 5115 C C . LYS C 1 201 ? -8.409 -2.971 17.152 1.00 44.61 201 LYS C C 1
ATOM 5116 O O . LYS C 1 201 ? -8.443 -3.347 15.983 1.00 43.60 201 LYS C O 1
ATOM 5122 N N . MET C 1 202 ? -9.272 -3.408 18.062 1.00 43.79 202 MET C N 1
ATOM 5123 C CA . MET C 1 202 ? -10.300 -4.362 17.684 1.00 44.41 202 MET C CA 1
ATOM 5124 C C . MET C 1 202 ? -11.302 -3.688 16.738 1.00 45.27 202 MET C C 1
ATOM 5125 O O . MET C 1 202 ? -11.609 -4.208 15.663 1.00 44.62 202 MET C O 1
ATOM 5130 N N . PHE C 1 203 ? -11.787 -2.513 17.128 1.00 44.78 203 PHE C N 1
ATOM 5131 C CA . PHE C 1 203 ? -12.746 -1.777 16.310 1.00 43.85 203 PHE C CA 1
ATOM 5132 C C . PHE C 1 203 ? -12.215 -1.534 14.895 1.00 44.53 203 PHE C C 1
ATOM 5133 O O . PHE C 1 203 ? -12.895 -1.842 13.911 1.00 44.85 203 PHE C O 1
ATOM 5141 N N . ASN C 1 204 ? -11.008 -0.983 14.795 1.00 42.69 204 ASN C N 1
ATOM 5142 C CA . ASN C 1 204 ? -10.418 -0.708 13.496 1.00 44.68 204 ASN C CA 1
ATOM 5143 C C . ASN C 1 204 ? -10.242 -1.950 12.619 1.00 46.15 204 ASN C C 1
ATOM 5144 O O . ASN C 1 204 ? -10.055 -1.829 11.416 1.00 47.04 204 ASN C O 1
ATOM 5149 N N . GLU C 1 205 ? -10.283 -3.141 13.207 1.00 46.73 205 GLU C N 1
ATOM 5150 C CA . GLU C 1 205 ? -10.143 -4.349 12.405 1.00 48.03 205 GLU C CA 1
ATOM 5151 C C . GLU C 1 205 ? -11.453 -4.575 11.639 1.00 48.29 205 GLU C C 1
ATOM 5152 O O . GLU C 1 205 ? -11.455 -5.141 10.545 1.00 46.57 205 GLU C O 1
ATOM 5158 N N . LEU C 1 206 ? -12.561 -4.119 12.223 1.00 46.96 206 LEU C N 1
ATOM 5159 C CA . LEU C 1 206 ? -13.873 -4.270 11.615 1.00 46.34 206 LEU C CA 1
ATOM 5160 C C . LEU C 1 206 ? -14.214 -3.194 10.578 1.00 45.70 206 LEU C C 1
ATOM 5161 O O . LEU C 1 206 ? -15.233 -3.288 9.900 1.00 46.02 206 LEU C O 1
ATOM 5166 N N . GLU C 1 207 ? -13.370 -2.179 10.447 1.00 44.82 207 GLU C N 1
ATOM 5167 C CA . GLU C 1 207 ? -13.650 -1.106 9.502 1.00 45.64 207 GLU C CA 1
ATOM 5168 C C . GLU C 1 207 ? -13.876 -1.580 8.065 1.00 45.15 207 GLU C C 1
ATOM 5169 O O . GLU C 1 207 ? -14.779 -1.104 7.396 1.00 44.07 207 GLU C O 1
ATOM 5175 N N . GLY C 1 208 ? -13.053 -2.509 7.594 1.00 46.52 208 GLY C N 1
ATOM 5176 C CA . GLY C 1 208 ? -13.206 -3.012 6.240 1.00 48.18 208 GLY C CA 1
ATOM 5177 C C . GLY C 1 208 ? -14.561 -3.658 5.990 1.00 49.99 208 GLY C C 1
ATOM 5178 O O . GLY C 1 208 ? -15.255 -3.320 5.027 1.00 48.50 208 GLY C O 1
ATOM 5179 N N . ASN C 1 209 ? -14.944 -4.588 6.858 1.00 50.90 209 ASN C N 1
ATOM 5180 C CA . ASN C 1 209 ? -16.222 -5.263 6.713 1.00 53.28 209 ASN C CA 1
ATOM 5181 C C . ASN C 1 209 ? -17.381 -4.283 6.659 1.00 53.89 209 ASN C C 1
ATOM 5182 O O . ASN C 1 209 ? -18.272 -4.413 5.820 1.00 55.00 209 ASN C O 1
ATOM 5187 N N . LEU C 1 210 ? -17.374 -3.310 7.565 1.00 53.36 210 LEU C N 1
ATOM 5188 C CA . LEU C 1 210 ? -18.443 -2.324 7.618 1.00 51.05 210 LEU C CA 1
ATOM 5189 C C . LEU C 1 210 ? -18.513 -1.518 6.320 1.00 49.66 210 LEU C C 1
ATOM 5190 O O . LEU C 1 210 ? -19.601 -1.303 5.788 1.00 49.64 210 LEU C O 1
ATOM 5195 N N . ILE C 1 211 ? -17.361 -1.071 5.820 1.00 47.50 211 ILE C N 1
ATOM 5196 C CA . ILE C 1 211 ? -17.305 -0.309 4.572 1.00 48.06 211 ILE C CA 1
ATOM 5197 C C . ILE C 1 211 ? -18.034 -1.071 3.462 1.00 48.82 211 ILE C C 1
ATOM 5198 O O . ILE C 1 211 ? -18.908 -0.528 2.787 1.00 47.90 211 ILE C O 1
ATOM 5203 N N . LYS C 1 212 ? -17.654 -2.331 3.274 1.00 49.95 212 LYS C N 1
ATOM 5204 C CA . LYS C 1 212 ? -18.277 -3.173 2.265 1.00 51.95 212 LYS C CA 1
ATOM 5205 C C . LYS C 1 212 ? -19.771 -3.345 2.548 1.00 51.44 212 LYS C C 1
ATOM 5206 O O . LYS C 1 212 ? -20.606 -3.209 1.643 1.00 51.75 212 LYS C O 1
ATOM 5212 N N . ALA C 1 213 ? -20.112 -3.631 3.799 1.00 48.73 213 ALA C N 1
ATOM 5213 C CA . ALA C 1 213 ? -21.511 -3.826 4.138 1.00 48.40 213 ALA C CA 1
ATOM 5214 C C . ALA C 1 213 ? -22.307 -2.559 3.901 1.00 48.12 213 ALA C C 1
ATOM 5215 O O . ALA C 1 213 ? -23.488 -2.632 3.580 1.00 47.58 213 ALA C O 1
ATOM 5217 N N . ILE C 1 214 ? -21.677 -1.397 4.070 1.00 47.46 214 ILE C N 1
ATOM 5218 C CA . ILE C 1 214 ? -22.389 -0.141 3.839 1.00 48.62 214 ILE C CA 1
ATOM 5219 C C . ILE C 1 214 ? -22.551 0.004 2.342 1.00 48.68 214 ILE C C 1
ATOM 5220 O O . ILE C 1 214 ? -23.620 0.358 1.853 1.00 49.44 214 ILE C O 1
ATOM 5225 N N . GLY C 1 215 ? -21.479 -0.287 1.618 1.00 49.46 215 GLY C N 1
ATOM 5226 C CA . GLY C 1 215 ? -21.532 -0.209 0.177 1.00 49.57 215 GLY C CA 1
ATOM 5227 C C . GLY C 1 215 ? -22.691 -1.031 -0.347 1.00 49.60 215 GLY C C 1
ATOM 5228 O O . GLY C 1 215 ? -23.432 -0.577 -1.206 1.00 51.46 215 GLY C O 1
ATOM 5229 N N . ILE C 1 216 ? -22.870 -2.232 0.191 1.00 48.40 216 ILE C N 1
ATOM 5230 C CA . ILE C 1 216 ? -23.937 -3.114 -0.256 1.00 47.59 216 ILE C CA 1
ATOM 5231 C C . ILE C 1 216 ? -25.370 -2.609 -0.028 1.00 48.28 216 ILE C C 1
ATOM 5232 O O . ILE C 1 216 ? -26.201 -2.663 -0.935 1.00 48.06 216 ILE C O 1
ATOM 5237 N N . MET C 1 217 ? -25.673 -2.118 1.164 1.00 48.24 217 MET C N 1
ATOM 5238 C CA . MET C 1 217 ? -27.019 -1.621 1.421 1.00 48.49 217 MET C CA 1
ATOM 5239 C C . MET C 1 217 ? -27.323 -0.431 0.512 1.00 48.74 217 MET C C 1
ATOM 5240 O O . MET C 1 217 ? -28.410 -0.342 -0.054 1.00 50.25 217 MET C O 1
ATOM 5242 N N . VAL C 1 218 ? -26.364 0.477 0.357 1.00 48.10 218 VAL C N 1
ATOM 5243 C CA . VAL C 1 218 ? -26.575 1.654 -0.486 1.00 49.66 218 VAL C CA 1
ATOM 5244 C C . VAL C 1 218 ? -26.768 1.294 -1.966 1.00 50.78 218 VAL C C 1
ATOM 5245 O O . VAL C 1 218 ? -27.479 1.990 -2.702 1.00 49.93 218 VAL C O 1
ATOM 5249 N N . PHE C 1 219 ? -26.130 0.202 -2.383 1.00 50.07 219 PHE C N 1
ATOM 5250 C CA . PHE C 1 219 ? -26.215 -0.293 -3.749 1.00 49.05 219 PHE C CA 1
ATOM 5251 C C . PHE C 1 219 ? -27.603 -0.883 -3.980 1.00 50.91 219 PHE C C 1
ATOM 5252 O O . PHE C 1 219 ? -28.243 -0.603 -4.996 1.00 50.25 219 PHE C O 1
ATOM 5260 N N . ASN C 1 220 ? -28.061 -1.696 -3.028 1.00 52.38 220 ASN C N 1
ATOM 5261 C CA . ASN C 1 220 ? -29.378 -2.327 -3.105 1.00 54.22 220 ASN C CA 1
ATOM 5262 C C . ASN C 1 220 ? -30.513 -1.311 -3.069 1.00 54.82 220 ASN C C 1
ATOM 5263 O O . ASN C 1 220 ? -31.593 -1.552 -3.599 1.00 54.84 220 ASN C O 1
ATOM 5268 N N . SER C 1 221 ? -30.284 -0.178 -2.425 1.00 56.17 221 SER C N 1
ATOM 5269 C CA . SER C 1 221 ? -31.315 0.844 -2.374 1.00 56.97 221 SER C CA 1
ATOM 5270 C C . SER C 1 221 ? -31.356 1.550 -3.733 1.00 56.12 221 SER C C 1
ATOM 5271 O O . SER C 1 221 ? -32.432 1.819 -4.256 1.00 57.45 221 SER C O 1
ATOM 5274 N N . LEU C 1 222 ? -30.183 1.839 -4.299 1.00 54.39 222 LEU C N 1
ATOM 5275 C CA . LEU C 1 222 ? -30.079 2.494 -5.602 1.00 53.30 222 LEU C CA 1
ATOM 5276 C C . LEU C 1 222 ? -30.554 1.580 -6.739 1.00 54.37 222 LEU C C 1
ATOM 5277 O O . LEU C 1 222 ? -30.995 2.053 -7.786 1.00 54.44 222 LEU C O 1
ATOM 5282 N N . THR C 1 223 ? -30.461 0.272 -6.529 1.00 54.05 223 THR C N 1
ATOM 5283 C CA . THR C 1 223 ? -30.849 -0.691 -7.548 1.00 54.79 223 THR C CA 1
ATOM 5284 C C . THR C 1 223 ? -32.285 -1.192 -7.428 1.00 56.21 223 THR C C 1
ATOM 5285 O O . THR C 1 223 ? -32.863 -1.149 -6.317 1.00 57.48 223 THR C O 1
ATOM 5289 N N . VAL D 1 3 ? -17.992 -30.507 46.590 1.00 84.48 3 VAL D N 1
ATOM 5290 C CA . VAL D 1 3 ? -17.731 -31.832 45.957 1.00 84.83 3 VAL D CA 1
ATOM 5291 C C . VAL D 1 3 ? -18.946 -32.287 45.141 1.00 83.75 3 VAL D C 1
ATOM 5292 O O . VAL D 1 3 ? -19.925 -31.546 45.026 1.00 84.43 3 VAL D O 1
ATOM 5296 N N . ASN D 1 4 ? -18.866 -33.489 44.563 1.00 82.22 4 ASN D N 1
ATOM 5297 C CA . ASN D 1 4 ? -19.951 -34.060 43.755 1.00 80.23 4 ASN D CA 1
ATOM 5298 C C . ASN D 1 4 ? -19.980 -33.540 42.309 1.00 78.74 4 ASN D C 1
ATOM 5299 O O . ASN D 1 4 ? -21.046 -33.255 41.760 1.00 76.55 4 ASN D O 1
ATOM 5304 N N . LEU D 1 5 ? -18.810 -33.422 41.686 1.00 77.49 5 LEU D N 1
ATOM 5305 C CA . LEU D 1 5 ? -18.772 -32.936 40.313 1.00 76.88 5 LEU D CA 1
ATOM 5306 C C . LEU D 1 5 ? -18.889 -34.087 39.327 1.00 75.59 5 LEU D C 1
ATOM 5307 O O . LEU D 1 5 ? -19.117 -33.876 38.138 1.00 75.72 5 LEU D O 1
ATOM 5312 N N . ALA D 1 6 ? -18.739 -35.308 39.826 1.00 74.18 6 ALA D N 1
ATOM 5313 C CA . ALA D 1 6 ? -18.854 -36.480 38.971 1.00 73.54 6 ALA D CA 1
ATOM 5314 C C . ALA D 1 6 ? -20.227 -36.434 38.316 1.00 72.53 6 ALA D C 1
ATOM 5315 O O . ALA D 1 6 ? -20.380 -36.712 37.126 1.00 72.22 6 ALA D O 1
ATOM 5317 N N . SER D 1 7 ? -21.224 -36.069 39.110 1.00 71.55 7 SER D N 1
ATOM 5318 C CA . SER D 1 7 ? -22.590 -35.975 38.628 1.00 71.24 7 SER D CA 1
ATOM 5319 C C . SER D 1 7 ? -22.811 -34.697 37.826 1.00 70.33 7 SER D C 1
ATOM 5320 O O . SER D 1 7 ? -23.576 -34.681 36.862 1.00 69.23 7 SER D O 1
ATOM 5323 N N . GLN D 1 8 ? -22.138 -33.627 38.234 1.00 70.03 8 GLN D N 1
ATOM 5324 C CA . GLN D 1 8 ? -22.260 -32.342 37.559 1.00 69.72 8 GLN D CA 1
ATOM 5325 C C . GLN D 1 8 ? -21.647 -32.361 36.161 1.00 68.65 8 GLN D C 1
ATOM 5326 O O . GLN D 1 8 ? -22.144 -31.701 35.250 1.00 67.25 8 GLN D O 1
ATOM 5332 N N . LEU D 1 9 ? -20.559 -33.105 36.000 1.00 66.93 9 LEU D N 1
ATOM 5333 C CA . LEU D 1 9 ? -19.911 -33.193 34.707 1.00 65.87 9 LEU D CA 1
ATOM 5334 C C . LEU D 1 9 ? -20.792 -33.980 33.742 1.00 65.62 9 LEU D C 1
ATOM 5335 O O . LEU D 1 9 ? -20.952 -33.592 32.584 1.00 65.13 9 LEU D O 1
ATOM 5340 N N . ARG D 1 10 ? -21.383 -35.069 34.229 1.00 65.21 10 ARG D N 1
ATOM 5341 C CA . ARG D 1 10 ? -22.254 -35.899 33.401 1.00 64.78 10 ARG D CA 1
ATOM 5342 C C . ARG D 1 10 ? -23.478 -35.120 32.929 1.00 63.89 10 ARG D C 1
ATOM 5343 O O . ARG D 1 10 ? -23.803 -35.117 31.742 1.00 63.33 10 ARG D O 1
ATOM 5351 N N . GLU D 1 11 ? -24.153 -34.462 33.863 1.00 63.01 11 GLU D N 1
ATOM 5352 C CA . GLU D 1 11 ? -25.341 -33.688 33.534 1.00 63.83 11 GLU D CA 1
ATOM 5353 C C . GLU D 1 11 ? -24.989 -32.385 32.804 1.00 62.40 11 GLU D C 1
ATOM 5354 O O . GLU D 1 11 ? -25.793 -31.860 32.031 1.00 61.37 11 GLU D O 1
ATOM 5360 N N . GLY D 1 12 ? -23.783 -31.878 33.045 1.00 60.55 12 GLY D N 1
ATOM 5361 C CA . GLY D 1 12 ? -23.357 -30.632 32.425 1.00 57.75 12 GLY D CA 1
ATOM 5362 C C . GLY D 1 12 ? -22.729 -30.753 31.049 1.00 56.76 12 GLY D C 1
ATOM 5363 O O . GLY D 1 12 ? -22.527 -29.748 30.361 1.00 55.64 12 GLY D O 1
ATOM 5364 N N . THR D 1 13 ? -22.403 -31.975 30.642 1.00 55.06 13 THR D N 1
ATOM 5365 C CA . THR D 1 13 ? -21.815 -32.176 29.332 1.00 53.15 13 THR D CA 1
ATOM 5366 C C . THR D 1 13 ? -22.724 -33.013 28.442 1.00 55.10 13 THR D C 1
ATOM 5367 O O . THR D 1 13 ? -22.350 -33.351 27.318 1.00 55.29 13 THR D O 1
ATOM 5371 N N . LYS D 1 14 ? -23.922 -33.332 28.938 1.00 56.20 14 LYS D N 1
ATOM 5372 C CA . LYS D 1 14 ? -24.882 -34.130 28.172 1.00 58.32 14 LYS D CA 1
ATOM 5373 C C . LYS D 1 14 ? -25.211 -33.536 26.808 1.00 58.46 14 LYS D C 1
ATOM 5374 O O . LYS D 1 14 ? -24.929 -34.153 25.775 1.00 58.70 14 LYS D O 1
ATOM 5380 N N . LYS D 1 15 ? -25.814 -32.349 26.802 1.00 57.48 15 LYS D N 1
ATOM 5381 C CA . LYS D 1 15 ? -26.159 -31.689 25.548 1.00 57.01 15 LYS D CA 1
ATOM 5382 C C . LYS D 1 15 ? -24.959 -31.678 24.597 1.00 54.95 15 LYS D C 1
ATOM 5383 O O . LYS D 1 15 ? -25.112 -31.852 23.393 1.00 54.49 15 LYS D O 1
ATOM 5389 N N . SER D 1 16 ? -23.765 -31.478 25.144 1.00 53.47 16 SER D N 1
ATOM 5390 C CA . SER D 1 16 ? -22.557 -31.455 24.334 1.00 52.09 16 SER D CA 1
ATOM 5391 C C . SER D 1 16 ? -22.236 -32.816 23.739 1.00 51.89 16 SER D C 1
ATOM 5392 O O . SER D 1 16 ? -21.825 -32.908 22.585 1.00 52.67 16 SER D O 1
ATOM 5395 N N . HIS D 1 17 ? -22.409 -33.867 24.534 1.00 50.29 17 HIS D N 1
ATOM 5396 C CA . HIS D 1 17 ? -22.152 -35.221 24.065 1.00 49.28 17 HIS D CA 1
ATOM 5397 C C . HIS D 1 17 ? -23.153 -35.468 22.947 1.00 49.28 17 HIS D C 1
ATOM 5398 O O . HIS D 1 17 ? -22.848 -36.099 21.932 1.00 47.05 17 HIS D O 1
ATOM 5405 N N . SER D 1 18 ? -24.353 -34.940 23.147 1.00 49.14 18 SER D N 1
ATOM 5406 C CA . SER D 1 18 ? -25.422 -35.083 22.181 1.00 50.58 18 SER D CA 1
ATOM 5407 C C . SER D 1 18 ? -24.999 -34.425 20.865 1.00 50.54 18 SER D C 1
ATOM 5408 O O . SER D 1 18 ? -24.995 -35.066 19.813 1.00 49.69 18 SER D O 1
ATOM 5411 N N . MET D 1 19 ? -24.628 -33.152 20.922 1.00 50.19 19 MET D N 1
ATOM 5412 C CA . MET D 1 19 ? -24.195 -32.470 19.717 1.00 50.51 19 MET D CA 1
ATOM 5413 C C . MET D 1 19 ? -23.053 -33.241 19.061 1.00 50.03 19 MET D C 1
ATOM 5414 O O . MET D 1 19 ? -23.037 -33.415 17.840 1.00 52.18 19 MET D O 1
ATOM 5419 N N . ALA D 1 20 ? -22.111 -33.725 19.866 1.00 48.53 20 ALA D N 1
ATOM 5420 C CA . ALA D 1 20 ? -20.972 -34.481 19.332 1.00 48.14 20 ALA D CA 1
ATOM 5421 C C . ALA D 1 20 ? -21.383 -35.728 18.529 1.00 47.32 20 ALA D C 1
ATOM 5422 O O . ALA D 1 20 ? -20.777 -36.028 17.503 1.00 44.88 20 ALA D O 1
ATOM 5424 N N . GLU D 1 21 ? -22.400 -36.450 19.002 1.00 47.00 21 GLU D N 1
ATOM 5425 C CA . GLU D 1 21 ? -22.879 -37.650 18.311 1.00 49.48 21 GLU D CA 1
ATOM 5426 C C . GLU D 1 21 ? -23.481 -37.305 16.948 1.00 50.32 21 GLU D C 1
ATOM 5427 O O . GLU D 1 21 ? -23.419 -38.104 16.012 1.00 50.92 21 GLU D O 1
ATOM 5433 N N . ASN D 1 22 ? -24.075 -36.120 16.853 1.00 49.59 22 ASN D N 1
ATOM 5434 C CA . ASN D 1 22 ? -24.698 -35.690 15.621 1.00 50.30 22 ASN D CA 1
ATOM 5435 C C . ASN D 1 22 ? -23.783 -34.961 14.641 1.00 48.11 22 ASN D C 1
ATOM 5436 O O . ASN D 1 22 ? -24.245 -34.460 13.623 1.00 48.83 22 ASN D O 1
ATOM 5441 N N . VAL D 1 23 ? -22.491 -34.891 14.932 1.00 44.99 23 VAL D N 1
ATOM 5442 C CA . VAL D 1 23 ? -21.582 -34.247 13.994 1.00 43.28 23 VAL D CA 1
ATOM 5443 C C . VAL D 1 23 ? -21.515 -35.123 12.741 1.00 44.17 23 VAL D C 1
ATOM 5444 O O . VAL D 1 23 ? -21.398 -36.354 12.833 1.00 43.05 23 VAL D O 1
ATOM 5448 N N . GLY D 1 24 ? -21.590 -34.482 11.575 1.00 43.05 24 GLY D N 1
ATOM 5449 C CA . GLY D 1 24 ? -21.565 -35.195 10.309 1.00 39.95 24 GLY D CA 1
ATOM 5450 C C . GLY D 1 24 ? -20.624 -36.378 10.208 1.00 39.77 24 GLY D C 1
ATOM 5451 O O . GLY D 1 24 ? -21.057 -37.499 9.953 1.00 38.34 24 GLY D O 1
ATOM 5452 N N . PHE D 1 25 ? -19.334 -36.113 10.388 1.00 40.61 25 PHE D N 1
ATOM 5453 C CA . PHE D 1 25 ? -18.287 -37.128 10.327 1.00 39.76 25 PHE D CA 1
ATOM 5454 C C . PHE D 1 25 ? -18.604 -38.282 11.275 1.00 40.82 25 PHE D C 1
ATOM 5455 O O . PHE D 1 25 ? -18.467 -39.450 10.916 1.00 42.51 25 PHE D O 1
ATOM 5463 N N . VAL D 1 26 ? -19.036 -37.957 12.486 1.00 40.10 26 VAL D N 1
ATOM 5464 C CA . VAL D 1 26 ? -19.355 -38.988 13.454 1.00 40.57 26 VAL D CA 1
ATOM 5465 C C . VAL D 1 26 ? -20.572 -39.820 13.048 1.00 42.14 26 VAL D C 1
ATOM 5466 O O . VAL D 1 26 ? -20.542 -41.046 13.145 1.00 42.09 26 VAL D O 1
ATOM 5470 N N . LYS D 1 27 ? -21.646 -39.168 12.613 1.00 44.10 27 LYS D N 1
ATOM 5471 C CA . LYS D 1 27 ? -22.831 -39.908 12.184 1.00 44.80 27 LYS D CA 1
ATOM 5472 C C . LYS D 1 27 ? -22.457 -40.964 11.131 1.00 45.27 27 LYS D C 1
ATOM 5473 O O . LYS D 1 27 ? -22.970 -42.084 11.153 1.00 43.34 27 LYS D O 1
ATOM 5479 N N . CYS D 1 28 ? -21.544 -40.608 10.229 1.00 45.24 28 CYS D N 1
ATOM 5480 C CA . CYS D 1 28 ? -21.091 -41.524 9.188 1.00 46.17 28 CYS D CA 1
ATOM 5481 C C . CYS D 1 28 ? -20.367 -42.697 9.815 1.00 47.53 28 CYS D C 1
ATOM 5482 O O . CYS D 1 28 ? -20.610 -43.854 9.472 1.00 49.20 28 CYS D O 1
ATOM 5485 N N . PHE D 1 29 ? -19.447 -42.366 10.718 1.00 47.57 29 PHE D N 1
ATOM 5486 C CA . PHE D 1 29 ? -18.652 -43.337 11.458 1.00 44.36 29 PHE D CA 1
ATOM 5487 C C . PHE D 1 29 ? -19.608 -44.292 12.151 1.00 43.42 29 PHE D C 1
ATOM 5488 O O . PHE D 1 29 ? -19.478 -45.511 12.058 1.00 44.30 29 PHE D O 1
ATOM 5496 N N . LEU D 1 30 ? -20.569 -43.725 12.862 1.00 42.13 30 LEU D N 1
ATOM 5497 C CA . LEU D 1 30 ? -21.530 -44.528 13.583 1.00 43.27 30 LEU D CA 1
ATOM 5498 C C . LEU D 1 30 ? -22.279 -45.455 12.637 1.00 44.20 30 LEU D C 1
ATOM 5499 O O . LEU D 1 30 ? -22.634 -46.562 13.010 1.00 44.55 30 LEU D O 1
ATOM 5504 N N . LYS D 1 31 ? -22.511 -45.011 11.409 1.00 45.70 31 LYS D N 1
ATOM 5505 C CA . LYS D 1 31 ? -23.218 -45.843 10.441 1.00 47.63 31 LYS D CA 1
ATOM 5506 C C . LYS D 1 31 ? -22.282 -46.779 9.680 1.00 47.92 31 LYS D C 1
ATOM 5507 O O . LYS D 1 31 ? -22.675 -47.383 8.683 1.00 49.85 31 LYS D O 1
ATOM 5513 N N . GLY D 1 32 ? -21.044 -46.893 10.146 1.00 47.45 32 GLY D N 1
ATOM 5514 C CA . GLY D 1 32 ? -20.088 -47.776 9.499 1.00 44.74 32 GLY D CA 1
ATOM 5515 C C . GLY D 1 32 ? -19.327 -47.166 8.342 1.00 45.15 32 GLY D C 1
ATOM 5516 O O . GLY D 1 32 ? -18.564 -47.856 7.679 1.00 46.00 32 GLY D O 1
ATOM 5517 N N . VAL D 1 33 ? -19.521 -45.881 8.083 1.00 45.32 33 VAL D N 1
ATOM 5518 C CA . VAL D 1 33 ? -18.815 -45.240 6.977 1.00 48.46 33 VAL D CA 1
ATOM 5519 C C . VAL D 1 33 ? -17.583 -44.509 7.522 1.00 50.38 33 VAL D C 1
ATOM 5520 O O . VAL D 1 33 ? -17.694 -43.393 8.038 1.00 50.35 33 VAL D O 1
ATOM 5524 N N . VAL D 1 34 ? -16.416 -45.140 7.428 1.00 51.74 34 VAL D N 1
ATOM 5525 C CA . VAL D 1 34 ? -15.194 -44.518 7.927 1.00 54.53 34 VAL D CA 1
ATOM 5526 C C . VAL D 1 34 ? -14.024 -44.792 6.985 1.00 55.92 34 VAL D C 1
ATOM 5527 O O . VAL D 1 34 ? -13.800 -45.930 6.571 1.00 56.72 34 VAL D O 1
ATOM 5531 N N . GLU D 1 35 ? -13.292 -43.735 6.640 1.00 58.21 35 GLU D N 1
ATOM 5532 C CA . GLU D 1 35 ? -12.153 -43.839 5.732 1.00 59.61 35 GLU D CA 1
ATOM 5533 C C . GLU D 1 35 ? -10.805 -43.848 6.452 1.00 59.82 35 GLU D C 1
ATOM 5534 O O . GLU D 1 35 ? -10.479 -42.937 7.223 1.00 57.23 35 GLU D O 1
ATOM 5540 N N . LYS D 1 36 ? -10.018 -44.877 6.157 1.00 60.20 36 LYS D N 1
ATOM 5541 C CA . LYS D 1 36 ? -8.695 -45.053 6.740 1.00 60.77 36 LYS D CA 1
ATOM 5542 C C . LYS D 1 36 ? -7.826 -43.802 6.645 1.00 59.76 36 LYS D C 1
ATOM 5543 O O . LYS D 1 36 ? -7.044 -43.524 7.550 1.00 59.32 36 LYS D O 1
ATOM 5549 N N . ASN D 1 37 ? -7.967 -43.039 5.564 1.00 58.64 37 ASN D N 1
ATOM 5550 C CA . ASN D 1 37 ? -7.148 -41.842 5.396 1.00 57.59 37 ASN D CA 1
ATOM 5551 C C . ASN D 1 37 ? -7.525 -40.630 6.224 1.00 55.19 37 ASN D C 1
ATOM 5552 O O . ASN D 1 37 ? -6.660 -39.866 6.633 1.00 56.84 37 ASN D O 1
ATOM 5557 N N . SER D 1 38 ? -8.809 -40.436 6.471 1.00 52.72 38 SER D N 1
ATOM 5558 C CA . SER D 1 38 ? -9.217 -39.304 7.275 1.00 49.69 38 SER D CA 1
ATOM 5559 C C . SER D 1 38 ? -9.111 -39.702 8.749 1.00 48.59 38 SER D C 1
ATOM 5560 O O . SER D 1 38 ? -8.694 -38.899 9.583 1.00 47.13 38 SER D O 1
ATOM 5563 N N . TYR D 1 39 ? -9.474 -40.948 9.055 1.00 46.06 39 TYR D N 1
ATOM 5564 C CA . TYR D 1 39 ? -9.418 -41.460 10.423 1.00 45.54 39 TYR D CA 1
ATOM 5565 C C . TYR D 1 39 ? -7.986 -41.361 10.950 1.00 44.73 39 TYR D C 1
ATOM 5566 O O . TYR D 1 39 ? -7.741 -41.050 12.108 1.00 43.02 39 TYR D O 1
ATOM 5575 N N . ARG D 1 40 ? -7.056 -41.627 10.055 1.00 43.89 40 ARG D N 1
ATOM 5576 C CA . ARG D 1 40 ? -5.637 -41.585 10.314 1.00 44.81 40 ARG D CA 1
ATOM 5577 C C . ARG D 1 40 ? -5.201 -40.218 10.859 1.00 45.33 40 ARG D C 1
ATOM 5578 O O . ARG D 1 40 ? -4.293 -40.121 11.684 1.00 43.56 40 ARG D O 1
ATOM 5586 N N . LYS D 1 41 ? -5.847 -39.164 10.373 1.00 44.86 41 LYS D N 1
ATOM 5587 C CA . LYS D 1 41 ? -5.526 -37.801 10.764 1.00 42.97 41 LYS D CA 1
ATOM 5588 C C . LYS D 1 41 ? -6.142 -37.484 12.110 1.00 43.06 41 LYS D C 1
ATOM 5589 O O . LYS D 1 41 ? -5.658 -36.628 12.845 1.00 43.21 41 LYS D O 1
ATOM 5595 N N . LEU D 1 42 ? -7.226 -38.169 12.435 1.00 42.73 42 LEU D N 1
ATOM 5596 C CA . LEU D 1 42 ? -7.859 -37.965 13.722 1.00 41.93 42 LEU D CA 1
ATOM 5597 C C . LEU D 1 42 ? -6.901 -38.558 14.768 1.00 42.99 42 LEU D C 1
ATOM 5598 O O . LEU D 1 42 ? -6.711 -37.991 15.853 1.00 42.90 42 LEU D O 1
ATOM 5603 N N . VAL D 1 43 ? -6.305 -39.700 14.425 1.00 41.86 43 VAL D N 1
ATOM 5604 C CA . VAL D 1 43 ? -5.359 -40.389 15.300 1.00 44.89 43 VAL D CA 1
ATOM 5605 C C . VAL D 1 43 ? -4.156 -39.470 15.516 1.00 45.10 43 VAL D C 1
ATOM 5606 O O . VAL D 1 43 ? -3.691 -39.290 16.644 1.00 43.76 43 VAL D O 1
ATOM 5610 N N . GLY D 1 44 ? -3.672 -38.885 14.423 1.00 44.78 44 GLY D N 1
ATOM 5611 C CA . GLY D 1 44 ? -2.545 -37.974 14.497 1.00 44.97 44 GLY D CA 1
ATOM 5612 C C . GLY D 1 44 ? -2.804 -36.822 15.455 1.00 45.14 44 GLY D C 1
ATOM 5613 O O . GLY D 1 44 ? -1.923 -36.443 16.227 1.00 46.17 44 GLY D O 1
ATOM 5614 N N . ASN D 1 45 ? -4.007 -36.259 15.427 1.00 44.31 45 ASN D N 1
ATOM 5615 C CA . ASN D 1 45 ? -4.306 -35.155 16.330 1.00 46.07 45 ASN D CA 1
ATOM 5616 C C . ASN D 1 45 ? -4.472 -35.608 17.778 1.00 45.76 45 ASN D C 1
ATOM 5617 O O . ASN D 1 45 ? -4.083 -34.896 18.696 1.00 48.11 45 ASN D O 1
ATOM 5622 N N . LEU D 1 46 ? -5.044 -36.785 17.996 1.00 42.94 46 LEU D N 1
ATOM 5623 C CA . LEU D 1 46 ? -5.202 -37.254 19.359 1.00 40.96 46 LEU D CA 1
ATOM 5624 C C . LEU D 1 46 ? -3.826 -37.575 19.934 1.00 41.50 46 LEU D C 1
ATOM 5625 O O . LEU D 1 46 ? -3.612 -37.503 21.143 1.00 40.80 46 LEU D O 1
ATOM 5630 N N . TYR D 1 47 ? -2.894 -37.924 19.056 1.00 42.27 47 TYR D N 1
ATOM 5631 C CA . TYR D 1 47 ? -1.535 -38.224 19.471 1.00 44.01 47 TYR D CA 1
ATOM 5632 C C . TYR D 1 47 ? -0.909 -36.993 20.110 1.00 45.31 47 TYR D C 1
ATOM 5633 O O . TYR D 1 47 ? -0.298 -37.084 21.176 1.00 45.81 47 TYR D O 1
ATOM 5642 N N . PHE D 1 48 ? -1.061 -35.847 19.446 1.00 44.05 48 PHE D N 1
ATOM 5643 C CA . PHE D 1 48 ? -0.516 -34.597 19.947 1.00 41.84 48 PHE D CA 1
ATOM 5644 C C . PHE D 1 48 ? -1.320 -34.064 21.110 1.00 42.60 48 PHE D C 1
ATOM 5645 O O . PHE D 1 48 ? -0.780 -33.384 21.994 1.00 45.47 48 PHE D O 1
ATOM 5653 N N . VAL D 1 49 ? -2.607 -34.371 21.137 1.00 41.04 49 VAL D N 1
ATOM 5654 C CA . VAL D 1 49 ? -3.421 -33.871 22.226 1.00 40.91 49 VAL D CA 1
ATOM 5655 C C . VAL D 1 49 ? -3.205 -34.647 23.511 1.00 41.82 49 VAL D C 1
ATOM 5656 O O . VAL D 1 49 ? -3.175 -34.061 24.589 1.00 41.83 49 VAL D O 1
ATOM 5660 N N . TYR D 1 50 ? -3.050 -35.964 23.404 1.00 42.50 50 TYR D N 1
ATOM 5661 C CA . TYR D 1 50 ? -2.837 -36.780 24.594 1.00 42.98 50 TYR D CA 1
ATOM 5662 C C . TYR D 1 50 ? -1.414 -36.630 25.112 1.00 43.23 50 TYR D C 1
ATOM 5663 O O . TYR D 1 50 ? -1.204 -36.548 26.309 1.00 43.00 50 TYR D O 1
ATOM 5672 N N . SER D 1 51 ? -0.444 -36.585 24.209 1.00 45.00 51 SER D N 1
ATOM 5673 C CA . SER D 1 51 ? 0.946 -36.430 24.605 1.00 46.98 51 SER D CA 1
ATOM 5674 C C . SER D 1 51 ? 1.147 -35.173 25.444 1.00 49.59 51 SER D C 1
ATOM 5675 O O . SER D 1 51 ? 1.921 -35.174 26.402 1.00 50.82 51 SER D O 1
ATOM 5678 N N . ALA D 1 52 ? 0.438 -34.108 25.090 1.00 50.59 52 ALA D N 1
ATOM 5679 C CA . ALA D 1 52 ? 0.554 -32.855 25.811 1.00 51.35 52 ALA D CA 1
ATOM 5680 C C . ALA D 1 52 ? -0.216 -32.926 27.121 1.00 52.97 52 ALA D C 1
ATOM 5681 O O . ALA D 1 52 ? 0.239 -32.444 28.158 1.00 54.69 52 ALA D O 1
ATOM 5683 N N . MET D 1 53 ? -1.389 -33.533 27.069 1.00 53.41 53 MET D N 1
ATOM 5684 C CA . MET D 1 53 ? -2.229 -33.654 28.245 1.00 53.78 53 MET D CA 1
ATOM 5685 C C . MET D 1 53 ? -1.524 -34.504 29.298 1.00 55.05 53 MET D C 1
ATOM 5686 O O . MET D 1 53 ? -1.668 -34.265 30.496 1.00 54.98 53 MET D O 1
ATOM 5691 N N . GLU D 1 54 ? -0.749 -35.484 28.838 1.00 54.76 54 GLU D N 1
ATOM 5692 C CA . GLU D 1 54 ? -0.040 -36.406 29.722 1.00 55.58 54 GLU D CA 1
ATOM 5693 C C . GLU D 1 54 ? 1.334 -35.911 30.192 1.00 57.30 54 GLU D C 1
ATOM 5694 O O . GLU D 1 54 ? 1.928 -36.472 31.121 1.00 56.91 54 GLU D O 1
ATOM 5700 N N . GLU D 1 55 ? 1.836 -34.859 29.551 1.00 58.40 55 GLU D N 1
ATOM 5701 C CA . GLU D 1 55 ? 3.110 -34.276 29.934 1.00 58.36 55 GLU D CA 1
ATOM 5702 C C . GLU D 1 55 ? 2.817 -33.293 31.065 1.00 59.86 55 GLU D C 1
ATOM 5703 O O . GLU D 1 55 ? 3.584 -33.182 32.026 1.00 59.27 55 GLU D O 1
ATOM 5709 N N . GLU D 1 56 ? 1.687 -32.601 30.948 1.00 60.08 56 GLU D N 1
ATOM 5710 C CA . GLU D 1 56 ? 1.260 -31.637 31.952 1.00 62.06 56 GLU D CA 1
ATOM 5711 C C . GLU D 1 56 ? 0.739 -32.348 33.190 1.00 63.10 56 GLU D C 1
ATOM 5712 O O . GLU D 1 56 ? 0.794 -31.818 34.292 1.00 64.44 56 GLU D O 1
ATOM 5718 N N . MET D 1 57 ? 0.222 -33.552 33.009 1.00 64.75 57 MET D N 1
ATOM 5719 C CA . MET D 1 57 ? -0.307 -34.301 34.135 1.00 65.99 57 MET D CA 1
ATOM 5720 C C . MET D 1 57 ? 0.858 -34.917 34.905 1.00 66.18 57 MET D C 1
ATOM 5721 O O . MET D 1 57 ? 0.798 -35.085 36.125 1.00 66.16 57 MET D O 1
ATOM 5726 N N . ALA D 1 58 ? 1.923 -35.240 34.182 1.00 66.23 58 ALA D N 1
ATOM 5727 C CA . ALA D 1 58 ? 3.105 -35.832 34.788 1.00 67.77 58 ALA D CA 1
ATOM 5728 C C . ALA D 1 58 ? 3.843 -34.813 35.658 1.00 69.26 58 ALA D C 1
ATOM 5729 O O . ALA D 1 58 ? 4.654 -35.179 36.510 1.00 70.75 58 ALA D O 1
ATOM 5731 N N . LYS D 1 59 ? 3.567 -33.532 35.445 1.00 70.37 59 LYS D N 1
ATOM 5732 C CA . LYS D 1 59 ? 4.222 -32.499 36.231 1.00 71.19 59 LYS D CA 1
ATOM 5733 C C . LYS D 1 59 ? 3.382 -32.108 37.444 1.00 71.56 59 LYS D C 1
ATOM 5734 O O . LYS D 1 59 ? 3.795 -31.271 38.247 1.00 73.09 59 LYS D O 1
ATOM 5740 N N . PHE D 1 60 ? 2.210 -32.719 37.585 1.00 70.65 60 PHE D N 1
ATOM 5741 C CA . PHE D 1 60 ? 1.346 -32.420 38.718 1.00 69.76 60 PHE D CA 1
ATOM 5742 C C . PHE D 1 60 ? 0.921 -33.686 39.450 1.00 68.64 60 PHE D C 1
ATOM 5743 O O . PHE D 1 60 ? -0.166 -33.760 40.020 1.00 67.98 60 PHE D O 1
ATOM 5751 N N . LYS D 1 61 ? 1.806 -34.675 39.443 1.00 68.94 61 LYS D N 1
ATOM 5752 C CA . LYS D 1 61 ? 1.564 -35.956 40.101 1.00 69.94 61 LYS D CA 1
ATOM 5753 C C . LYS D 1 61 ? 1.276 -35.788 41.595 1.00 70.73 61 LYS D C 1
ATOM 5754 O O . LYS D 1 61 ? 0.785 -36.708 42.250 1.00 70.59 61 LYS D O 1
ATOM 5760 N N . ASP D 1 62 ? 1.583 -34.610 42.129 1.00 71.86 62 ASP D N 1
ATOM 5761 C CA . ASP D 1 62 ? 1.372 -34.341 43.548 1.00 73.32 62 ASP D CA 1
ATOM 5762 C C . ASP D 1 62 ? 0.512 -33.113 43.837 1.00 72.86 62 ASP D C 1
ATOM 5763 O O . ASP D 1 62 ? 0.103 -32.894 44.977 1.00 74.54 62 ASP D O 1
ATOM 5768 N N . HIS D 1 63 ? 0.243 -32.314 42.813 1.00 71.42 63 HIS D N 1
ATOM 5769 C CA . HIS D 1 63 ? -0.570 -31.118 42.976 1.00 70.31 63 HIS D CA 1
ATOM 5770 C C . HIS D 1 63 ? -1.733 -31.433 43.912 1.00 70.11 63 HIS D C 1
ATOM 5771 O O . HIS D 1 63 ? -2.287 -32.517 43.863 1.00 69.29 63 HIS D O 1
ATOM 5778 N N . PRO D 1 64 ? -2.100 -30.494 44.796 1.00 70.89 64 PRO D N 1
ATOM 5779 C CA . PRO D 1 64 ? -3.209 -30.713 45.738 1.00 71.03 64 PRO D CA 1
ATOM 5780 C C . PRO D 1 64 ? -4.466 -31.304 45.093 1.00 70.27 64 PRO D C 1
ATOM 5781 O O . PRO D 1 64 ? -5.042 -32.280 45.587 1.00 69.63 64 PRO D O 1
ATOM 5785 N N . ILE D 1 65 ? -4.879 -30.694 43.986 1.00 69.62 65 ILE D N 1
ATOM 5786 C CA . ILE D 1 65 ? -6.070 -31.104 43.255 1.00 69.16 65 ILE D CA 1
ATOM 5787 C C . ILE D 1 65 ? -5.805 -32.218 42.242 1.00 68.47 65 ILE D C 1
ATOM 5788 O O . ILE D 1 65 ? -6.302 -33.334 42.384 1.00 69.70 65 ILE D O 1
ATOM 5793 N N . LEU D 1 66 ? -5.021 -31.901 41.219 1.00 67.19 66 LEU D N 1
ATOM 5794 C CA . LEU D 1 66 ? -4.685 -32.848 40.160 1.00 67.01 66 LEU D CA 1
ATOM 5795 C C . LEU D 1 66 ? -4.022 -34.144 40.627 1.00 66.94 66 LEU D C 1
ATOM 5796 O O . LEU D 1 66 ? -3.752 -35.036 39.817 1.00 67.36 66 LEU D O 1
ATOM 5801 N N . SER D 1 67 ? -3.765 -34.251 41.925 1.00 65.44 67 SER D N 1
ATOM 5802 C CA . SER D 1 67 ? -3.123 -35.436 42.483 1.00 64.69 67 SER D CA 1
ATOM 5803 C C . SER D 1 67 ? -4.058 -36.633 42.495 1.00 63.59 67 SER D C 1
ATOM 5804 O O . SER D 1 67 ? -3.647 -37.757 42.188 1.00 61.82 67 SER D O 1
ATOM 5807 N N . HIS D 1 68 ? -5.317 -36.379 42.846 1.00 62.42 68 HIS D N 1
ATOM 5808 C CA . HIS D 1 68 ? -6.324 -37.427 42.934 1.00 63.26 68 HIS D CA 1
ATOM 5809 C C . HIS D 1 68 ? -6.693 -38.141 41.629 1.00 61.69 68 HIS D C 1
ATOM 5810 O O . HIS D 1 68 ? -6.929 -39.348 41.637 1.00 60.81 68 HIS D O 1
ATOM 5817 N N . ILE D 1 69 ? -6.757 -37.423 40.512 1.00 59.66 69 ILE D N 1
ATOM 5818 C CA . ILE D 1 69 ? -7.101 -38.096 39.269 1.00 58.43 69 ILE D CA 1
ATOM 5819 C C . ILE D 1 69 ? -5.875 -38.419 38.426 1.00 57.16 69 ILE D C 1
ATOM 5820 O O . ILE D 1 69 ? -5.929 -38.437 37.197 1.00 57.16 69 ILE D O 1
ATOM 5825 N N . TYR D 1 70 ? -4.763 -38.678 39.099 1.00 56.10 70 TYR D N 1
ATOM 5826 C CA . TYR D 1 70 ? -3.546 -39.030 38.396 1.00 55.87 70 TYR D CA 1
ATOM 5827 C C . TYR D 1 70 ? -3.500 -40.555 38.319 1.00 55.86 70 TYR D C 1
ATOM 5828 O O . TYR D 1 70 ? -3.153 -41.228 39.289 1.00 56.75 70 TYR D O 1
ATOM 5837 N N . PHE D 1 71 ? -3.873 -41.089 37.160 1.00 54.92 71 PHE D N 1
ATOM 5838 C CA . PHE D 1 71 ? -3.900 -42.528 36.922 1.00 53.48 71 PHE D CA 1
ATOM 5839 C C . PHE D 1 71 ? -3.123 -42.850 35.647 1.00 54.22 71 PHE D C 1
ATOM 5840 O O . PHE D 1 71 ? -3.704 -42.985 34.567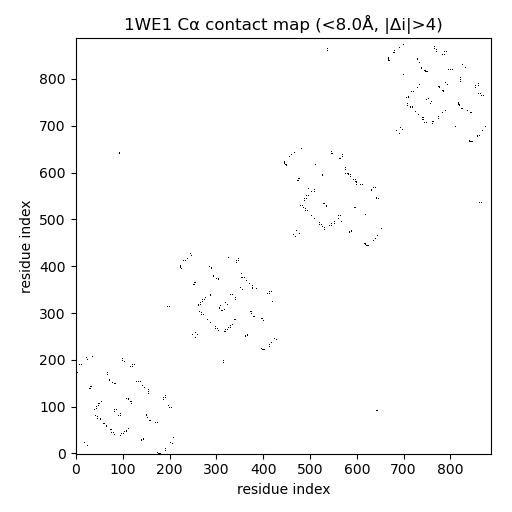 1.00 54.16 71 PHE D O 1
ATOM 5848 N N . PRO D 1 72 ? -1.795 -42.990 35.759 1.00 54.07 72 PRO D N 1
ATOM 5849 C CA . PRO D 1 72 ? -0.979 -43.293 34.583 1.00 53.68 72 PRO D CA 1
ATOM 5850 C C . PRO D 1 72 ? -1.405 -44.536 33.795 1.00 52.84 72 PRO D C 1
ATOM 5851 O O . PRO D 1 72 ? -0.912 -44.760 32.694 1.00 52.32 72 PRO D O 1
ATOM 5855 N N . GLU D 1 73 ? -2.316 -45.336 34.344 1.00 52.08 73 GLU D N 1
ATOM 5856 C CA . GLU D 1 73 ? -2.785 -46.535 33.641 1.00 53.03 73 GLU D CA 1
ATOM 5857 C C . GLU D 1 73 ? -3.610 -46.132 32.416 1.00 51.71 73 GLU D C 1
ATOM 5858 O O . GLU D 1 73 ? -3.762 -46.907 31.470 1.00 50.35 73 GLU D O 1
ATOM 5864 N N . LEU D 1 74 ? -4.133 -44.908 32.455 1.00 50.57 74 LEU D N 1
ATOM 5865 C CA . LEU D 1 74 ? -4.961 -44.359 31.390 1.00 47.63 74 LEU D CA 1
ATOM 5866 C C . LEU D 1 74 ? -4.163 -43.805 30.220 1.00 47.13 74 LEU D C 1
ATOM 5867 O O . LEU D 1 74 ? -4.702 -43.624 29.135 1.00 46.30 74 LEU D O 1
ATOM 5872 N N . ASN D 1 75 ? -2.880 -43.544 30.422 1.00 46.34 75 ASN D N 1
ATOM 5873 C CA . ASN D 1 75 ? -2.092 -42.957 29.352 1.00 45.69 75 ASN D CA 1
ATOM 5874 C C . ASN D 1 75 ? -2.229 -43.580 27.963 1.00 44.90 75 ASN D C 1
ATOM 5875 O O . ASN D 1 75 ? -1.992 -44.775 27.743 1.00 42.78 75 ASN D O 1
ATOM 5880 N N . ARG D 1 76 ? -2.605 -42.725 27.016 1.00 43.44 76 ARG D N 1
ATOM 5881 C CA . ARG D 1 76 ? -2.827 -43.147 25.644 1.00 43.07 76 ARG D CA 1
ATOM 5882 C C . ARG D 1 76 ? -1.678 -42.860 24.685 1.00 42.30 76 ARG D C 1
ATOM 5883 O O . ARG D 1 76 ? -1.608 -43.474 23.624 1.00 40.63 76 ARG D O 1
ATOM 5891 N N . LYS D 1 77 ? -0.769 -41.958 25.046 1.00 43.00 77 LYS D N 1
ATOM 5892 C CA . LYS D 1 77 ? 0.325 -41.639 24.128 1.00 45.87 77 LYS D CA 1
ATOM 5893 C C . LYS D 1 77 ? 0.944 -42.891 23.528 1.00 46.84 77 LYS D C 1
ATOM 5894 O O . LYS D 1 77 ? 1.028 -43.028 22.302 1.00 45.58 77 LYS D O 1
ATOM 5900 N N . GLN D 1 78 ? 1.363 -43.801 24.398 1.00 48.87 78 GLN D N 1
ATOM 5901 C CA . GLN D 1 78 ? 1.981 -45.046 23.975 1.00 52.49 78 GLN D CA 1
ATOM 5902 C C . GLN D 1 78 ? 1.157 -45.765 22.906 1.00 53.43 78 GLN D C 1
ATOM 5903 O O . GLN D 1 78 ? 1.657 -46.044 21.817 1.00 53.14 78 GLN D O 1
ATOM 5909 N N . SER D 1 79 ? -0.106 -46.058 23.210 1.00 53.47 79 SER D N 1
ATOM 5910 C CA . SER D 1 79 ? -0.955 -46.758 22.252 1.00 52.38 79 SER D CA 1
ATOM 5911 C C . SER D 1 79 ? -1.214 -45.983 20.952 1.00 51.26 79 SER D C 1
ATOM 5912 O O . SER D 1 79 ? -1.307 -46.593 19.885 1.00 51.45 79 SER D O 1
ATOM 5915 N N . LEU D 1 80 ? -1.333 -44.657 21.025 1.00 48.69 80 LEU D N 1
ATOM 5916 C CA . LEU D 1 80 ? -1.552 -43.873 19.814 1.00 46.90 80 LEU D CA 1
ATOM 5917 C C . LEU D 1 80 ? -0.375 -44.048 18.861 1.00 48.16 80 LEU D C 1
ATOM 5918 O O . LEU D 1 80 ? -0.535 -44.050 17.640 1.00 48.65 80 LEU D O 1
ATOM 5923 N N . GLU D 1 81 ? 0.819 -44.179 19.422 1.00 50.46 81 GLU D N 1
ATOM 5924 C CA . GLU D 1 81 ? 2.004 -44.373 18.603 1.00 51.67 81 GLU D CA 1
ATOM 5925 C C . GLU D 1 81 ? 1.892 -45.723 17.897 1.00 50.94 81 GLU D C 1
ATOM 5926 O O . GLU D 1 81 ? 2.305 -45.863 16.749 1.00 51.91 81 GLU D O 1
ATOM 5932 N N . GLN D 1 82 ? 1.334 -46.715 18.585 1.00 49.65 82 GLN D N 1
ATOM 5933 C CA . GLN D 1 82 ? 1.166 -48.039 18.002 1.00 51.26 82 GLN D CA 1
ATOM 5934 C C . GLN D 1 82 ? 0.223 -47.959 16.806 1.00 51.75 82 GLN D C 1
ATOM 5935 O O . GLN D 1 82 ? 0.495 -48.538 15.752 1.00 52.29 82 GLN D O 1
ATOM 5941 N N . ASP D 1 83 ? -0.882 -47.233 16.970 1.00 49.98 83 ASP D N 1
ATOM 5942 C CA . ASP D 1 83 ? -1.840 -47.068 15.887 1.00 49.47 83 ASP D CA 1
ATOM 5943 C C . ASP D 1 83 ? -1.240 -46.243 14.740 1.00 50.08 83 ASP D C 1
ATOM 5944 O O . ASP D 1 83 ? -1.510 -46.525 13.577 1.00 50.36 83 ASP D O 1
ATOM 5949 N N . LEU D 1 84 ? -0.422 -45.237 15.056 1.00 50.24 84 LEU D N 1
ATOM 5950 C CA . LEU D 1 84 ? 0.207 -44.413 14.017 1.00 50.88 84 LEU D CA 1
ATOM 5951 C C . LEU D 1 84 ? 1.169 -45.225 13.154 1.00 53.03 84 LEU D C 1
ATOM 5952 O O . LEU D 1 84 ? 1.284 -45.006 11.943 1.00 53.12 84 LEU D O 1
ATOM 5957 N N . GLN D 1 85 ? 1.873 -46.154 13.786 1.00 54.82 85 GLN D N 1
ATOM 5958 C CA . GLN D 1 85 ? 2.809 -47.003 13.072 1.00 56.02 85 GLN D CA 1
ATOM 5959 C C . GLN D 1 85 ? 1.992 -47.906 12.155 1.00 55.27 85 GLN D C 1
ATOM 5960 O O . GLN D 1 85 ? 2.457 -48.307 11.090 1.00 54.28 85 GLN D O 1
ATOM 5966 N N . PHE D 1 86 ? 0.766 -48.212 12.574 1.00 54.49 86 PHE D N 1
ATOM 5967 C CA . PHE D 1 86 ? -0.133 -49.049 11.781 1.00 54.02 86 PHE D CA 1
ATOM 5968 C C . PHE D 1 86 ? -0.683 -48.335 10.531 1.00 52.83 86 PHE D C 1
ATOM 5969 O O . PHE D 1 86 ? -0.685 -48.895 9.439 1.00 52.17 86 PHE D O 1
ATOM 5977 N N . TYR D 1 87 ? -1.140 -47.098 10.695 1.00 51.29 87 TYR D N 1
ATOM 5978 C CA . TYR D 1 87 ? -1.709 -46.341 9.589 1.00 51.36 87 TYR D CA 1
ATOM 5979 C C . TYR D 1 87 ? -0.715 -45.632 8.679 1.00 52.87 87 TYR D C 1
ATOM 5980 O O . TYR D 1 87 ? -1.014 -45.373 7.507 1.00 53.45 87 TYR D O 1
ATOM 5989 N N . TYR D 1 88 ? 0.463 -45.319 9.209 1.00 52.84 88 TYR D N 1
ATOM 5990 C CA . TYR D 1 88 ? 1.472 -44.605 8.435 1.00 52.13 88 TYR D CA 1
ATOM 5991 C C . TYR D 1 88 ? 2.726 -45.402 8.129 1.00 54.03 88 TYR D C 1
ATOM 5992 O O . TYR D 1 88 ? 3.596 -44.929 7.397 1.00 55.36 88 TYR D O 1
ATOM 6001 N N . GLY D 1 89 ? 2.835 -46.599 8.695 1.00 55.92 89 GLY D N 1
ATOM 6002 C CA . GLY D 1 89 ? 4.020 -47.404 8.459 1.00 56.79 89 GLY D CA 1
ATOM 6003 C C . GLY D 1 89 ? 5.149 -47.095 9.430 1.00 58.40 89 GLY D C 1
ATOM 6004 O O . GLY D 1 89 ? 5.033 -46.218 10.292 1.00 59.00 89 GLY D O 1
ATOM 6005 N N . SER D 1 90 ? 6.253 -47.817 9.278 1.00 59.38 90 SER D N 1
ATOM 6006 C CA . SER D 1 90 ? 7.428 -47.661 10.133 1.00 60.58 90 SER D CA 1
ATOM 6007 C C . SER D 1 90 ? 7.950 -46.227 10.339 1.00 61.25 90 SER D C 1
ATOM 6008 O O . SER D 1 90 ? 8.433 -45.892 11.425 1.00 60.37 90 SER D O 1
ATOM 6011 N N . ASN D 1 91 ? 7.856 -45.385 9.311 1.00 61.92 91 ASN D N 1
ATOM 6012 C CA . ASN D 1 91 ? 8.332 -44.006 9.424 1.00 61.39 91 ASN D CA 1
ATOM 6013 C C . ASN D 1 91 ? 7.242 -43.001 9.800 1.00 59.87 91 ASN D C 1
ATOM 6014 O O . ASN D 1 91 ? 7.187 -41.913 9.238 1.00 59.34 91 ASN D O 1
ATOM 6019 N N . TRP D 1 92 ? 6.398 -43.356 10.767 1.00 59.04 92 TRP D N 1
ATOM 6020 C CA . TRP D 1 92 ? 5.303 -42.490 11.208 1.00 58.71 92 TRP D CA 1
ATOM 6021 C C . TRP D 1 92 ? 5.705 -41.146 11.805 1.00 58.77 92 TRP D C 1
ATOM 6022 O O . TRP D 1 92 ? 4.983 -40.163 11.678 1.00 57.97 92 TRP D O 1
ATOM 6033 N N . ARG D 1 93 ? 6.853 -41.109 12.465 1.00 59.77 93 ARG D N 1
ATOM 6034 C CA . ARG D 1 93 ? 7.321 -39.895 13.114 1.00 60.34 93 ARG D CA 1
ATOM 6035 C C . ARG D 1 93 ? 7.528 -38.734 12.158 1.00 60.38 93 ARG D C 1
ATOM 6036 O O . ARG D 1 93 ? 7.254 -37.587 12.510 1.00 58.73 93 ARG D O 1
ATOM 6044 N N . GLN D 1 94 ? 8.008 -39.026 10.953 1.00 62.66 94 GLN D N 1
ATOM 6045 C CA . GLN D 1 94 ? 8.249 -37.971 9.970 1.00 66.45 94 GLN D CA 1
ATOM 6046 C C . GLN D 1 94 ? 7.097 -37.837 8.974 1.00 67.52 94 GLN D C 1
ATOM 6047 O O . GLN D 1 94 ? 7.267 -37.280 7.884 1.00 68.50 94 GLN D O 1
ATOM 6053 N N . GLU D 1 95 ? 5.928 -38.348 9.351 1.00 68.14 95 GLU D N 1
ATOM 6054 C CA . GLU D 1 95 ? 4.753 -38.282 8.493 1.00 68.35 95 GLU D CA 1
ATOM 6055 C C . GLU D 1 95 ? 3.541 -37.716 9.222 1.00 68.00 95 GLU D C 1
ATOM 6056 O O . GLU D 1 95 ? 2.717 -37.036 8.612 1.00 68.44 95 GLU D O 1
ATOM 6062 N N . VAL D 1 96 ? 3.434 -37.989 10.523 1.00 67.29 96 VAL D N 1
ATOM 6063 C CA . VAL D 1 96 ? 2.317 -37.478 11.319 1.00 65.98 96 VAL D CA 1
ATOM 6064 C C . VAL D 1 96 ? 2.249 -35.963 11.190 1.00 65.63 96 VAL D C 1
ATOM 6065 O O . VAL D 1 96 ? 3.267 -35.294 11.046 1.00 67.32 96 VAL D O 1
ATOM 6069 N N . LYS D 1 97 ? 1.043 -35.423 11.245 1.00 64.72 97 LYS D N 1
ATOM 6070 C CA . LYS D 1 97 ? 0.859 -33.990 11.124 1.00 63.66 97 LYS D CA 1
ATOM 6071 C C . LYS D 1 97 ? -0.242 -33.574 12.078 1.00 61.63 97 LYS D C 1
ATOM 6072 O O . LYS D 1 97 ? -1.045 -34.405 12.501 1.00 62.62 97 LYS D O 1
ATOM 6078 N N . ILE D 1 98 ? -0.267 -32.295 12.428 1.00 58.83 98 ILE D N 1
ATOM 6079 C CA . ILE D 1 98 ? -1.283 -31.768 13.326 1.00 57.29 98 ILE D CA 1
ATOM 6080 C C . ILE D 1 98 ? -2.036 -30.683 12.557 1.00 57.16 98 ILE D C 1
ATOM 6081 O O . ILE D 1 98 ? -1.427 -29.872 11.861 1.00 58.07 98 ILE D O 1
ATOM 6086 N N . SER D 1 99 ? -3.360 -30.685 12.671 1.00 56.97 99 SER D N 1
ATOM 6087 C CA . SER D 1 99 ? -4.205 -29.713 11.973 1.00 56.34 99 SER D CA 1
ATOM 6088 C C . SER D 1 99 ? -4.524 -28.510 12.857 1.00 55.40 99 SER D C 1
ATOM 6089 O O . SER D 1 99 ? -4.392 -28.571 14.072 1.00 56.50 99 SER D O 1
ATOM 6092 N N . ALA D 1 100 ? -4.958 -27.422 12.237 1.00 54.19 100 ALA D N 1
ATOM 6093 C CA . ALA D 1 100 ? -5.290 -26.215 12.972 1.00 52.67 100 ALA D CA 1
ATOM 6094 C C . ALA D 1 100 ? -6.092 -26.529 14.215 1.00 52.48 100 ALA D C 1
ATOM 6095 O O . ALA D 1 100 ? -5.711 -26.148 15.317 1.00 53.58 100 ALA D O 1
ATOM 6097 N N . ALA D 1 101 ? -7.208 -27.225 14.045 1.00 52.82 101 ALA D N 1
ATOM 6098 C CA . ALA D 1 101 ? -8.050 -27.560 15.187 1.00 52.38 101 ALA D CA 1
ATOM 6099 C C . ALA D 1 101 ? -7.271 -28.339 16.237 1.00 51.24 101 ALA D C 1
ATOM 6100 O O . ALA D 1 101 ? -7.501 -28.173 17.430 1.00 50.96 101 ALA D O 1
ATOM 6102 N N . GLY D 1 102 ? -6.352 -29.188 15.787 1.00 50.96 102 GLY D N 1
ATOM 6103 C CA . GLY D 1 102 ? -5.552 -29.970 16.717 1.00 50.10 102 GLY D CA 1
ATOM 6104 C C . GLY D 1 102 ? -4.576 -29.119 17.517 1.00 49.63 102 GLY D C 1
ATOM 6105 O O . GLY D 1 102 ? -4.458 -29.266 18.734 1.00 48.30 102 GLY D O 1
ATOM 6106 N N . GLN D 1 103 ? -3.869 -28.228 16.828 1.00 49.49 103 GLN D N 1
ATOM 6107 C CA . GLN D 1 103 ? -2.908 -27.351 17.474 1.00 49.34 103 GLN D CA 1
ATOM 6108 C C . GLN D 1 103 ? -3.650 -26.539 18.508 1.00 49.08 103 GLN D C 1
ATOM 6109 O O . GLN D 1 103 ? -3.166 -26.345 19.612 1.00 52.09 103 GLN D O 1
ATOM 6115 N N . ALA D 1 104 ? -4.841 -26.081 18.155 1.00 48.05 104 ALA D N 1
ATOM 6116 C CA . ALA D 1 104 ? -5.645 -25.298 19.076 1.00 49.07 104 ALA D CA 1
ATOM 6117 C C . ALA D 1 104 ? -5.969 -26.082 20.344 1.00 49.35 104 ALA D C 1
ATOM 6118 O O . ALA D 1 104 ? -5.940 -25.530 21.441 1.00 50.24 104 ALA D O 1
ATOM 6120 N N . TYR D 1 105 ? -6.289 -27.364 20.193 1.00 49.03 105 TYR D N 1
ATOM 6121 C CA . TYR D 1 105 ? -6.623 -28.219 21.337 1.00 49.52 105 TYR D CA 1
ATOM 6122 C C . TYR D 1 105 ? -5.420 -28.284 22.294 1.00 50.70 105 TYR D C 1
ATOM 6123 O O . TYR D 1 105 ? -5.548 -28.013 23.491 1.00 49.71 105 TYR D O 1
ATOM 6132 N N . VAL D 1 106 ? -4.260 -28.655 21.753 1.00 51.84 106 VAL D N 1
ATOM 6133 C CA . VAL D 1 106 ? -3.029 -28.747 22.529 1.00 54.33 106 VAL D CA 1
ATOM 6134 C C . VAL D 1 106 ? -2.767 -27.405 23.213 1.00 55.71 106 VAL D C 1
ATOM 6135 O O . VAL D 1 106 ? -2.690 -27.324 24.438 1.00 55.48 106 VAL D O 1
ATOM 6139 N N . ASP D 1 107 ? -2.633 -26.358 22.405 1.00 56.17 107 ASP D N 1
ATOM 6140 C CA . ASP D 1 107 ? -2.391 -25.018 22.921 1.00 57.01 107 ASP D CA 1
ATOM 6141 C C . ASP D 1 107 ? -3.225 -24.744 24.170 1.00 56.50 107 ASP D C 1
ATOM 6142 O O . ASP D 1 107 ? -2.737 -24.150 25.130 1.00 56.77 107 ASP D O 1
ATOM 6147 N N . ARG D 1 108 ? -4.476 -25.181 24.172 1.00 55.31 108 ARG D N 1
ATOM 6148 C CA . ARG D 1 108 ? -5.319 -24.935 25.331 1.00 56.71 108 ARG D CA 1
ATOM 6149 C C . ARG D 1 108 ? -4.935 -25.770 26.544 1.00 58.09 108 ARG D C 1
ATOM 6150 O O . ARG D 1 108 ? -5.099 -25.333 27.684 1.00 57.90 108 ARG D O 1
ATOM 6158 N N . VAL D 1 109 ? -4.450 -26.982 26.313 1.00 58.54 109 VAL D N 1
ATOM 6159 C CA . VAL D 1 109 ? -4.047 -27.818 27.431 1.00 59.49 109 VAL D CA 1
ATOM 6160 C C . VAL D 1 109 ? -2.810 -27.157 28.035 1.00 59.91 109 VAL D C 1
ATOM 6161 O O . VAL D 1 109 ? -2.746 -26.907 29.237 1.00 60.28 109 VAL D O 1
ATOM 6165 N N . ARG D 1 110 ? -1.840 -26.850 27.184 1.00 59.96 110 ARG D N 1
ATOM 6166 C CA . ARG D 1 110 ? -0.615 -26.213 27.632 1.00 61.19 110 ARG D CA 1
ATOM 6167 C C . ARG D 1 110 ? -0.960 -24.967 28.453 1.00 62.48 110 ARG D C 1
ATOM 6168 O O . ARG D 1 110 ? -0.399 -24.736 29.522 1.00 62.82 110 ARG D O 1
ATOM 6176 N N . GLN D 1 111 ? -1.915 -24.194 27.952 1.00 64.62 111 GLN D N 1
ATOM 6177 C CA . GLN D 1 111 ? -2.371 -22.962 28.585 1.00 65.34 111 GLN D CA 1
ATOM 6178 C C . GLN D 1 111 ? -3.028 -23.160 29.937 1.00 65.57 111 GLN D C 1
ATOM 6179 O O . GLN D 1 111 ? -2.775 -22.401 30.862 1.00 67.04 111 GLN D O 1
ATOM 6185 N N . VAL D 1 112 ? -3.891 -24.161 30.044 1.00 66.64 112 VAL D N 1
ATOM 6186 C CA . VAL D 1 112 ? -4.577 -24.442 31.303 1.00 67.93 112 VAL D CA 1
ATOM 6187 C C . VAL D 1 112 ? -3.579 -24.986 32.328 1.00 68.85 112 VAL D C 1
ATOM 6188 O O . VAL D 1 112 ? -3.767 -24.843 33.538 1.00 68.36 112 VAL D O 1
ATOM 6192 N N . ALA D 1 113 ? -2.510 -25.598 31.837 1.00 70.04 113 ALA D N 1
ATOM 6193 C CA . ALA D 1 113 ? -1.491 -26.151 32.715 1.00 72.69 113 ALA D CA 1
ATOM 6194 C C . ALA D 1 113 ? -0.724 -25.026 33.413 1.00 74.48 113 ALA D C 1
ATOM 6195 O O . ALA D 1 113 ? 0.000 -25.263 34.383 1.00 75.31 113 ALA D O 1
ATOM 6197 N N . ALA D 1 114 ? -0.901 -23.803 32.918 1.00 75.41 114 ALA D N 1
ATOM 6198 C CA . ALA D 1 114 ? -0.222 -22.630 33.462 1.00 75.71 114 ALA D CA 1
ATOM 6199 C C . ALA D 1 114 ? -1.137 -21.672 34.234 1.00 75.86 114 ALA D C 1
ATOM 6200 O O . ALA D 1 114 ? -0.900 -21.393 35.409 1.00 76.60 114 ALA D O 1
ATOM 6202 N N . THR D 1 115 ? -2.176 -21.170 33.573 1.00 75.56 115 THR D N 1
ATOM 6203 C CA . THR D 1 115 ? -3.103 -20.232 34.202 1.00 75.44 115 THR D CA 1
ATOM 6204 C C . THR D 1 115 ? -3.993 -20.850 35.282 1.00 75.11 115 THR D C 1
ATOM 6205 O O . THR D 1 115 ? -4.277 -20.208 36.299 1.00 75.67 115 THR D O 1
ATOM 6209 N N . ALA D 1 116 ? -4.434 -22.087 35.064 1.00 74.08 116 ALA D N 1
ATOM 6210 C CA . ALA D 1 116 ? -5.296 -22.778 36.027 1.00 72.91 116 ALA D CA 1
ATOM 6211 C C . ALA D 1 116 ? -5.207 -24.306 35.883 1.00 71.39 116 ALA D C 1
ATOM 6212 O O . ALA D 1 116 ? -6.111 -24.946 35.343 1.00 71.64 116 ALA D O 1
ATOM 6214 N N . PRO D 1 117 ? -4.117 -24.908 36.387 1.00 69.36 117 PRO D N 1
ATOM 6215 C CA . PRO D 1 117 ? -3.891 -26.356 36.320 1.00 67.26 117 PRO D CA 1
ATOM 6216 C C . PRO D 1 117 ? -5.010 -27.265 36.820 1.00 65.16 117 PRO D C 1
ATOM 6217 O O . PRO D 1 117 ? -5.008 -28.447 36.509 1.00 63.97 117 PRO D O 1
ATOM 6221 N N . GLU D 1 118 ? -5.960 -26.741 37.590 1.00 63.73 118 GLU D N 1
ATOM 6222 C CA . GLU D 1 118 ? -7.034 -27.596 38.084 1.00 62.99 118 GLU D CA 1
ATOM 6223 C C . GLU D 1 118 ? -8.113 -27.804 37.030 1.00 62.96 118 GLU D C 1
ATOM 6224 O O . GLU D 1 118 ? -8.991 -28.660 37.179 1.00 63.13 118 GLU D O 1
ATOM 6230 N N . LEU D 1 119 ? -8.047 -27.016 35.961 1.00 62.04 119 LEU D N 1
ATOM 6231 C CA . LEU D 1 119 ? -9.006 -27.140 34.874 1.00 60.56 119 LEU D CA 1
ATOM 6232 C C . LEU D 1 119 ? -8.628 -28.364 34.044 1.00 59.54 119 LEU D C 1
ATOM 6233 O O . LEU D 1 119 ? -9.377 -28.792 33.165 1.00 60.21 119 LEU D O 1
ATOM 6238 N N . LEU D 1 120 ? -7.456 -28.921 34.325 1.00 56.48 120 LEU D N 1
ATOM 6239 C CA . LEU D 1 120 ? -7.007 -30.113 33.624 1.00 54.37 120 LEU D CA 1
ATOM 6240 C C . LEU D 1 120 ? -7.962 -31.240 34.019 1.00 52.53 120 LEU D C 1
ATOM 6241 O O . LEU D 1 120 ? -8.036 -32.268 33.353 1.00 53.53 120 LEU D O 1
ATOM 6246 N N . VAL D 1 121 ? -8.700 -31.038 35.106 1.00 49.35 121 VAL D N 1
ATOM 6247 C CA . VAL D 1 121 ? -9.652 -32.041 35.550 1.00 47.34 121 VAL D CA 1
ATOM 6248 C C . VAL D 1 121 ? -10.676 -32.271 34.450 1.00 46.96 121 VAL D C 1
ATOM 6249 O O . VAL D 1 121 ? -11.101 -33.401 34.225 1.00 44.84 121 VAL D O 1
ATOM 6253 N N . ALA D 1 122 ? -11.066 -31.187 33.776 1.00 47.61 122 ALA D N 1
ATOM 6254 C CA . ALA D 1 122 ? -12.046 -31.234 32.683 1.00 47.04 122 ALA D CA 1
ATOM 6255 C C . ALA D 1 122 ? -11.520 -32.016 31.481 1.00 47.02 122 ALA D C 1
ATOM 6256 O O . ALA D 1 122 ? -12.230 -32.833 30.900 1.00 45.73 122 ALA D O 1
ATOM 6258 N N . HIS D 1 123 ? -10.274 -31.751 31.110 1.00 46.84 123 HIS D N 1
ATOM 6259 C CA . HIS D 1 123 ? -9.649 -32.430 29.991 1.00 48.56 123 HIS D CA 1
ATOM 6260 C C . HIS D 1 123 ? -9.446 -33.923 30.255 1.00 50.03 123 HIS D C 1
ATOM 6261 O O . HIS D 1 123 ? -9.541 -34.744 29.337 1.00 50.35 123 HIS D O 1
ATOM 6268 N N . SER D 1 124 ? -9.185 -34.271 31.511 1.00 50.59 124 SER D N 1
ATOM 6269 C CA . SER D 1 124 ? -8.973 -35.661 31.901 1.00 50.82 124 SER D CA 1
ATOM 6270 C C . SER D 1 124 ? -10.299 -36.412 31.808 1.00 51.65 124 SER D C 1
ATOM 6271 O O . SER D 1 124 ? -10.353 -37.567 31.373 1.00 52.53 124 SER D O 1
ATOM 6274 N N . TYR D 1 125 ? -11.365 -35.738 32.225 1.00 50.66 125 TYR D N 1
ATOM 6275 C CA . TYR D 1 125 ? -12.710 -36.293 32.200 1.00 48.84 125 TYR D CA 1
ATOM 6276 C C . TYR D 1 125 ? -13.187 -36.503 30.764 1.00 48.85 125 TYR D C 1
ATOM 6277 O O . TYR D 1 125 ? -13.491 -37.624 30.355 1.00 48.98 125 TYR D O 1
ATOM 6286 N N . THR D 1 126 ? -13.241 -35.407 30.012 1.00 47.07 126 THR D N 1
ATOM 6287 C CA . THR D 1 126 ? -13.692 -35.416 28.631 1.00 45.26 126 THR D CA 1
ATOM 6288 C C . THR D 1 126 ? -13.074 -36.529 27.800 1.00 45.11 126 THR D C 1
ATOM 6289 O O . THR D 1 126 ? -13.796 -37.272 27.138 1.00 44.00 126 THR D O 1
ATOM 6293 N N . ARG D 1 127 ? -11.750 -36.657 27.836 1.00 45.71 127 ARG D N 1
ATOM 6294 C CA . ARG D 1 127 ? -11.074 -37.702 27.067 1.00 46.12 127 ARG D CA 1
ATOM 6295 C C . ARG D 1 127 ? -11.081 -39.095 27.729 1.00 46.72 127 ARG D C 1
ATOM 6296 O O . ARG D 1 127 ? -11.845 -39.973 27.320 1.00 47.71 127 ARG D O 1
ATOM 6304 N N . TYR D 1 128 ? -10.243 -39.286 28.748 1.00 45.11 128 TYR D N 1
ATOM 6305 C CA . TYR D 1 128 ? -10.114 -40.570 29.448 1.00 43.60 128 TYR D CA 1
ATOM 6306 C C . TYR D 1 128 ? -11.383 -41.279 29.924 1.00 43.14 128 TYR D C 1
ATOM 6307 O O . TYR D 1 128 ? -11.528 -42.488 29.706 1.00 42.24 128 TYR D O 1
ATOM 6316 N N . LEU D 1 129 ? -12.293 -40.567 30.582 1.00 42.00 129 LEU D N 1
ATOM 6317 C CA . LEU D 1 129 ? -13.504 -41.230 31.045 1.00 43.33 129 LEU D CA 1
ATOM 6318 C C . LEU D 1 129 ? -14.382 -41.601 29.857 1.00 45.77 129 LEU D C 1
ATOM 6319 O O . LEU D 1 129 ? -15.145 -42.566 29.920 1.00 47.60 129 LEU D O 1
ATOM 6324 N N . GLY D 1 130 ? -14.271 -40.836 28.773 1.00 46.30 130 GLY D N 1
ATOM 6325 C CA . GLY D 1 130 ? -15.036 -41.136 27.578 1.00 46.76 130 GLY D CA 1
ATOM 6326 C C . GLY D 1 130 ? -14.460 -42.357 26.875 1.00 47.66 130 GLY D C 1
ATOM 6327 O O . GLY D 1 130 ? -15.196 -43.254 26.476 1.00 48.16 130 GLY D O 1
ATOM 6328 N N . ASP D 1 131 ? -13.140 -42.393 26.712 1.00 47.43 131 ASP D N 1
ATOM 6329 C CA . ASP D 1 131 ? -12.482 -43.526 26.070 1.00 48.98 131 ASP D CA 1
ATOM 6330 C C . ASP D 1 131 ? -12.855 -44.816 26.804 1.00 49.26 131 ASP D C 1
ATOM 6331 O O . ASP D 1 131 ? -12.976 -45.872 26.200 1.00 51.34 131 ASP D O 1
ATOM 6336 N N . LEU D 1 132 ? -13.014 -44.712 28.118 1.00 49.58 132 LEU D N 1
ATOM 6337 C CA . LEU D 1 132 ? -13.359 -45.836 28.975 1.00 49.74 132 LEU D CA 1
ATOM 6338 C C . LEU D 1 132 ? -14.826 -46.239 28.882 1.00 50.48 132 LEU D C 1
ATOM 6339 O O . LEU D 1 132 ? -15.170 -47.388 29.127 1.00 51.18 132 LEU D O 1
ATOM 6344 N N . SER D 1 133 ? -15.692 -45.294 28.540 1.00 50.90 133 SER D N 1
ATOM 6345 C CA . SER D 1 133 ? -17.116 -45.583 28.450 1.00 52.40 133 SER D CA 1
ATOM 6346 C C . SER D 1 133 ? -17.597 -46.023 27.066 1.00 52.36 133 SER D C 1
ATOM 6347 O O . SER D 1 133 ? -18.364 -46.977 26.953 1.00 54.49 133 SER D O 1
ATOM 6350 N N . GLY D 1 134 ? -17.160 -45.336 26.016 1.00 51.22 134 GLY D N 1
ATOM 6351 C CA . GLY D 1 134 ? -17.570 -45.714 24.673 1.00 50.77 134 GLY D CA 1
ATOM 6352 C C . GLY D 1 134 ? -16.474 -46.494 23.971 1.00 50.90 134 GLY D C 1
ATOM 6353 O O . GLY D 1 134 ? -16.557 -46.767 22.774 1.00 50.80 134 GLY D O 1
ATOM 6354 N N . GLY D 1 135 ? -15.447 -46.860 24.734 1.00 50.13 135 GLY D N 1
ATOM 6355 C CA . GLY D 1 135 ? -14.316 -47.596 24.193 1.00 50.42 135 GLY D CA 1
ATOM 6356 C C . GLY D 1 135 ? -14.612 -48.788 23.300 1.00 51.49 135 GLY D C 1
ATOM 6357 O O . GLY D 1 135 ? -14.163 -48.834 22.152 1.00 50.77 135 GLY D O 1
ATOM 6358 N N . GLN D 1 136 ? -15.359 -49.759 23.816 1.00 52.11 136 GLN D N 1
ATOM 6359 C CA . GLN D 1 136 ? -15.672 -50.941 23.032 1.00 54.28 136 GLN D CA 1
ATOM 6360 C C . GLN D 1 136 ? -16.625 -50.656 21.880 1.00 53.12 136 GLN D C 1
ATOM 6361 O O . GLN D 1 136 ? -16.433 -51.171 20.775 1.00 53.66 136 GLN D O 1
ATOM 6367 N N . ILE D 1 137 ? -17.639 -49.833 22.124 1.00 51.77 137 ILE D N 1
ATOM 6368 C CA . ILE D 1 137 ? -18.583 -49.489 21.067 1.00 50.94 137 ILE D CA 1
ATOM 6369 C C . ILE D 1 137 ? -17.814 -48.980 19.840 1.00 50.49 137 ILE D C 1
ATOM 6370 O O . ILE D 1 137 ? -17.969 -49.499 18.735 1.00 51.85 137 ILE D O 1
ATOM 6375 N N . LEU D 1 138 ? -16.975 -47.970 20.053 1.00 48.64 138 LEU D N 1
ATOM 6376 C CA . LEU D 1 138 ? -16.191 -47.367 18.983 1.00 48.18 138 LEU D CA 1
ATOM 6377 C C . LEU D 1 138 ? -15.207 -48.322 18.336 1.00 47.77 138 LEU D C 1
ATOM 6378 O O . LEU D 1 138 ? -15.001 -48.272 17.122 1.00 48.24 138 LEU D O 1
ATOM 6383 N N . LYS D 1 139 ? -14.588 -49.181 19.141 1.00 46.76 139 LYS D N 1
ATOM 6384 C CA . LYS D 1 139 ? -13.630 -50.139 18.617 1.00 47.45 139 LYS D CA 1
ATOM 6385 C C . LYS D 1 139 ? -14.280 -51.127 17.654 1.00 48.01 139 LYS D C 1
ATOM 6386 O O . LYS D 1 139 ? -13.747 -51.378 16.566 1.00 46.76 139 LYS D O 1
ATOM 6392 N N . LYS D 1 140 ? -15.422 -51.691 18.049 1.00 46.80 140 LYS D N 1
ATOM 6393 C CA . LYS D 1 140 ? -16.110 -52.652 17.191 1.00 48.42 140 LYS D CA 1
ATOM 6394 C C . LYS D 1 140 ? -16.446 -52.008 15.844 1.00 48.04 140 LYS D C 1
ATOM 6395 O O . LYS D 1 140 ? -16.168 -52.577 14.782 1.00 47.56 140 LYS D O 1
ATOM 6401 N N . ILE D 1 141 ? -17.022 -50.810 15.892 1.00 46.76 141 ILE D N 1
ATOM 6402 C CA . ILE D 1 141 ? -17.387 -50.096 14.680 1.00 46.67 141 ILE D CA 1
ATOM 6403 C C . ILE D 1 141 ? -16.171 -49.782 13.809 1.00 48.06 141 ILE D C 1
ATOM 6404 O O . ILE D 1 141 ? -16.235 -49.909 12.590 1.00 49.30 141 ILE D O 1
ATOM 6409 N N . ALA D 1 142 ? -15.061 -49.388 14.429 1.00 48.82 142 ALA D N 1
ATOM 6410 C CA . ALA D 1 142 ? -13.842 -49.081 13.678 1.00 49.25 142 ALA D CA 1
ATOM 6411 C C . ALA D 1 142 ? -13.250 -50.335 13.017 1.00 49.18 142 ALA D C 1
ATOM 6412 O O . ALA D 1 142 ? -12.746 -50.290 11.890 1.00 49.58 142 ALA D O 1
ATOM 6414 N N . GLN D 1 143 ? -13.304 -51.448 13.732 1.00 50.01 143 GLN D N 1
ATOM 6415 C CA . GLN D 1 143 ? -12.798 -52.715 13.220 1.00 52.06 143 GLN D CA 1
ATOM 6416 C C . GLN D 1 143 ? -13.609 -53.145 12.004 1.00 52.10 143 GLN D C 1
ATOM 6417 O O . GLN D 1 143 ? -13.047 -53.482 10.964 1.00 51.41 143 GLN D O 1
ATOM 6423 N N . ASN D 1 144 ? -14.932 -53.136 12.150 1.00 53.48 144 ASN D N 1
ATOM 6424 C CA . ASN D 1 144 ? -15.832 -53.527 11.071 1.00 55.26 144 ASN D CA 1
ATOM 6425 C C . ASN D 1 144 ? -15.764 -52.569 9.880 1.00 55.29 144 ASN D C 1
ATOM 6426 O O . ASN D 1 144 ? -15.593 -52.996 8.744 1.00 55.59 144 ASN D O 1
ATOM 6431 N N . ALA D 1 145 ? -15.891 -51.273 10.144 1.00 55.50 145 ALA D N 1
ATOM 6432 C CA . ALA D 1 145 ? -15.861 -50.266 9.084 1.00 54.92 145 ALA D CA 1
ATOM 6433 C C . ALA D 1 145 ? -14.638 -50.342 8.173 1.00 55.38 145 ALA D C 1
ATOM 6434 O O . ALA D 1 145 ? -14.756 -50.190 6.960 1.00 55.25 145 ALA D O 1
ATOM 6436 N N . MET D 1 146 ? -13.470 -50.579 8.758 1.00 56.36 146 MET D N 1
ATOM 6437 C CA . MET D 1 146 ? -12.231 -50.638 7.994 1.00 59.33 146 MET D CA 1
ATOM 6438 C C . MET D 1 146 ? -11.629 -52.035 7.882 1.00 61.42 146 MET D C 1
ATOM 6439 O O . MET D 1 146 ? -10.506 -52.193 7.395 1.00 61.20 146 MET D O 1
ATOM 6444 N N . ASN D 1 147 ? -12.367 -53.044 8.334 1.00 64.50 147 ASN D N 1
ATOM 6445 C CA . ASN D 1 147 ? -11.891 -54.422 8.272 1.00 67.93 147 ASN D CA 1
ATOM 6446 C C . ASN D 1 147 ? -10.526 -54.527 8.945 1.00 69.18 147 ASN D C 1
ATOM 6447 O O . ASN D 1 147 ? -9.531 -54.891 8.320 1.00 68.50 147 ASN D O 1
ATOM 6452 N N . LEU D 1 148 ? -10.499 -54.197 10.232 1.00 71.28 148 LEU D N 1
ATOM 6453 C CA . LEU D 1 148 ? -9.277 -54.227 11.032 1.00 73.28 148 LEU D CA 1
ATOM 6454 C C . LEU D 1 148 ? -9.212 -55.413 11.989 1.00 75.96 148 LEU D C 1
ATOM 6455 O O . LEU D 1 148 ? -9.954 -55.468 12.973 1.00 77.43 148 LEU D O 1
ATOM 6460 N N . HIS D 1 149 ? -8.327 -56.363 11.701 1.00 78.75 149 HIS D N 1
ATOM 6461 C CA . HIS D 1 149 ? -8.155 -57.523 12.570 1.00 81.11 149 HIS D CA 1
ATOM 6462 C C . HIS D 1 149 ? -6.897 -57.262 13.385 1.00 81.26 149 HIS D C 1
ATOM 6463 O O . HIS D 1 149 ? -6.960 -56.994 14.586 1.00 81.76 149 HIS D O 1
ATOM 6470 N N . ASP D 1 150 ? -5.762 -57.326 12.691 1.00 81.14 150 ASP D N 1
ATOM 6471 C CA . ASP D 1 150 ? -4.425 -57.120 13.252 1.00 80.21 150 ASP D CA 1
ATOM 6472 C C . ASP D 1 150 ? -4.103 -55.651 13.559 1.00 78.41 150 ASP D C 1
ATOM 6473 O O . ASP D 1 150 ? -3.789 -54.872 12.652 1.00 79.93 150 ASP D O 1
ATOM 6478 N N . GLY D 1 151 ? -4.188 -55.279 14.834 1.00 74.21 151 GLY D N 1
ATOM 6479 C CA . GLY D 1 151 ? -3.884 -53.915 15.233 1.00 69.26 151 GLY D CA 1
ATOM 6480 C C . GLY D 1 151 ? -4.726 -52.813 14.610 1.00 65.30 151 GLY D C 1
ATOM 6481 O O . GLY D 1 151 ? -5.702 -53.076 13.907 1.00 64.84 151 GLY D O 1
ATOM 6482 N N . GLY D 1 152 ? -4.334 -51.570 14.878 1.00 61.40 152 GLY D N 1
ATOM 6483 C CA . GLY D 1 152 ? -5.055 -50.422 14.364 1.00 55.42 152 GLY D CA 1
ATOM 6484 C C . GLY D 1 152 ? -6.073 -49.879 15.353 1.00 51.90 152 GLY D C 1
ATOM 6485 O O . GLY D 1 152 ? -6.674 -48.830 15.112 1.00 51.62 152 GLY D O 1
ATOM 6486 N N . THR D 1 153 ? -6.265 -50.584 16.468 1.00 49.26 153 THR D N 1
ATOM 6487 C CA . THR D 1 153 ? -7.229 -50.170 17.492 1.00 46.81 153 THR D CA 1
ATOM 6488 C C . THR D 1 153 ? -6.683 -50.124 18.941 1.00 45.05 153 THR D C 1
ATOM 6489 O O . THR D 1 153 ? -7.461 -50.149 19.904 1.00 39.63 153 THR D O 1
ATOM 6493 N N . ALA D 1 154 ? -5.360 -50.054 19.089 1.00 44.58 154 ALA D N 1
ATOM 6494 C CA . ALA D 1 154 ? -4.719 -50.018 20.414 1.00 45.26 154 ALA D CA 1
ATOM 6495 C C . ALA D 1 154 ? -5.278 -48.920 21.324 1.00 44.68 154 ALA D C 1
ATOM 6496 O O . ALA D 1 154 ? -5.491 -49.132 22.513 1.00 44.42 154 ALA D O 1
ATOM 6498 N N . PHE D 1 155 ? -5.517 -47.750 20.746 1.00 44.95 155 PHE D N 1
ATOM 6499 C CA . PHE D 1 155 ? -6.043 -46.608 21.473 1.00 44.45 155 PHE D CA 1
ATOM 6500 C C . PHE D 1 155 ? -7.270 -46.928 22.315 1.00 44.56 155 PHE D C 1
ATOM 6501 O O . PHE D 1 155 ? -7.489 -46.315 23.360 1.00 46.83 155 PHE D O 1
ATOM 6509 N N . TYR D 1 156 ? -8.070 -47.887 21.871 1.00 45.15 156 TYR D N 1
ATOM 6510 C CA . TYR D 1 156 ? -9.286 -48.245 22.596 1.00 46.81 156 TYR D CA 1
ATOM 6511 C C . TYR D 1 156 ? -9.070 -49.294 23.675 1.00 48.04 156 TYR D C 1
ATOM 6512 O O . TYR D 1 156 ? -9.860 -49.394 24.599 1.00 48.41 156 TYR D O 1
ATOM 6521 N N . GLU D 1 157 ? -8.014 -50.087 23.554 1.00 50.24 157 GLU D N 1
ATOM 6522 C CA . GLU D 1 157 ? -7.750 -51.122 24.546 1.00 54.80 157 GLU D CA 1
ATOM 6523 C C . GLU D 1 157 ? -6.924 -50.588 25.723 1.00 56.48 157 GLU D C 1
ATOM 6524 O O . GLU D 1 157 ? -5.861 -50.001 25.525 1.00 57.70 157 GLU D O 1
ATOM 6526 N N . PHE D 1 158 ? -7.417 -50.772 26.943 1.00 57.49 158 PHE D N 1
ATOM 6527 C CA . PHE D 1 158 ? -6.680 -50.312 28.115 1.00 61.19 158 PHE D CA 1
ATOM 6528 C C . PHE D 1 158 ? -5.998 -51.480 28.805 1.00 63.12 158 PHE D C 1
ATOM 6529 O O . PHE D 1 158 ? -6.415 -51.917 29.880 1.00 63.03 158 PHE D O 1
ATOM 6537 N N . ALA D 1 159 ? -4.934 -51.967 28.174 1.00 64.97 159 ALA D N 1
ATOM 6538 C CA . ALA D 1 159 ? -4.164 -53.097 28.673 1.00 67.27 159 ALA D CA 1
ATOM 6539 C C . ALA D 1 159 ? -3.852 -53.047 30.169 1.00 69.09 159 ALA D C 1
ATOM 6540 O O . ALA D 1 159 ? -3.972 -54.056 30.866 1.00 70.46 159 ALA D O 1
ATOM 6542 N N . ASP D 1 160 ? -3.459 -51.880 30.667 1.00 70.22 160 ASP D N 1
ATOM 6543 C CA . ASP D 1 160 ? -3.109 -51.757 32.077 1.00 71.51 160 ASP D CA 1
ATOM 6544 C C . ASP D 1 160 ? -4.292 -51.779 33.038 1.00 71.99 160 ASP D C 1
ATOM 6545 O O . ASP D 1 160 ? -4.102 -51.651 34.248 1.00 72.63 160 ASP D O 1
ATOM 6550 N N . ILE D 1 161 ? -5.506 -51.949 32.522 1.00 71.34 161 ILE D N 1
ATOM 6551 C CA . ILE D 1 161 ? -6.669 -51.985 33.404 1.00 71.69 161 ILE D CA 1
ATOM 6552 C C . ILE D 1 161 ? -7.515 -53.247 33.201 1.00 74.43 161 ILE D C 1
ATOM 6553 O O . ILE D 1 161 ? -8.175 -53.420 32.172 1.00 75.02 161 ILE D O 1
ATOM 6558 N N . ASP D 1 162 ? -7.483 -54.122 34.204 1.00 76.64 162 ASP D N 1
ATOM 6559 C CA . ASP D 1 162 ? -8.208 -55.392 34.181 1.00 79.41 162 ASP D CA 1
ATOM 6560 C C . ASP D 1 162 ? -9.718 -55.216 34.313 1.00 79.65 162 ASP D C 1
ATOM 6561 O O . ASP D 1 162 ? -10.481 -55.643 33.442 1.00 79.98 162 ASP D O 1
ATOM 6566 N N . ASP D 1 163 ? -10.146 -54.610 35.416 1.00 79.01 163 ASP D N 1
ATOM 6567 C CA . ASP D 1 163 ? -11.564 -54.354 35.644 1.00 78.20 163 ASP D CA 1
ATOM 6568 C C . ASP D 1 163 ? -11.774 -52.867 35.399 1.00 76.47 163 ASP D C 1
ATOM 6569 O O . ASP D 1 163 ? -11.297 -52.034 36.167 1.00 76.59 163 ASP D O 1
ATOM 6574 N N . GLU D 1 164 ? -12.496 -52.537 34.334 1.00 74.43 164 GLU D N 1
ATOM 6575 C CA . GLU D 1 164 ? -12.729 -51.145 33.977 1.00 71.51 164 GLU D CA 1
ATOM 6576 C C . GLU D 1 164 ? -13.990 -50.528 34.569 1.00 69.86 164 GLU D C 1
ATOM 6577 O O . GLU D 1 164 ? -14.057 -49.312 34.759 1.00 69.27 164 GLU D O 1
ATOM 6583 N N . LYS D 1 165 ? -14.989 -51.348 34.873 1.00 68.24 165 LYS D N 1
ATOM 6584 C CA . LYS D 1 165 ? -16.207 -50.802 35.457 1.00 67.53 165 LYS D CA 1
ATOM 6585 C C . LYS D 1 165 ? -15.906 -50.353 36.881 1.00 66.00 165 LYS D C 1
ATOM 6586 O O . LYS D 1 165 ? -16.567 -49.467 37.421 1.00 65.22 165 LYS D O 1
ATOM 6592 N N . ALA D 1 166 ? -14.892 -50.972 37.475 1.00 65.16 166 ALA D N 1
ATOM 6593 C CA . ALA D 1 166 ? -14.472 -50.645 38.828 1.00 64.26 166 ALA D CA 1
ATOM 6594 C C . ALA D 1 166 ? -13.586 -49.407 38.780 1.00 64.39 166 ALA D C 1
ATOM 6595 O O . ALA D 1 166 ? -13.677 -48.532 39.642 1.00 64.02 166 ALA D O 1
ATOM 6597 N N . PHE D 1 167 ? -12.724 -49.337 37.768 1.00 64.01 167 PHE D N 1
ATOM 6598 C CA . PHE D 1 167 ? -11.842 -48.189 37.613 1.00 63.76 167 PHE D CA 1
ATOM 6599 C C . PHE D 1 167 ? -12.711 -46.959 37.399 1.00 64.19 167 PHE D C 1
ATOM 6600 O O . PHE D 1 167 ? -12.443 -45.891 37.954 1.00 64.14 167 PHE D O 1
ATOM 6608 N N . LYS D 1 168 ? -13.751 -47.122 36.585 1.00 65.01 168 LYS D N 1
ATOM 6609 C CA . LYS D 1 168 ? -14.679 -46.039 36.289 1.00 65.89 168 LYS D CA 1
ATOM 6610 C C . LYS D 1 168 ? -15.237 -45.508 37.606 1.00 66.02 168 LYS D C 1
ATOM 6611 O O . LYS D 1 168 ? -15.492 -44.313 37.744 1.00 65.59 168 LYS D O 1
ATOM 6617 N N . ASN D 1 169 ? -15.406 -46.401 38.579 1.00 67.40 169 ASN D N 1
ATOM 6618 C CA . ASN D 1 169 ? -15.913 -46.015 39.898 1.00 69.41 169 ASN D CA 1
ATOM 6619 C C . ASN D 1 169 ? -14.864 -45.231 40.685 1.00 68.19 169 ASN D C 1
ATOM 6620 O O . ASN D 1 169 ? -15.128 -44.130 41.170 1.00 67.31 169 ASN D O 1
ATOM 6625 N N . THR D 1 170 ? -13.678 -45.814 40.814 1.00 68.21 170 THR D N 1
ATOM 6626 C CA . THR D 1 170 ? -12.581 -45.170 41.527 1.00 68.57 170 THR D CA 1
ATOM 6627 C C . THR D 1 170 ? -12.387 -43.765 40.952 1.00 67.94 170 THR D C 1
ATOM 6628 O O . THR D 1 170 ? -12.207 -42.799 41.694 1.00 66.80 170 THR D O 1
ATOM 6632 N N . TYR D 1 171 ? -12.437 -43.663 39.625 1.00 68.04 171 TYR D N 1
ATOM 6633 C CA . TYR D 1 171 ? -12.256 -42.384 38.947 1.00 68.17 171 TYR D CA 1
ATOM 6634 C C . TYR D 1 171 ? -13.382 -41.388 39.242 1.00 69.29 171 TYR D C 1
ATOM 6635 O O . TYR D 1 171 ? -13.135 -40.188 39.341 1.00 68.10 171 TYR D O 1
ATOM 6644 N N . ARG D 1 172 ? -14.613 -41.873 39.379 1.00 71.34 172 ARG D N 1
ATOM 6645 C CA . ARG D 1 172 ? -15.730 -40.980 39.678 1.00 73.82 172 ARG D CA 1
ATOM 6646 C C . ARG D 1 172 ? -15.626 -40.479 41.109 1.00 75.24 172 ARG D C 1
ATOM 6647 O O . ARG D 1 172 ? -15.881 -39.308 41.387 1.00 74.62 172 ARG D O 1
ATOM 6655 N N . GLN D 1 173 ? -15.251 -41.374 42.015 1.00 76.75 173 GLN D N 1
ATOM 6656 C CA . GLN D 1 173 ? -15.099 -41.014 43.413 1.00 78.21 173 GLN D CA 1
ATOM 6657 C C . GLN D 1 173 ? -13.963 -40.007 43.533 1.00 78.08 173 GLN D C 1
ATOM 6658 O O . GLN D 1 173 ? -14.058 -39.036 44.285 1.00 78.04 173 GLN D O 1
ATOM 6664 N N . ALA D 1 174 ? -12.893 -40.235 42.779 1.00 78.01 174 ALA D N 1
ATOM 6665 C CA . ALA D 1 174 ? -11.753 -39.327 42.787 1.00 78.16 174 ALA D CA 1
ATOM 6666 C C . ALA D 1 174 ? -12.274 -37.936 42.450 1.00 78.79 174 ALA D C 1
ATOM 6667 O O . ALA D 1 174 ? -11.804 -36.931 42.980 1.00 79.14 174 ALA D O 1
ATOM 6669 N N . MET D 1 175 ? -13.260 -37.900 41.561 1.00 80.21 175 MET D N 1
ATOM 6670 C CA . MET D 1 175 ? -13.886 -36.657 41.131 1.00 81.61 175 MET D CA 1
ATOM 6671 C C . MET D 1 175 ? -14.572 -35.987 42.314 1.00 81.48 175 MET D C 1
ATOM 6672 O O . MET D 1 175 ? -14.356 -34.809 42.591 1.00 80.63 175 MET D O 1
ATOM 6677 N N . ASN D 1 176 ? -15.410 -36.755 43.000 1.00 81.92 176 ASN D N 1
ATOM 6678 C CA . ASN D 1 176 ? -16.152 -36.252 44.144 1.00 83.39 176 ASN D CA 1
ATOM 6679 C C . ASN D 1 176 ? -15.252 -35.964 45.335 1.00 84.24 176 ASN D C 1
ATOM 6680 O O . ASN D 1 176 ? -15.530 -35.062 46.127 1.00 84.73 176 ASN D O 1
ATOM 6685 N N . ASP D 1 177 ? -14.171 -36.726 45.458 1.00 84.97 177 ASP D N 1
ATOM 6686 C CA . ASP D 1 177 ? -13.233 -36.527 46.553 1.00 86.23 177 ASP D CA 1
ATOM 6687 C C . ASP D 1 177 ? -12.126 -35.568 46.123 1.00 86.09 177 ASP D C 1
ATOM 6688 O O . ASP D 1 177 ? -10.935 -35.849 46.278 1.00 85.82 177 ASP D O 1
ATOM 6693 N N . LEU D 1 178 ? -12.543 -34.429 45.577 1.00 85.75 178 LEU D N 1
ATOM 6694 C CA . LEU D 1 178 ? -11.621 -33.402 45.111 1.00 85.68 178 LEU D CA 1
ATOM 6695 C C . LEU D 1 178 ? -11.793 -32.165 45.998 1.00 85.78 178 LEU D C 1
ATOM 6696 O O . LEU D 1 178 ? -12.915 -31.716 46.250 1.00 85.27 178 LEU D O 1
ATOM 6701 N N . PRO D 1 179 ? -10.676 -31.605 46.492 1.00 86.54 179 PRO D N 1
ATOM 6702 C CA . PRO D 1 179 ? -10.690 -30.420 47.357 1.00 86.92 179 PRO D CA 1
ATOM 6703 C C . PRO D 1 179 ? -10.936 -29.097 46.618 1.00 87.69 179 PRO D C 1
ATOM 6704 O O . PRO D 1 179 ? -10.025 -28.277 46.486 1.00 87.92 179 PRO D O 1
ATOM 6708 N N . ILE D 1 180 ? -12.161 -28.888 46.138 1.00 88.10 180 ILE D N 1
ATOM 6709 C CA . ILE D 1 180 ? -12.492 -27.654 45.427 1.00 87.71 180 ILE D CA 1
ATOM 6710 C C . ILE D 1 180 ? -13.889 -27.152 45.793 1.00 87.44 180 ILE D C 1
ATOM 6711 O O . ILE D 1 180 ? -14.720 -27.909 46.305 1.00 86.87 180 ILE D O 1
ATOM 6716 N N . ASP D 1 181 ? -14.135 -25.870 45.530 1.00 87.07 181 ASP D N 1
ATOM 6717 C CA . ASP D 1 181 ? -15.424 -25.251 45.826 1.00 87.17 181 ASP D CA 1
ATOM 6718 C C . ASP D 1 181 ? -16.329 -25.171 44.600 1.00 86.88 181 ASP D C 1
ATOM 6719 O O . ASP D 1 181 ? -15.864 -25.176 43.458 1.00 86.46 181 ASP D O 1
ATOM 6724 N N . GLN D 1 182 ? -17.630 -25.087 44.853 1.00 85.99 182 GLN D N 1
ATOM 6725 C CA . GLN D 1 182 ? -18.623 -25.011 43.792 1.00 85.17 182 GLN D CA 1
ATOM 6726 C C . GLN D 1 182 ? -18.371 -23.887 42.799 1.00 84.99 182 GLN D C 1
ATOM 6727 O O . GLN D 1 182 ? -19.070 -23.781 41.798 1.00 85.40 182 GLN D O 1
ATOM 6733 N N . ALA D 1 183 ? -17.381 -23.046 43.077 1.00 84.90 183 ALA D N 1
ATOM 6734 C CA . ALA D 1 183 ? -17.056 -21.933 42.186 1.00 84.50 183 ALA D CA 1
ATOM 6735 C C . ALA D 1 183 ? -16.151 -22.413 41.055 1.00 83.96 183 ALA D C 1
ATOM 6736 O O . ALA D 1 183 ? -16.407 -22.135 39.881 1.00 83.38 183 ALA D O 1
ATOM 6738 N N . THR D 1 184 ? -15.088 -23.126 41.413 1.00 83.57 184 THR D N 1
ATOM 6739 C CA . THR D 1 184 ? -14.172 -23.652 40.411 1.00 83.47 184 THR D CA 1
ATOM 6740 C C . THR D 1 184 ? -14.795 -24.921 39.833 1.00 83.21 184 THR D C 1
ATOM 6741 O O . THR D 1 184 ? -14.558 -25.268 38.676 1.00 83.29 184 THR D O 1
ATOM 6745 N N . ALA D 1 185 ? -15.600 -25.606 40.642 1.00 82.38 185 ALA D N 1
ATOM 6746 C CA . ALA D 1 185 ? -16.267 -26.825 40.198 1.00 81.01 185 ALA D CA 1
ATOM 6747 C C . ALA D 1 185 ? -16.999 -26.536 38.894 1.00 80.62 185 ALA D C 1
ATOM 6748 O O . ALA D 1 185 ? -16.952 -27.331 37.949 1.00 80.78 185 ALA D O 1
ATOM 6750 N N . GLU D 1 186 ? -17.657 -25.381 38.848 1.00 79.38 186 GLU D N 1
ATOM 6751 C CA . GLU D 1 186 ? -18.414 -24.965 37.676 1.00 78.02 186 GLU D CA 1
ATOM 6752 C C . GLU D 1 186 ? -17.530 -24.416 36.554 1.00 76.37 186 GLU D C 1
ATOM 6753 O O . GLU D 1 186 ? -17.967 -24.315 35.407 1.00 75.43 186 GLU D O 1
ATOM 6759 N N . ARG D 1 187 ? -16.288 -24.064 36.880 1.00 74.38 187 ARG D N 1
ATOM 6760 C CA . ARG D 1 187 ? -15.357 -23.574 35.863 1.00 71.70 187 ARG D CA 1
ATOM 6761 C C . ARG D 1 187 ? -14.801 -24.797 35.121 1.00 68.81 187 ARG D C 1
ATOM 6762 O O . ARG D 1 187 ? -14.315 -24.701 33.989 1.00 66.53 187 ARG D O 1
ATOM 6770 N N . ILE D 1 188 ? -14.869 -25.944 35.793 1.00 65.48 188 ILE D N 1
ATOM 6771 C CA . ILE D 1 188 ? -14.404 -27.206 35.243 1.00 62.88 188 ILE D CA 1
ATOM 6772 C C . ILE D 1 188 ? -15.461 -27.713 34.265 1.00 61.29 188 ILE D C 1
ATOM 6773 O O . ILE D 1 188 ? -15.153 -28.052 33.117 1.00 59.45 188 ILE D O 1
ATOM 6778 N N . VAL D 1 189 ? -16.709 -27.755 34.720 1.00 58.80 189 VAL D N 1
ATOM 6779 C CA . VAL D 1 189 ? -17.795 -28.199 33.861 1.00 58.06 189 VAL D CA 1
ATOM 6780 C C . VAL D 1 189 ? -17.757 -27.359 32.589 1.00 57.43 189 VAL D C 1
ATOM 6781 O O . VAL D 1 189 ? -17.748 -27.898 31.479 1.00 57.62 189 VAL D O 1
ATOM 6785 N N . ASP D 1 190 ? -17.718 -26.040 32.757 1.00 55.85 190 ASP D N 1
ATOM 6786 C CA . ASP D 1 190 ? -17.673 -25.132 31.615 1.00 55.36 190 ASP D CA 1
ATOM 6787 C C . ASP D 1 190 ? -16.481 -25.477 30.733 1.00 54.10 190 ASP D C 1
ATOM 6788 O O . ASP D 1 190 ? -16.567 -25.447 29.507 1.00 54.90 190 ASP D O 1
ATOM 6790 N N . GLU D 1 191 ? -15.365 -25.800 31.368 1.00 53.02 191 GLU D N 1
ATOM 6791 C CA . GLU D 1 191 ? -14.162 -26.158 30.639 1.00 51.70 191 GLU D CA 1
ATOM 6792 C C . GLU D 1 191 ? -14.374 -27.462 29.845 1.00 50.61 191 GLU D C 1
ATOM 6793 O O . GLU D 1 191 ? -13.832 -27.633 28.748 1.00 48.11 191 GLU D O 1
ATOM 6799 N N . ALA D 1 192 ? -15.169 -28.371 30.404 1.00 48.50 192 ALA D N 1
ATOM 6800 C CA . ALA D 1 192 ? -15.459 -29.639 29.750 1.00 49.19 192 ALA D CA 1
ATOM 6801 C C . ALA D 1 192 ? -16.228 -29.401 28.445 1.00 49.32 192 ALA D C 1
ATOM 6802 O O . ALA D 1 192 ? -15.838 -29.903 27.384 1.00 46.21 192 ALA D O 1
ATOM 6804 N N . ASN D 1 193 ? -17.312 -28.630 28.530 1.00 50.54 193 ASN D N 1
ATOM 6805 C CA . ASN D 1 193 ? -18.117 -28.323 27.356 1.00 50.98 193 ASN D CA 1
ATOM 6806 C C . ASN D 1 193 ? -17.226 -27.802 26.248 1.00 51.51 193 ASN D C 1
ATOM 6807 O O . ASN D 1 193 ? -17.471 -28.060 25.075 1.00 53.32 193 ASN D O 1
ATOM 6812 N N . ASP D 1 194 ? -16.185 -27.061 26.605 1.00 51.21 194 ASP D N 1
ATOM 6813 C CA . ASP D 1 194 ? -15.305 -26.549 25.573 1.00 51.67 194 ASP D CA 1
ATOM 6814 C C . ASP D 1 194 ? -14.371 -27.613 25.023 1.00 50.98 194 ASP D C 1
ATOM 6815 O O . ASP D 1 194 ? -13.953 -27.543 23.866 1.00 51.88 194 ASP D O 1
ATOM 6820 N N . ALA D 1 195 ? -14.034 -28.601 25.844 1.00 50.03 195 ALA D N 1
ATOM 6821 C CA . ALA D 1 195 ? -13.170 -29.674 25.367 1.00 48.09 195 ALA D CA 1
ATOM 6822 C C . ALA D 1 195 ? -13.979 -30.348 24.268 1.00 46.00 195 ALA D C 1
ATOM 6823 O O . ALA D 1 195 ? -13.444 -30.709 23.220 1.00 44.94 195 ALA D O 1
ATOM 6825 N N . PHE D 1 196 ? -15.278 -30.506 24.523 1.00 44.95 196 PHE D N 1
ATOM 6826 C CA . PHE D 1 196 ? -16.179 -31.114 23.550 1.00 45.12 196 PHE D CA 1
ATOM 6827 C C . PHE D 1 196 ? -16.148 -30.335 22.237 1.00 43.47 196 PHE D C 1
ATOM 6828 O O . PHE D 1 196 ? -15.898 -30.916 21.179 1.00 43.61 196 PHE D O 1
ATOM 6836 N N . ALA D 1 197 ? -16.382 -29.028 22.313 1.00 41.19 197 ALA D N 1
ATOM 6837 C CA . ALA D 1 197 ? -16.369 -28.178 21.129 1.00 40.85 197 ALA D CA 1
ATOM 6838 C C . ALA D 1 197 ? -15.064 -28.350 20.374 1.00 42.30 197 ALA D C 1
ATOM 6839 O O . ALA D 1 197 ? -15.045 -28.389 19.138 1.00 44.03 197 ALA D O 1
ATOM 6841 N N . MET D 1 198 ? -13.965 -28.469 21.102 1.00 42.63 198 MET D N 1
ATOM 6842 C CA . MET D 1 198 ? -12.684 -28.648 20.434 1.00 44.15 198 MET D CA 1
ATOM 6843 C C . MET D 1 198 ? -12.599 -29.980 19.698 1.00 42.40 198 MET D C 1
ATOM 6844 O O . MET D 1 198 ? -12.026 -30.050 18.615 1.00 41.88 198 MET D O 1
ATOM 6849 N N . ASN D 1 199 ? -13.154 -31.038 20.283 1.00 41.28 199 ASN D N 1
ATOM 6850 C CA . ASN D 1 199 ? -13.138 -32.343 19.623 1.00 42.88 199 ASN D CA 1
ATOM 6851 C C . ASN D 1 199 ? -13.995 -32.284 18.360 1.00 42.07 199 ASN D C 1
ATOM 6852 O O . ASN D 1 199 ? -13.564 -32.709 17.285 1.00 41.45 199 ASN D O 1
ATOM 6857 N N . MET D 1 200 ? -15.203 -31.749 18.491 1.00 42.22 200 MET D N 1
ATOM 6858 C CA . MET D 1 200 ? -16.086 -31.615 17.342 1.00 45.17 200 MET D CA 1
ATOM 6859 C C . MET D 1 200 ? -15.367 -30.849 16.246 1.00 45.44 200 MET D C 1
ATOM 6860 O O . MET D 1 200 ? -15.398 -31.233 15.077 1.00 46.77 200 MET D O 1
ATOM 6865 N N . LYS D 1 201 ? -14.700 -29.774 16.647 1.00 46.68 201 LYS D N 1
ATOM 6866 C CA . LYS D 1 201 ? -13.947 -28.933 15.735 1.00 46.38 201 LYS D CA 1
ATOM 6867 C C . LYS D 1 201 ? -12.986 -29.791 14.903 1.00 45.37 201 LYS D C 1
ATOM 6868 O O . LYS D 1 201 ? -12.855 -29.588 13.690 1.00 45.12 201 LYS D O 1
ATOM 6874 N N . MET D 1 202 ? -12.318 -30.754 15.540 1.00 45.00 202 MET D N 1
ATOM 6875 C CA . MET D 1 202 ? -11.405 -31.634 14.801 1.00 44.03 202 MET D CA 1
ATOM 6876 C C . MET D 1 202 ? -12.192 -32.536 13.848 1.00 43.52 202 MET D C 1
ATOM 6877 O O . MET D 1 202 ? -11.772 -32.740 12.717 1.00 44.38 202 MET D O 1
ATOM 6882 N N . PHE D 1 203 ? -13.331 -33.070 14.291 1.00 43.02 203 PHE D N 1
ATOM 6883 C CA . PHE D 1 203 ? -14.143 -33.931 13.423 1.00 43.87 203 PHE D CA 1
ATOM 6884 C C . PHE D 1 203 ? -14.552 -33.210 12.142 1.00 44.83 203 PHE D C 1
ATOM 6885 O O . PHE D 1 203 ? -14.328 -33.717 11.042 1.00 43.92 203 PHE D O 1
ATOM 6893 N N . ASN D 1 204 ? -15.155 -32.031 12.291 1.00 45.99 204 ASN D N 1
ATOM 6894 C CA . ASN D 1 204 ? -15.601 -31.245 11.141 1.00 48.42 204 ASN D CA 1
ATOM 6895 C C . ASN D 1 204 ? -14.478 -30.924 10.152 1.00 49.19 204 ASN D C 1
ATOM 6896 O O . ASN D 1 204 ? -14.731 -30.691 8.970 1.00 49.61 204 ASN D O 1
ATOM 6901 N N . GLU D 1 205 ? -13.240 -30.906 10.629 1.00 50.83 205 GLU D N 1
ATOM 6902 C CA . GLU D 1 205 ? -12.117 -30.638 9.746 1.00 52.06 205 GLU D CA 1
ATOM 6903 C C . GLU D 1 205 ? -11.990 -31.785 8.749 1.00 51.61 205 GLU D C 1
ATOM 6904 O O . GLU D 1 205 ? -11.483 -31.612 7.641 1.00 51.73 205 GLU D O 1
ATOM 6910 N N . LEU D 1 206 ? -12.445 -32.965 9.147 1.00 50.23 206 LEU D N 1
ATOM 6911 C CA . LEU D 1 206 ? -12.344 -34.116 8.272 1.00 50.27 206 LEU D CA 1
ATOM 6912 C C . LEU D 1 206 ? -13.558 -34.338 7.381 1.00 50.94 206 LEU D C 1
ATOM 6913 O O . LEU D 1 206 ? -13.544 -35.223 6.527 1.00 50.66 206 LEU D O 1
ATOM 6918 N N . GLU D 1 207 ? -14.604 -33.540 7.564 1.00 50.80 207 GLU D N 1
ATOM 6919 C CA . GLU D 1 207 ? -15.793 -33.715 6.753 1.00 52.52 207 GLU D CA 1
ATOM 6920 C C . GLU D 1 207 ? -15.471 -33.790 5.263 1.00 53.18 207 GLU D C 1
ATOM 6921 O O . GLU D 1 207 ? -15.883 -34.732 4.584 1.00 52.78 207 GLU D O 1
ATOM 6927 N N . GLY D 1 208 ? -14.725 -32.809 4.762 1.00 53.92 208 GLY D N 1
ATOM 6928 C CA . GLY D 1 208 ? -14.373 -32.790 3.351 1.00 53.35 208 GLY D CA 1
ATOM 6929 C C . GLY D 1 208 ? -13.649 -34.038 2.878 1.00 55.56 208 GLY D C 1
ATOM 6930 O O . GLY D 1 208 ? -13.979 -34.576 1.815 1.00 57.37 208 GLY D O 1
ATOM 6931 N N . ASN D 1 209 ? -12.660 -34.496 3.650 1.00 54.87 209 ASN D N 1
ATOM 6932 C CA . ASN D 1 209 ? -11.895 -35.692 3.300 1.00 53.67 209 ASN D CA 1
ATOM 6933 C C . ASN D 1 209 ? -12.856 -36.855 3.160 1.00 52.39 209 ASN D C 1
ATOM 6934 O O . ASN D 1 209 ? -12.748 -37.666 2.243 1.00 51.56 209 ASN D O 1
ATOM 6939 N N . LEU D 1 210 ? -13.796 -36.936 4.091 1.00 50.09 210 LEU D N 1
ATOM 6940 C CA . LEU D 1 210 ? -14.779 -38.004 4.072 1.00 50.45 210 LEU D CA 1
ATOM 6941 C C . LEU D 1 210 ? -15.673 -37.935 2.813 1.00 50.67 210 LEU D C 1
ATOM 6942 O O . LEU D 1 210 ? -15.933 -38.959 2.172 1.00 48.40 210 LEU D O 1
ATOM 6947 N N . ILE D 1 211 ? -16.126 -36.728 2.464 1.00 50.49 211 ILE D N 1
ATOM 6948 C CA . ILE D 1 211 ? -16.970 -36.518 1.289 1.00 50.10 211 ILE D CA 1
ATOM 6949 C C . ILE D 1 211 ? -16.288 -37.063 0.040 1.00 51.49 211 ILE D C 1
ATOM 6950 O O . ILE D 1 211 ? -16.928 -37.721 -0.787 1.00 51.57 211 ILE D O 1
ATOM 6955 N N . LYS D 1 212 ? -14.995 -36.789 -0.113 1.00 50.93 212 LYS D N 1
ATOM 6956 C CA . LYS D 1 212 ? -14.285 -37.286 -1.288 1.00 51.87 212 LYS D CA 1
ATOM 6957 C C . LYS D 1 212 ? -14.195 -38.809 -1.324 1.00 49.72 212 LYS D C 1
ATOM 6958 O O . LYS D 1 212 ? -14.523 -39.417 -2.336 1.00 51.17 212 LYS D O 1
ATOM 6964 N N . ALA D 1 213 ? -13.757 -39.419 -0.227 1.00 47.41 213 ALA D N 1
ATOM 6965 C CA . ALA D 1 213 ? -13.623 -40.878 -0.148 1.00 46.34 213 ALA D CA 1
ATOM 6966 C C . ALA D 1 213 ? -14.948 -41.574 -0.455 1.00 45.49 213 ALA D C 1
ATOM 6967 O O . ALA D 1 213 ? -14.982 -42.613 -1.118 1.00 43.72 213 ALA D O 1
ATOM 6969 N N . ILE D 1 214 ? -16.033 -40.999 0.051 1.00 44.62 214 ILE D N 1
ATOM 6970 C CA . ILE D 1 214 ? -17.356 -41.545 -0.175 1.00 44.91 214 ILE D CA 1
ATOM 6971 C C . ILE D 1 214 ? -17.677 -41.451 -1.660 1.00 45.12 214 ILE D C 1
ATOM 6972 O O . ILE D 1 214 ? -18.089 -42.438 -2.287 1.00 43.93 214 ILE D O 1
ATOM 6977 N N . GLY D 1 215 ? -17.470 -40.257 -2.209 1.00 44.66 215 GLY D N 1
ATOM 6978 C CA . GLY D 1 215 ? -17.735 -40.025 -3.614 1.00 45.31 215 GLY D CA 1
ATOM 6979 C C . GLY D 1 215 ? -17.037 -41.055 -4.465 1.00 46.94 215 GLY D C 1
ATOM 6980 O O . GLY D 1 215 ? -17.654 -41.657 -5.346 1.00 47.49 215 GLY D O 1
ATOM 6981 N N . ILE D 1 216 ? -15.752 -41.268 -4.187 1.00 46.91 216 ILE D N 1
ATOM 6982 C CA . ILE D 1 216 ? -14.951 -42.233 -4.928 1.00 47.58 216 ILE D CA 1
ATOM 6983 C C . ILE D 1 216 ? -15.421 -43.677 -4.736 1.00 48.49 216 ILE D C 1
ATOM 6984 O O . ILE D 1 216 ? -15.403 -44.467 -5.689 1.00 48.96 216 ILE D O 1
ATOM 6989 N N . MET D 1 217 ? -15.846 -44.022 -3.521 1.00 47.09 217 MET D N 1
ATOM 6990 C CA . MET D 1 217 ? -16.313 -45.380 -3.246 1.00 46.52 217 MET D CA 1
ATOM 6991 C C . MET D 1 217 ? -17.562 -45.682 -4.070 1.00 47.27 217 MET D C 1
ATOM 6992 O O . MET D 1 217 ? -17.635 -46.714 -4.743 1.00 47.96 217 MET D O 1
ATOM 6994 N N . VAL D 1 218 ? -18.542 -44.783 -4.009 1.00 45.62 218 VAL D N 1
ATOM 6995 C CA . VAL D 1 218 ? -19.784 -44.958 -4.754 1.00 46.65 218 VAL D CA 1
ATOM 6996 C C . VAL D 1 218 ? -19.536 -44.906 -6.269 1.00 47.28 218 VAL D C 1
ATOM 6997 O O . VAL D 1 218 ? -20.140 -45.665 -7.028 1.00 45.18 218 VAL D O 1
ATOM 7001 N N . PHE D 1 219 ? -18.642 -44.019 -6.700 1.00 47.14 219 PHE D N 1
ATOM 7002 C CA . PHE D 1 219 ? -18.317 -43.899 -8.119 1.00 48.30 219 PHE D CA 1
ATOM 7003 C C . PHE D 1 219 ? -17.765 -45.222 -8.628 1.00 49.07 219 PHE D C 1
ATOM 7004 O O . PHE D 1 219 ? -18.087 -45.655 -9.731 1.00 49.85 219 PHE D O 1
ATOM 7012 N N . ASN D 1 220 ? -16.920 -45.859 -7.826 1.00 51.21 220 ASN D N 1
ATOM 7013 C CA . ASN D 1 220 ? -16.347 -47.130 -8.231 1.00 51.99 220 ASN D CA 1
ATOM 7014 C C . ASN D 1 220 ? -17.445 -48.175 -8.266 1.00 51.24 220 ASN D C 1
ATOM 7015 O O . ASN D 1 220 ? -17.443 -49.057 -9.123 1.00 51.56 220 ASN D O 1
ATOM 7020 N N . SER D 1 221 ? -18.386 -48.074 -7.338 1.00 49.60 221 SER D N 1
ATOM 7021 C CA . SER D 1 221 ? -19.483 -49.028 -7.302 1.00 51.34 221 SER D CA 1
ATOM 7022 C C . SER D 1 221 ? -20.272 -48.944 -8.610 1.00 51.57 221 SER D C 1
ATOM 7023 O O . SER D 1 221 ? -20.575 -49.965 -9.234 1.00 51.54 221 SER D O 1
ATOM 7026 N N . LEU D 1 222 ? -20.589 -47.715 -9.014 1.00 51.31 222 LEU D N 1
ATOM 7027 C CA . LEU D 1 222 ? -21.320 -47.451 -10.243 1.00 51.53 222 LEU D CA 1
ATOM 7028 C C . LEU D 1 222 ? -20.554 -47.902 -11.487 1.00 53.50 222 LEU D C 1
ATOM 7029 O O . LEU D 1 222 ? -21.041 -47.740 -12.601 1.00 54.23 222 LEU D O 1
ATOM 7034 N N . THR D 1 223 ? -19.372 -48.492 -11.289 1.00 56.40 223 THR D N 1
ATOM 7035 C CA . THR D 1 223 ? -18.544 -48.999 -12.393 1.00 58.61 223 THR D CA 1
ATOM 7036 C C . THR D 1 223 ? -17.845 -50.352 -12.093 1.00 61.55 223 THR D C 1
ATOM 7037 O O . THR D 1 223 ? -16.592 -50.393 -12.118 1.00 62.91 223 THR D O 1
#

Solvent-accessible surface area: 40589 Å² total; per-residue (Å²): 99,29,72,1,5,59,43,0,144,126,31,5,61,149,9,96,49,46,17,81,86,15,32,7,21,104,36,16,73,181,32,48,8,21,84,79,1,6,58,70,17,5,0,2,13,12,43,0,0,25,1,1,17,24,6,14,33,116,34,79,113,40,102,26,0,42,71,4,53,36,66,62,4,55,11,32,101,14,1,26,115,1,0,89,92,4,35,27,83,76,16,50,28,95,19,78,54,26,85,7,0,71,54,1,13,76,64,0,45,66,6,8,81,20,1,27,25,13,0,0,0,1,1,22,14,32,9,10,36,10,19,57,18,3,122,115,62,45,137,34,0,50,106,31,31,104,10,170,138,30,2,3,18,10,19,75,11,90,109,13,143,89,58,160,46,22,40,92,71,1,56,96,14,2,41,75,2,73,15,81,74,63,31,0,96,76,0,21,71,13,0,22,16,0,22,5,28,10,6,85,0,32,60,62,8,81,45,56,5,103,143,17,52,40,93,90,78,135,97,92,153,126,98,30,86,0,13,54,40,0,142,105,31,4,100,152,13,98,48,101,17,78,92,16,35,6,19,100,37,12,71,169,38,53,17,39,89,69,1,9,61,58,17,6,1,2,15,11,49,0,0,22,2,1,17,24,5,13,28,112,39,84,130,44,100,31,1,46,72,3,62,34,64,61,3,66,7,62,105,10,1,24,87,1,0,94,78,13,35,30,77,60,6,86,20,83,19,99,59,21,82,7,0,76,41,0,12,68,12,0,48,42,1,7,84,109,17,26,35,14,0,0,0,1,2,23,13,32,8,18,36,12,19,58,24,1,91,116,61,42,51,30,0,43,116,32,20,114,12,144,115,30,1,10,28,12,18,71,9,96,113,14,147,82,68,147,50,19,35,85,70,0,87,101,13,1,36,75,1,73,12,82,73,64,24,0,97,80,0,19,73,4,0,42,32,0,23,45,21,9,19,52,0,35,40,71,8,24,39,56,4,87,118,17,52,37,86,120,62,136,96,93,152,124,94,31,80,0,14,55,39,0,162,118,30,4,120,140,14,95,49,50,17,83,98,11,35,5,22,101,36,15,77,172,36,65,19,29,78,64,0,3,53,103,17,2,2,8,8,11,58,0,0,21,1,1,17,30,3,14,19,114,31,86,115,38,100,30,0,41,86,4,61,35,66,62,6,58,12,67,137,10,0,39,108,1,0,91,92,8,36,30,65,71,8,72,25,86,13,74,62,37,82,6,0,81,37,1,14,71,50,0,50,86,5,7,85,33,2,26,24,9,0,0,0,1,3,22,12,32,11,22,36,12,15,61,23,4,76,108,61,35,114,36,0,48,127,33,30,138,17,128,119,27,1,3,19,10,18,78,11,94,116,11,143,83,51,147,51,23,24,92,75,2,80,91,16,1,38,77,0,75,17,71,73,66,27,0,104,47,0,22,19,10,0,19,18,0,23,3,16,9,5,63,0,34,63,74,8,78,48,57,5,111,106,14,58,40,88,64,81,131,96,89,156,126,115,76,1,17,56,40,0,135,105,29,5,107,133,14,102,46,54,17,81,80,14,34,8,20,101,34,13,80,173,36,63,18,44,86,68,0,7,55,68,16,5,0,4,12,19,62,0,0,13,0,1,18,44,17,20,27,40,24,54,95,39,100,26,0,39,82,4,56,36,67,54,4,60,14,62,118,7,0,37,96,1,0,92,77,6,34,33,98,79,21,85,76,88,22,129,46,22,84,9,0,76,55,0,8,72,75,0,104,66,4,10,77,19,5,24,22,7,0,0,0,0,4,24,13,34,11,17,34,10,15,61,22,5,113,110,60,47,140,37,0,51,104,33,27,108,17,159,120,42,3,11,24,10,19,44,9,92,109,14,143,86,63,146,46,22,30,73,70,1,99,105,11,0,44,92,2,80,25,79,89,66,32,5,104,58,0,20,37,11,0,24,27,0,21,7,29,10,13,80,0,34,59,65,7,82,42,51,5,105,149,23,58,40,101,61,81,138,89,93,146,136

Organism: Synechocystis sp. (strain ATCC 27184 / PCC 6803 / Kazusa) (NCBI:txid1111708)

InterPro domains:
  IPR002051 Haem oxygenase [PIRSF000343] (3-227)
  IPR002051 Haem oxygenase [PR00088] (4-29)
  IPR002051 Haem oxygenase [PR00088] (39-64)
  IPR002051 Haem oxygenase [PR00088] (64-89)
  IPR002051 Haem oxygenase [PR00088] (117-138)
  IPR002051 Haem oxygenase [PR00088] (159-180)
  IPR002051 Haem oxygenase [PR00088] (191-209)
  IPR002051 Haem oxygenase [PTHR10720] (2-212)
  IPR002051 Haem oxygenase [cd19165] (5-206)
  IPR016053 Haem oxygenase-like [PF01126] (4-205)
  IPR016084 Haem oxygenase-like, multi-helical [G3DSA:1.20.910.10] (1-223)
  IPR016084 Haem oxygenase-like, multi-helical [SSF48613] (4-235)
  IPR018207 Haem oxygenase conserved site [PS00593] (120-130)

Foldseek 3Di:
DALLLVVLVVLCVVLVVVLCVQPLNVCLLVLADDLPLVLLLLLLVLLLLVLLLVLLVVCCPPQFSVLQDDCLQRQNVLSVQLLCVSPNPVSVVVRDHDPLSVVSSVVSNVCSVPPVNLSVLVCCLPRLCLLVCLVVSQVSVCRSYPCPDTNRSRSDRPSDDPSVVVNVSNSVSVRPGPDDPVVSVVSSVSNSVSSVSSSVSSNVSPVVSVVVVCVVVVVVVD/DAQLLVCLCVLCVVLVVVLCVQVLNVCLLVLQDDLVLVLLLLLLVLLLLVLLLVLLVVCCVPLQSVLQNDCLQRQNVLSVQLLCVSPNPVSVVVRDHDPLSVVSSVVSVVCSVPPVLLSVLVCCLPRLCLLPCLVVSLVSVCRNVVDDPGNRSSSDSVSDPDSVVVNVSNSVSSRVRPDDVVSSVVNSVSNSVSSVSSSVSSNVCPVVSVVVVVVVVVVVVD/DALLLVCLCVLCVVLVVVLCPQPLNVCLLVLQHDLVLVLLLLLLVLLLLVLLLVLLVVCCVPLFSVLQDDCLQRQNVLSVQQLCQSPNPCSVPVRDHDPLSVVNSVVSVVCSPPPVNLSVLVCCLPRLVLLVCQVVSLVSVCRSVVHDPHNRSSSDRPSDDDSVVVNVSNSVSSRPRPDDVVVSVVSSVSNSVSSVSSSVSSNVSVVVSVVVVVVVVVVVVD/DQLLVVLCVLCVVLVVVLCPQPLNVCLLVLQDDLVLVLLLLLLVLLLLVLLLVLLVVPCPPQFSVLLNDCLLRQNVLSVVLQCVSPNPPSVVPRDHDPLSVVNSVVSNVCSPPPVNLSLLVCCLPRLVLLPCLVVSQVSVCRSVVNDDDNRSSSDSVSDDDSVVVNVSNSVSVVPGPDDPVVSVVNSVSNSVSSVSSSVSSVVCPVVSVVVVVVVVVVVVD